Protein AF-0000000071179054 (afdb_homodimer)

Organism: Bemisia tabaci (NCBI:txid7038)

Radius of gyration: 30.36 Å; Cα contacts (8 Å, |Δi|>4): 1899; chains: 2; bounding box: 62×121×75 Å

Nearest PDB structures (foldseek):
  3dyd-assembly1_B  TM=9.876E-01  e=2.588E-53  Homo sapiens
  3dyd-assembly1_A  TM=9.850E-01  e=3.304E-52  Homo sapiens
  3pdx-assembly1_A-2  TM=9.878E-01  e=5.963E-48  Mus musculus
  1bw0-assembly1_A  TM=9.588E-01  e=4.540E-43  Trypanosoma cruzi
  9k71-assembly1_A  TM=8.942E-01  e=1.903E-23  Bacillus cereus ATCC 14579

Foldseek 3Di:
DDPDDDDDDDLLVVQLDQLLCVLVVPFLQDFDPVADFFEQADQALPPAPPDAFDPLLVVLLVCLVVVVPQPDFDQLQAHQLLLCLVQVLPADPQGGFDSLQKGKAQFLLRLLLLVLVLQDAQPAEEEEEVLAARSNSSSAVSRNYHYHYFYFDLVVLRQTPLVSVLVVLVVHVHSEYEAEAVGVPRLAHDDPVSLLSNLVSVVVSQHAYEYEDQFAPQFAPVDHHDDSLSNHDAHKYWYKYFCCFLRSPVVLRIIMTGTRGPPCPCPPVSSVSSSVVSPPVSHHRRSSSSSNSSSSPPDDPVSSVVVSVQQLVLLVLLQVLQCPAPQKHWRRHRGDFKIKIFGNCLQQVVDPWQSRVQSVLRHYQSYHWRASVSSPGTRITMGTSSDDNVSSNSNSVSVRVSRVVRGHPCRVVVVVVVVVVVVVVVVVVD/DDPDDDDDDDLLVVQLDQLLCVLVVPFLQDFAPVADFFEQADQALPPAPPDAFDPLLVVLLVCLVVVVPQPDFDQLQADQLLLCLVQVLPDDPQGGFDSLQKGKAQFLLRLLLLVLVLQDAQPAEEEEEVLAARSNSSSAVSRNYHYDYFYFDLVVLRQTPLVSVLVVLVVHVHSEYEAEAVGVPRLAHDDPVSLLSNQVSVVVSQHAYEYEDQFAPQFAPVDHHDDSLSNHDAHKYWYKYFCCFLRSPVVLRIIMTGTRGPPCPCPPVSSVSSSVVSPPVSHHRRSSSSSNSSSSPPRDPVSNVVVSVQQLVLLCLLQVLQCPAPQKHWRRHRGDFKIKIFGNCLQQVVDPWQSRVQSVLRHYQSYHWRASVSSVGTRITMGTSSDDSVSSNSNSVSVRVSRVVRGHPCRVVVVVVVVVVVVVVVVVVD

Solvent-accessible surface area (backbone atoms only — not comparable to full-atom values): 42348 Å² total; per-residue (Å²): 120,58,89,59,78,76,62,60,45,11,62,39,12,66,41,20,44,55,51,50,58,55,51,56,71,68,43,70,75,50,56,21,85,91,39,75,74,46,76,29,54,58,91,48,54,36,77,78,63,83,35,59,51,54,67,57,38,48,49,25,34,40,50,24,51,73,62,68,78,32,35,35,73,57,52,28,45,38,46,67,66,33,24,41,37,49,16,60,69,70,32,52,98,87,40,83,50,52,40,90,34,34,34,38,19,35,11,37,48,29,21,49,44,49,52,52,45,20,42,38,40,64,74,32,29,36,37,32,50,27,57,21,57,41,63,62,52,25,55,30,40,24,59,45,26,41,77,45,68,30,42,43,32,72,95,60,59,47,39,72,36,62,67,53,39,50,51,46,58,71,72,41,80,50,46,29,34,47,46,58,48,26,18,57,52,49,0,24,59,64,51,70,68,56,49,37,51,51,46,56,59,41,45,65,49,49,38,39,34,38,32,41,27,44,30,49,75,38,40,26,92,93,52,69,76,66,67,70,68,79,61,42,82,69,54,35,29,41,37,22,22,44,41,35,56,68,49,33,26,45,9,55,26,42,14,22,33,40,60,44,48,87,72,54,59,49,44,70,61,31,53,48,11,47,53,30,51,31,51,55,42,52,35,39,39,23,33,56,41,60,12,38,43,50,35,78,67,59,51,52,68,66,59,55,51,51,53,36,50,48,35,43,50,38,46,52,52,50,39,59,55,37,57,72,23,68,57,38,45,54,44,80,46,42,20,43,53,27,29,32,30,34,42,46,52,78,33,26,78,91,34,94,41,38,58,53,45,42,32,50,37,13,35,70,48,8,36,37,54,34,41,16,59,45,26,70,33,72,42,22,30,32,35,41,35,59,55,55,63,71,58,46,53,51,44,44,51,43,50,38,52,52,31,64,69,53,49,44,86,60,54,67,54,50,52,50,47,46,50,50,46,53,54,48,58,54,54,69,74,100,117,58,90,60,79,74,62,59,47,12,63,39,12,67,42,20,43,55,50,50,57,56,51,57,69,67,44,69,76,49,55,22,85,91,38,74,75,45,76,28,52,60,91,49,52,35,78,79,64,83,36,58,51,53,68,58,39,47,50,26,34,39,49,24,50,72,63,67,77,31,33,35,72,58,52,26,46,39,45,66,64,33,24,41,36,48,17,59,69,71,32,52,97,87,43,82,50,53,40,90,36,34,34,38,19,35,12,38,48,29,22,48,42,50,53,52,45,20,43,39,38,66,72,29,27,36,38,32,50,27,58,21,58,43,62,62,52,24,55,30,40,24,58,45,25,40,76,45,67,30,44,43,32,71,94,61,60,47,39,73,35,63,68,52,37,50,50,47,57,72,72,40,78,50,46,30,32,47,47,59,48,27,17,58,52,50,0,24,60,63,50,71,67,56,50,37,53,51,46,56,60,41,47,66,48,50,40,39,34,38,33,41,27,44,29,50,78,36,39,24,93,94,53,68,74,66,66,69,68,78,61,43,81,69,55,35,29,42,36,21,21,44,42,36,57,67,48,34,27,46,10,56,25,42,13,23,32,41,60,45,47,88,72,54,59,49,43,69,60,31,52,48,11,48,52,31,50,30,50,54,43,52,34,37,40,24,34,56,41,59,12,38,42,51,34,78,68,58,51,54,68,66,59,54,50,51,53,36,50,50,36,44,50,35,45,50,52,49,38,59,54,36,57,70,23,67,55,37,46,54,44,80,46,42,20,43,54,28,30,32,29,34,41,46,50,78,32,26,77,91,34,94,42,37,60,52,44,42,31,52,38,12,36,69,51,9,35,38,52,34,40,16,61,45,25,69,32,70,41,21,30,32,37,42,35,59,55,56,63,70,58,45,53,50,46,43,50,41,49,38,52,52,31,64,70,52,50,44,86,59,54,66,54,49,53,49,48,46,50,49,44,51,55,49,57,56,52,69,74,101

Secondary structure (DSSP, 8-state):
--SS------HHHHH---HHHHHHHHS-----TTS--EE-----TTTTSSS---HHHHHHHHHHHHTT-SSS---TT--HHHHHHHHHHH--SS----GGGEEEESHHHHHHHHHHHHH--TT-EEEEEES--THHHHHHHTTTPEEEEEEEEGGGTTEE-HHHHHHHHHHS-EEEEEEESS-TTT-----HHHHHHHHHHHHTTT--EEEE-TTTT-B-TT-----GGGG-SS--EEEEEESTTTTS-GGG--EEEEEE-TTSSSHHHHHHHHHHHHTTTT-S-HHHHHHHHHHHHHS-HHHHHHHHHHHHHHHHHHHHHHHTSTTEEE---SBTTEEEEEE-GGG-TT-SSHHHHHHHHHHHH-EEPEEGGGGT--SEEEEES-S-HHHHHHHHHHHHHHHHHH--STHHHHHHHHHHHHHHHHHS--/--SS------HHHHH---HHHHHHHHS-----TTS--EE-----TTTTSSS---HHHHHHHHHHHHTT-SSS---TT--HHHHHHHHHHH--SS----GGGEEEESHHHHHHHHHHHHH--TT-EEEEEES--THHHHHHHTTTPEEEEEEEEGGGTTEE-HHHHHHHHHHS-EEEEEEESS-TTT-----HHHHHHHHHHHHTTT--EEEE-TTTT-B-TT-----GGGG-SS--EEEEEESTTTTS-GGG--EEEEEE-TTSSSHHHHHHHHHHHHTTTT-S-HHHHHHHHHHHHHS-HHHHHHHHHHHHHHHHHHHHHHHTSTTEEE---SBTTEEEEEE-GGG-TT-SSHHHHHHHHHHHH-EEPEEGGGGT--SEEEEES-S-HHHHHHHHHHHHHHHHHH--STHHHHHHHHHHHHHHHHHS--

Structure (mmCIF, N/CA/C/O backbone):
data_AF-0000000071179054-model_v1
#
loop_
_entity.id
_entity.type
_entity.pdbx_description
1 polymer 'Tyrosine aminotransferase'
#
loop_
_atom_site.group_PDB
_atom_site.id
_atom_site.type_symbol
_atom_site.label_atom_id
_atom_site.label_alt_id
_atom_site.label_comp_id
_atom_site.label_asym_id
_atom_site.label_entity_id
_atom_site.label_seq_id
_atom_site.pdbx_PDB_ins_code
_atom_site.Cartn_x
_atom_site.Cartn_y
_atom_site.Cartn_z
_atom_site.occupancy
_atom_site.B_iso_or_equiv
_atom_site.auth_seq_id
_atom_site.auth_comp_id
_atom_site.auth_asym_id
_atom_site.auth_atom_id
_atom_site.pdbx_PDB_model_num
ATOM 1 N N . MET A 1 1 ? -32.938 16.859 0.735 1 68.56 1 MET A N 1
ATOM 2 C CA . MET A 1 1 ? -32.25 15.961 1.671 1 68.56 1 MET A CA 1
ATOM 3 C C . MET A 1 1 ? -32.656 14.516 1.438 1 68.56 1 MET A C 1
ATOM 5 O O . MET A 1 1 ? -33.812 14.227 1.16 1 68.56 1 MET A O 1
ATOM 9 N N . PRO A 1 2 ? -31.609 13.633 1.371 1 70.06 2 PRO A N 1
ATOM 10 C CA . PRO A 1 2 ? -32.062 12.242 1.233 1 70.06 2 PRO A CA 1
ATOM 11 C C . PRO A 1 2 ? -32.906 11.781 2.402 1 70.06 2 PRO A C 1
ATOM 13 O O . PRO A 1 2 ? -32.688 12.18 3.545 1 70.06 2 PRO A O 1
ATOM 16 N N . ASP A 1 3 ? -33.906 11.078 2.236 1 77.62 3 ASP A N 1
ATOM 17 C CA . ASP A 1 3 ? -34.906 10.688 3.232 1 77.62 3 ASP A CA 1
ATOM 18 C C . ASP A 1 3 ? -34.438 9.484 4.039 1 77.62 3 ASP A C 1
ATOM 20 O O . ASP A 1 3 ? -34.938 9.219 5.129 1 77.62 3 ASP A O 1
ATOM 24 N N . LYS A 1 4 ? -33.438 8.766 3.412 1 87.38 4 LYS A N 1
ATOM 25 C CA . LYS A 1 4 ? -32.969 7.59 4.148 1 87.38 4 LYS A CA 1
ATOM 26 C C . LYS A 1 4 ? -31.516 7.293 3.84 1 87.38 4 LYS A C 1
ATOM 28 O O . LYS A 1 4 ? -30.953 7.816 2.871 1 87.38 4 LYS A O 1
ATOM 33 N N . TRP A 1 5 ? -30.938 6.543 4.684 1 90.88 5 TRP A N 1
ATOM 34 C CA . TRP A 1 5 ? -29.547 6.109 4.488 1 90.88 5 TRP A CA 1
ATOM 35 C C . TRP A 1 5 ? -29.438 5.203 3.268 1 90.88 5 TRP A C 1
ATOM 37 O O . TRP A 1 5 ? -30.281 4.34 3.045 1 90.88 5 TRP A O 1
ATOM 47 N N . SER A 1 6 ? -28.547 5.52 2.416 1 87.88 6 SER A N 1
ATOM 48 C CA . SER A 1 6 ? -28.203 4.664 1.285 1 87.88 6 SER A CA 1
ATOM 49 C C . SER A 1 6 ? -26.719 4.734 0.978 1 87.88 6 SER A C 1
ATOM 51 O O . SER A 1 6 ? -26.297 5.48 0.093 1 87.88 6 SER A O 1
ATOM 53 N N . VAL A 1 7 ? -25.969 3.979 1.741 1 93.06 7 VAL A N 1
ATOM 54 C CA . VAL A 1 7 ? -24.531 3.957 1.551 1 93.06 7 VAL A CA 1
ATOM 55 C C . VAL A 1 7 ? -24.109 2.639 0.906 1 93.06 7 VAL A C 1
ATOM 57 O O . VAL A 1 7 ? -24.281 1.569 1.494 1 93.06 7 VAL A O 1
ATOM 60 N N . LYS A 1 8 ? -23.703 2.672 -0.321 1 93.38 8 LYS A N 1
ATOM 61 C CA . LYS A 1 8 ? -23.266 1.5 -1.068 1 93.38 8 LYS A CA 1
ATOM 62 C C . LYS A 1 8 ? -21.781 1.605 -1.427 1 93.38 8 LYS A C 1
ATOM 64 O O . LYS A 1 8 ? -21.266 2.705 -1.631 1 93.38 8 LYS A O 1
ATOM 69 N N . PRO A 1 9 ? -21.094 0.466 -1.447 1 96.31 9 PRO A N 1
ATOM 70 C CA . PRO A 1 9 ? -19.703 0.525 -1.885 1 96.31 9 PRO A CA 1
ATOM 71 C C . PRO A 1 9 ? -19.547 1.003 -3.328 1 96.31 9 PRO A C 1
ATOM 73 O O . PRO A 1 9 ? -20.469 0.821 -4.137 1 96.31 9 PRO A O 1
ATOM 76 N N . SER A 1 10 ? -18.469 1.582 -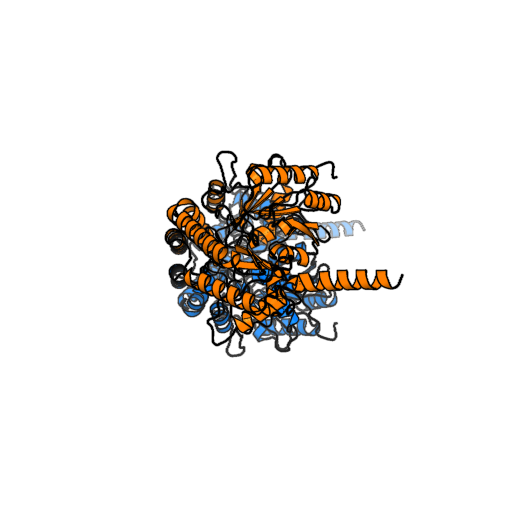3.605 1 96.69 10 SER A N 1
ATOM 77 C CA . SER A 1 10 ? -18.156 2.064 -4.949 1 96.69 10 SER A CA 1
ATOM 78 C C . SER A 1 10 ? -18.047 0.911 -5.941 1 96.69 10 SER A C 1
ATOM 80 O O . SER A 1 10 ? -17.984 -0.253 -5.539 1 96.69 10 SER A O 1
ATOM 82 N N . LEU A 1 11 ? -18.016 1.296 -7.207 1 94.38 11 LEU A N 1
ATOM 83 C CA . LEU A 1 11 ? -17.859 0.312 -8.273 1 94.38 11 LEU A CA 1
ATOM 84 C C . LEU A 1 11 ? -16.5 -0.374 -8.18 1 94.38 11 LEU A C 1
ATOM 86 O O . LEU A 1 11 ? -16.391 -1.586 -8.375 1 94.38 11 LEU A O 1
ATOM 90 N N . ILE A 1 12 ? -15.461 0.37 -7.902 1 94.06 12 ILE A N 1
ATOM 91 C CA . ILE A 1 12 ? -14.125 -0.201 -7.781 1 94.06 12 ILE A CA 1
ATOM 92 C C . ILE A 1 12 ? -14.102 -1.215 -6.641 1 94.06 12 ILE A C 1
ATOM 94 O O . ILE A 1 12 ? -13.531 -2.301 -6.777 1 94.06 12 ILE A O 1
ATOM 98 N N . ALA A 1 13 ? -14.719 -0.886 -5.52 1 94.44 13 ALA A N 1
ATOM 99 C CA . ALA A 1 13 ? -14.758 -1.781 -4.367 1 94.44 13 ALA A CA 1
ATOM 100 C C . ALA A 1 13 ? -15.516 -3.066 -4.695 1 94.44 13 ALA A C 1
ATOM 102 O O . ALA A 1 13 ? -15.094 -4.156 -4.305 1 94.44 13 ALA A O 1
ATOM 103 N N . ARG A 1 14 ? -16.547 -2.941 -5.457 1 92.5 14 ARG A N 1
ATOM 104 C CA . ARG A 1 14 ? -17.375 -4.09 -5.805 1 92.5 14 ARG A CA 1
ATOM 105 C C . ARG A 1 14 ? -16.719 -4.941 -6.883 1 92.5 14 ARG A C 1
ATOM 107 O O . ARG A 1 14 ? -16.875 -6.164 -6.898 1 92.5 14 ARG A O 1
ATOM 114 N N . SER A 1 15 ? -15.938 -4.246 -7.68 1 90.19 15 SER A N 1
ATOM 115 C CA . SER A 1 15 ? -15.398 -4.934 -8.844 1 90.19 15 SER A CA 1
ATOM 116 C C . SER A 1 15 ? -13.992 -5.473 -8.57 1 90.19 15 SER A C 1
ATOM 118 O O . SER A 1 15 ? -13.43 -6.191 -9.391 1 90.19 15 SER A O 1
ATOM 120 N N . THR A 1 16 ? -13.508 -5.012 -7.48 1 87.44 16 THR A N 1
ATOM 121 C CA . THR A 1 16 ? -12.258 -5.641 -7.062 1 87.44 16 THR A CA 1
ATOM 122 C C . THR A 1 16 ? -12.516 -7.043 -6.516 1 87.44 16 THR A C 1
ATOM 124 O O . THR A 1 16 ? -13.125 -7.199 -5.457 1 87.44 16 THR A O 1
ATOM 127 N N . PHE A 1 17 ? -12.125 -7.965 -7.391 1 84.44 17 PHE A N 1
ATOM 128 C CA . PHE A 1 17 ? -12.492 -9.352 -7.117 1 84.44 17 PHE A CA 1
ATOM 129 C C . PHE A 1 17 ? -11.266 -10.258 -7.207 1 84.44 17 PHE A C 1
ATOM 131 O O . PHE A 1 17 ? -10.406 -10.062 -8.062 1 84.44 17 PHE A O 1
ATOM 138 N N . ASN A 1 18 ? -11.141 -11.117 -6.23 1 82.25 18 ASN A N 1
ATOM 139 C CA . ASN A 1 18 ? -10.117 -12.164 -6.285 1 82.25 18 ASN A CA 1
ATOM 140 C C . ASN A 1 18 ? -10.695 -13.492 -6.754 1 82.25 18 ASN A C 1
ATOM 142 O O . ASN A 1 18 ? -11.336 -14.203 -5.977 1 82.25 18 ASN A O 1
ATOM 146 N N . PRO A 1 19 ? -10.383 -13.852 -7.887 1 79.69 19 PRO A N 1
ATOM 147 C CA . PRO A 1 19 ? -10.961 -15.078 -8.438 1 79.69 19 PRO A CA 1
ATOM 148 C C . PRO A 1 19 ? -10.648 -16.312 -7.586 1 79.69 19 PRO A C 1
ATOM 150 O O . PRO A 1 19 ? -11.5 -17.188 -7.441 1 79.69 19 PRO A O 1
ATOM 153 N N . ILE A 1 20 ? -9.43 -16.391 -7.078 1 79 20 ILE A N 1
ATOM 154 C CA . ILE A 1 20 ? -9.047 -17.547 -6.277 1 79 20 ILE A CA 1
ATOM 155 C C . ILE A 1 20 ? -9.922 -17.625 -5.027 1 79 20 ILE A C 1
ATOM 157 O O . ILE A 1 20 ? -10.531 -18.656 -4.75 1 79 20 ILE A O 1
ATOM 161 N N . ARG A 1 21 ? -10.062 -16.484 -4.371 1 76.5 21 ARG A N 1
ATOM 162 C CA . ARG A 1 21 ? -10.875 -16.469 -3.158 1 76.5 21 ARG A CA 1
ATOM 163 C C . ARG A 1 21 ? -12.328 -16.781 -3.469 1 76.5 21 ARG A C 1
ATOM 165 O O . ARG A 1 21 ? -12.992 -17.5 -2.713 1 76.5 21 ARG A O 1
ATOM 172 N N . ASP A 1 22 ? -12.781 -16.219 -4.523 1 78.81 22 ASP A N 1
ATOM 173 C CA . ASP A 1 22 ? -14.164 -16.453 -4.93 1 78.81 22 ASP A CA 1
ATOM 174 C C . ASP A 1 22 ? -14.414 -17.922 -5.199 1 78.81 22 ASP A C 1
ATOM 176 O O . ASP A 1 22 ? -15.422 -18.484 -4.758 1 78.81 22 ASP A O 1
ATOM 180 N N . ILE A 1 23 ? -13.5 -18.547 -5.828 1 78.06 23 ILE A N 1
ATOM 181 C CA . ILE A 1 23 ? -13.641 -19.953 -6.184 1 78.06 23 ILE A CA 1
ATOM 182 C C . ILE A 1 23 ? -13.469 -20.812 -4.941 1 78.06 23 ILE A C 1
ATOM 184 O O . ILE A 1 23 ? -14.312 -21.672 -4.656 1 78.06 23 ILE A O 1
ATOM 188 N N . VAL A 1 24 ? -12.516 -20.484 -4.156 1 76.19 24 VAL A N 1
ATOM 189 C CA . VAL A 1 24 ? -12.195 -21.297 -2.984 1 76.19 24 VAL A CA 1
ATOM 190 C C . VAL A 1 24 ? -13.312 -21.172 -1.951 1 76.19 24 VAL A C 1
ATOM 192 O O . VAL A 1 24 ? -13.68 -22.156 -1.312 1 76.19 24 VAL A O 1
ATOM 195 N N . ASP A 1 25 ? -13.844 -19.969 -1.86 1 73.56 25 ASP A N 1
ATOM 196 C CA . ASP A 1 25 ? -14.906 -19.734 -0.887 1 73.56 25 ASP A CA 1
ATOM 197 C C . ASP A 1 25 ? -16.188 -20.484 -1.288 1 73.56 25 ASP A C 1
ATOM 199 O O . ASP A 1 25 ? -17.031 -20.766 -0.442 1 73.56 25 ASP A O 1
ATOM 203 N N . ASN A 1 26 ? -16.297 -20.703 -2.502 1 75.06 26 ASN A N 1
ATOM 204 C CA . ASN A 1 26 ? -17.5 -21.359 -2.984 1 75.06 26 ASN A CA 1
ATOM 205 C C . ASN A 1 26 ? -17.312 -22.859 -3.131 1 75.06 26 ASN A C 1
ATOM 207 O O . ASN A 1 26 ? -18.266 -23.578 -3.477 1 75.06 26 ASN A O 1
ATOM 211 N N . LEU A 1 27 ? -16.141 -23.234 -2.904 1 75.69 27 LEU A N 1
ATOM 212 C CA . LEU A 1 27 ? -15.867 -24.672 -2.893 1 75.69 27 LEU A CA 1
ATOM 213 C C . LEU A 1 27 ? -16.344 -25.312 -1.59 1 75.69 27 LEU A C 1
ATOM 215 O O . LEU A 1 27 ? -16.25 -24.688 -0.524 1 75.69 27 LEU A O 1
ATOM 219 N N . LYS A 1 28 ? -17.109 -26.422 -1.661 1 74.94 28 LYS A N 1
ATOM 220 C CA . LYS A 1 28 ? -17.422 -27.203 -0.472 1 74.94 28 LYS A CA 1
ATOM 221 C C . LYS A 1 28 ? -16.188 -27.953 0.031 1 74.94 28 LYS A C 1
ATOM 223 O O . LYS A 1 28 ? -15.953 -29.094 -0.356 1 74.94 28 LYS A O 1
ATOM 228 N N . ILE A 1 29 ? -15.375 -27.25 0.755 1 82.38 29 ILE A N 1
ATOM 229 C CA . ILE A 1 29 ? -14.109 -27.797 1.226 1 82.38 29 ILE A CA 1
ATOM 230 C C . ILE A 1 29 ? -14.297 -28.406 2.619 1 82.38 29 ILE A C 1
ATOM 232 O O . ILE A 1 29 ? -14.219 -27.688 3.623 1 82.38 29 ILE A O 1
ATOM 236 N N . GLU A 1 30 ? -14.859 -29.5 2.721 1 89.81 30 GLU A N 1
ATOM 237 C CA . GLU A 1 30 ? -14.938 -30.266 3.961 1 89.81 30 GLU A CA 1
ATOM 238 C C . GLU A 1 30 ? -13.992 -31.469 3.941 1 89.81 30 GLU A C 1
ATOM 240 O O . GLU A 1 30 ? -14.328 -32.531 3.406 1 89.81 30 GLU A O 1
ATOM 245 N N . PRO A 1 31 ? -12.891 -31.188 4.535 1 94.25 31 PRO A N 1
ATOM 246 C CA . PRO A 1 31 ? -11.891 -32.281 4.496 1 94.25 31 PRO A CA 1
ATOM 247 C C . PRO A 1 31 ? -12.352 -33.531 5.238 1 94.25 31 PRO A C 1
ATOM 249 O O . PRO A 1 31 ? -13.211 -33.438 6.117 1 94.25 31 PRO A O 1
ATOM 252 N N . ASN A 1 32 ? -11.844 -34.594 4.812 1 96.06 32 ASN A N 1
ATOM 253 C CA . ASN A 1 32 ? -12.031 -35.844 5.547 1 96.06 32 ASN A CA 1
ATOM 254 C C . ASN A 1 32 ? -11.391 -35.781 6.934 1 96.06 32 ASN A C 1
ATOM 256 O O . ASN A 1 32 ? -10.172 -35.688 7.055 1 96.06 32 ASN A O 1
ATOM 260 N N . PRO A 1 33 ? -12.195 -35.844 7.938 1 95 33 PRO A N 1
ATOM 261 C CA . PRO A 1 33 ? -11.664 -35.656 9.289 1 95 33 PRO A CA 1
ATOM 262 C C . PRO A 1 33 ? -10.734 -36.812 9.711 1 95 33 PRO A C 1
ATOM 264 O O . PRO A 1 33 ? -9.969 -36.656 10.672 1 95 33 PRO A O 1
ATOM 267 N N . SER A 1 34 ? -10.781 -37.875 9.055 1 96.81 34 SER A N 1
ATOM 268 C CA . SER A 1 34 ? -9.961 -39.031 9.406 1 96.81 34 SER A CA 1
ATOM 269 C C . SER A 1 34 ? -8.562 -38.906 8.805 1 96.81 34 SER A C 1
ATOM 271 O O . SER A 1 34 ? -7.68 -39.719 9.102 1 96.81 34 SER A O 1
ATOM 273 N N . LYS A 1 35 ? -8.367 -37.938 7.977 1 97.25 35 LYS A N 1
ATOM 274 C CA . LYS A 1 35 ? -7.074 -37.688 7.336 1 97.25 35 LYS A CA 1
ATOM 275 C C . LYS A 1 35 ? -6.57 -36.281 7.617 1 97.25 35 LYS A C 1
ATOM 277 O O . LYS A 1 35 ? -7.352 -35.344 7.648 1 97.25 35 LYS A O 1
ATOM 282 N N . GLU A 1 36 ? -5.328 -36.188 7.84 1 96.44 36 GLU A N 1
ATOM 283 C CA . GLU A 1 36 ? -4.727 -34.875 8.016 1 96.44 36 GLU A CA 1
ATOM 284 C C . GLU A 1 36 ? -4.891 -34.031 6.758 1 96.44 36 GLU A C 1
ATOM 286 O O . GLU A 1 36 ? -4.676 -34.5 5.645 1 96.44 36 GLU A O 1
ATOM 291 N N . PHE A 1 37 ? -5.363 -32.812 6.98 1 96.06 37 PHE A N 1
ATOM 292 C CA . PHE A 1 37 ? -5.562 -31.891 5.863 1 96.06 37 PHE A CA 1
ATOM 293 C C . PHE A 1 37 ? -4.223 -31.422 5.301 1 96.06 37 PHE A C 1
ATOM 295 O O . PHE A 1 37 ? -3.367 -30.938 6.043 1 96.06 37 PHE A O 1
ATOM 302 N N . ILE A 1 38 ? -3.953 -31.594 4.02 1 96.62 38 ILE A N 1
ATOM 303 C CA . ILE A 1 38 ? -2.744 -31.156 3.34 1 96.62 38 ILE A CA 1
ATOM 304 C C . ILE A 1 38 ? -3.096 -30.094 2.307 1 96.62 38 ILE A C 1
ATOM 306 O O . ILE A 1 38 ? -3.551 -30.406 1.205 1 96.62 38 ILE A O 1
ATOM 310 N N . PRO A 1 39 ? -2.852 -28.797 2.604 1 94.56 39 PRO A N 1
ATOM 311 C CA . PRO A 1 39 ? -3.139 -27.719 1.654 1 94.56 39 PRO A CA 1
ATOM 312 C C . PRO A 1 39 ? -2.031 -27.531 0.619 1 94.56 39 PRO A C 1
ATOM 314 O O . PRO A 1 39 ? -0.999 -26.938 0.916 1 94.56 39 PRO A O 1
ATOM 317 N N . LEU A 1 40 ? -2.258 -27.969 -0.566 1 95.75 40 LEU A N 1
ATOM 318 C CA . LEU A 1 40 ? -1.328 -27.75 -1.671 1 95.75 40 LEU A CA 1
ATOM 319 C C . LEU A 1 40 ? -1.701 -26.5 -2.465 1 95.75 40 LEU A C 1
ATOM 321 O O . LEU A 1 40 ? -1.127 -26.234 -3.523 1 95.75 40 LEU A O 1
ATOM 325 N N . SER A 1 41 ? -2.643 -25.688 -1.944 1 89.5 41 SER A N 1
ATOM 326 C CA . SER A 1 41 ? -3.201 -24.547 -2.676 1 89.5 41 SER A CA 1
ATOM 327 C C . SER A 1 41 ? -2.488 -23.25 -2.316 1 89.5 41 SER A C 1
ATOM 329 O O . SER A 1 41 ? -2.598 -22.25 -3.035 1 89.5 41 SER A O 1
ATOM 331 N N . LEU A 1 42 ? -1.753 -23.156 -1.324 1 77.38 42 LEU A N 1
ATOM 332 C CA . LEU A 1 42 ? -1.277 -21.906 -0.754 1 77.38 42 LEU A CA 1
ATOM 333 C C . LEU A 1 42 ? 0.057 -21.5 -1.37 1 77.38 42 LEU A C 1
ATOM 335 O O . LEU A 1 42 ? 1.048 -22.219 -1.247 1 77.38 42 LEU A O 1
ATOM 339 N N . GLY A 1 43 ? 0.095 -20.344 -1.9 1 82.62 43 GLY A N 1
ATOM 340 C CA . GLY A 1 43 ? 1.302 -19.844 -2.535 1 82.62 43 GLY A CA 1
ATOM 341 C C . GLY A 1 43 ? 2.242 -19.141 -1.567 1 82.62 43 GLY A C 1
ATOM 342 O O . GLY A 1 43 ? 3.115 -18.375 -1.981 1 82.62 43 GLY A O 1
ATOM 343 N N . ASP A 1 44 ? 2.08 -19.344 -0.31 1 90.06 44 ASP A N 1
ATOM 344 C CA . ASP A 1 44 ? 2.969 -18.828 0.726 1 90.06 44 ASP A CA 1
ATOM 345 C C . ASP A 1 44 ? 4.012 -19.859 1.127 1 90.06 44 ASP A C 1
ATOM 347 O O . ASP A 1 44 ? 3.686 -20.859 1.791 1 90.06 44 ASP A O 1
ATOM 351 N N . PRO A 1 45 ? 5.289 -19.625 0.831 1 91 45 PRO A N 1
ATOM 352 C CA . PRO A 1 45 ? 6.324 -20.641 1.073 1 91 45 PRO A CA 1
ATOM 353 C C . PRO A 1 45 ? 6.613 -20.844 2.559 1 91 45 PRO A C 1
ATOM 355 O O . PRO A 1 45 ? 7.273 -21.812 2.936 1 91 45 PRO A O 1
ATOM 358 N N . THR A 1 46 ? 6.141 -19.969 3.389 1 91.25 46 THR A N 1
ATOM 359 C CA . THR A 1 46 ? 6.523 -20.016 4.797 1 91.25 46 THR A CA 1
ATOM 360 C C . THR A 1 46 ? 5.465 -20.75 5.617 1 91.25 46 THR A C 1
ATOM 362 O O . THR A 1 46 ? 5.633 -20.938 6.824 1 91.25 46 THR A O 1
ATOM 365 N N . VAL A 1 47 ? 4.477 -21.203 5.016 1 87.31 47 VAL A N 1
ATOM 366 C CA . VAL A 1 47 ? 3.287 -21.688 5.703 1 87.31 47 VAL A CA 1
ATOM 367 C C . VAL A 1 47 ? 3.66 -22.875 6.598 1 87.31 47 VAL A C 1
ATOM 369 O O . VAL A 1 47 ? 3.195 -22.969 7.734 1 87.31 47 VAL A O 1
ATOM 372 N N . PHE A 1 48 ? 4.566 -23.734 6.137 1 89.88 48 PHE A N 1
ATOM 373 C CA . PHE A 1 48 ? 4.836 -24.984 6.84 1 89.88 48 PHE A CA 1
ATOM 374 C C . PHE A 1 48 ? 6.086 -24.859 7.703 1 89.88 48 PHE A C 1
ATOM 376 O O . PHE A 1 48 ? 6.402 -25.766 8.484 1 89.88 48 PHE A O 1
ATOM 383 N N . GLY A 1 49 ? 6.781 -23.797 7.547 1 89.81 49 GLY A N 1
ATOM 384 C CA . GLY A 1 49 ? 7.918 -23.547 8.414 1 89.81 49 GLY A CA 1
ATOM 385 C C . GLY A 1 49 ? 9.211 -24.141 7.895 1 89.81 49 GLY A C 1
ATOM 386 O O . GLY A 1 49 ? 10.297 -23.812 8.375 1 89.81 49 GLY A O 1
ATOM 387 N N . ASN A 1 50 ? 9.102 -25.031 6.855 1 93 50 ASN A N 1
ATOM 388 C CA . ASN A 1 50 ? 10.297 -25.688 6.32 1 93 50 ASN A CA 1
ATOM 389 C C . ASN A 1 50 ? 11.086 -24.734 5.426 1 93 50 ASN A C 1
ATOM 391 O O . ASN A 1 50 ? 12.266 -24.984 5.145 1 93 50 ASN A O 1
ATOM 395 N N . LEU A 1 51 ? 10.461 -23.75 4.922 1 94.94 51 LEU A N 1
ATOM 396 C CA . LEU A 1 51 ? 11.109 -22.703 4.145 1 94.94 51 LEU A CA 1
ATOM 397 C C . LEU A 1 51 ? 10.867 -21.328 4.773 1 94.94 51 LEU A C 1
ATOM 399 O O . LEU A 1 51 ? 9.758 -21.031 5.219 1 94.94 51 LEU A O 1
ATOM 403 N N . GLY A 1 52 ? 11.898 -20.578 4.895 1 95.94 52 GLY A N 1
ATOM 404 C CA . GLY A 1 52 ? 11.867 -19.234 5.457 1 95.94 52 GLY A CA 1
ATOM 405 C C . GLY A 1 52 ? 13.086 -18.406 5.098 1 95.94 52 GLY A C 1
ATOM 406 O O . GLY A 1 52 ? 14.023 -18.906 4.477 1 95.94 52 GLY A O 1
ATOM 407 N N . PRO A 1 53 ? 13.023 -17.172 5.449 1 97.94 53 PRO A N 1
ATOM 408 C CA . PRO A 1 53 ? 14.141 -16.297 5.082 1 97.94 53 PRO A CA 1
ATOM 409 C C . PRO A 1 53 ? 15.461 -16.719 5.719 1 97.94 53 PRO A C 1
ATOM 411 O O . PRO A 1 53 ? 15.461 -17.344 6.785 1 97.94 53 PRO A O 1
ATOM 414 N N . ALA A 1 54 ? 16.531 -16.359 5.055 1 98.25 54 ALA A N 1
ATOM 415 C CA . ALA A 1 54 ? 17.875 -16.578 5.598 1 98.25 54 ALA A CA 1
ATOM 416 C C . ALA A 1 54 ? 18.078 -15.773 6.879 1 98.25 54 ALA A C 1
ATOM 418 O O . ALA A 1 54 ? 17.531 -14.68 7.027 1 98.25 54 ALA A O 1
ATOM 419 N N . GLN A 1 55 ? 18.906 -16.328 7.73 1 97.88 55 GLN A N 1
ATOM 420 C CA . GLN A 1 55 ? 19.25 -15.625 8.961 1 97.88 55 GLN A CA 1
ATOM 421 C C . GLN A 1 55 ? 19.844 -14.25 8.664 1 97.88 55 GLN A C 1
ATOM 423 O O . GLN A 1 55 ? 19.562 -13.281 9.375 1 97.88 55 GLN A O 1
ATOM 428 N N . GLU A 1 56 ? 20.672 -14.172 7.621 1 98.56 56 GLU A N 1
ATOM 429 C CA . GLU A 1 56 ? 21.297 -12.914 7.242 1 98.56 56 GLU A CA 1
ATOM 430 C C . GLU A 1 56 ? 20.266 -11.852 6.902 1 98.56 56 GLU A C 1
ATOM 432 O O . GLU A 1 56 ? 20.469 -10.664 7.18 1 98.56 56 GLU A O 1
ATOM 437 N N . ALA A 1 57 ? 19.188 -12.25 6.258 1 98.69 57 ALA A N 1
ATOM 438 C CA . ALA A 1 57 ? 18.109 -11.312 5.938 1 98.69 57 ALA A CA 1
ATOM 439 C C . ALA A 1 57 ? 17.406 -10.82 7.207 1 98.69 57 ALA A C 1
ATOM 441 O O . ALA A 1 57 ? 17.156 -9.625 7.355 1 98.69 57 ALA A O 1
ATOM 442 N N . VAL A 1 58 ? 17.094 -11.734 8.125 1 98.62 58 VAL A N 1
ATOM 443 C CA . VAL A 1 58 ? 16.438 -11.391 9.383 1 98.62 58 VAL A CA 1
ATOM 444 C C . VAL A 1 58 ? 17.344 -10.469 10.203 1 98.62 58 VAL A C 1
ATOM 446 O O . VAL A 1 58 ? 16.875 -9.469 10.758 1 98.62 58 VAL A O 1
ATOM 449 N N . ASP A 1 59 ? 18.641 -10.766 10.234 1 98.69 59 ASP A N 1
ATOM 450 C CA . ASP A 1 59 ? 19.594 -9.93 10.938 1 98.69 59 ASP A CA 1
ATOM 451 C C . ASP A 1 59 ? 19.625 -8.516 10.352 1 98.69 59 ASP A C 1
ATOM 453 O O . ASP A 1 59 ? 19.766 -7.539 11.094 1 98.69 59 ASP A O 1
ATOM 457 N N . ALA A 1 60 ? 19.531 -8.43 9.055 1 98.81 60 ALA A N 1
ATOM 458 C CA . ALA A 1 60 ? 19.516 -7.125 8.398 1 98.81 60 ALA A CA 1
ATOM 459 C C . ALA A 1 60 ? 18.312 -6.305 8.836 1 98.81 60 ALA A C 1
ATOM 461 O O . ALA A 1 60 ? 18.422 -5.094 9.055 1 98.81 60 ALA A O 1
ATOM 462 N N . VAL A 1 61 ? 17.156 -6.914 8.977 1 98.75 61 VAL A N 1
ATOM 463 C CA . VAL A 1 61 ? 15.938 -6.234 9.406 1 98.75 61 VAL A CA 1
ATOM 464 C C . VAL A 1 61 ? 16.078 -5.785 10.859 1 98.75 61 VAL A C 1
ATOM 466 O O . VAL A 1 61 ? 15.727 -4.656 11.203 1 98.75 61 VAL A O 1
ATOM 469 N N . ILE A 1 62 ? 16.609 -6.703 11.695 1 98.81 62 ILE A N 1
ATOM 470 C CA . ILE A 1 62 ? 16.828 -6.391 13.109 1 98.81 62 ILE A CA 1
ATOM 471 C C . ILE A 1 62 ? 17.781 -5.207 13.234 1 98.81 62 ILE A C 1
ATOM 473 O O . ILE A 1 62 ? 17.531 -4.27 13.992 1 98.81 62 ILE A O 1
ATOM 477 N N . LYS A 1 63 ? 18.859 -5.227 12.453 1 98.69 63 LYS A N 1
ATOM 478 C CA . LYS A 1 63 ? 19.828 -4.137 12.453 1 98.69 63 LYS A CA 1
ATOM 479 C C . LYS A 1 63 ? 19.188 -2.826 12.008 1 98.69 63 LYS A C 1
ATOM 481 O O . LYS A 1 63 ? 19.438 -1.771 12.594 1 98.69 63 LYS A O 1
ATOM 486 N N . SER A 1 64 ? 18.406 -2.895 11 1 98.5 64 SER A N 1
ATOM 487 C CA . SER A 1 64 ? 17.703 -1.719 10.5 1 98.5 64 SER A CA 1
ATOM 488 C C . SER A 1 64 ? 16.812 -1.104 11.57 1 98.5 64 SER A C 1
ATOM 490 O O . SER A 1 64 ? 16.859 0.105 11.805 1 98.5 64 SER A O 1
ATOM 492 N N . ALA A 1 65 ? 15.992 -1.919 12.25 1 98.19 65 ALA A N 1
ATOM 493 C CA . ALA A 1 65 ? 15.094 -1.447 13.297 1 98.19 65 ALA A CA 1
ATOM 494 C C . ALA A 1 65 ? 15.883 -0.853 14.469 1 98.19 65 ALA A C 1
ATOM 496 O O . ALA A 1 65 ? 15.523 0.206 14.984 1 98.19 65 ALA A O 1
ATOM 497 N N . ALA A 1 66 ? 16.953 -1.482 14.812 1 97.88 66 ALA A N 1
ATOM 498 C CA . ALA A 1 66 ? 17.734 -1.107 15.984 1 97.88 66 ALA A CA 1
ATOM 499 C C . ALA A 1 66 ? 18.531 0.171 15.734 1 97.88 66 ALA A C 1
ATOM 501 O O . ALA A 1 66 ? 18.922 0.86 16.672 1 97.88 66 ALA A O 1
ATOM 502 N N . SER A 1 67 ? 18.734 0.529 14.492 1 96.5 67 SER A N 1
ATOM 503 C CA . SER A 1 67 ? 19.562 1.673 14.148 1 96.5 67 SER A CA 1
ATOM 504 C C . SER A 1 67 ? 18.859 2.988 14.438 1 96.5 67 SER A C 1
ATOM 506 O O . SER A 1 67 ? 19.484 4.043 14.516 1 96.5 67 SER A O 1
ATOM 508 N N . TYR A 1 68 ? 17.516 3.01 14.445 1 94.38 68 TYR A N 1
ATOM 509 C CA . TYR A 1 68 ? 16.641 4.18 14.578 1 94.38 68 TYR A CA 1
ATOM 510 C C . TYR A 1 68 ? 16.781 5.098 13.367 1 94.38 68 TYR A C 1
ATOM 512 O O . TYR A 1 68 ? 16.344 6.25 13.406 1 94.38 68 TYR A O 1
ATOM 520 N N . GLY A 1 69 ? 17.375 4.586 12.328 1 94 69 GLY A N 1
ATOM 521 C CA . GLY A 1 69 ? 17.625 5.398 11.148 1 94 69 GLY A CA 1
ATOM 522 C C . GLY A 1 69 ? 16.531 5.277 10.102 1 94 69 GLY A C 1
ATOM 523 O O . GLY A 1 69 ? 16.562 5.961 9.078 1 94 69 GLY A O 1
ATOM 524 N N . HIS A 1 70 ? 15.539 4.465 10.32 1 96.25 70 HIS A N 1
ATOM 525 C CA . HIS A 1 70 ? 14.531 4.168 9.305 1 96.25 70 HIS A CA 1
ATOM 526 C C . HIS A 1 70 ? 13.125 4.262 9.891 1 96.25 70 HIS A C 1
ATOM 528 O O . HIS A 1 70 ? 12.266 3.438 9.57 1 96.25 70 HIS A O 1
ATOM 534 N N . ASN A 1 71 ? 12.922 5.246 10.75 1 96.25 71 ASN A N 1
ATOM 535 C CA . ASN A 1 71 ? 11.625 5.406 11.406 1 96.25 71 ASN A CA 1
ATOM 536 C C . ASN A 1 71 ? 10.742 6.402 10.672 1 96.25 71 ASN A C 1
ATOM 538 O O . ASN A 1 71 ? 9.516 6.383 10.82 1 96.25 71 ASN A O 1
ATOM 542 N N . GLY A 1 72 ? 11.359 7.297 9.93 1 94.88 72 GLY A N 1
ATOM 543 C CA . GLY A 1 72 ? 10.633 8.383 9.289 1 94.88 72 GLY A CA 1
ATOM 544 C C . GLY A 1 72 ? 10.242 8.086 7.855 1 94.88 72 GLY A C 1
ATOM 545 O O . GLY A 1 72 ? 10.484 6.98 7.363 1 94.88 72 GLY A O 1
ATOM 546 N N . TYR A 1 73 ? 9.539 9.07 7.242 1 91.44 73 TYR A N 1
ATOM 547 C CA . TYR A 1 73 ? 9.203 8.977 5.824 1 91.44 73 TYR A CA 1
ATOM 548 C C . TYR A 1 73 ? 10.469 8.977 4.965 1 91.44 73 TYR A C 1
ATOM 550 O O . TYR A 1 73 ? 11.531 9.414 5.406 1 91.44 73 TYR A O 1
ATOM 558 N N . THR A 1 74 ? 10.383 8.406 3.867 1 92.06 74 THR A N 1
ATOM 559 C CA . THR A 1 74 ? 11.32 8.539 2.764 1 92.06 74 THR A CA 1
ATOM 560 C C . THR A 1 74 ? 10.594 8.859 1.463 1 92.06 74 THR A C 1
ATOM 562 O O . THR A 1 74 ? 9.375 9.07 1.463 1 92.06 74 THR A O 1
ATOM 565 N N . ALA A 1 75 ? 11.375 9.086 0.428 1 91.31 75 ALA A N 1
ATOM 566 C CA . ALA A 1 75 ? 10.711 9.297 -0.857 1 91.31 75 ALA A CA 1
ATOM 567 C C . ALA A 1 75 ? 9.68 8.211 -1.127 1 91.31 75 ALA A C 1
ATOM 569 O O . ALA A 1 75 ? 9.906 7.039 -0.827 1 91.31 75 ALA A O 1
ATOM 570 N N . SER A 1 76 ? 8.531 8.609 -1.643 1 92.62 76 SER A N 1
ATOM 571 C CA . SER A 1 76 ? 7.469 7.648 -1.907 1 92.62 76 SER A CA 1
ATOM 572 C C . SER A 1 76 ? 7.945 6.543 -2.846 1 92.62 76 SER A C 1
ATOM 574 O O . SER A 1 76 ? 7.383 5.445 -2.855 1 92.62 76 SER A O 1
ATOM 576 N N . THR A 1 77 ? 9 6.809 -3.631 1 95.75 77 THR A N 1
ATOM 577 C CA . THR A 1 77 ? 9.555 5.82 -4.555 1 95.75 77 THR A CA 1
ATOM 578 C C . THR A 1 77 ? 10.648 5 -3.877 1 95.75 77 THR A C 1
ATOM 580 O O . THR A 1 77 ? 11.219 4.098 -4.488 1 95.75 77 THR A O 1
ATOM 583 N N . GLY A 1 78 ? 10.969 5.293 -2.662 1 96.69 78 GLY A N 1
ATOM 584 C CA . GLY A 1 78 ? 11.938 4.52 -1.899 1 96.69 78 GLY A CA 1
ATOM 585 C C . GLY A 1 78 ? 13.18 5.312 -1.544 1 96.69 78 GLY A C 1
ATOM 586 O O . GLY A 1 78 ? 13.5 6.309 -2.197 1 96.69 78 GLY A O 1
ATOM 587 N N . ASN A 1 79 ? 13.82 4.863 -0.45 1 96 79 ASN A N 1
ATOM 588 C CA . ASN A 1 79 ? 15.078 5.508 -0.07 1 96 79 ASN A CA 1
ATOM 589 C C . ASN A 1 79 ? 16.172 5.246 -1.1 1 96 79 ASN A C 1
ATOM 591 O O . ASN A 1 79 ? 16.172 4.211 -1.769 1 96 79 ASN A O 1
ATOM 595 N N . MET A 1 80 ? 17.062 6.156 -1.188 1 97.12 80 MET A N 1
ATOM 596 C CA . MET A 1 80 ? 18.078 6.133 -2.236 1 97.12 80 MET A CA 1
ATOM 597 C C . MET A 1 80 ? 18.953 4.891 -2.115 1 97.12 80 MET A C 1
ATOM 599 O O . MET A 1 80 ? 19.266 4.238 -3.117 1 97.12 80 MET A O 1
ATOM 603 N N . LYS A 1 81 ? 19.344 4.535 -0.928 1 98.19 81 LYS A N 1
ATOM 604 C CA . LYS A 1 81 ? 20.203 3.371 -0.723 1 98.19 81 LYS A CA 1
ATOM 605 C C . LYS A 1 81 ? 19.5 2.086 -1.154 1 98.19 81 LYS A C 1
ATOM 607 O O . LYS A 1 81 ? 20.141 1.176 -1.69 1 98.19 81 LYS A O 1
ATOM 612 N N . ALA A 1 82 ? 18.219 2.012 -0.873 1 98.56 82 ALA A N 1
ATOM 613 C CA . ALA A 1 82 ? 17.438 0.857 -1.312 1 98.56 82 ALA A CA 1
ATOM 614 C C . ALA A 1 82 ? 17.375 0.789 -2.836 1 98.56 82 ALA A C 1
ATOM 616 O O . ALA A 1 82 ? 17.547 -0.282 -3.424 1 98.56 82 ALA A O 1
ATOM 617 N N . ARG A 1 83 ? 17.094 1.903 -3.506 1 98.69 83 ARG A N 1
ATOM 618 C CA . ARG A 1 83 ? 17.016 1.956 -4.961 1 98.69 83 ARG A CA 1
ATOM 619 C C . ARG A 1 83 ? 18.344 1.598 -5.602 1 98.69 83 ARG A C 1
ATOM 621 O O . ARG A 1 83 ? 18.391 0.892 -6.609 1 98.69 83 ARG A O 1
ATOM 628 N N . GLU A 1 84 ? 19.438 2.09 -4.965 1 98.75 84 GLU A N 1
ATOM 629 C CA . GLU A 1 84 ? 20.781 1.749 -5.438 1 98.75 84 GLU A CA 1
ATOM 630 C C . GLU A 1 84 ? 21.031 0.25 -5.328 1 98.75 84 GLU A C 1
ATOM 632 O O . GLU A 1 84 ? 21.609 -0.353 -6.234 1 98.75 84 GLU A O 1
ATOM 637 N N . ALA A 1 85 ? 20.625 -0.316 -4.242 1 98.81 85 ALA A N 1
ATOM 638 C CA . ALA A 1 85 ? 20.812 -1.749 -4.027 1 98.81 85 ALA A CA 1
ATOM 639 C C . ALA A 1 85 ? 20.062 -2.562 -5.078 1 98.81 85 ALA A C 1
ATOM 641 O O . ALA A 1 85 ? 20.609 -3.531 -5.625 1 98.81 85 ALA A O 1
ATOM 642 N N . VAL A 1 86 ? 18.859 -2.156 -5.406 1 98.81 86 VAL A N 1
ATOM 643 C CA . VAL A 1 86 ? 18.062 -2.859 -6.406 1 98.81 86 VAL A CA 1
ATOM 644 C C . VAL A 1 86 ? 18.688 -2.678 -7.789 1 98.81 86 VAL A C 1
ATOM 646 O O . VAL A 1 86 ? 18.734 -3.615 -8.586 1 98.81 86 VAL A O 1
ATOM 649 N N . ALA A 1 87 ? 19.078 -1.456 -8.047 1 98.62 87 ALA A N 1
ATOM 650 C CA . ALA A 1 87 ? 19.719 -1.19 -9.336 1 98.62 87 ALA A CA 1
ATOM 651 C C . ALA A 1 87 ? 20.922 -2.107 -9.539 1 98.62 87 ALA A C 1
ATOM 653 O O . ALA A 1 87 ? 21.078 -2.709 -10.609 1 98.62 87 ALA A O 1
ATOM 654 N N . GLN A 1 88 ? 21.75 -2.211 -8.531 1 97.94 88 GLN A N 1
ATOM 655 C CA . GLN A 1 88 ? 22.922 -3.088 -8.602 1 97.94 88 GLN A CA 1
ATOM 656 C C . GLN A 1 88 ? 22.5 -4.547 -8.766 1 97.94 88 GLN A C 1
ATOM 658 O O . GLN A 1 88 ? 23.047 -5.27 -9.602 1 97.94 88 GLN A O 1
ATOM 663 N N . TYR A 1 89 ? 21.578 -4.918 -8.008 1 97.62 89 TYR A N 1
ATOM 664 C CA . TYR A 1 89 ? 21.078 -6.285 -8.008 1 97.62 89 TYR A CA 1
ATOM 665 C C . TYR A 1 89 ? 20.5 -6.66 -9.375 1 97.62 89 TYR A C 1
ATOM 667 O O . TYR A 1 89 ? 20.656 -7.797 -9.82 1 97.62 89 TYR A O 1
ATOM 675 N N . SER A 1 90 ? 19.828 -5.723 -10.039 1 97.06 90 SER A N 1
ATOM 676 C CA . SER A 1 90 ? 19.094 -5.984 -11.273 1 97.06 90 SER A CA 1
ATOM 677 C C . SER A 1 90 ? 19.969 -5.777 -12.5 1 97.06 90 SER A C 1
ATOM 679 O O . SER A 1 90 ? 19.562 -6.062 -13.625 1 97.06 90 SER A O 1
ATOM 681 N N . SER A 1 91 ? 21.172 -5.258 -12.273 1 95.94 91 SER A N 1
ATOM 682 C CA . SER A 1 91 ? 22.078 -5.039 -13.391 1 95.94 91 SER A CA 1
ATOM 683 C C . SER A 1 91 ? 22.812 -6.324 -13.773 1 95.94 91 SER A C 1
ATOM 685 O O . SER A 1 91 ? 22.984 -7.211 -12.93 1 95.94 91 SER A O 1
ATOM 687 N N . THR A 1 92 ? 23.062 -6.465 -15.008 1 88.12 92 THR A N 1
ATOM 688 C CA . THR A 1 92 ? 23.906 -7.527 -15.539 1 88.12 92 THR A CA 1
ATOM 689 C C . THR A 1 92 ? 25.094 -6.945 -16.312 1 88.12 92 THR A C 1
ATOM 691 O O . THR A 1 92 ? 25.25 -5.727 -16.375 1 88.12 92 THR A O 1
ATOM 694 N N . ASP A 1 93 ? 25.875 -7.871 -16.812 1 85.12 93 ASP A N 1
ATOM 695 C CA . ASP A 1 93 ? 27 -7.414 -17.625 1 85.12 93 ASP A CA 1
ATOM 696 C C . ASP A 1 93 ? 26.5 -6.738 -18.906 1 85.12 93 ASP A C 1
ATOM 698 O O . ASP A 1 93 ? 27.156 -5.848 -19.438 1 85.12 93 ASP A O 1
ATOM 702 N N . GLU A 1 94 ? 25.375 -7.031 -19.328 1 79.38 94 GLU A N 1
ATOM 703 C CA . GLU A 1 94 ? 24.844 -6.562 -20.594 1 79.38 94 GLU A CA 1
ATOM 704 C C . GLU A 1 94 ? 23.938 -5.352 -20.406 1 79.38 94 GLU A C 1
ATOM 706 O O . GLU A 1 94 ? 23.719 -4.574 -21.344 1 79.38 94 GLU A O 1
ATOM 711 N N . TYR A 1 95 ? 23.484 -5.281 -19.281 1 83.25 95 TYR A N 1
ATOM 712 C CA . TYR A 1 95 ? 22.484 -4.238 -19.094 1 83.25 95 TYR A CA 1
ATOM 713 C C . TYR A 1 95 ? 22.609 -3.605 -17.719 1 83.25 95 TYR A C 1
ATOM 715 O O . TYR A 1 95 ? 22.656 -4.309 -16.703 1 83.25 95 TYR A O 1
ATOM 723 N N . THR A 1 96 ? 22.703 -2.229 -17.672 1 91.5 96 THR A N 1
ATOM 724 C CA . THR A 1 96 ? 22.875 -1.475 -16.438 1 91.5 96 THR A CA 1
ATOM 725 C C . THR A 1 96 ? 21.578 -0.767 -16.047 1 91.5 96 THR A C 1
ATOM 727 O O . THR A 1 96 ? 20.953 -0.111 -16.875 1 91.5 96 THR A O 1
ATOM 730 N N . VAL A 1 97 ? 21.141 -0.96 -14.836 1 96.44 97 VAL A N 1
ATOM 731 C CA . VAL A 1 97 ? 19.984 -0.282 -14.266 1 96.44 97 VAL A CA 1
ATOM 732 C C . VAL A 1 97 ? 20.438 0.876 -13.383 1 96.44 97 VAL A C 1
ATOM 734 O O . VAL A 1 97 ? 21.344 0.716 -12.562 1 96.44 97 VAL A O 1
ATOM 737 N N . LYS A 1 98 ? 19.906 2.109 -13.57 1 97 98 LYS A N 1
ATOM 738 C CA . LYS A 1 98 ? 20.188 3.266 -12.727 1 97 98 LYS A CA 1
ATOM 739 C C . LYS A 1 98 ? 19.203 3.363 -11.57 1 97 98 LYS A C 1
ATOM 741 O O . LYS A 1 98 ? 18.047 2.982 -11.703 1 97 98 LYS A O 1
ATOM 746 N N . PRO A 1 99 ? 19.672 3.855 -10.414 1 98.12 99 PRO A N 1
ATOM 747 C CA . PRO A 1 99 ? 18.781 3.996 -9.258 1 98.12 99 PRO A CA 1
ATOM 748 C C . PRO A 1 99 ? 17.531 4.816 -9.578 1 98.12 99 PRO A C 1
ATOM 750 O O . PRO A 1 99 ? 16.453 4.562 -9.016 1 98.12 99 PRO A O 1
ATOM 753 N N . GLU A 1 100 ? 17.594 5.809 -10.469 1 96.19 100 GLU A N 1
ATOM 754 C CA . GLU A 1 100 ? 16.469 6.664 -10.836 1 96.19 100 GLU A CA 1
ATOM 755 C C . GLU A 1 100 ? 15.391 5.875 -11.578 1 96.19 100 GLU A C 1
ATOM 757 O O . GLU A 1 100 ? 14.25 6.328 -11.688 1 96.19 100 GLU A O 1
ATOM 762 N N . ASP A 1 101 ? 15.797 4.68 -12.07 1 97.62 101 ASP A N 1
ATOM 763 C CA . ASP A 1 101 ? 14.867 3.832 -12.812 1 97.62 101 ASP A CA 1
ATOM 764 C C . ASP A 1 101 ? 14.25 2.766 -11.906 1 97.62 101 ASP A C 1
ATOM 766 O O . ASP A 1 101 ? 13.68 1.789 -12.398 1 97.62 101 ASP A O 1
ATOM 770 N N . VAL A 1 102 ? 14.469 2.939 -10.609 1 98.69 102 VAL A N 1
ATOM 771 C CA . VAL A 1 102 ? 13.945 1.97 -9.656 1 98.69 102 VAL A CA 1
ATOM 772 C C . VAL A 1 102 ? 12.883 2.631 -8.781 1 98.69 102 VAL A C 1
ATOM 774 O O . VAL A 1 102 ? 13.07 3.752 -8.305 1 98.69 102 VAL A O 1
ATOM 777 N N . ILE A 1 103 ? 11.75 2.014 -8.609 1 98.62 103 ILE A N 1
ATOM 778 C CA . ILE A 1 103 ? 10.703 2.432 -7.68 1 98.62 103 ILE A CA 1
ATOM 779 C C . ILE A 1 103 ? 10.445 1.321 -6.664 1 98.62 103 ILE A C 1
ATOM 781 O O . ILE A 1 103 ? 10.109 0.195 -7.035 1 98.62 103 ILE A O 1
ATOM 785 N N . ILE A 1 104 ? 10.656 1.604 -5.355 1 98.69 104 ILE A N 1
ATOM 786 C CA . ILE A 1 104 ? 10.367 0.645 -4.297 1 98.69 104 ILE A CA 1
ATOM 787 C C . ILE A 1 104 ? 8.867 0.615 -4.023 1 98.69 104 ILE A C 1
ATOM 789 O O . ILE A 1 104 ? 8.219 1.663 -3.977 1 98.69 104 ILE A O 1
ATOM 793 N N . CYS A 1 105 ? 8.312 -0.578 -3.889 1 98.25 105 CYS A N 1
ATOM 794 C CA . CYS A 1 105 ? 6.875 -0.761 -3.754 1 98.25 105 CYS A CA 1
ATOM 795 C C . CYS A 1 105 ? 6.547 -1.69 -2.592 1 98.25 105 CYS A C 1
ATOM 797 O O . CYS A 1 105 ? 7.445 -2.311 -2.016 1 98.25 105 CYS A O 1
ATOM 799 N N . SER A 1 106 ? 5.293 -1.709 -2.221 1 97.19 106 SER A N 1
ATOM 800 C CA . SER A 1 106 ? 4.801 -2.617 -1.191 1 97.19 106 SER A CA 1
ATOM 801 C C . SER A 1 106 ? 4.598 -4.023 -1.746 1 97.19 106 SER A C 1
ATOM 803 O O . SER A 1 106 ? 3.463 -4.465 -1.941 1 97.19 106 SER A O 1
ATOM 805 N N . GLY A 1 107 ? 5.664 -4.719 -1.911 1 97.06 107 GLY A N 1
ATOM 806 C CA . GLY A 1 107 ? 5.633 -6.027 -2.547 1 97.06 107 GLY A CA 1
ATOM 807 C C . GLY A 1 107 ? 5.488 -5.953 -4.055 1 97.06 107 GLY A C 1
ATOM 808 O O . GLY A 1 107 ? 5.32 -4.867 -4.617 1 97.06 107 GLY A O 1
ATOM 809 N N . CYS A 1 108 ? 5.594 -7.125 -4.668 1 97.81 108 CYS A N 1
ATOM 810 C CA . CYS A 1 108 ? 5.426 -7.18 -6.117 1 97.81 108 CYS A CA 1
ATOM 811 C C . CYS A 1 108 ? 3.992 -6.855 -6.516 1 97.81 108 CYS A C 1
ATOM 813 O O . CYS A 1 108 ? 3.754 -6.266 -7.57 1 97.81 108 CYS A O 1
ATOM 815 N N . SER A 1 109 ? 3.033 -7.227 -5.684 1 96.5 109 SER A N 1
ATOM 816 C CA . SER A 1 109 ? 1.648 -6.852 -5.953 1 96.5 109 SER A CA 1
ATOM 817 C C . SER A 1 109 ? 1.497 -5.336 -6.051 1 96.5 109 SER A C 1
ATOM 819 O O . SER A 1 109 ? 0.756 -4.836 -6.898 1 96.5 109 SER A O 1
ATOM 821 N N . GLY A 1 110 ? 2.191 -4.633 -5.133 1 97.38 110 GLY A N 1
ATOM 822 C CA . GLY A 1 110 ? 2.207 -3.184 -5.234 1 97.38 110 GLY A CA 1
ATOM 823 C C . GLY A 1 110 ? 2.842 -2.682 -6.516 1 97.38 110 GLY A C 1
ATOM 824 O O . GLY A 1 110 ? 2.381 -1.696 -7.098 1 97.38 110 GLY A O 1
ATOM 825 N N . ALA A 1 111 ? 3.9 -3.299 -6.93 1 98.69 111 ALA A N 1
ATOM 826 C CA . ALA A 1 111 ? 4.57 -2.941 -8.18 1 98.69 111 ALA A CA 1
ATOM 827 C C . ALA A 1 111 ? 3.637 -3.121 -9.375 1 98.69 111 ALA A C 1
ATOM 829 O O . ALA A 1 111 ? 3.51 -2.223 -10.203 1 98.69 111 ALA A O 1
ATOM 830 N N . LEU A 1 112 ? 2.967 -4.266 -9.414 1 98.62 112 LEU A N 1
ATOM 831 C CA . LEU A 1 112 ? 2.037 -4.562 -10.5 1 98.62 112 LEU A CA 1
ATOM 832 C C . LEU A 1 112 ? 0.865 -3.59 -10.5 1 98.62 112 LEU A C 1
ATOM 834 O O . LEU A 1 112 ? 0.431 -3.129 -11.555 1 98.62 112 LEU A O 1
ATOM 838 N N . ASP A 1 113 ? 0.374 -3.285 -9.359 1 97.56 113 ASP A N 1
ATOM 839 C CA . ASP A 1 113 ? -0.722 -2.332 -9.227 1 97.56 113 ASP A CA 1
ATOM 840 C C . ASP A 1 113 ? -0.347 -0.976 -9.82 1 97.56 113 ASP A C 1
ATOM 842 O O . ASP A 1 113 ? -1.132 -0.378 -10.555 1 97.56 113 ASP A O 1
ATOM 846 N N . LEU A 1 114 ? 0.821 -0.497 -9.453 1 98.31 114 LEU A N 1
ATOM 847 C CA . LEU A 1 114 ? 1.294 0.779 -9.977 1 98.31 114 LEU A CA 1
ATOM 848 C C . LEU A 1 114 ? 1.425 0.726 -11.5 1 98.31 114 LEU A C 1
ATOM 850 O O . LEU A 1 114 ? 1.014 1.656 -12.195 1 98.31 114 LEU A O 1
ATOM 854 N N . CYS A 1 115 ? 2.014 -0.333 -12.016 1 98.75 115 CYS A N 1
ATOM 855 C CA . CYS A 1 115 ? 2.244 -0.464 -13.445 1 98.75 115 CYS A CA 1
ATOM 856 C C . CYS A 1 115 ? 0.926 -0.48 -14.211 1 98.75 115 CYS A C 1
ATOM 858 O O . CYS A 1 115 ? 0.763 0.25 -15.195 1 98.75 115 CYS A O 1
ATOM 860 N N . ILE A 1 116 ? -0.029 -1.292 -13.766 1 98.56 116 ILE A N 1
ATOM 861 C CA . ILE A 1 116 ? -1.321 -1.429 -14.422 1 98.56 116 ILE A CA 1
ATOM 862 C C . ILE A 1 116 ? -2.072 -0.1 -14.367 1 98.56 116 ILE A C 1
ATOM 864 O O . ILE A 1 116 ? -2.604 0.362 -15.383 1 98.56 116 ILE A O 1
ATOM 868 N N . THR A 1 117 ? -2.066 0.519 -13.195 1 97.75 117 THR A N 1
ATOM 869 C CA . THR A 1 117 ? -2.764 1.785 -13.008 1 97.75 117 THR A CA 1
ATOM 870 C C . THR A 1 117 ? -2.123 2.887 -13.852 1 97.75 117 THR A C 1
ATOM 872 O O . THR A 1 117 ? -2.818 3.77 -14.352 1 97.75 117 THR A O 1
ATOM 875 N N . ALA A 1 118 ? -0.843 2.869 -14.016 1 98.31 118 ALA A N 1
ATOM 876 C CA . ALA A 1 118 ? -0.111 3.906 -14.734 1 98.31 118 ALA A CA 1
ATOM 877 C C . ALA A 1 118 ? -0.325 3.783 -16.25 1 98.31 118 ALA A C 1
ATOM 879 O O . ALA A 1 118 ? -0.374 4.789 -16.953 1 98.31 118 ALA A O 1
ATOM 880 N N . LEU A 1 119 ? -0.511 2.57 -16.734 1 98.5 119 LEU A N 1
ATOM 881 C CA . LEU A 1 119 ? -0.413 2.34 -18.172 1 98.5 119 LEU A CA 1
ATOM 882 C C . LEU A 1 119 ? -1.796 2.301 -18.812 1 98.5 119 LEU A C 1
ATOM 884 O O . LEU A 1 119 ? -1.922 2.408 -20.031 1 98.5 119 LEU A O 1
ATOM 888 N N . ALA A 1 120 ? -2.867 2.115 -18.016 1 97.94 120 ALA A N 1
ATOM 889 C CA . ALA A 1 120 ? -4.145 1.831 -18.656 1 97.94 120 ALA A CA 1
ATOM 890 C C . ALA A 1 120 ? -5.266 2.676 -18.062 1 97.94 120 ALA A C 1
ATOM 892 O O . ALA A 1 120 ? -5.293 2.908 -16.844 1 97.94 120 ALA A O 1
ATOM 893 N N . ASN A 1 121 ? -6.18 3.107 -18.891 1 96.56 121 ASN A N 1
ATOM 894 C CA . ASN A 1 121 ? -7.406 3.809 -18.516 1 96.56 121 ASN A CA 1
ATOM 895 C C . ASN A 1 121 ? -8.625 2.889 -18.594 1 96.56 121 ASN A C 1
ATOM 897 O O . ASN A 1 121 ? -8.555 1.81 -19.188 1 96.56 121 ASN A O 1
ATOM 901 N N . PRO A 1 122 ? -9.734 3.311 -17.891 1 94.75 122 PRO A N 1
ATOM 902 C CA . PRO A 1 122 ? -10.969 2.557 -18.109 1 94.75 122 PRO A CA 1
ATOM 903 C C . PRO A 1 122 ? -11.297 2.381 -19.578 1 94.75 122 PRO A C 1
ATOM 905 O O . PRO A 1 122 ? -11.211 3.338 -20.359 1 94.75 122 PRO A O 1
ATOM 908 N N . GLY A 1 123 ? -11.602 1.155 -19.938 1 96.38 123 GLY A N 1
ATOM 909 C CA . GLY A 1 123 ? -11.906 0.868 -21.328 1 96.38 123 GLY A CA 1
ATOM 910 C C . GLY A 1 123 ? -10.734 0.271 -22.094 1 96.38 123 GLY A C 1
ATOM 911 O O . GLY A 1 123 ? -10.922 -0.415 -23.094 1 96.38 123 GLY A O 1
ATOM 912 N N . ASP A 1 124 ? -9.469 0.517 -21.641 1 97.31 124 ASP A N 1
ATOM 913 C CA . ASP A 1 124 ? -8.289 -0.062 -22.266 1 97.31 124 ASP A CA 1
ATOM 914 C C . ASP A 1 124 ? -8.195 -1.56 -22 1 97.31 124 ASP A C 1
ATOM 916 O O . ASP A 1 124 ? -8.867 -2.074 -21.094 1 97.31 124 ASP A O 1
ATOM 920 N N . THR A 1 125 ? -7.371 -2.25 -22.781 1 98.06 125 THR A N 1
ATOM 921 C CA . THR A 1 125 ? -7.184 -3.691 -22.641 1 98.06 125 THR A CA 1
ATOM 922 C C . THR A 1 125 ? -5.754 -4.012 -22.219 1 98.06 125 THR A C 1
ATOM 924 O O . THR A 1 125 ? -4.801 -3.416 -22.719 1 98.06 125 THR A O 1
ATOM 927 N N . ILE A 1 126 ? -5.621 -4.859 -21.266 1 98.56 126 ILE A N 1
ATOM 928 C CA . ILE A 1 126 ? -4.34 -5.469 -20.938 1 98.56 126 ILE A CA 1
ATOM 929 C C . ILE A 1 126 ? -4.387 -6.965 -21.219 1 98.56 126 ILE A C 1
ATOM 931 O O . ILE A 1 126 ? -5.352 -7.645 -20.859 1 98.56 126 ILE A O 1
ATOM 935 N N . LEU A 1 127 ? -3.363 -7.43 -21.953 1 98.69 127 LEU A N 1
ATOM 936 C CA . LEU A 1 127 ? -3.246 -8.859 -22.234 1 98.69 127 LEU A CA 1
ATOM 937 C C . LEU A 1 127 ? -2.496 -9.578 -21.125 1 98.69 127 LEU A C 1
ATOM 939 O O . LEU A 1 127 ? -1.472 -9.086 -20.641 1 98.69 127 LEU A O 1
ATOM 943 N N . VAL A 1 128 ? -3.037 -10.703 -20.672 1 98.69 128 VAL A N 1
ATOM 944 C CA . VAL A 1 128 ? -2.402 -11.484 -19.625 1 98.69 128 VAL A CA 1
ATOM 945 C C . VAL A 1 128 ? -2.305 -12.945 -20.047 1 98.69 128 VAL A C 1
ATOM 947 O O . VAL A 1 128 ? -3.025 -13.383 -20.953 1 98.69 128 VAL A O 1
ATOM 950 N N . PRO A 1 129 ? -1.395 -13.695 -19.469 1 98.75 129 PRO A N 1
ATOM 951 C CA . PRO A 1 129 ? -1.267 -15.109 -19.859 1 98.75 129 PRO A CA 1
ATOM 952 C C . PRO A 1 129 ? -2.453 -15.953 -19.391 1 98.75 129 PRO A C 1
ATOM 954 O O . PRO A 1 129 ? -3.111 -15.609 -18.406 1 98.75 129 PRO A O 1
ATOM 957 N N . ARG A 1 130 ? -2.688 -17 -20.109 1 98.5 130 ARG A N 1
ATOM 958 C CA . ARG A 1 130 ? -3.654 -18.031 -19.75 1 98.5 130 ARG A CA 1
ATOM 959 C C . ARG A 1 130 ? -3.053 -19.422 -19.922 1 98.5 130 ARG A C 1
ATOM 961 O O . ARG A 1 130 ? -2.756 -19.844 -21.031 1 98.5 130 ARG A O 1
ATOM 968 N N . PRO A 1 131 ? -2.883 -20.266 -18.812 1 97.75 131 PRO A N 1
ATOM 969 C CA . PRO A 1 131 ? -3.25 -19.859 -17.453 1 97.75 131 PRO A CA 1
ATOM 970 C C . PRO A 1 131 ? -2.398 -18.703 -16.922 1 97.75 131 PRO A C 1
ATOM 972 O O . PRO A 1 131 ? -1.283 -18.484 -17.406 1 97.75 131 PRO A O 1
ATOM 975 N N . GLY A 1 132 ? -2.938 -17.938 -16.078 1 96.5 132 GLY A N 1
ATOM 976 C CA . GLY A 1 132 ? -2.234 -16.812 -15.484 1 96.5 132 GLY A CA 1
ATOM 977 C C . GLY A 1 132 ? -2.68 -16.516 -14.062 1 96.5 132 GLY A C 1
ATOM 978 O O . GLY A 1 132 ? -3.789 -16.875 -13.664 1 96.5 132 GLY A O 1
ATOM 979 N N . PHE A 1 133 ? -1.857 -15.883 -13.336 1 94.94 133 PHE A N 1
ATOM 980 C CA . PHE A 1 133 ? -2.152 -15.5 -11.961 1 94.94 133 PHE A CA 1
ATOM 981 C C . PHE A 1 133 ? -3.303 -14.5 -11.914 1 94.94 133 PHE A C 1
ATOM 983 O O . PHE A 1 133 ? -3.4 -13.609 -12.766 1 94.94 133 PHE A O 1
ATOM 990 N N . SER A 1 134 ? -4.129 -14.57 -10.914 1 93.19 134 SER A N 1
ATOM 991 C CA . SER A 1 134 ? -5.41 -13.883 -10.867 1 93.19 134 SER A CA 1
ATOM 992 C C . SER A 1 134 ? -5.238 -12.422 -10.469 1 93.19 134 SER A C 1
ATOM 994 O O . SER A 1 134 ? -6.148 -11.609 -10.648 1 93.19 134 SER A O 1
ATOM 996 N N . ILE A 1 135 ? -4.113 -12.016 -9.953 1 94.19 135 ILE A N 1
ATOM 997 C CA . ILE A 1 135 ? -3.922 -10.688 -9.391 1 94.19 135 ILE A CA 1
ATOM 998 C C . ILE A 1 135 ? -4.051 -9.633 -10.492 1 94.19 135 ILE A C 1
ATOM 1000 O O . ILE A 1 135 ? -4.473 -8.508 -10.234 1 94.19 135 ILE A O 1
ATOM 1004 N N . TYR A 1 136 ? -3.711 -9.977 -11.727 1 96.94 136 TYR A N 1
ATOM 1005 C CA . TYR A 1 136 ? -3.814 -9.031 -12.836 1 96.94 136 TYR A CA 1
ATOM 1006 C C . TYR A 1 136 ? -5.258 -8.586 -13.039 1 96.94 136 TYR A C 1
ATOM 1008 O O . TYR A 1 136 ? -5.527 -7.395 -13.203 1 96.94 136 TYR A O 1
ATOM 1016 N N . ARG A 1 137 ? -6.117 -9.57 -12.961 1 94.44 137 ARG A N 1
ATOM 1017 C CA . ARG A 1 137 ? -7.543 -9.281 -13.094 1 94.44 137 ARG A CA 1
ATOM 1018 C C . ARG A 1 137 ? -8.055 -8.492 -11.891 1 94.44 137 ARG A C 1
ATOM 1020 O O . ARG A 1 137 ? -8.82 -7.539 -12.047 1 94.44 137 ARG A O 1
ATOM 1027 N N . THR A 1 138 ? -7.629 -8.922 -10.742 1 93.5 138 THR A N 1
ATOM 1028 C CA . THR A 1 138 ? -8.039 -8.266 -9.5 1 93.5 138 THR A CA 1
ATOM 1029 C C . THR A 1 138 ? -7.676 -6.785 -9.523 1 93.5 138 THR A C 1
ATOM 1031 O O . THR A 1 138 ? -8.461 -5.941 -9.094 1 93.5 138 THR A O 1
ATOM 1034 N N . GLN A 1 139 ? -6.539 -6.43 -10.055 1 95.94 139 GLN A N 1
ATOM 1035 C CA . GLN A 1 139 ? -6.027 -5.066 -10.023 1 95.94 139 GLN A CA 1
ATOM 1036 C C . GLN A 1 139 ? -6.57 -4.25 -11.195 1 95.94 139 GLN A C 1
ATOM 1038 O O . GLN A 1 139 ? -6.707 -3.031 -11.102 1 95.94 139 GLN A O 1
ATOM 1043 N N . ALA A 1 140 ? -6.965 -4.891 -12.281 1 96.5 140 ALA A N 1
ATOM 1044 C CA . ALA A 1 140 ? -7.336 -4.191 -13.508 1 96.5 140 ALA A CA 1
ATOM 1045 C C . ALA A 1 140 ? -8.844 -3.959 -13.578 1 96.5 140 ALA A C 1
ATOM 1047 O O . ALA A 1 140 ? -9.297 -2.842 -13.836 1 96.5 140 ALA A O 1
ATOM 1048 N N . GLU A 1 141 ? -9.57 -4.945 -13.266 1 93.81 141 GLU A N 1
ATOM 1049 C CA . GLU A 1 141 ? -10.992 -4.914 -13.586 1 93.81 141 GLU A CA 1
ATOM 1050 C C . GLU A 1 141 ? -11.734 -3.908 -12.711 1 93.81 141 GLU A C 1
ATOM 1052 O O . GLU A 1 141 ? -12.68 -3.258 -13.172 1 93.81 141 GLU A O 1
ATOM 1057 N N . GLY A 1 142 ? -11.305 -3.744 -11.516 1 91.06 142 GLY A N 1
ATOM 1058 C CA . GLY A 1 142 ? -11.914 -2.732 -10.664 1 91.06 142 GLY A CA 1
ATOM 1059 C C . GLY A 1 142 ? -11.758 -1.325 -11.211 1 91.06 142 GLY A C 1
ATOM 1060 O O . GLY A 1 142 ? -12.578 -0.451 -10.93 1 91.06 142 GLY A O 1
ATOM 1061 N N . LEU A 1 143 ? -10.773 -1.101 -11.977 1 94.19 143 LEU A N 1
ATOM 1062 C CA . LEU A 1 143 ? -10.477 0.207 -12.547 1 94.19 143 LEU A CA 1
ATOM 1063 C C . LEU A 1 143 ? -11.156 0.375 -13.906 1 94.19 143 LEU A C 1
ATOM 1065 O O . LEU A 1 143 ? -10.93 1.373 -14.594 1 94.19 143 LEU A O 1
ATOM 1069 N N . GLY A 1 144 ? -11.945 -0.639 -14.305 1 94.5 144 GLY A N 1
ATOM 1070 C CA . GLY A 1 144 ? -12.625 -0.59 -15.594 1 94.5 144 GLY A CA 1
ATOM 1071 C C . GLY A 1 144 ? -11.734 -1.009 -16.75 1 94.5 144 GLY A C 1
ATOM 1072 O O . GLY A 1 144 ? -12.094 -0.81 -17.906 1 94.5 144 GLY A O 1
ATOM 1073 N N . ILE A 1 145 ? -10.578 -1.535 -16.438 1 97.12 145 ILE A N 1
ATOM 1074 C CA . ILE A 1 145 ? -9.656 -2.025 -17.453 1 97.12 145 ILE A CA 1
ATOM 1075 C C . ILE A 1 145 ? -10.055 -3.436 -17.875 1 97.12 145 ILE A C 1
ATOM 1077 O O . ILE A 1 145 ? -10.391 -4.273 -17.047 1 97.12 145 ILE A O 1
ATOM 1081 N N . LYS A 1 146 ? -10.055 -3.678 -19.156 1 97.56 146 LYS A N 1
ATOM 1082 C CA . LYS A 1 146 ? -10.438 -4.98 -19.688 1 97.56 146 LYS A CA 1
ATOM 1083 C C . LYS A 1 146 ? -9.25 -5.938 -19.734 1 97.56 146 LYS A C 1
ATOM 1085 O O . LYS A 1 146 ? -8.156 -5.562 -20.172 1 97.56 146 LYS A O 1
ATOM 1090 N N . ILE A 1 147 ? -9.453 -7.125 -19.266 1 97.06 147 ILE A N 1
ATOM 1091 C CA . ILE A 1 147 ? -8.43 -8.164 -19.312 1 97.06 147 ILE A CA 1
ATOM 1092 C C . ILE A 1 147 ? -8.766 -9.156 -20.422 1 97.06 147 ILE A C 1
ATOM 1094 O O . ILE A 1 147 ? -9.891 -9.656 -20.5 1 97.06 147 ILE A O 1
ATOM 1098 N N . ARG A 1 148 ? -7.84 -9.336 -21.312 1 98.12 148 ARG A N 1
ATOM 1099 C CA . ARG A 1 148 ? -7.855 -10.398 -22.312 1 98.12 148 ARG A CA 1
ATOM 1100 C C . ARG A 1 148 ? -6.637 -11.305 -22.156 1 98.12 148 ARG A C 1
ATOM 1102 O O . ARG A 1 148 ? -5.641 -10.922 -21.547 1 98.12 148 ARG A O 1
ATOM 1109 N N . SER A 1 149 ? -6.777 -12.547 -22.688 1 98.38 149 SER A N 1
ATOM 1110 C CA . SER A 1 149 ? -5.699 -13.492 -22.422 1 98.38 149 SER A CA 1
ATOM 1111 C C . SER A 1 149 ? -5.055 -13.969 -23.719 1 98.38 149 SER A C 1
ATOM 1113 O O . SER A 1 149 ? -5.684 -13.938 -24.781 1 98.38 149 SER A O 1
ATOM 1115 N N . TYR A 1 150 ? -3.836 -14.273 -23.656 1 98.69 150 TYR A N 1
ATOM 1116 C CA . TYR A 1 150 ? -3.156 -15.086 -24.672 1 98.69 150 TYR A CA 1
ATOM 1117 C C . TYR A 1 150 ? -2.809 -16.469 -24.125 1 98.69 150 TYR A C 1
ATOM 1119 O O . TYR A 1 150 ? -2.672 -16.641 -22.906 1 98.69 150 TYR A O 1
ATOM 1127 N N . ASN A 1 151 ? -2.561 -17.391 -24.953 1 98.69 151 ASN A N 1
ATOM 1128 C CA . ASN A 1 151 ? -2.514 -18.781 -24.531 1 98.69 151 ASN A CA 1
ATOM 1129 C C . ASN A 1 151 ? -1.08 -19.25 -24.312 1 98.69 151 ASN A C 1
ATOM 1131 O O . ASN A 1 151 ? -0.178 -18.875 -25.062 1 98.69 151 ASN A O 1
ATOM 1135 N N . LEU A 1 152 ? -0.939 -20.031 -23.297 1 98.75 152 LEU A N 1
ATOM 1136 C CA . LEU A 1 152 ? 0.26 -20.844 -23.094 1 98.75 152 LEU A CA 1
ATOM 1137 C C . LEU A 1 152 ? 0.022 -22.297 -23.516 1 98.75 152 LEU A C 1
ATOM 1139 O O . LEU A 1 152 ? -1.107 -22.781 -23.453 1 98.75 152 LEU A O 1
ATOM 1143 N N . LEU A 1 153 ? 1.104 -22.938 -23.922 1 98.12 153 LEU A N 1
ATOM 1144 C CA . LEU A 1 153 ? 0.98 -24.281 -24.484 1 98.12 153 LEU A CA 1
ATOM 1145 C C . LEU A 1 153 ? 1.531 -25.328 -23.516 1 98.12 153 LEU A C 1
ATOM 1147 O O . LEU A 1 153 ? 2.746 -25.516 -23.422 1 98.12 153 LEU A O 1
ATOM 1151 N N . PRO A 1 154 ? 0.66 -26.125 -22.891 1 96.56 154 PRO A N 1
ATOM 1152 C CA . PRO A 1 154 ? 1.159 -27.156 -21.969 1 96.56 154 PRO A CA 1
ATOM 1153 C C . PRO A 1 154 ? 2.061 -28.172 -22.656 1 96.56 154 PRO A C 1
ATOM 1155 O O . PRO A 1 154 ? 3.035 -28.641 -22.062 1 96.56 154 PRO A O 1
ATOM 1158 N N . SER A 1 155 ? 1.805 -28.531 -23.906 1 95.62 155 SER A N 1
ATOM 1159 C CA . SER A 1 155 ? 2.561 -29.531 -24.641 1 95.62 155 SER A CA 1
ATOM 1160 C C . SER A 1 155 ? 3.971 -29.047 -24.953 1 95.62 155 SER A C 1
ATOM 1162 O O . SER A 1 155 ? 4.844 -29.844 -25.312 1 95.62 155 SER A O 1
ATOM 1164 N N . LYS A 1 156 ? 4.203 -27.797 -24.75 1 97.19 156 LYS A N 1
ATOM 1165 C CA . LYS A 1 156 ? 5.52 -27.219 -25 1 97.19 156 LYS A CA 1
ATOM 1166 C C . LYS A 1 156 ? 6.078 -26.562 -23.75 1 97.19 156 LYS A C 1
ATOM 1168 O O . LYS A 1 156 ? 6.691 -25.5 -23.812 1 97.19 156 LYS A O 1
ATOM 1173 N N . GLY A 1 157 ? 5.73 -27.094 -22.594 1 96.31 157 GLY A N 1
ATOM 1174 C CA . GLY A 1 157 ? 6.234 -26.578 -21.328 1 96.31 157 GLY A CA 1
ATOM 1175 C C . GLY A 1 157 ? 5.684 -25.203 -21 1 96.31 157 GLY A C 1
ATOM 1176 O O . GLY A 1 157 ? 6.395 -24.359 -20.438 1 96.31 157 GLY A O 1
ATOM 1177 N N . TRP A 1 158 ? 4.512 -24.938 -21.516 1 98.5 158 TRP A N 1
ATOM 1178 C CA . TRP A 1 158 ? 3.771 -23.703 -21.25 1 98.5 158 TRP A CA 1
ATOM 1179 C C . TRP A 1 158 ? 4.414 -22.516 -21.938 1 98.5 158 TRP A C 1
ATOM 1181 O O . TRP A 1 158 ? 4.301 -21.375 -21.484 1 98.5 158 TRP A O 1
ATOM 1191 N N . GLU A 1 159 ? 5.129 -22.719 -23.031 1 98.5 159 GLU A N 1
ATOM 1192 C CA . GLU A 1 159 ? 5.559 -21.594 -23.859 1 98.5 159 GLU A CA 1
ATOM 1193 C C . GLU A 1 159 ? 4.363 -20.766 -24.312 1 98.5 159 GLU A C 1
ATOM 1195 O O . GLU A 1 159 ? 3.24 -21.266 -24.391 1 98.5 159 GLU A O 1
ATOM 1200 N N . ILE A 1 160 ? 4.633 -19.547 -24.625 1 98.81 160 ILE A N 1
ATOM 1201 C CA . ILE A 1 160 ? 3.592 -18.688 -25.172 1 98.81 160 ILE A CA 1
ATOM 1202 C C . ILE A 1 160 ? 3.24 -19.125 -26.578 1 98.81 160 ILE A C 1
ATOM 1204 O O . ILE A 1 160 ? 4.129 -19.422 -27.391 1 98.81 160 ILE A O 1
ATOM 1208 N N . ASP A 1 161 ? 1.944 -19.297 -26.844 1 98.81 161 ASP A N 1
ATOM 1209 C CA . ASP A 1 161 ? 1.476 -19.469 -28.219 1 98.81 161 ASP A CA 1
ATOM 1210 C C . ASP A 1 161 ? 1.61 -18.156 -29.016 1 98.81 161 ASP A C 1
ATOM 1212 O O . ASP A 1 161 ? 0.684 -17.344 -29.047 1 98.81 161 ASP A O 1
ATOM 1216 N N . LEU A 1 162 ? 2.707 -18.031 -29.75 1 98.56 162 LEU A N 1
ATOM 1217 C CA . LEU A 1 162 ? 3.041 -16.781 -30.422 1 98.56 162 LEU A CA 1
ATOM 1218 C C . LEU A 1 162 ? 1.997 -16.422 -31.469 1 98.56 162 LEU A C 1
ATOM 1220 O O . LEU A 1 162 ? 1.714 -15.242 -31.688 1 98.56 162 LEU A O 1
ATOM 1224 N N . ILE A 1 163 ? 1.439 -17.438 -32.062 1 98.38 163 ILE A N 1
ATOM 1225 C CA . ILE A 1 163 ? 0.403 -17.188 -33.062 1 98.38 163 ILE A CA 1
ATOM 1226 C C . ILE A 1 163 ? -0.842 -16.625 -32.375 1 98.38 163 ILE A C 1
ATOM 1228 O O . ILE A 1 163 ? -1.417 -15.633 -32.844 1 98.38 163 ILE A O 1
ATOM 1232 N N . ASN A 1 164 ? -1.26 -17.234 -31.344 1 98.56 164 ASN A N 1
ATOM 1233 C CA . ASN A 1 164 ? -2.408 -16.719 -30.594 1 98.56 164 ASN A CA 1
ATOM 1234 C C . ASN A 1 164 ? -2.146 -15.32 -30.047 1 98.56 164 ASN A C 1
ATOM 1236 O O . ASN A 1 164 ? -3.035 -14.469 -30.078 1 98.56 164 ASN A O 1
ATOM 1240 N N . LEU A 1 165 ? -0.953 -15.125 -29.562 1 98.5 165 LEU A N 1
ATOM 1241 C CA . LEU A 1 165 ? -0.568 -13.812 -29.047 1 98.5 165 LEU A CA 1
ATOM 1242 C C . LEU A 1 165 ? -0.722 -12.75 -30.125 1 98.5 165 LEU A C 1
ATOM 1244 O O . LEU A 1 165 ? -1.305 -11.688 -29.875 1 98.5 165 LEU A O 1
ATOM 1248 N N . GLU A 1 166 ? -0.204 -13.047 -31.234 1 97.56 166 GLU A N 1
ATOM 1249 C CA . GLU A 1 166 ? -0.295 -12.102 -32.344 1 97.56 166 GLU A CA 1
ATOM 1250 C C . GLU A 1 166 ? -1.749 -11.836 -32.719 1 97.56 166 GLU A C 1
ATOM 1252 O O . GLU A 1 166 ? -2.117 -10.695 -33.031 1 97.56 166 GLU A O 1
ATOM 1257 N N . ASN A 1 167 ? -2.531 -12.875 -32.75 1 98.06 167 ASN A N 1
ATOM 1258 C CA . ASN A 1 167 ? -3.953 -12.727 -33.031 1 98.06 167 ASN A CA 1
ATOM 1259 C C . ASN A 1 167 ? -4.637 -11.789 -32.062 1 98.06 167 ASN A C 1
ATOM 1261 O O . ASN A 1 167 ? -5.473 -10.977 -32.438 1 98.06 167 ASN A O 1
ATOM 1265 N N . GLN A 1 168 ? -4.328 -11.906 -30.797 1 97.94 168 GLN A N 1
ATOM 1266 C CA . GLN A 1 168 ? -4.914 -11.039 -29.781 1 97.94 168 GLN A CA 1
ATOM 1267 C C . GLN A 1 168 ? -4.473 -9.594 -29.969 1 97.94 168 GLN A C 1
ATOM 1269 O O . GLN A 1 168 ? -5.266 -8.664 -29.797 1 97.94 168 GLN A O 1
ATOM 1274 N N . LEU A 1 169 ? -3.201 -9.406 -30.328 1 96.69 169 LEU A N 1
ATOM 1275 C CA . LEU A 1 169 ? -2.658 -8.062 -30.531 1 96.69 169 LEU A CA 1
ATOM 1276 C C . LEU A 1 169 ? -3.285 -7.406 -31.75 1 96.69 169 LEU A C 1
ATOM 1278 O O . LEU A 1 169 ? -3.408 -6.18 -31.812 1 96.69 169 LEU A O 1
ATOM 1282 N N . GLU A 1 170 ? -3.666 -8.227 -32.719 1 96.19 170 GLU A N 1
ATOM 1283 C CA . GLU A 1 170 ? -4.359 -7.719 -33.906 1 96.19 170 GLU A CA 1
ATOM 1284 C C . GLU A 1 170 ? -5.805 -7.344 -33.562 1 96.19 170 GLU A C 1
ATOM 1286 O O . GLU A 1 170 ? -6.34 -6.375 -34.094 1 96.19 170 GLU A O 1
ATOM 1291 N N . LYS A 1 171 ? -6.316 -8.109 -32.719 1 96.31 171 LYS A N 1
ATOM 1292 C CA . LYS A 1 171 ? -7.738 -7.988 -32.406 1 96.31 171 LYS A CA 1
ATOM 1293 C C . LYS A 1 171 ? -8 -6.828 -31.469 1 96.31 171 LYS A C 1
ATOM 1295 O O . LYS A 1 171 ? -9.023 -6.148 -31.562 1 96.31 171 LYS A O 1
ATOM 1300 N N . TYR A 1 172 ? -7.098 -6.625 -30.531 1 95.31 172 TYR A N 1
ATOM 1301 C CA . TYR A 1 172 ? -7.34 -5.641 -29.484 1 95.31 172 TYR A CA 1
ATOM 1302 C C . TYR A 1 172 ? -6.25 -4.574 -29.469 1 95.31 172 TYR A C 1
ATOM 1304 O O . TYR A 1 172 ? -5.07 -4.887 -29.641 1 95.31 172 TYR A O 1
ATOM 1312 N N . LYS A 1 173 ? -6.672 -3.348 -29.344 1 91.69 173 LYS A N 1
ATOM 1313 C CA . LYS A 1 173 ? -5.711 -2.301 -29.016 1 91.69 173 LYS A CA 1
ATOM 1314 C C . LYS A 1 173 ? -5.332 -2.354 -27.547 1 91.69 173 LYS A C 1
ATOM 1316 O O . LYS A 1 173 ? -6.086 -1.896 -26.688 1 91.69 173 LYS A O 1
ATOM 1321 N N . CYS A 1 174 ? -4.121 -2.83 -27.25 1 96.31 174 CYS A N 1
ATOM 1322 C CA . CYS A 1 174 ? -3.717 -3.109 -25.875 1 96.31 174 CYS A CA 1
ATOM 1323 C C . CYS A 1 174 ? -2.881 -1.969 -25.312 1 96.31 174 CYS A C 1
ATOM 1325 O O . CYS A 1 174 ? -2.012 -1.43 -26 1 96.31 174 CYS A O 1
ATOM 1327 N N . ALA A 1 175 ? -3.195 -1.618 -24.062 1 97.5 175 ALA A N 1
ATOM 1328 C CA . ALA A 1 175 ? -2.398 -0.629 -23.344 1 97.5 175 ALA A CA 1
ATOM 1329 C C . ALA A 1 175 ? -1.089 -1.234 -22.844 1 97.5 175 ALA A C 1
ATOM 1331 O O . ALA A 1 175 ? -0.088 -0.529 -22.703 1 97.5 175 ALA A O 1
ATOM 1332 N N . ALA A 1 176 ? -1.099 -2.494 -22.578 1 98.56 176 ALA A N 1
ATOM 1333 C CA . ALA A 1 176 ? 0.075 -3.221 -22.094 1 98.56 176 ALA A CA 1
ATOM 1334 C C . ALA A 1 176 ? -0.134 -4.73 -22.203 1 98.56 176 ALA A C 1
ATOM 1336 O O . ALA A 1 176 ? -1.255 -5.191 -22.422 1 98.56 176 ALA A O 1
ATOM 1337 N N . ILE A 1 177 ? 0.953 -5.434 -22.078 1 98.69 177 ILE A N 1
ATOM 1338 C CA . ILE A 1 177 ? 0.939 -6.891 -22 1 98.69 177 ILE A CA 1
ATOM 1339 C C . ILE A 1 177 ? 1.745 -7.355 -20.797 1 98.69 177 ILE A C 1
ATOM 1341 O O . ILE A 1 177 ? 2.828 -6.828 -20.516 1 98.69 177 ILE A O 1
ATOM 1345 N N . VAL A 1 178 ? 1.165 -8.32 -20.047 1 98.88 178 VAL A N 1
ATOM 1346 C CA . VAL A 1 178 ? 1.866 -8.891 -18.891 1 98.88 178 VAL A CA 1
ATOM 1347 C C . VAL A 1 178 ? 2.557 -10.188 -19.297 1 98.88 178 VAL A C 1
ATOM 1349 O O . VAL A 1 178 ? 1.934 -11.07 -19.906 1 98.88 178 VAL A O 1
ATOM 1352 N N . ILE A 1 179 ? 3.816 -10.266 -19.047 1 98.88 179 ILE A N 1
ATOM 1353 C CA . ILE A 1 179 ? 4.578 -11.508 -19.188 1 98.88 179 ILE A CA 1
ATOM 1354 C C . ILE A 1 179 ? 5.062 -11.969 -17.828 1 98.88 179 ILE A C 1
ATOM 1356 O O . ILE A 1 179 ? 5.727 -11.219 -17.109 1 98.88 179 ILE A O 1
ATOM 1360 N N . ASN A 1 180 ? 4.652 -13.102 -17.438 1 98.81 180 ASN A N 1
ATOM 1361 C CA . ASN A 1 180 ? 5.047 -13.68 -16.156 1 98.81 180 ASN A CA 1
ATOM 1362 C C . ASN A 1 180 ? 6.012 -14.844 -16.344 1 98.81 180 ASN A C 1
ATOM 1364 O O . ASN A 1 180 ? 5.625 -15.906 -16.828 1 98.81 180 ASN A O 1
ATOM 1368 N N . ASN A 1 181 ? 7.277 -14.633 -15.992 1 98.75 181 ASN A N 1
ATOM 1369 C CA . ASN A 1 181 ? 8.344 -15.609 -16.172 1 98.75 181 ASN A CA 1
ATOM 1370 C C . ASN A 1 181 ? 9.43 -15.461 -15.109 1 98.75 181 ASN A C 1
ATOM 1372 O O . ASN A 1 181 ? 10.047 -14.406 -14.992 1 98.75 181 ASN A O 1
ATOM 1376 N N . PRO A 1 182 ? 9.766 -16.516 -14.32 1 98.5 182 PRO A N 1
ATOM 1377 C CA . PRO A 1 182 ? 9.094 -17.812 -14.281 1 98.5 182 PRO A CA 1
ATOM 1378 C C . PRO A 1 182 ? 7.621 -17.703 -13.898 1 98.5 182 PRO A C 1
ATOM 1380 O O . PRO A 1 182 ? 7.203 -16.703 -13.312 1 98.5 182 PRO A O 1
ATOM 1383 N N . SER A 1 183 ? 6.906 -18.734 -14.211 1 98.38 183 SER A N 1
ATOM 1384 C CA . SER A 1 183 ? 5.457 -18.578 -14.305 1 98.38 183 SER A CA 1
ATOM 1385 C C . SER A 1 183 ? 4.754 -19.094 -13.062 1 98.38 183 SER A C 1
ATOM 1387 O O . SER A 1 183 ? 5.113 -20.156 -12.539 1 98.38 183 SER A O 1
ATOM 1389 N N . ASN A 1 184 ? 3.885 -18.391 -12.492 1 97.38 184 ASN A N 1
ATOM 1390 C CA . ASN A 1 184 ? 2.738 -18.844 -11.711 1 97.38 184 ASN A CA 1
ATOM 1391 C C . ASN A 1 184 ? 1.446 -18.781 -12.523 1 97.38 184 ASN A C 1
ATOM 1393 O O . ASN A 1 184 ? 1.041 -17.703 -12.953 1 97.38 184 ASN A O 1
ATOM 1397 N N . PRO A 1 185 ? 0.904 -19.859 -12.875 1 97.56 185 PRO A N 1
ATOM 1398 C CA . PRO A 1 185 ? 0.904 -21.094 -12.102 1 97.56 185 PRO A CA 1
ATOM 1399 C C . PRO A 1 185 ? 1.718 -22.203 -12.766 1 97.56 185 PRO A C 1
ATOM 1401 O O . PRO A 1 185 ? 1.753 -23.328 -12.273 1 97.56 185 PRO A O 1
ATOM 1404 N N . CYS A 1 186 ? 2.439 -21.953 -13.82 1 98.44 186 CYS A N 1
ATOM 1405 C CA . CYS A 1 186 ? 2.865 -23.031 -14.711 1 98.44 186 CYS A CA 1
ATOM 1406 C C . CYS A 1 186 ? 4.223 -23.578 -14.297 1 98.44 186 CYS A C 1
ATOM 1408 O O . CYS A 1 186 ? 4.57 -24.719 -14.641 1 98.44 186 CYS A O 1
ATOM 1410 N N . GLY A 1 187 ? 4.988 -22.766 -13.641 1 98.25 187 GLY A N 1
ATOM 1411 C CA . GLY A 1 187 ? 6.332 -23.188 -13.281 1 98.25 187 GLY A CA 1
ATOM 1412 C C . GLY A 1 187 ? 7.297 -23.188 -14.445 1 98.25 187 GLY A C 1
ATOM 1413 O O . GLY A 1 187 ? 8.414 -23.688 -14.344 1 98.25 187 GLY A O 1
ATOM 1414 N N . SER A 1 188 ? 6.93 -22.625 -15.547 1 98.5 188 SER A N 1
ATOM 1415 C CA . SER A 1 188 ? 7.777 -22.578 -16.734 1 98.5 188 SER A CA 1
ATOM 1416 C C . SER A 1 188 ? 8.852 -21.5 -16.594 1 98.5 188 SER A C 1
ATOM 1418 O O . SER A 1 188 ? 8.68 -20.531 -15.852 1 98.5 188 SER A O 1
ATOM 1420 N N . ASN A 1 189 ? 9.906 -21.625 -17.25 1 98.69 189 ASN A N 1
ATOM 1421 C CA . ASN A 1 189 ? 10.992 -20.672 -17.484 1 98.69 189 ASN A CA 1
ATOM 1422 C C . ASN A 1 189 ? 11.383 -20.625 -18.953 1 98.69 189 ASN A C 1
ATOM 1424 O O . ASN A 1 189 ? 11.852 -21.625 -19.516 1 98.69 189 ASN A O 1
ATOM 1428 N N . TYR A 1 190 ? 11.188 -19.531 -19.578 1 98.62 190 TYR A N 1
ATOM 1429 C CA . TYR A 1 190 ? 11.359 -19.453 -21.031 1 98.62 190 TYR A CA 1
ATOM 1430 C C . TYR A 1 190 ? 12.836 -19.391 -21.391 1 98.62 190 TYR A C 1
ATOM 1432 O O . TYR A 1 190 ? 13.633 -18.75 -20.703 1 98.62 190 TYR A O 1
ATOM 1440 N N . SER A 1 191 ? 13.172 -20.016 -22.516 1 97.88 191 SER A N 1
ATOM 1441 C CA . SER A 1 191 ? 14.516 -19.906 -23.078 1 97.88 191 SER A CA 1
ATOM 1442 C C . SER A 1 191 ? 14.773 -18.484 -23.594 1 97.88 191 SER A C 1
ATOM 1444 O O . SER A 1 191 ? 13.828 -17.734 -23.859 1 97.88 191 SER A O 1
ATOM 1446 N N . ILE A 1 192 ? 16.016 -18.141 -23.75 1 97.44 192 ILE A N 1
ATOM 1447 C CA . ILE A 1 192 ? 16.375 -16.828 -24.25 1 97.44 192 ILE A CA 1
ATOM 1448 C C . ILE A 1 192 ? 15.82 -16.641 -25.656 1 97.44 192 ILE A C 1
ATOM 1450 O O . ILE A 1 192 ? 15.414 -15.547 -26.031 1 97.44 192 ILE A O 1
ATOM 1454 N N . LEU A 1 19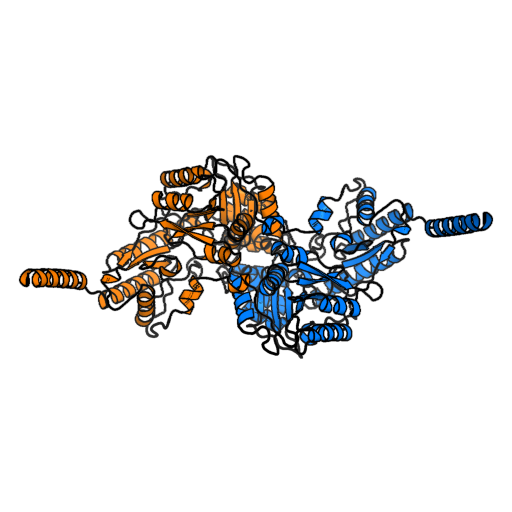3 ? 15.812 -17.734 -26.438 1 98.06 193 LEU A N 1
ATOM 1455 C CA . LEU A 1 193 ? 15.281 -17.672 -27.797 1 98.06 193 LEU A CA 1
ATOM 1456 C C . LEU A 1 193 ? 13.789 -17.375 -27.781 1 98.06 193 LEU A C 1
ATOM 1458 O O . LEU A 1 193 ? 13.305 -16.562 -28.578 1 98.06 193 LEU A O 1
ATOM 1462 N N . HIS A 1 194 ? 13.062 -18.047 -26.938 1 98.5 194 HIS A N 1
ATOM 1463 C CA . HIS A 1 194 ? 11.625 -17.812 -26.844 1 98.5 194 HIS A CA 1
ATOM 1464 C C . HIS A 1 194 ? 11.328 -16.391 -26.359 1 98.5 194 HIS A C 1
ATOM 1466 O O . HIS A 1 194 ? 10.398 -15.75 -26.859 1 98.5 194 HIS A O 1
ATOM 1472 N N . LEU A 1 195 ? 12.094 -15.883 -25.422 1 98.5 195 LEU A N 1
ATOM 1473 C CA . LEU A 1 195 ? 11.938 -14.516 -24.938 1 98.5 195 LEU A CA 1
ATOM 1474 C C . LEU A 1 195 ? 12.141 -13.516 -26.078 1 98.5 195 LEU A C 1
ATOM 1476 O O . LEU A 1 195 ? 11.406 -12.531 -26.188 1 98.5 195 LEU A O 1
ATOM 1480 N N . ARG A 1 196 ? 13.141 -13.75 -26.875 1 98.12 196 ARG A N 1
ATOM 1481 C CA . ARG A 1 196 ? 13.391 -12.883 -28.031 1 98.12 196 ARG A CA 1
ATOM 1482 C C . ARG A 1 196 ? 12.211 -12.906 -29 1 98.12 196 ARG A C 1
ATOM 1484 O O . ARG A 1 196 ? 11.789 -11.859 -29.5 1 98.12 196 ARG A O 1
ATOM 1491 N N . ASP A 1 197 ? 11.719 -14.117 -29.234 1 98.38 197 ASP A N 1
ATOM 1492 C CA . ASP A 1 197 ? 10.562 -14.242 -30.125 1 98.38 197 ASP A CA 1
ATOM 1493 C C . ASP A 1 197 ? 9.367 -13.461 -29.594 1 98.38 197 ASP A C 1
ATOM 1495 O O . ASP A 1 197 ? 8.641 -12.828 -30.359 1 98.38 197 ASP A O 1
ATOM 1499 N N . ILE A 1 198 ? 9.164 -13.523 -28.297 1 98.56 198 ILE A N 1
ATOM 1500 C CA . ILE A 1 198 ? 8.062 -12.82 -27.641 1 98.56 198 ILE A CA 1
ATOM 1501 C C . ILE A 1 198 ? 8.219 -11.312 -27.844 1 98.56 198 ILE A C 1
ATOM 1503 O O . ILE A 1 198 ? 7.297 -10.641 -28.312 1 98.56 198 ILE A O 1
ATOM 1507 N N . VAL A 1 199 ? 9.391 -10.781 -27.516 1 98.12 199 VAL A N 1
ATOM 1508 C CA . VAL A 1 199 ? 9.641 -9.344 -27.578 1 98.12 199 VAL A CA 1
ATOM 1509 C C . VAL A 1 199 ? 9.539 -8.859 -29.031 1 98.12 199 VAL A C 1
ATOM 1511 O O . VAL A 1 199 ? 8.977 -7.801 -29.297 1 98.12 199 VAL A O 1
ATOM 1514 N N . ASN A 1 200 ? 10.07 -9.641 -29.938 1 97.12 200 ASN A N 1
ATOM 1515 C CA . ASN A 1 200 ? 9.992 -9.289 -31.344 1 97.12 200 ASN A CA 1
ATOM 1516 C C . ASN A 1 200 ? 8.547 -9.219 -31.844 1 97.12 200 ASN A C 1
ATOM 1518 O O . ASN A 1 200 ? 8.195 -8.336 -32.625 1 97.12 200 ASN A O 1
ATOM 1522 N N . THR A 1 201 ? 7.793 -10.18 -31.422 1 96.81 201 THR A N 1
ATOM 1523 C CA . THR A 1 201 ? 6.379 -10.195 -31.781 1 96.81 201 THR A CA 1
ATOM 1524 C C . THR A 1 201 ? 5.676 -8.945 -31.25 1 96.81 201 THR A C 1
ATOM 1526 O O . THR A 1 201 ? 4.953 -8.273 -31.984 1 96.81 201 THR A O 1
ATOM 1529 N N . ILE A 1 202 ? 5.922 -8.602 -30 1 97.19 202 ILE A N 1
ATOM 1530 C CA . ILE A 1 202 ? 5.23 -7.504 -29.344 1 97.19 202 ILE A CA 1
ATOM 1531 C C . ILE A 1 202 ? 5.719 -6.172 -29.906 1 97.19 202 ILE A C 1
ATOM 1533 O O . ILE A 1 202 ? 4.938 -5.227 -30.047 1 97.19 202 ILE A O 1
ATOM 1537 N N . SER A 1 203 ? 6.977 -6.113 -30.266 1 96.25 203 SER A N 1
ATOM 1538 C CA . SER A 1 203 ? 7.586 -4.895 -30.781 1 96.25 203 SER A CA 1
ATOM 1539 C C . SER A 1 203 ? 6.844 -4.387 -32 1 96.25 203 SER A C 1
ATOM 1541 O O . SER A 1 203 ? 6.691 -3.176 -32.188 1 96.25 203 SER A O 1
ATOM 1543 N N . ARG A 1 204 ? 6.328 -5.273 -32.812 1 94.88 204 ARG A N 1
ATOM 1544 C CA . ARG A 1 204 ? 5.656 -4.922 -34.062 1 94.88 204 ARG A CA 1
ATOM 1545 C C . ARG A 1 204 ? 4.352 -4.184 -33.781 1 94.88 204 ARG A C 1
ATOM 1547 O O . ARG A 1 204 ? 3.836 -3.479 -34.656 1 94.88 204 ARG A O 1
ATOM 1554 N N . TYR A 1 205 ? 3.879 -4.246 -32.625 1 95.75 205 TYR A N 1
ATOM 1555 C CA . TYR A 1 205 ? 2.568 -3.682 -32.312 1 95.75 205 TYR A CA 1
ATOM 1556 C C . TYR A 1 205 ? 2.689 -2.479 -31.391 1 95.75 205 TYR A C 1
ATOM 1558 O O . TYR A 1 205 ? 1.686 -1.863 -31.031 1 95.75 205 TYR A O 1
ATOM 1566 N N . HIS A 1 206 ? 3.891 -2.143 -31 1 96.25 206 HIS A N 1
ATOM 1567 C CA . HIS A 1 206 ? 4.195 -0.962 -30.188 1 96.25 206 HIS A CA 1
ATOM 1568 C C . HIS A 1 206 ? 3.395 -0.958 -28.891 1 96.25 206 HIS A C 1
ATOM 1570 O O . HIS A 1 206 ? 2.752 0.04 -28.562 1 96.25 206 HIS A O 1
ATOM 1576 N N . VAL A 1 207 ? 3.436 -2.049 -28.125 1 97.31 207 VAL A N 1
ATOM 1577 C CA . VAL A 1 207 ? 2.783 -2.209 -26.828 1 97.31 207 VAL A CA 1
ATOM 1578 C C . VAL A 1 207 ? 3.836 -2.424 -25.75 1 97.31 207 VAL A C 1
ATOM 1580 O O . VAL A 1 207 ? 4.734 -3.256 -25.906 1 97.31 207 VAL A O 1
ATOM 1583 N N . PRO A 1 208 ? 3.805 -1.598 -24.672 1 98.44 208 PRO A N 1
ATOM 1584 C CA . PRO A 1 208 ? 4.754 -1.833 -23.578 1 98.44 208 PRO A CA 1
ATOM 1585 C C . PRO A 1 208 ? 4.473 -3.129 -22.812 1 98.44 208 PRO A C 1
ATOM 1587 O O . PRO A 1 208 ? 3.375 -3.68 -22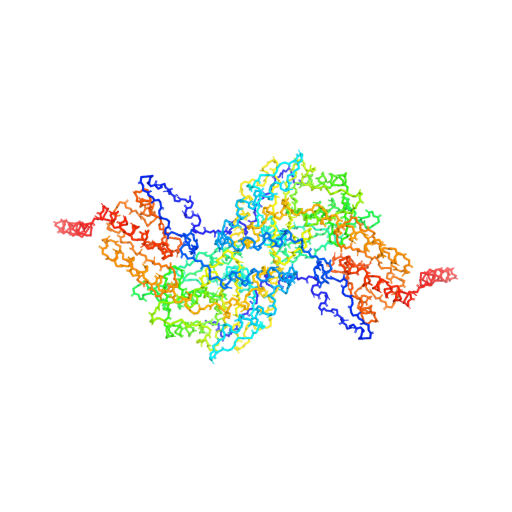.922 1 98.44 208 PRO A O 1
ATOM 1590 N N . ILE A 1 209 ? 5.52 -3.625 -22.109 1 98.81 209 ILE A N 1
ATOM 1591 C CA . ILE A 1 209 ? 5.398 -4.891 -21.406 1 98.81 209 ILE A CA 1
ATOM 1592 C C . ILE A 1 209 ? 5.523 -4.648 -19.906 1 98.81 209 ILE A C 1
ATOM 1594 O O . ILE A 1 209 ? 6.375 -3.873 -19.453 1 98.81 209 ILE A O 1
ATOM 1598 N N . ILE A 1 210 ? 4.629 -5.164 -19.141 1 98.94 210 ILE A N 1
ATOM 1599 C CA . ILE A 1 210 ? 4.82 -5.387 -17.719 1 98.94 210 ILE A CA 1
ATOM 1600 C C . ILE A 1 210 ? 5.391 -6.781 -17.484 1 98.94 210 ILE A C 1
ATOM 1602 O O . ILE A 1 210 ? 4.715 -7.785 -17.719 1 98.94 210 ILE A O 1
ATOM 1606 N N . ALA A 1 211 ? 6.598 -6.855 -17.062 1 98.88 211 ALA A N 1
ATOM 1607 C CA . ALA A 1 211 ? 7.242 -8.141 -16.812 1 98.88 211 ALA A CA 1
ATOM 1608 C C . ALA A 1 211 ? 7.133 -8.531 -15.344 1 98.88 211 ALA A C 1
ATOM 1610 O O . ALA A 1 211 ? 7.812 -7.953 -14.492 1 98.88 211 ALA A O 1
ATOM 1611 N N . ASP A 1 212 ? 6.258 -9.453 -15.039 1 98.88 212 ASP A N 1
ATOM 1612 C CA . ASP A 1 212 ? 6.184 -10.023 -13.695 1 98.88 212 ASP A CA 1
ATOM 1613 C C . ASP A 1 212 ? 7.27 -11.078 -13.492 1 98.88 212 ASP A C 1
ATOM 1615 O O . ASP A 1 212 ? 7.102 -12.234 -13.891 1 98.88 212 ASP A O 1
ATOM 1619 N N . GLU A 1 213 ? 8.312 -10.656 -12.797 1 98.75 213 GLU A N 1
ATOM 1620 C CA . GLU A 1 213 ? 9.484 -11.516 -12.617 1 98.75 213 GLU A CA 1
ATOM 1621 C C . GLU A 1 213 ? 9.734 -11.805 -11.141 1 98.75 213 GLU A C 1
ATOM 1623 O O . GLU A 1 213 ? 10.891 -11.867 -10.703 1 98.75 213 GLU A O 1
ATOM 1628 N N . ILE A 1 214 ? 8.633 -11.953 -10.383 1 98.5 214 ILE A N 1
ATOM 1629 C CA . ILE A 1 214 ? 8.711 -12.133 -8.938 1 98.5 214 ILE A CA 1
ATOM 1630 C C . ILE A 1 214 ? 9.469 -13.422 -8.617 1 98.5 214 ILE A C 1
ATOM 1632 O O . ILE A 1 214 ? 10.086 -13.539 -7.559 1 98.5 214 ILE A O 1
ATOM 1636 N N . TYR A 1 215 ? 9.539 -14.391 -9.555 1 98.5 215 TYR A N 1
ATOM 1637 C CA . TYR A 1 215 ? 10.234 -15.648 -9.344 1 98.5 215 TYR A CA 1
ATOM 1638 C C . TYR A 1 215 ? 11.602 -15.641 -10.031 1 98.5 215 TYR A C 1
ATOM 1640 O O . TYR A 1 215 ? 12.164 -16.688 -10.312 1 98.5 215 TYR A O 1
ATOM 1648 N N . GLU A 1 216 ? 12.109 -14.469 -10.305 1 97.81 216 GLU A N 1
ATOM 1649 C CA . GLU A 1 216 ? 13.43 -14.336 -10.914 1 97.81 216 GLU A CA 1
ATOM 1650 C C . GLU A 1 216 ? 14.469 -15.156 -10.156 1 97.81 216 GLU A C 1
ATOM 1652 O O . GLU A 1 216 ? 14.453 -15.211 -8.93 1 97.81 216 GLU A O 1
ATOM 1657 N N . HIS A 1 217 ? 15.273 -15.93 -10.859 1 96.69 217 HIS A N 1
ATOM 1658 C CA . HIS A 1 217 ? 16.406 -16.719 -10.398 1 96.69 217 HIS A CA 1
ATOM 1659 C C . HIS A 1 217 ? 15.945 -17.969 -9.664 1 96.69 217 HIS A C 1
ATOM 1661 O O . HIS A 1 217 ? 16.766 -18.781 -9.25 1 96.69 217 HIS A O 1
ATOM 1667 N N . LEU A 1 218 ? 14.656 -18.188 -9.461 1 97.88 218 LEU A N 1
ATOM 1668 C CA . LEU A 1 218 ? 14.133 -19.438 -8.914 1 97.88 218 LEU A CA 1
ATOM 1669 C C . LEU A 1 218 ? 13.891 -20.453 -10.023 1 97.88 218 LEU A C 1
ATOM 1671 O O . LEU A 1 218 ? 12.75 -20.859 -10.266 1 97.88 218 LEU A O 1
ATOM 1675 N N . VAL A 1 219 ? 14.977 -20.844 -10.648 1 98.56 219 VAL A N 1
ATOM 1676 C CA . VAL A 1 219 ? 14.938 -21.812 -11.734 1 98.56 219 VAL A CA 1
ATOM 1677 C C . VAL A 1 219 ? 15.781 -23.031 -11.367 1 98.56 219 VAL A C 1
ATOM 1679 O O . VAL A 1 219 ? 16.781 -22.906 -10.664 1 98.56 219 VAL A O 1
ATOM 1682 N N . PHE A 1 220 ? 15.391 -24.188 -11.805 1 98.19 220 PHE A N 1
ATOM 1683 C CA . PHE A 1 220 ? 16.031 -25.438 -11.43 1 98.19 220 PHE A CA 1
ATOM 1684 C C . PHE A 1 220 ? 17.422 -25.547 -12.062 1 98.19 220 PHE A C 1
ATOM 1686 O O . PHE A 1 220 ? 17.703 -24.891 -13.07 1 98.19 220 PHE A O 1
ATOM 1693 N N . PRO A 1 221 ? 18.312 -26.344 -11.391 1 95.94 221 PRO A N 1
ATOM 1694 C CA . PRO A 1 221 ? 19.625 -26.562 -11.992 1 95.94 221 PRO A CA 1
ATOM 1695 C C . PRO A 1 221 ? 19.547 -26.984 -13.453 1 95.94 221 PRO A C 1
ATOM 1697 O O . PRO A 1 221 ? 18.688 -27.812 -13.812 1 95.94 221 PRO A O 1
ATOM 1700 N N . GLY A 1 222 ? 20.312 -26.391 -14.289 1 95.12 222 GLY A N 1
ATOM 1701 C CA . GLY A 1 222 ? 20.25 -26.641 -15.719 1 95.12 222 GLY A CA 1
ATOM 1702 C C . GLY A 1 222 ? 19.484 -25.578 -16.484 1 95.12 222 GLY A C 1
ATOM 1703 O O . GLY A 1 222 ? 19.656 -25.422 -17.688 1 95.12 222 GLY A O 1
ATOM 1704 N N . GLU A 1 223 ? 18.562 -24.891 -15.812 1 96.56 223 GLU A N 1
ATOM 1705 C CA . GLU A 1 223 ? 17.828 -23.766 -16.375 1 96.56 223 GLU A CA 1
ATOM 1706 C C . GLU A 1 223 ? 18.516 -22.438 -16.062 1 96.56 223 GLU A C 1
ATOM 1708 O O . GLU A 1 223 ? 19.297 -22.344 -15.109 1 96.56 223 GLU A O 1
ATOM 1713 N N . LYS A 1 224 ? 18.297 -21.469 -16.938 1 96.62 224 LYS A N 1
ATOM 1714 C CA . LYS A 1 224 ? 18.812 -20.125 -16.703 1 96.62 224 LYS A CA 1
ATOM 1715 C C . LYS A 1 224 ? 17.719 -19.078 -16.828 1 96.62 224 LYS A C 1
ATOM 1717 O O . LYS A 1 224 ? 16.922 -19.109 -17.781 1 96.62 224 LYS A O 1
ATOM 1722 N N . PHE A 1 225 ? 17.672 -18.25 -15.875 1 97.31 225 PHE A N 1
ATOM 1723 C CA . PHE A 1 225 ? 16.734 -17.141 -15.945 1 97.31 225 PHE A CA 1
ATOM 1724 C C . PHE A 1 225 ? 17.344 -15.984 -16.734 1 97.31 225 PHE A C 1
ATOM 1726 O O . PHE A 1 225 ? 18.5 -15.602 -16.5 1 97.31 225 PHE A O 1
ATOM 1733 N N . HIS A 1 226 ? 16.609 -15.461 -17.703 1 96.19 226 HIS A N 1
ATOM 1734 C CA . HIS A 1 226 ? 16.969 -14.25 -18.438 1 96.19 226 HIS A CA 1
ATOM 1735 C C . HIS A 1 226 ? 15.914 -13.164 -18.234 1 96.19 226 HIS A C 1
ATOM 1737 O O . HIS A 1 226 ? 14.75 -13.352 -18.578 1 96.19 226 HIS A O 1
ATOM 1743 N N . PRO A 1 227 ? 16.359 -12.016 -17.609 1 96.75 227 PRO A N 1
ATOM 1744 C CA . PRO A 1 227 ? 15.391 -10.922 -17.562 1 96.75 227 PRO A CA 1
ATOM 1745 C C . PRO A 1 227 ? 14.859 -10.539 -18.938 1 96.75 227 PRO A C 1
ATOM 1747 O O . PRO A 1 227 ? 15.625 -10.461 -19.906 1 96.75 227 PRO A O 1
ATOM 1750 N N . LEU A 1 228 ? 13.586 -10.344 -19.016 1 97.38 228 LEU A N 1
ATOM 1751 C CA . LEU A 1 228 ? 12.969 -10.023 -20.312 1 97.38 228 LEU A CA 1
ATOM 1752 C C . LEU A 1 228 ? 13.602 -8.773 -20.906 1 97.38 228 LEU A C 1
ATOM 1754 O O . LEU A 1 228 ? 13.805 -8.703 -22.125 1 97.38 228 LEU A O 1
ATOM 1758 N N . ALA A 1 229 ? 13.914 -7.812 -20.062 1 96 229 ALA A N 1
ATOM 1759 C CA . ALA A 1 229 ? 14.453 -6.535 -20.531 1 96 229 ALA A CA 1
ATOM 1760 C C . ALA A 1 229 ? 15.797 -6.73 -21.219 1 96 229 ALA A C 1
ATOM 1762 O O . ALA A 1 229 ? 16.172 -5.938 -22.094 1 96 229 ALA A O 1
ATOM 1763 N N . SER A 1 230 ? 16.516 -7.754 -20.922 1 94.19 230 SER A N 1
ATOM 1764 C CA . SER A 1 230 ? 17.844 -7.984 -21.469 1 94.19 230 SER A CA 1
ATOM 1765 C C . SER A 1 230 ? 17.781 -8.32 -22.953 1 94.19 230 SER A C 1
ATOM 1767 O O . SER A 1 230 ? 18.781 -8.156 -23.672 1 94.19 230 SER A O 1
ATOM 1769 N N . VAL A 1 231 ? 16.594 -8.75 -23.422 1 94.75 231 VAL A N 1
ATOM 1770 C CA . VAL A 1 231 ? 16.516 -9.164 -24.828 1 94.75 231 VAL A CA 1
ATOM 1771 C C . VAL A 1 231 ? 15.703 -8.141 -25.625 1 94.75 231 VAL A C 1
ATOM 1773 O O . VAL A 1 231 ? 15.469 -8.32 -26.812 1 94.75 231 VAL A O 1
ATOM 1776 N N . SER A 1 232 ? 15.258 -7.141 -24.953 1 94.81 232 SER A N 1
ATOM 1777 C CA . SER A 1 232 ? 14.492 -6.113 -25.641 1 94.81 232 SER A CA 1
ATOM 1778 C C . SER A 1 232 ? 15.406 -5.062 -26.266 1 94.81 232 SER A C 1
ATOM 1780 O O . SER A 1 232 ? 16.266 -4.504 -25.578 1 94.81 232 SER A O 1
ATOM 1782 N N . ALA A 1 233 ? 15.156 -4.746 -27.516 1 92.19 233 ALA A N 1
ATOM 1783 C CA . ALA A 1 233 ? 15.914 -3.691 -28.172 1 92.19 233 ALA A CA 1
ATOM 1784 C C . ALA A 1 233 ? 15.164 -2.361 -28.125 1 92.19 233 ALA A C 1
ATOM 1786 O O . ALA A 1 233 ? 15.781 -1.298 -28.031 1 92.19 233 ALA A O 1
ATOM 1787 N N . ASP A 1 234 ? 13.883 -2.439 -28.172 1 93.69 234 ASP A N 1
ATOM 1788 C CA . ASP A 1 234 ? 13.156 -1.18 -28.312 1 93.69 234 ASP A CA 1
ATOM 1789 C C . ASP A 1 234 ? 11.875 -1.185 -27.484 1 93.69 234 ASP A C 1
ATOM 1791 O O . ASP A 1 234 ? 11.289 -0.129 -27.219 1 93.69 234 ASP A O 1
ATOM 1795 N N . VAL A 1 235 ? 11.367 -2.363 -27.062 1 97.12 235 VAL A N 1
ATOM 1796 C CA . VAL A 1 235 ? 10.125 -2.424 -26.312 1 97.12 235 VAL A CA 1
ATOM 1797 C C . VAL A 1 235 ? 10.352 -1.904 -24.891 1 97.12 235 VAL A C 1
ATOM 1799 O O . VAL A 1 235 ? 11.219 -2.41 -24.172 1 97.12 235 VAL A O 1
ATOM 1802 N N . PRO A 1 236 ? 9.68 -0.806 -24.469 1 97.94 236 PRO A N 1
ATOM 1803 C CA . PRO A 1 236 ? 9.789 -0.411 -23.062 1 97.94 236 PRO A CA 1
ATOM 1804 C C . PRO A 1 236 ? 9.156 -1.427 -22.125 1 97.94 236 PRO A C 1
ATOM 1806 O O . PRO A 1 236 ? 8.086 -1.969 -22.406 1 97.94 236 PRO A O 1
ATOM 1809 N N . ILE A 1 237 ? 9.852 -1.711 -21.016 1 98.44 237 ILE A N 1
ATOM 1810 C CA . ILE A 1 237 ? 9.445 -2.771 -20.109 1 98.44 237 ILE A CA 1
ATOM 1811 C C . ILE A 1 237 ? 9.469 -2.256 -18.672 1 98.44 237 ILE A C 1
ATOM 1813 O O . ILE A 1 237 ? 10.438 -1.607 -18.25 1 98.44 237 ILE A O 1
ATOM 1817 N N . LEU A 1 238 ? 8.391 -2.424 -17.938 1 98.88 238 LEU A N 1
ATOM 1818 C CA . LEU A 1 238 ? 8.367 -2.311 -16.484 1 98.88 238 LEU A CA 1
ATOM 1819 C C . LEU A 1 238 ? 8.508 -3.682 -15.828 1 98.88 238 LEU A C 1
ATOM 1821 O O . LEU A 1 238 ? 7.555 -4.461 -15.805 1 98.88 238 LEU A O 1
ATOM 1825 N N . SER A 1 239 ? 9.711 -3.949 -15.297 1 98.75 239 SER A N 1
ATOM 1826 C CA . SER A 1 239 ? 9.945 -5.219 -14.617 1 98.75 239 SER A CA 1
ATOM 1827 C C . SER A 1 239 ? 9.578 -5.137 -13.141 1 98.75 239 SER A C 1
ATOM 1829 O O . SER A 1 239 ? 10 -4.215 -12.438 1 98.75 239 SER A O 1
ATOM 1831 N N . CYS A 1 240 ? 8.766 -6.082 -12.734 1 98.81 240 CYS A N 1
ATOM 1832 C CA . CYS A 1 240 ? 8.328 -6.133 -11.344 1 98.81 240 CYS A CA 1
ATOM 1833 C C . CYS A 1 240 ? 8.922 -7.34 -10.625 1 98.81 240 CYS A C 1
ATOM 1835 O O . CYS A 1 240 ? 8.93 -8.445 -11.172 1 98.81 240 CYS A O 1
ATOM 1837 N N . SER A 1 241 ? 9.461 -7.141 -9.461 1 98.69 241 SER A N 1
ATOM 1838 C CA . SER A 1 241 ? 10.016 -8.195 -8.609 1 98.69 241 SER A CA 1
ATOM 1839 C C . SER A 1 241 ? 9.977 -7.793 -7.137 1 98.69 241 SER A C 1
ATOM 1841 O O . SER A 1 241 ? 9.234 -6.891 -6.754 1 98.69 241 SER A O 1
ATOM 1843 N N . GLY A 1 242 ? 10.656 -8.594 -6.285 1 98.38 242 GLY A N 1
ATOM 1844 C CA . GLY A 1 242 ? 10.633 -8.289 -4.859 1 98.38 242 GLY A CA 1
ATOM 1845 C C . GLY A 1 242 ? 11.281 -9.375 -4.016 1 98.38 242 GLY A C 1
ATOM 1846 O O . GLY A 1 242 ? 11.922 -10.281 -4.543 1 98.38 242 GLY A O 1
ATOM 1847 N N . LEU A 1 243 ? 11.125 -9.234 -2.701 1 98.25 243 LEU A N 1
ATOM 1848 C CA . LEU A 1 243 ? 11.75 -10.133 -1.74 1 98.25 243 LEU A CA 1
ATOM 1849 C C . LEU A 1 243 ? 10.867 -11.344 -1.467 1 98.25 243 LEU A C 1
ATOM 1851 O O . LEU A 1 243 ? 11.32 -12.336 -0.901 1 98.25 243 LEU A O 1
ATOM 1855 N N . THR A 1 244 ? 9.703 -11.359 -1.898 1 95.56 244 THR A N 1
ATOM 1856 C CA . THR A 1 244 ? 8.617 -12.203 -1.428 1 95.56 244 THR A CA 1
ATOM 1857 C C . THR A 1 244 ? 8.914 -13.68 -1.706 1 95.56 244 THR A C 1
ATOM 1859 O O . THR A 1 244 ? 8.57 -14.547 -0.902 1 95.56 244 THR A O 1
ATOM 1862 N N . LYS A 1 245 ? 9.516 -13.953 -2.85 1 97.19 245 LYS A N 1
ATOM 1863 C CA . LYS A 1 245 ? 9.586 -15.352 -3.248 1 97.19 245 LYS A CA 1
ATOM 1864 C C . LYS A 1 245 ? 11.023 -15.867 -3.205 1 97.19 245 LYS A C 1
ATOM 1866 O O . LYS A 1 245 ? 11.336 -16.797 -2.469 1 97.19 245 LYS A O 1
ATOM 1871 N N . ARG A 1 246 ? 11.914 -15.133 -3.844 1 97.5 246 ARG A N 1
ATOM 1872 C CA . ARG A 1 246 ? 13.312 -15.555 -3.857 1 97.5 246 ARG A CA 1
ATOM 1873 C C . ARG A 1 246 ? 13.898 -15.547 -2.451 1 97.5 246 ARG A C 1
ATOM 1875 O O . ARG A 1 246 ? 14.711 -16.406 -2.104 1 97.5 246 ARG A O 1
ATOM 1882 N N . PHE A 1 247 ? 13.492 -14.617 -1.604 1 98.44 247 PHE A N 1
ATOM 1883 C CA . PHE A 1 247 ? 14.062 -14.453 -0.274 1 98.44 247 PHE A CA 1
ATOM 1884 C C . PHE A 1 247 ? 13.109 -14.961 0.795 1 98.44 247 PHE A C 1
ATOM 1886 O O . PHE A 1 247 ? 13.359 -14.797 1.991 1 98.44 247 PHE A O 1
ATOM 1893 N N . LEU A 1 248 ? 12 -15.508 0.412 1 97.94 248 LEU A N 1
ATOM 1894 C CA . LEU A 1 248 ? 11.055 -16.266 1.23 1 97.94 248 LEU A CA 1
ATOM 1895 C C . LEU A 1 248 ? 10.523 -15.406 2.377 1 97.94 248 LEU A C 1
ATOM 1897 O O . LEU A 1 248 ? 10.531 -15.836 3.533 1 97.94 248 LEU A O 1
ATOM 1901 N N . CYS A 1 249 ? 10.078 -14.219 2.08 1 97.75 249 CYS A N 1
ATOM 1902 C CA . CYS A 1 249 ? 9.523 -13.328 3.092 1 97.75 249 CYS A CA 1
ATOM 1903 C C . CYS A 1 249 ? 8.367 -12.516 2.527 1 97.75 249 CYS A C 1
ATOM 1905 O O . CYS A 1 249 ? 8.375 -11.281 2.598 1 97.75 249 CYS A O 1
ATOM 1907 N N . PRO A 1 250 ? 7.301 -13.203 2.055 1 96.69 250 PRO A N 1
ATOM 1908 C CA . PRO A 1 250 ? 6.215 -12.484 1.383 1 96.69 250 PRO A CA 1
ATOM 1909 C C . PRO A 1 250 ? 5.504 -11.492 2.303 1 96.69 250 PRO A C 1
ATOM 1911 O O . PRO A 1 250 ? 5.027 -10.453 1.845 1 96.69 250 PRO A O 1
ATOM 1914 N N . GLY A 1 251 ? 5.5 -11.727 3.584 1 97.19 251 GLY A N 1
ATOM 1915 C CA . GLY A 1 251 ? 4.809 -10.852 4.516 1 97.19 251 GLY A CA 1
ATOM 1916 C C . GLY A 1 251 ? 5.516 -9.531 4.723 1 97.19 251 GLY A C 1
ATOM 1917 O O . GLY A 1 251 ? 4.922 -8.57 5.23 1 97.19 251 GLY A O 1
ATOM 1918 N N . TRP A 1 252 ? 6.824 -9.438 4.375 1 98.31 252 TRP A N 1
ATOM 1919 C CA . TRP A 1 252 ? 7.598 -8.227 4.625 1 98.31 252 TRP A CA 1
ATOM 1920 C C . TRP A 1 252 ? 7.152 -7.094 3.705 1 98.31 252 TRP A C 1
ATOM 1922 O O . TRP A 1 252 ? 7.406 -5.918 3.984 1 98.31 252 TRP A O 1
ATOM 1932 N N . ARG A 1 253 ? 6.5 -7.453 2.564 1 97.62 253 ARG A N 1
ATOM 1933 C CA . ARG A 1 253 ? 5.844 -6.539 1.633 1 97.62 253 ARG A CA 1
ATOM 1934 C C . ARG A 1 253 ? 6.84 -5.543 1.05 1 97.62 253 ARG A C 1
ATOM 1936 O O . ARG A 1 253 ? 6.617 -4.332 1.104 1 97.62 253 ARG A O 1
ATOM 1943 N N . LEU A 1 254 ? 7.859 -6.027 0.429 1 98.62 254 LEU A N 1
ATOM 1944 C CA . LEU A 1 254 ? 8.789 -5.156 -0.283 1 98.62 254 LEU A CA 1
ATOM 1945 C C . LEU A 1 254 ? 9.047 -5.676 -1.692 1 98.62 254 LEU A C 1
ATOM 1947 O O . LEU A 1 254 ? 9.453 -6.828 -1.869 1 98.62 254 LEU A O 1
ATOM 1951 N N . GLY A 1 255 ? 8.758 -4.918 -2.662 1 98.56 255 GLY A N 1
ATOM 1952 C CA . GLY A 1 255 ? 9.023 -5.164 -4.07 1 98.56 255 GLY A CA 1
ATOM 1953 C C . GLY A 1 255 ? 9.484 -3.924 -4.816 1 98.56 255 GLY A C 1
ATOM 1954 O O . GLY A 1 255 ? 9.758 -2.891 -4.203 1 98.56 255 GLY A O 1
ATOM 1955 N N . TRP A 1 256 ? 9.641 -4.051 -6.113 1 98.88 256 TRP A N 1
ATOM 1956 C CA . TRP A 1 256 ? 10.133 -2.889 -6.848 1 98.88 256 TRP A CA 1
ATOM 1957 C C . TRP A 1 256 ? 9.75 -2.98 -8.32 1 98.88 256 TRP A C 1
ATOM 1959 O O . TRP A 1 256 ? 9.391 -4.055 -8.812 1 98.88 256 TRP A O 1
ATOM 1969 N N . ILE A 1 257 ? 9.75 -1.863 -8.977 1 98.88 257 ILE A N 1
ATOM 1970 C CA . ILE A 1 257 ? 9.688 -1.709 -10.422 1 98.88 257 ILE A CA 1
ATOM 1971 C C . ILE A 1 257 ? 11.047 -1.267 -10.961 1 98.88 257 ILE A C 1
ATOM 1973 O O . ILE A 1 257 ? 11.68 -0.369 -10.398 1 98.88 257 ILE A O 1
ATOM 1977 N N . VAL A 1 258 ? 11.555 -1.881 -11.93 1 98.75 258 VAL A N 1
ATOM 1978 C CA . VAL A 1 258 ? 12.664 -1.372 -12.719 1 98.75 258 VAL A CA 1
ATOM 1979 C C . VAL A 1 258 ? 12.164 -0.911 -14.086 1 98.75 258 VAL A C 1
ATOM 1981 O O . VAL A 1 258 ? 11.555 -1.688 -14.828 1 98.75 258 VAL A O 1
ATOM 1984 N N . ILE A 1 259 ? 12.383 0.305 -14.445 1 98.31 259 ILE A N 1
ATOM 1985 C CA . ILE A 1 259 ? 11.945 0.911 -15.695 1 98.31 259 ILE A CA 1
ATOM 1986 C C . ILE A 1 259 ? 13.023 0.724 -16.766 1 98.31 259 ILE A C 1
ATOM 1988 O O . ILE A 1 259 ? 14.133 1.239 -16.625 1 98.31 259 ILE A O 1
ATOM 1992 N N . HIS A 1 260 ? 12.742 -0.051 -17.75 1 97.19 260 HIS A N 1
ATOM 1993 C CA . HIS A 1 260 ? 13.594 -0.218 -18.922 1 97.19 260 HIS A CA 1
ATOM 1994 C C . HIS A 1 260 ? 13.047 0.549 -20.125 1 97.19 260 HIS A C 1
ATOM 1996 O O . HIS A 1 260 ? 12.023 0.162 -20.688 1 97.19 260 HIS A O 1
ATOM 2002 N N . ASP A 1 261 ? 13.688 1.57 -20.5 1 96.06 261 ASP A N 1
ATOM 2003 C CA . ASP A 1 261 ? 13.203 2.488 -21.531 1 96.06 261 ASP A CA 1
ATOM 2004 C C . ASP A 1 261 ? 14.359 3.023 -22.375 1 96.06 261 ASP A C 1
ATOM 2006 O O . ASP A 1 261 ? 14.633 4.227 -22.375 1 96.06 261 ASP A O 1
ATOM 2010 N N . ARG A 1 262 ? 14.883 2.193 -23.281 1 93 262 ARG A N 1
ATOM 2011 C CA . ARG A 1 262 ? 16.109 2.469 -24.016 1 93 262 ARG A CA 1
ATOM 2012 C C . ARG A 1 262 ? 15.922 3.604 -25 1 93 262 ARG A C 1
ATOM 2014 O O . ARG A 1 262 ? 16.875 4.312 -25.344 1 93 262 ARG A O 1
ATOM 2021 N N . HIS A 1 263 ? 14.695 3.84 -25.438 1 95.12 263 HIS A N 1
ATOM 2022 C CA . HIS A 1 263 ? 14.461 4.828 -26.484 1 95.12 263 HIS A CA 1
ATOM 2023 C C . HIS A 1 263 ? 13.578 5.965 -25.984 1 95.12 263 HIS A C 1
ATOM 2025 O O . HIS A 1 263 ? 12.93 6.652 -26.766 1 95.12 263 HIS A O 1
ATOM 2031 N N . ASP A 1 264 ? 13.445 6.098 -24.641 1 95.5 264 ASP A N 1
ATOM 2032 C CA . ASP A 1 264 ? 12.711 7.176 -23.984 1 95.5 264 ASP A CA 1
ATOM 2033 C C . ASP A 1 264 ? 11.258 7.203 -24.438 1 95.5 264 ASP A C 1
ATOM 2035 O O . ASP A 1 264 ? 10.695 8.273 -24.688 1 95.5 264 ASP A O 1
ATOM 2039 N N . ILE A 1 265 ? 10.781 6 -24.656 1 96.5 265 ILE A N 1
ATOM 2040 C CA . ILE A 1 265 ? 9.383 5.875 -25.062 1 96.5 265 ILE A CA 1
ATOM 2041 C C . ILE A 1 265 ? 8.477 6.211 -23.875 1 96.5 265 ILE A C 1
ATOM 2043 O O . ILE A 1 265 ? 7.496 6.949 -24.031 1 96.5 265 ILE A O 1
ATOM 2047 N N . PHE A 1 266 ? 8.703 5.641 -22.672 1 96.69 266 PHE A N 1
ATOM 2048 C CA . PHE A 1 266 ? 7.984 6.027 -21.469 1 96.69 266 PHE A CA 1
ATOM 2049 C C . PHE A 1 266 ? 8.164 7.512 -21.172 1 96.69 266 PHE A C 1
ATOM 2051 O O . PHE A 1 266 ? 7.195 8.219 -20.922 1 96.69 266 PHE A O 1
ATOM 2058 N N . GLY A 1 267 ? 9.438 7.961 -21.297 1 95.31 267 GLY A N 1
ATOM 2059 C CA . GLY A 1 267 ? 9.766 9.367 -21.125 1 95.31 267 GLY A CA 1
ATOM 2060 C C . GLY A 1 267 ? 9.477 9.875 -19.719 1 95.31 267 GLY A C 1
ATOM 2061 O O . GLY A 1 267 ? 9.32 9.078 -18.781 1 95.31 267 GLY A O 1
ATOM 2062 N N . LYS A 1 268 ? 9.547 11.18 -19.641 1 94.62 268 LYS A N 1
ATOM 2063 C CA . LYS A 1 268 ? 9.383 11.836 -18.344 1 94.62 268 LYS A CA 1
ATOM 2064 C C . LYS A 1 268 ? 7.945 11.727 -17.844 1 94.62 268 LYS A C 1
ATOM 2066 O O . LYS A 1 268 ? 7.711 11.609 -16.641 1 94.62 268 LYS A O 1
ATOM 2071 N N . GLU A 1 269 ? 7.059 11.688 -18.719 1 94.88 269 GLU A N 1
ATOM 2072 C CA . GLU A 1 269 ? 5.645 11.695 -18.359 1 94.88 269 GLU A CA 1
ATOM 2073 C C . GLU A 1 269 ? 5.262 10.422 -17.609 1 94.88 269 GLU A C 1
ATOM 2075 O O . GLU A 1 269 ? 4.613 10.484 -16.562 1 94.88 269 GLU A O 1
ATOM 2080 N N . MET A 1 270 ? 5.664 9.266 -18.156 1 96.69 270 MET A N 1
ATOM 2081 C CA . MET A 1 270 ? 5.355 8 -17.5 1 96.69 270 MET A CA 1
ATOM 2082 C C . MET A 1 270 ? 6.062 7.902 -16.156 1 96.69 270 MET A C 1
ATOM 2084 O O . MET A 1 270 ? 5.48 7.43 -15.18 1 96.69 270 MET A O 1
ATOM 2088 N N . ARG A 1 271 ? 7.273 8.359 -16.109 1 95.81 271 ARG A N 1
ATOM 2089 C CA . ARG A 1 271 ? 8.031 8.352 -14.859 1 95.81 271 ARG A CA 1
ATOM 2090 C C . ARG A 1 271 ? 7.359 9.211 -13.797 1 95.81 271 ARG A C 1
ATOM 2092 O O . ARG A 1 271 ? 7.25 8.805 -12.641 1 95.81 271 ARG A O 1
ATOM 2099 N N . THR A 1 272 ? 6.875 10.344 -14.18 1 94.12 272 THR A N 1
ATOM 2100 C CA . THR A 1 272 ? 6.145 11.227 -13.281 1 94.12 272 THR A CA 1
ATOM 2101 C C . THR A 1 272 ? 4.836 10.586 -12.836 1 94.12 272 THR A C 1
ATOM 2103 O O . THR A 1 272 ? 4.445 10.703 -11.672 1 94.12 272 THR A O 1
ATOM 2106 N N . GLY A 1 273 ? 4.168 9.953 -13.797 1 95.81 273 GLY A N 1
ATOM 2107 C CA . GLY A 1 273 ? 2.941 9.25 -13.453 1 95.81 273 GLY A CA 1
ATOM 2108 C C . GLY A 1 273 ? 3.139 8.188 -12.383 1 95.81 273 GLY A C 1
ATOM 2109 O O . GLY A 1 273 ? 2.354 8.102 -11.438 1 95.81 273 GLY A O 1
ATOM 2110 N N . LEU A 1 274 ? 4.211 7.41 -12.562 1 97.25 274 LEU A N 1
ATOM 2111 C CA . LEU A 1 274 ? 4.531 6.379 -11.586 1 97.25 274 LEU A CA 1
ATOM 2112 C C . LEU A 1 274 ? 4.875 6.996 -10.234 1 97.25 274 LEU A C 1
ATOM 2114 O O . LEU A 1 274 ? 4.457 6.488 -9.188 1 97.25 274 LEU A O 1
ATOM 2118 N N . GLN A 1 275 ? 5.582 8.047 -10.258 1 93.88 275 GLN A N 1
ATOM 2119 C CA . GLN A 1 275 ? 5.906 8.781 -9.039 1 93.88 275 GLN A CA 1
ATOM 2120 C C . GLN A 1 275 ? 4.645 9.289 -8.352 1 93.88 275 GLN A C 1
ATOM 2122 O O . GLN A 1 275 ? 4.496 9.156 -7.133 1 93.88 275 GLN A O 1
ATOM 2127 N N . ASN A 1 276 ? 3.758 9.898 -9.117 1 94 276 ASN A N 1
ATOM 2128 C CA . ASN A 1 276 ? 2.492 10.391 -8.586 1 94 276 ASN A CA 1
ATOM 2129 C C . ASN A 1 276 ? 1.701 9.289 -7.895 1 94 276 ASN A C 1
ATOM 2131 O O . ASN A 1 276 ? 1.226 9.461 -6.77 1 94 276 ASN A O 1
ATOM 2135 N N . LEU A 1 277 ? 1.643 8.188 -8.508 1 95.44 277 LEU A N 1
ATOM 2136 C CA . LEU A 1 277 ? 0.865 7.07 -7.98 1 95.44 277 LEU A CA 1
ATOM 2137 C C . LEU A 1 277 ? 1.479 6.547 -6.688 1 95.44 277 LEU A C 1
ATOM 2139 O O . LEU A 1 277 ? 0.759 6.109 -5.789 1 95.44 277 LEU A O 1
ATOM 2143 N N . SER A 1 278 ? 2.805 6.582 -6.574 1 93.88 278 SER A N 1
ATOM 2144 C CA . SER A 1 278 ? 3.494 6.074 -5.391 1 93.88 278 SER A CA 1
ATOM 2145 C C . SER A 1 278 ? 3.184 6.926 -4.164 1 93.88 278 SER A C 1
ATOM 2147 O O . SER A 1 278 ? 3.379 6.48 -3.031 1 93.88 278 SER A O 1
ATOM 2149 N N . THR A 1 279 ? 2.697 8.148 -4.352 1 91.62 279 THR A N 1
ATOM 2150 C CA . THR A 1 279 ? 2.445 9.055 -3.234 1 91.62 279 THR A CA 1
ATOM 2151 C C . THR A 1 279 ? 1.112 8.727 -2.564 1 91.62 279 THR A C 1
ATOM 2153 O O . THR A 1 279 ? 0.831 9.211 -1.465 1 91.62 279 THR A O 1
ATOM 2156 N N . ARG A 1 280 ? 0.277 7.938 -3.193 1 91 280 ARG A N 1
ATOM 2157 C CA . ARG A 1 280 ? -1.062 7.676 -2.674 1 91 280 ARG A CA 1
ATOM 2158 C C . ARG A 1 280 ? -0.996 7.02 -1.298 1 91 280 ARG A C 1
ATOM 2160 O O . ARG A 1 280 ? -1.726 7.41 -0.384 1 91 280 ARG A O 1
ATOM 2167 N N . ILE A 1 281 ? -0.026 6.043 -1.121 1 88.62 281 ILE A N 1
ATOM 2168 C CA . ILE A 1 281 ? 0.077 5.406 0.188 1 88.62 281 ILE A CA 1
ATOM 2169 C C . ILE A 1 281 ? 1.42 5.754 0.826 1 88.62 281 ILE A C 1
ATOM 2171 O O . ILE A 1 281 ? 1.811 5.156 1.831 1 88.62 281 ILE A O 1
ATOM 2175 N N . ILE A 1 282 ? 2.178 6.594 0.213 1 90.12 282 ILE A N 1
ATOM 2176 C CA . ILE A 1 282 ? 3.391 7.223 0.73 1 90.12 282 ILE A CA 1
ATOM 2177 C C . ILE A 1 282 ? 4.512 6.191 0.806 1 90.12 282 ILE A C 1
ATOM 2179 O O . ILE A 1 282 ? 5.32 6.207 1.739 1 90.12 282 ILE A O 1
ATOM 2183 N N . GLY A 1 283 ? 4.469 5.164 -0.03 1 91.38 283 GLY A N 1
ATOM 2184 C CA . GLY A 1 283 ? 5.598 4.27 -0.226 1 91.38 283 GLY A CA 1
ATOM 2185 C C . GLY A 1 283 ? 5.551 3.041 0.661 1 91.38 283 GLY A C 1
ATOM 2186 O O . GLY A 1 283 ? 4.621 2.879 1.454 1 91.38 283 GLY A O 1
ATOM 2187 N N . ALA A 1 284 ? 6.598 2.15 0.512 1 96.38 284 ALA A N 1
ATOM 2188 C CA . ALA A 1 284 ? 6.738 0.905 1.263 1 96.38 284 ALA A CA 1
ATOM 2189 C C . ALA A 1 284 ? 7.355 1.158 2.635 1 96.38 284 ALA A C 1
ATOM 2191 O O . ALA A 1 284 ? 7.887 2.24 2.893 1 96.38 284 ALA A O 1
ATOM 2192 N N . ASN A 1 285 ? 7.258 0.175 3.533 1 97.69 285 ASN A N 1
ATOM 2193 C CA . ASN A 1 285 ? 7.777 0.338 4.887 1 97.69 285 ASN A CA 1
ATOM 2194 C C . ASN A 1 285 ? 9.289 0.562 4.883 1 97.69 285 ASN A C 1
ATOM 2196 O O . ASN A 1 285 ? 10.008 -0.064 4.105 1 97.69 285 ASN A O 1
ATOM 2200 N N . THR A 1 286 ? 9.758 1.378 5.738 1 98 286 THR A N 1
ATOM 2201 C CA . THR A 1 286 ? 11.141 1.849 5.691 1 98 286 THR A CA 1
ATOM 2202 C C . THR A 1 286 ? 12.062 0.889 6.438 1 98 286 THR A C 1
ATOM 2204 O O . THR A 1 286 ? 13.273 0.889 6.215 1 98 286 THR A O 1
ATOM 2207 N N . ILE A 1 287 ? 11.531 0.028 7.344 1 98.44 287 ILE A N 1
ATOM 2208 C CA . ILE A 1 287 ? 12.367 -0.916 8.078 1 98.44 287 ILE A CA 1
ATOM 2209 C C . ILE A 1 287 ? 13 -1.91 7.113 1 98.44 287 ILE A C 1
ATOM 2211 O O . ILE A 1 287 ? 14.219 -2.113 7.129 1 98.44 287 ILE A O 1
ATOM 2215 N N . VAL A 1 288 ? 12.172 -2.461 6.25 1 98.75 288 VAL A N 1
ATOM 2216 C CA . VAL A 1 288 ? 12.68 -3.451 5.309 1 98.75 288 VAL A CA 1
ATOM 2217 C C . VAL A 1 288 ? 13.492 -2.756 4.215 1 98.75 288 VAL A C 1
ATOM 2219 O O . VAL A 1 288 ? 14.484 -3.307 3.723 1 98.75 288 VAL A O 1
ATOM 2222 N N . GLN A 1 289 ? 13.117 -1.521 3.822 1 98.69 289 GLN A N 1
ATOM 2223 C CA . GLN A 1 289 ? 13.945 -0.766 2.883 1 98.69 289 GLN A CA 1
ATOM 2224 C C . GLN A 1 289 ? 15.359 -0.584 3.42 1 98.69 289 GLN A C 1
ATOM 2226 O O . GLN A 1 289 ? 16.328 -0.732 2.678 1 98.69 289 GLN A O 1
ATOM 2231 N N . GLY A 1 290 ? 15.438 -0.227 4.727 1 98.69 290 GLY A N 1
ATOM 2232 C CA . GLY A 1 290 ? 16.734 -0.049 5.348 1 98.69 290 GLY A CA 1
ATOM 2233 C C . GLY A 1 290 ? 17.578 -1.313 5.344 1 98.69 290 GLY A C 1
ATOM 2234 O O . GLY A 1 290 ? 18.812 -1.247 5.305 1 98.69 290 GLY A O 1
ATOM 2235 N N . ALA A 1 291 ? 16.953 -2.455 5.34 1 98.81 291 ALA A N 1
ATOM 2236 C CA . ALA A 1 291 ? 17.609 -3.754 5.387 1 98.81 291 ALA A CA 1
ATOM 2237 C C . ALA A 1 291 ? 17.984 -4.227 3.986 1 98.81 291 ALA A C 1
ATOM 2239 O O . ALA A 1 291 ? 18.797 -5.141 3.83 1 98.81 291 ALA A O 1
ATOM 2240 N N . LEU A 1 292 ? 17.438 -3.633 2.949 1 98.81 292 LEU A N 1
ATOM 2241 C CA . LEU A 1 292 ? 17.422 -4.164 1.59 1 98.81 292 LEU A CA 1
ATOM 2242 C C . LEU A 1 292 ? 18.844 -4.273 1.045 1 98.81 292 LEU A C 1
ATOM 2244 O O . LEU A 1 292 ? 19.203 -5.285 0.441 1 98.81 292 LEU A O 1
ATOM 2248 N N . PRO A 1 293 ? 19.75 -3.23 1.254 1 98.75 293 PRO A N 1
ATOM 2249 C CA . PRO A 1 293 ? 21.125 -3.354 0.739 1 98.75 293 PRO A CA 1
ATOM 2250 C C . PRO A 1 293 ? 21.844 -4.586 1.276 1 98.75 293 PRO A C 1
ATOM 2252 O O . PRO A 1 293 ? 22.469 -5.324 0.509 1 98.75 293 PRO A O 1
ATOM 2255 N N . ASP A 1 294 ? 21.688 -4.844 2.559 1 98.69 294 ASP A N 1
ATOM 2256 C CA . ASP A 1 294 ? 22.328 -6.004 3.17 1 98.69 294 ASP A CA 1
ATOM 2257 C C . ASP A 1 294 ? 21.703 -7.305 2.682 1 98.69 294 ASP A C 1
ATOM 2259 O O . ASP A 1 294 ? 22.406 -8.289 2.428 1 98.69 294 ASP A O 1
ATOM 2263 N N . ILE A 1 295 ? 20.391 -7.336 2.551 1 98.81 295 ILE A N 1
ATOM 2264 C CA . ILE A 1 295 ? 19.688 -8.539 2.119 1 98.81 295 ILE A CA 1
ATOM 2265 C C . ILE A 1 295 ? 20.172 -8.945 0.727 1 98.81 295 ILE A C 1
ATOM 2267 O O . ILE A 1 295 ? 20.531 -10.102 0.497 1 98.81 295 ILE A O 1
ATOM 2271 N N . LEU A 1 296 ? 20.203 -7.98 -0.198 1 98.62 296 LEU A N 1
ATOM 2272 C CA . LEU A 1 296 ? 20.531 -8.266 -1.592 1 98.62 296 LEU A CA 1
ATOM 2273 C C . LEU A 1 296 ? 22.016 -8.602 -1.752 1 98.62 296 LEU A C 1
ATOM 2275 O O . LEU A 1 296 ? 22.391 -9.367 -2.641 1 98.62 296 LEU A O 1
ATOM 2279 N N . ALA A 1 297 ? 22.844 -8.141 -0.834 1 97.75 297 ALA A N 1
ATOM 2280 C CA . ALA A 1 297 ? 24.281 -8.289 -0.998 1 97.75 297 ALA A CA 1
ATOM 2281 C C . ALA A 1 297 ? 24.812 -9.477 -0.196 1 97.75 297 ALA A C 1
ATOM 2283 O O . ALA A 1 297 ? 25.797 -10.102 -0.583 1 97.75 297 ALA A O 1
ATOM 2284 N N . LYS A 1 298 ? 24.172 -9.797 0.946 1 97.94 298 LYS A N 1
ATOM 2285 C CA . LYS A 1 298 ? 24.891 -10.609 1.925 1 97.94 298 LYS A CA 1
ATOM 2286 C C . LYS A 1 298 ? 24.234 -11.977 2.082 1 97.94 298 LYS A C 1
ATOM 2288 O O . LYS A 1 298 ? 24.844 -12.898 2.639 1 97.94 298 LYS A O 1
ATOM 2293 N N . VAL A 1 299 ? 23.031 -12.188 1.711 1 98.44 299 VAL A N 1
ATOM 2294 C CA . VAL A 1 299 ? 22.469 -13.531 1.768 1 98.44 299 VAL A CA 1
ATOM 2295 C C . VAL A 1 299 ? 23.328 -14.484 0.939 1 98.44 299 VAL A C 1
ATOM 2297 O O . VAL A 1 299 ? 23.594 -14.227 -0.239 1 98.44 299 VAL A O 1
ATOM 2300 N N . PRO A 1 300 ? 23.766 -15.547 1.47 1 98.19 300 PRO A N 1
ATOM 2301 C CA . PRO A 1 300 ? 24.734 -16.406 0.787 1 98.19 300 PRO A CA 1
ATOM 2302 C C . PRO A 1 300 ? 24.109 -17.203 -0.358 1 98.19 300 PRO A C 1
ATOM 2304 O O . PRO A 1 300 ? 22.953 -17.609 -0.27 1 98.19 300 PRO A O 1
ATOM 2307 N N . GLU A 1 301 ? 24.906 -17.469 -1.333 1 97.62 301 GLU A N 1
ATOM 2308 C CA . GLU A 1 301 ? 24.469 -18.25 -2.494 1 97.62 301 GLU A CA 1
ATOM 2309 C C . GLU A 1 301 ? 23.953 -19.625 -2.078 1 97.62 301 GLU A C 1
ATOM 2311 O O . GLU A 1 301 ? 23.047 -20.156 -2.701 1 97.62 301 GLU A O 1
ATOM 2316 N N . GLU A 1 302 ? 24.562 -20.156 -0.978 1 98.12 302 GLU A N 1
ATOM 2317 C CA . GLU A 1 302 ? 24.156 -21.469 -0.479 1 98.12 302 GLU A CA 1
ATOM 2318 C C . GLU A 1 302 ? 22.688 -21.484 -0.092 1 98.12 302 GLU A C 1
ATOM 2320 O O . GLU A 1 302 ? 22 -22.5 -0.257 1 98.12 302 GLU A O 1
ATOM 2325 N N . PHE A 1 303 ? 22.234 -20.438 0.481 1 98.19 303 PHE A N 1
ATOM 2326 C CA . PHE A 1 303 ? 20.828 -20.312 0.828 1 98.19 303 PHE A CA 1
ATOM 2327 C C . PHE A 1 303 ? 19.953 -20.516 -0.401 1 98.19 303 PHE A C 1
ATOM 2329 O O . PHE A 1 303 ? 19.016 -21.328 -0.372 1 98.19 303 PHE A O 1
ATOM 2336 N N . PHE A 1 304 ? 20.25 -19.812 -1.507 1 98.31 304 PHE A N 1
ATOM 2337 C CA . PHE A 1 304 ? 19.453 -19.891 -2.732 1 98.31 304 PHE A CA 1
ATOM 2338 C C . PHE A 1 304 ? 19.562 -21.266 -3.359 1 98.31 304 PHE A C 1
ATOM 2340 O O . PHE A 1 304 ? 18.562 -21.828 -3.824 1 98.31 304 PHE A O 1
ATOM 2347 N N . ASP A 1 305 ? 20.75 -21.828 -3.355 1 97.81 305 ASP A N 1
ATOM 2348 C CA . ASP A 1 305 ? 20.953 -23.172 -3.887 1 97.81 305 ASP A CA 1
ATOM 2349 C C . ASP A 1 305 ? 20.094 -24.203 -3.143 1 97.81 305 ASP A C 1
ATOM 2351 O O . ASP A 1 305 ? 19.5 -25.078 -3.758 1 97.81 305 ASP A O 1
ATOM 2355 N N . ASN A 1 306 ? 20.062 -24.047 -1.835 1 97.81 306 ASN A N 1
ATOM 2356 C CA . ASN A 1 306 ? 19.297 -24.984 -1.016 1 97.81 306 ASN A CA 1
ATOM 2357 C C . ASN A 1 306 ? 17.797 -24.875 -1.321 1 97.81 306 ASN A C 1
ATOM 2359 O O . ASN A 1 306 ? 17.109 -25.891 -1.369 1 97.81 306 ASN A O 1
ATOM 2363 N N . VAL A 1 307 ? 17.312 -23.672 -1.483 1 97.94 307 VAL A N 1
ATOM 2364 C CA . VAL A 1 307 ? 15.906 -23.469 -1.811 1 97.94 307 VAL A CA 1
ATOM 2365 C C . VAL A 1 307 ? 15.586 -24.109 -3.162 1 97.94 307 VAL A C 1
ATOM 2367 O O . VAL A 1 307 ? 14.617 -24.859 -3.291 1 97.94 307 VAL A O 1
ATOM 2370 N N . ILE A 1 308 ? 16.438 -23.859 -4.156 1 98.25 308 ILE A N 1
ATOM 2371 C CA . ILE A 1 308 ? 16.234 -24.359 -5.516 1 98.25 308 ILE A CA 1
ATOM 2372 C C . ILE A 1 308 ? 16.297 -25.891 -5.516 1 98.25 308 ILE A C 1
ATOM 2374 O O . ILE A 1 308 ? 15.469 -26.547 -6.145 1 98.25 308 ILE A O 1
ATOM 2378 N N . ASP A 1 309 ? 17.234 -26.422 -4.773 1 97.94 309 ASP A N 1
ATOM 2379 C CA . ASP A 1 309 ? 17.375 -27.859 -4.688 1 97.94 309 ASP A CA 1
ATOM 2380 C C . ASP A 1 309 ? 16.141 -28.5 -4.059 1 97.94 309 ASP A C 1
ATOM 2382 O O . ASP A 1 309 ? 15.688 -29.562 -4.508 1 97.94 309 ASP A O 1
ATOM 2386 N N . THR A 1 310 ? 15.672 -27.891 -3.047 1 97.94 310 THR A N 1
ATOM 2387 C CA . THR A 1 310 ? 14.469 -28.375 -2.381 1 97.94 310 THR A CA 1
ATOM 2388 C C . THR A 1 310 ? 13.281 -28.359 -3.332 1 97.94 310 THR A C 1
ATOM 2390 O O . THR A 1 310 ? 12.555 -29.344 -3.445 1 97.94 310 THR A O 1
ATOM 2393 N N . LEU A 1 311 ? 13.094 -27.281 -4.047 1 98.12 311 LEU A N 1
ATOM 2394 C CA . LEU A 1 311 ? 11.961 -27.141 -4.957 1 98.12 311 LEU A CA 1
ATOM 2395 C C . LEU A 1 311 ? 12.062 -28.141 -6.109 1 98.12 311 LEU A C 1
ATOM 2397 O O . LEU A 1 311 ? 11.062 -28.734 -6.512 1 98.12 311 LEU A O 1
ATOM 2401 N N . GLN A 1 312 ? 13.258 -28.281 -6.613 1 98.44 312 GLN A N 1
ATOM 2402 C CA . GLN A 1 312 ? 13.445 -29.234 -7.691 1 98.44 312 GLN A CA 1
ATOM 2403 C C . GLN A 1 312 ? 13.172 -30.656 -7.211 1 98.44 312 GLN A C 1
ATOM 2405 O O . GLN A 1 312 ? 12.539 -31.453 -7.914 1 98.44 312 GLN A O 1
ATOM 2410 N N . LYS A 1 313 ? 13.727 -30.984 -6.086 1 98.5 313 LYS A N 1
ATOM 2411 C CA . LYS A 1 313 ? 13.484 -32.312 -5.52 1 98.5 313 LYS A CA 1
ATOM 2412 C C . LYS A 1 313 ? 11.992 -32.562 -5.355 1 98.5 313 LYS A C 1
ATOM 2414 O O . LYS A 1 313 ? 11.492 -33.625 -5.73 1 98.5 313 LYS A O 1
ATOM 2419 N N . HIS A 1 314 ? 11.305 -31.641 -4.758 1 98.5 314 HIS A N 1
ATOM 2420 C CA . HIS A 1 314 ? 9.867 -31.766 -4.57 1 98.5 314 HIS A CA 1
ATOM 2421 C C . HIS A 1 314 ? 9.148 -31.906 -5.906 1 98.5 314 HIS A C 1
ATOM 2423 O O . HIS A 1 314 ? 8.219 -32.719 -6.035 1 98.5 314 HIS A O 1
ATOM 2429 N N . ALA A 1 315 ? 9.57 -31.125 -6.891 1 98.62 315 ALA A N 1
ATOM 2430 C CA . ALA A 1 315 ? 8.977 -31.203 -8.227 1 98.62 315 ALA A CA 1
ATOM 2431 C C . ALA A 1 315 ? 9.148 -32.594 -8.82 1 98.62 315 ALA A C 1
ATOM 2433 O O . ALA A 1 315 ? 8.211 -33.156 -9.391 1 98.62 315 ALA A O 1
ATOM 2434 N N . LYS A 1 316 ? 10.312 -33.094 -8.703 1 98.56 316 LYS A N 1
ATOM 2435 C CA . LYS A 1 316 ? 10.602 -34.438 -9.242 1 98.56 316 LYS A CA 1
ATOM 2436 C C . LYS A 1 316 ? 9.766 -35.5 -8.547 1 98.56 316 LYS A C 1
ATOM 2438 O O . LYS A 1 316 ? 9.234 -36.406 -9.203 1 98.56 316 LYS A O 1
ATOM 2443 N N . VAL A 1 317 ? 9.68 -35.406 -7.25 1 98.44 317 VAL A N 1
ATOM 2444 C CA . VAL A 1 317 ? 8.898 -36.344 -6.465 1 98.44 317 VAL A CA 1
ATOM 2445 C C . VAL A 1 317 ? 7.438 -36.312 -6.906 1 98.44 317 VAL A C 1
ATOM 2447 O O . VAL A 1 317 ? 6.84 -37.344 -7.195 1 98.44 317 VAL A O 1
ATOM 2450 N N . ALA A 1 318 ? 6.879 -35.156 -6.969 1 98.75 318 ALA A N 1
ATOM 2451 C CA . ALA A 1 318 ? 5.484 -35 -7.367 1 98.75 318 ALA A CA 1
ATOM 2452 C C . ALA A 1 318 ? 5.266 -35.469 -8.797 1 98.75 318 ALA A C 1
ATOM 2454 O O . ALA A 1 318 ? 4.301 -36.188 -9.078 1 98.75 318 ALA A O 1
ATOM 2455 N N . TYR A 1 319 ? 6.172 -35.031 -9.664 1 98.69 319 TYR A N 1
ATOM 2456 C CA . TYR A 1 319 ? 6.059 -35.438 -11.07 1 98.69 319 TYR A CA 1
ATOM 2457 C C . TYR A 1 319 ? 6.094 -36.938 -11.234 1 98.69 319 TYR A C 1
ATOM 2459 O O . TYR A 1 319 ? 5.266 -37.531 -11.938 1 98.69 319 TYR A O 1
ATOM 2467 N N . ASP A 1 320 ? 7.051 -37.562 -10.602 1 98.44 320 ASP A N 1
ATOM 2468 C CA . ASP A 1 320 ? 7.223 -39 -10.719 1 98.44 320 ASP A CA 1
ATOM 2469 C C . ASP A 1 320 ? 5.996 -39.75 -10.195 1 98.44 320 ASP A C 1
ATOM 2471 O O . ASP A 1 320 ? 5.512 -40.688 -10.836 1 98.44 320 ASP A O 1
ATOM 2475 N N . LEU A 1 321 ? 5.484 -39.344 -9.109 1 98.25 321 LEU A N 1
ATOM 2476 C CA . LEU A 1 321 ? 4.34 -40 -8.492 1 98.25 321 LEU A CA 1
ATOM 2477 C C . LEU A 1 321 ? 3.068 -39.75 -9.289 1 98.25 321 LEU A C 1
ATOM 2479 O O . LEU A 1 321 ? 2.303 -40.688 -9.57 1 98.25 321 LEU A O 1
ATOM 2483 N N . LEU A 1 322 ? 2.852 -38.562 -9.742 1 98.5 322 LEU A N 1
ATOM 2484 C CA . LEU A 1 322 ? 1.606 -38.188 -10.406 1 98.5 322 LEU A CA 1
ATOM 2485 C C . LEU A 1 322 ? 1.602 -38.688 -11.852 1 98.5 322 LEU A C 1
ATOM 2487 O O . LEU A 1 322 ? 0.541 -38.969 -12.414 1 98.5 322 LEU A O 1
ATOM 2491 N N . SER A 1 323 ? 2.803 -38.75 -12.469 1 98.06 323 SER A N 1
ATOM 2492 C CA . SER A 1 323 ? 2.889 -39.219 -13.844 1 98.06 323 SER A CA 1
ATOM 2493 C C . SER A 1 323 ? 2.449 -40.656 -13.961 1 98.06 323 SER A C 1
ATOM 2495 O O . SER A 1 323 ? 2.064 -41.125 -15.039 1 98.06 323 SER A O 1
ATOM 2497 N N . GLN A 1 324 ? 2.49 -41.344 -12.852 1 97 324 GLN A N 1
ATOM 2498 C CA . GLN A 1 324 ? 2.107 -42.75 -12.836 1 97 324 GLN A CA 1
ATOM 2499 C C . GLN A 1 324 ? 0.634 -42.938 -12.477 1 97 324 GLN A C 1
ATOM 2501 O O . GLN A 1 324 ? 0.129 -44.062 -12.398 1 97 324 GLN A O 1
ATOM 2506 N N . THR A 1 325 ? 0.012 -41.906 -12.328 1 97.44 325 THR A N 1
ATOM 2507 C CA . THR A 1 325 ? -1.389 -41.938 -11.922 1 97.44 325 THR A CA 1
ATOM 2508 C C . THR A 1 325 ? -2.305 -41.812 -13.133 1 97.44 325 THR A C 1
ATOM 2510 O O . THR A 1 325 ? -2.137 -40.906 -13.961 1 97.44 325 THR A O 1
ATOM 2513 N N . LYS A 1 326 ? -3.27 -42.625 -13.188 1 95.94 326 LYS A N 1
ATOM 2514 C CA . LYS A 1 326 ? -4.188 -42.656 -14.32 1 95.94 326 LYS A CA 1
ATOM 2515 C C . LYS A 1 326 ? -5.047 -41.406 -14.344 1 95.94 326 LYS A C 1
ATOM 2517 O O . LYS A 1 326 ? -5.484 -40.906 -13.297 1 95.94 326 LYS A O 1
ATOM 2522 N N . GLY A 1 327 ? -5.184 -40.875 -15.547 1 96.69 327 GLY A N 1
ATOM 2523 C CA . GLY A 1 327 ? -6.18 -39.844 -15.758 1 96.69 327 GLY A CA 1
ATOM 2524 C C . GLY A 1 327 ? -5.652 -38.469 -15.484 1 96.69 327 GLY A C 1
ATOM 2525 O O . GLY A 1 327 ? -6.371 -37.469 -15.664 1 96.69 327 GLY A O 1
ATOM 2526 N N . ILE A 1 328 ? -4.457 -38.375 -14.969 1 97.31 328 ILE A N 1
ATOM 2527 C CA . ILE A 1 328 ? -3.887 -37.062 -14.742 1 97.31 328 ILE A CA 1
ATOM 2528 C C . ILE A 1 328 ? -2.496 -36.969 -15.375 1 97.31 328 ILE A C 1
ATOM 2530 O O . ILE A 1 328 ? -1.864 -38 -15.625 1 97.31 328 ILE A O 1
ATOM 2534 N N . LYS A 1 329 ? -2.092 -35.812 -15.719 1 97.56 329 LYS A N 1
ATOM 2535 C CA . LYS A 1 329 ? -0.822 -35.594 -16.406 1 97.56 329 LYS A CA 1
ATOM 2536 C C . LYS A 1 329 ? -0.133 -34.344 -15.867 1 97.56 329 LYS A C 1
ATOM 2538 O O . LYS A 1 329 ? -0.461 -33.219 -16.281 1 97.56 329 LYS A O 1
ATOM 2543 N N . PRO A 1 330 ? 0.852 -34.5 -15.031 1 98.38 330 PRO A N 1
ATOM 2544 C CA . PRO A 1 330 ? 1.608 -33.344 -14.562 1 98.38 330 PRO A CA 1
ATOM 2545 C C . PRO A 1 330 ? 2.539 -32.75 -15.633 1 98.38 330 PRO A C 1
ATOM 2547 O O . PRO A 1 330 ? 3.01 -33.5 -16.5 1 98.38 330 PRO A O 1
ATOM 2550 N N . VAL A 1 331 ? 2.752 -31.484 -15.656 1 98.31 331 VAL A N 1
ATOM 2551 C CA . VAL A 1 331 ? 3.764 -30.828 -16.484 1 98.31 331 VAL A CA 1
ATOM 2552 C C . VAL A 1 331 ? 4.957 -30.438 -15.625 1 98.31 331 VAL A C 1
ATOM 2554 O O . VAL A 1 331 ? 4.816 -29.641 -14.688 1 98.31 331 VAL A O 1
ATOM 2557 N N . MET A 1 332 ? 6.082 -31.047 -15.891 1 98.25 332 MET A N 1
ATOM 2558 C CA . MET A 1 332 ? 7.273 -30.797 -15.078 1 98.25 332 MET A CA 1
ATOM 2559 C C . MET A 1 332 ? 7.656 -29.328 -15.125 1 98.25 332 MET A C 1
ATOM 2561 O O . MET A 1 332 ? 7.855 -28.766 -16.203 1 98.25 332 MET A O 1
ATOM 2565 N N . PRO A 1 333 ? 7.688 -28.641 -14.008 1 98.38 333 PRO A N 1
ATOM 2566 C CA . PRO A 1 333 ? 8.125 -27.25 -14 1 98.38 333 PRO A CA 1
ATOM 2567 C C . PRO A 1 333 ? 9.633 -27.094 -14.211 1 98.38 333 PRO A C 1
ATOM 2569 O O . PRO A 1 333 ? 10.375 -28.078 -14.086 1 98.38 333 PRO A O 1
ATOM 2572 N N . GLN A 1 334 ? 10.031 -25.922 -14.578 1 98.5 334 GLN A N 1
ATOM 2573 C CA . GLN A 1 334 ? 11.438 -25.578 -14.766 1 98.5 334 GLN A CA 1
ATOM 2574 C C . GLN A 1 334 ? 11.922 -24.609 -13.688 1 98.5 334 GLN A C 1
ATOM 2576 O O . GLN A 1 334 ? 13.117 -24.312 -13.609 1 98.5 334 GLN A O 1
ATOM 2581 N N . GLY A 1 335 ? 11.008 -24.141 -12.859 1 98 335 GLY A N 1
ATOM 2582 C CA . GLY A 1 335 ? 11.281 -23.172 -11.812 1 98 335 GLY A CA 1
ATOM 2583 C C . GLY A 1 335 ? 10.039 -22.781 -11.023 1 98 335 GLY A C 1
ATOM 2584 O O . GLY A 1 335 ? 9.062 -23.516 -10.992 1 98 335 GLY A O 1
ATOM 2585 N N . ALA A 1 336 ? 10.109 -21.672 -10.32 1 97.75 336 ALA A N 1
ATOM 2586 C CA . ALA A 1 336 ? 9.039 -21.156 -9.461 1 97.75 336 ALA A CA 1
ATOM 2587 C C . ALA A 1 336 ? 8.695 -22.156 -8.367 1 97.75 336 ALA A C 1
ATOM 2589 O O . ALA A 1 336 ? 9.594 -22.766 -7.758 1 97.75 336 ALA A O 1
ATOM 2590 N N . MET A 1 337 ? 7.422 -22.25 -8.008 1 97.94 337 MET A N 1
ATOM 2591 C CA . MET A 1 337 ? 7.078 -23.031 -6.824 1 97.94 337 MET A CA 1
ATOM 2592 C C . MET A 1 337 ? 5.848 -23.891 -7.082 1 97.94 337 MET A C 1
ATOM 2594 O O . MET A 1 337 ? 5.168 -24.312 -6.145 1 97.94 337 MET A O 1
ATOM 2598 N N . TYR A 1 338 ? 5.547 -24.156 -8.414 1 97.94 338 TYR A N 1
ATOM 2599 C CA . TYR A 1 338 ? 4.238 -24.719 -8.734 1 97.94 338 TYR A CA 1
ATOM 2600 C C . TYR A 1 338 ? 4.352 -25.812 -9.789 1 97.94 338 TYR A C 1
ATOM 2602 O O . TYR A 1 338 ? 5.352 -25.891 -10.508 1 97.94 338 TYR A O 1
ATOM 2610 N N . MET A 1 339 ? 3.357 -26.625 -9.797 1 98.5 339 MET A N 1
ATOM 2611 C CA . MET A 1 339 ? 3.18 -27.625 -10.852 1 98.5 339 MET A CA 1
ATOM 2612 C C . MET A 1 339 ? 1.716 -27.719 -11.266 1 98.5 339 MET A C 1
ATOM 2614 O O . MET A 1 339 ? 0.83 -27.828 -10.414 1 98.5 339 MET A O 1
ATOM 2618 N N . MET A 1 340 ? 1.507 -27.531 -12.547 1 98.62 340 MET A N 1
ATOM 2619 C CA . MET A 1 340 ? 0.178 -27.75 -13.109 1 98.62 340 MET A CA 1
ATOM 2620 C C . MET A 1 340 ? -0.021 -29.219 -13.492 1 98.62 340 MET A C 1
ATOM 2622 O O . MET A 1 340 ? 0.865 -29.828 -14.086 1 98.62 340 MET A O 1
ATOM 2626 N N . VAL A 1 341 ? -1.16 -29.734 -13.109 1 98.56 341 VAL A N 1
ATOM 2627 C CA . VAL A 1 341 ? -1.491 -31.125 -13.383 1 98.56 341 VAL A CA 1
ATOM 2628 C C . VAL A 1 341 ? -2.795 -31.203 -14.172 1 98.56 341 VAL A C 1
ATOM 2630 O O . VAL A 1 341 ? -3.848 -30.781 -13.688 1 98.56 341 VAL A O 1
ATOM 2633 N N . GLY A 1 342 ? -2.697 -31.719 -15.344 1 97.94 342 GLY A N 1
ATOM 2634 C CA . GLY A 1 342 ? -3.883 -31.906 -16.156 1 97.94 342 GLY A CA 1
ATOM 2635 C C . GLY A 1 342 ? -4.77 -33.031 -15.688 1 97.94 342 GLY A C 1
ATOM 2636 O O . GLY A 1 342 ? -4.273 -34.062 -15.203 1 97.94 342 GLY A O 1
ATOM 2637 N N . VAL A 1 343 ? -6.027 -32.875 -15.859 1 97.12 343 VAL A N 1
ATOM 2638 C CA . VAL A 1 343 ? -7.023 -33.906 -15.539 1 97.12 343 VAL A CA 1
ATOM 2639 C C . VAL A 1 343 ? -7.793 -34.281 -16.797 1 97.12 343 VAL A C 1
ATOM 2641 O O . VAL A 1 343 ? -8.422 -33.438 -17.438 1 97.12 343 VAL A O 1
ATOM 2644 N N . ASP A 1 344 ? -7.684 -35.469 -17.156 1 94.56 344 ASP A N 1
ATOM 2645 C CA . ASP A 1 344 ? -8.516 -35.969 -18.25 1 94.56 344 ASP A CA 1
ATOM 2646 C C . ASP A 1 344 ? -9.938 -36.25 -17.781 1 94.56 344 ASP A C 1
ATOM 2648 O O . ASP A 1 344 ? -10.328 -37.406 -17.578 1 94.56 344 ASP A O 1
ATOM 2652 N N . ILE A 1 345 ? -10.688 -35.25 -17.797 1 92.12 345 ILE A N 1
ATOM 2653 C CA . ILE A 1 345 ? -11.992 -35.25 -17.141 1 92.12 345 ILE A CA 1
ATOM 2654 C C . ILE A 1 345 ? -12.891 -36.281 -17.812 1 92.12 345 ILE A C 1
ATOM 2656 O O . ILE A 1 345 ? -13.789 -36.844 -17.172 1 92.12 345 ILE A O 1
ATOM 2660 N N . ASP A 1 346 ? -12.633 -36.562 -19.062 1 90.5 346 ASP A N 1
ATOM 2661 C CA . ASP A 1 346 ? -13.438 -37.531 -19.812 1 90.5 346 ASP A CA 1
ATOM 2662 C C . ASP A 1 346 ? -13.32 -38.938 -19.203 1 90.5 346 ASP A C 1
ATOM 2664 O O . ASP A 1 346 ? -14.227 -39.75 -19.359 1 90.5 346 ASP A O 1
ATOM 2668 N N . HIS A 1 347 ? -12.305 -39.156 -18.531 1 94.31 347 HIS A N 1
ATOM 2669 C CA . HIS A 1 347 ? -12.086 -40.469 -17.922 1 94.31 347 HIS A CA 1
ATOM 2670 C C . HIS A 1 347 ? -12.5 -40.469 -16.469 1 94.31 347 HIS A C 1
ATOM 2672 O O . HIS A 1 347 ? -12.25 -41.438 -15.742 1 94.31 347 HIS A O 1
ATOM 2678 N N . PHE A 1 348 ? -13.062 -39.406 -16.062 1 95.31 348 PHE A N 1
ATOM 2679 C CA . PHE A 1 348 ? -13.656 -39.281 -14.734 1 95.31 348 PHE A CA 1
ATOM 2680 C C . PHE A 1 348 ? -15.125 -38.906 -14.828 1 95.31 348 PHE A C 1
ATOM 2682 O O . PHE A 1 348 ? -15.508 -37.781 -14.461 1 95.31 348 PHE A O 1
ATOM 2689 N N . PRO A 1 349 ? -15.953 -39.781 -15.203 1 92.69 349 PRO A N 1
ATOM 2690 C CA . PRO A 1 349 ? -17.344 -39.469 -15.539 1 92.69 349 PRO A CA 1
ATOM 2691 C C . PRO A 1 349 ? -18.156 -38.969 -14.336 1 92.69 349 PRO A C 1
ATOM 2693 O O . PRO A 1 349 ? -19.203 -38.344 -14.508 1 92.69 349 PRO A O 1
ATOM 2696 N N . ASP A 1 350 ? -17.641 -39.188 -13.188 1 93.31 350 ASP A N 1
ATOM 2697 C CA . ASP A 1 350 ? -18.359 -38.781 -11.984 1 93.31 350 ASP A CA 1
ATOM 2698 C C . ASP A 1 350 ? -18.25 -37.25 -11.781 1 93.31 350 ASP A C 1
ATOM 2700 O O . ASP A 1 350 ? -18.984 -36.688 -10.977 1 93.31 350 ASP A O 1
ATOM 2704 N N . PHE A 1 351 ? -17.344 -36.688 -12.492 1 93.75 351 PHE A N 1
ATOM 2705 C CA . PHE A 1 351 ? -17.109 -35.281 -12.289 1 93.75 351 PHE A CA 1
ATOM 2706 C C . PHE A 1 351 ? -17.328 -34.5 -13.578 1 93.75 351 PHE A C 1
ATOM 2708 O O . PHE A 1 351 ? -16.891 -34.938 -14.648 1 93.75 351 PHE A O 1
ATOM 2715 N N . SER A 1 352 ? -17.984 -33.312 -13.469 1 90.69 352 SER A N 1
ATOM 2716 C CA . SER A 1 352 ? -18.297 -32.5 -14.641 1 90.69 352 SER A CA 1
ATOM 2717 C C . SER A 1 352 ? -17.25 -31.406 -14.859 1 90.69 352 SER A C 1
ATOM 2719 O O . SER A 1 352 ? -17.219 -30.766 -15.906 1 90.69 352 SER A O 1
ATOM 2721 N N . SER A 1 353 ? -16.422 -31.25 -13.805 1 90 353 SER A N 1
ATOM 2722 C CA . SER A 1 353 ? -15.422 -30.188 -13.891 1 90 353 SER A CA 1
ATOM 2723 C C . SER A 1 353 ? -14.242 -30.453 -12.961 1 90 353 SER A C 1
ATOM 2725 O O . SER A 1 353 ? -14.328 -31.312 -12.07 1 90 353 SER A O 1
ATOM 2727 N N . ASP A 1 354 ? -13.172 -29.672 -13.242 1 89.5 354 ASP A N 1
ATOM 2728 C CA . ASP A 1 354 ? -12.023 -29.734 -12.344 1 89.5 354 ASP A CA 1
ATOM 2729 C C . ASP A 1 354 ? -12.391 -29.25 -10.945 1 89.5 354 ASP A C 1
ATOM 2731 O O . ASP A 1 354 ? -11.82 -29.703 -9.953 1 89.5 354 ASP A O 1
ATOM 2735 N N . LEU A 1 355 ? -13.359 -28.391 -10.852 1 91.75 355 LEU A N 1
ATOM 2736 C CA . LEU A 1 355 ? -13.82 -27.891 -9.562 1 91.75 355 LEU A CA 1
ATOM 2737 C C . LEU A 1 355 ? -14.438 -29.031 -8.734 1 91.75 355 LEU A C 1
ATOM 2739 O O . LEU A 1 355 ? -14.102 -29.203 -7.562 1 91.75 355 LEU A O 1
ATOM 2743 N N . GLU A 1 356 ? -15.305 -29.719 -9.375 1 92.81 356 GLU A N 1
ATOM 2744 C CA . GLU A 1 356 ? -15.945 -30.828 -8.688 1 92.81 356 GLU A CA 1
ATOM 2745 C C . GLU A 1 356 ? -14.922 -31.906 -8.32 1 92.81 356 GLU A C 1
ATOM 2747 O O . GLU A 1 356 ? -15.008 -32.531 -7.258 1 92.81 356 GLU A O 1
ATOM 2752 N N . PHE A 1 357 ? -14.055 -32.156 -9.266 1 95.19 357 PHE A N 1
ATOM 2753 C CA . PHE A 1 357 ? -12.977 -33.125 -9.039 1 95.19 357 PHE A CA 1
ATOM 2754 C C . PHE A 1 357 ? -12.188 -32.781 -7.785 1 95.19 357 PHE A C 1
ATOM 2756 O O . PHE A 1 357 ? -11.984 -33.625 -6.914 1 95.19 357 PHE A O 1
ATOM 2763 N N . VAL A 1 358 ? -11.758 -31.531 -7.613 1 95.06 358 VAL A N 1
ATOM 2764 C CA . VAL A 1 358 ? -10.953 -31.047 -6.492 1 95.06 358 VAL A CA 1
ATOM 2765 C C . VAL A 1 358 ? -11.781 -31.078 -5.211 1 95.06 358 VAL A C 1
ATOM 2767 O O . VAL A 1 358 ? -11.281 -31.469 -4.148 1 95.06 358 VAL A O 1
ATOM 2770 N N . GLU A 1 359 ? -13.039 -30.672 -5.332 1 94.56 359 GLU A N 1
ATOM 2771 C CA . GLU A 1 359 ? -13.93 -30.688 -4.172 1 94.56 359 GLU A CA 1
ATOM 2772 C C . GLU A 1 359 ? -14.047 -32.094 -3.588 1 94.56 359 GLU A C 1
ATOM 2774 O O . GLU A 1 359 ? -13.93 -32.281 -2.373 1 94.56 359 GLU A O 1
ATOM 2779 N N . LYS A 1 360 ? -14.32 -33 -4.465 1 95.75 360 LYS A N 1
ATOM 2780 C CA . LYS A 1 360 ? -14.461 -34.375 -4.035 1 95.75 360 LYS A CA 1
ATOM 2781 C C . LYS A 1 360 ? -13.156 -34.938 -3.461 1 95.75 360 LYS A C 1
ATOM 2783 O O . LYS A 1 360 ? -13.156 -35.688 -2.486 1 95.75 360 LYS A O 1
ATOM 2788 N N . MET A 1 361 ? -12.086 -34.562 -4.059 1 96.94 361 MET A N 1
ATOM 2789 C CA . MET A 1 361 ? -10.773 -35 -3.584 1 96.94 361 MET A CA 1
ATOM 2790 C C . MET A 1 361 ? -10.508 -34.469 -2.174 1 96.94 361 MET A C 1
ATOM 2792 O O . MET A 1 361 ? -10 -35.219 -1.323 1 96.94 361 MET A O 1
ATOM 2796 N N . VAL A 1 362 ? -10.867 -33.219 -1.872 1 96.19 362 VAL A N 1
ATOM 2797 C CA . VAL A 1 362 ? -10.719 -32.656 -0.532 1 96.19 362 VAL A CA 1
ATOM 2798 C C . VAL A 1 362 ? -11.594 -33.438 0.451 1 96.19 362 VAL A C 1
ATOM 2800 O O . VAL A 1 362 ? -11.148 -33.781 1.547 1 96.19 362 VAL A O 1
ATOM 2803 N N . GLY A 1 363 ? -12.773 -33.656 0.081 1 96.06 363 GLY A N 1
ATOM 2804 C CA . GLY A 1 363 ? -13.727 -34.344 0.948 1 96.06 363 GLY A CA 1
ATOM 2805 C C . GLY A 1 363 ? -13.312 -35.75 1.304 1 96.06 363 GLY A C 1
ATOM 2806 O O . GLY A 1 363 ? -13.57 -36.219 2.414 1 96.06 363 GLY A O 1
ATOM 2807 N N . GLU A 1 364 ? -12.633 -36.438 0.364 1 97.19 364 GLU A N 1
ATOM 2808 C CA . GLU A 1 364 ? -12.32 -37.844 0.579 1 97.19 364 GLU A CA 1
ATOM 2809 C C . GLU A 1 364 ? -10.891 -38 1.069 1 97.19 364 GLU A C 1
ATOM 2811 O O . GLU A 1 364 ? -10.609 -38.906 1.872 1 97.19 364 GLU A O 1
ATOM 2816 N N . GLU A 1 365 ? -10.031 -37.156 0.523 1 98 365 GLU A N 1
ATOM 2817 C CA . GLU A 1 365 ? -8.609 -37.438 0.74 1 98 365 GLU A CA 1
ATOM 2818 C C . GLU A 1 365 ? -7.953 -36.312 1.552 1 98 365 GLU A C 1
ATOM 2820 O O . GLU A 1 365 ? -6.793 -36.438 1.943 1 98 365 GLU A O 1
ATOM 2825 N N . SER A 1 366 ? -8.641 -35.219 1.828 1 97.75 366 SER A N 1
ATOM 2826 C CA . SER A 1 366 ? -8.133 -34.094 2.574 1 97.75 366 SER A CA 1
ATOM 2827 C C . SER A 1 366 ? -6.875 -33.531 1.926 1 97.75 366 SER A C 1
ATOM 2829 O O . SER A 1 366 ? -5.902 -33.219 2.613 1 97.75 366 SER A O 1
ATOM 2831 N N . VAL A 1 367 ? -6.871 -33.5 0.628 1 97.81 367 VAL A N 1
ATOM 2832 C CA . VAL A 1 367 ? -5.844 -32.844 -0.177 1 97.81 367 VAL A CA 1
ATOM 2833 C C . VAL A 1 367 ? -6.465 -31.719 -0.988 1 97.81 367 VAL A C 1
ATOM 2835 O O . VAL A 1 367 ? -7.402 -31.938 -1.759 1 97.81 367 VAL A O 1
ATOM 2838 N N . PHE A 1 368 ? -5.961 -30.531 -0.764 1 96 368 PHE A N 1
ATOM 2839 C CA . PHE A 1 368 ? -6.559 -29.375 -1.429 1 96 368 PHE A CA 1
ATOM 2840 C C . PHE A 1 368 ? -5.582 -28.766 -2.424 1 96 368 PHE A C 1
ATOM 2842 O O . PHE A 1 368 ? -4.578 -28.156 -2.027 1 96 368 PHE A O 1
ATOM 2849 N N . CYS A 1 369 ? -5.848 -28.922 -3.682 1 96 369 CYS A N 1
ATOM 2850 C CA . CYS A 1 369 ? -5.152 -28.281 -4.789 1 96 369 CYS A CA 1
ATOM 2851 C C . CYS A 1 369 ? -5.977 -27.125 -5.348 1 96 369 CYS A C 1
ATOM 2853 O O . CYS A 1 369 ? -7.195 -27.078 -5.152 1 96 369 CYS A O 1
ATOM 2855 N N . LEU A 1 370 ? -5.371 -26.234 -6.023 1 95.38 370 LEU A N 1
ATOM 2856 C CA . LEU A 1 370 ? -6.121 -25.141 -6.617 1 95.38 370 LEU A CA 1
ATOM 2857 C C . LEU A 1 370 ? -6.637 -25.516 -8 1 95.38 370 LEU A C 1
ATOM 2859 O O . LEU A 1 370 ? -5.852 -25.859 -8.891 1 95.38 370 LEU A O 1
ATOM 2863 N N . PRO A 1 371 ? -7.934 -25.438 -8.172 1 94.44 371 PRO A N 1
ATOM 2864 C CA . PRO A 1 371 ? -8.477 -25.766 -9.492 1 94.44 371 PRO A CA 1
ATOM 2865 C C . PRO A 1 371 ? -7.992 -24.828 -10.586 1 94.44 371 PRO A C 1
ATOM 2867 O O . PRO A 1 371 ? -7.801 -23.625 -10.344 1 94.44 371 PRO A O 1
ATOM 2870 N N . GLY A 1 372 ? -7.836 -25.375 -11.773 1 94.81 372 GLY A N 1
ATOM 2871 C CA . GLY A 1 372 ? -7.359 -24.609 -12.914 1 94.81 372 GLY A CA 1
ATOM 2872 C C . GLY A 1 372 ? -8.258 -23.438 -13.25 1 94.81 372 GLY A C 1
ATOM 2873 O O . GLY A 1 372 ? -7.793 -22.422 -13.781 1 94.81 372 GLY A O 1
ATOM 2874 N N . LYS A 1 373 ? -9.523 -23.5 -12.914 1 92.81 373 LYS A N 1
ATOM 2875 C CA . LYS A 1 373 ? -10.469 -22.406 -13.133 1 92.81 373 LYS A CA 1
ATOM 2876 C C . LYS A 1 373 ? -9.984 -21.109 -12.484 1 92.81 373 LYS A C 1
ATOM 2878 O O . LYS A 1 373 ? -10.258 -20.016 -12.992 1 92.81 373 LYS A O 1
ATOM 2883 N N . CYS A 1 374 ? -9.211 -21.234 -11.406 1 92.56 374 CYS A N 1
ATOM 2884 C CA . CYS A 1 374 ? -8.656 -20.078 -10.719 1 92.56 374 CYS A CA 1
ATOM 2885 C C . CYS A 1 374 ? -7.707 -19.297 -11.625 1 92.56 374 CYS A C 1
ATOM 2887 O O . CYS A 1 374 ? -7.457 -18.109 -11.406 1 92.56 374 CYS A O 1
ATOM 2889 N N . PHE A 1 375 ? -7.199 -19.922 -12.641 1 95.69 375 PHE A N 1
ATOM 2890 C CA . PHE A 1 375 ? -6.207 -19.344 -13.539 1 95.69 375 PHE A CA 1
ATOM 2891 C C . PHE A 1 375 ? -6.758 -19.234 -14.953 1 95.69 375 PHE A C 1
ATOM 2893 O O . PHE A 1 375 ? -5.996 -19.125 -15.914 1 95.69 375 PHE A O 1
ATOM 2900 N N . ASP A 1 376 ? -8.094 -19.438 -15.078 1 94.31 376 ASP A N 1
ATOM 2901 C CA . ASP A 1 376 ? -8.805 -19.391 -16.344 1 94.31 376 ASP A CA 1
ATOM 2902 C C . ASP A 1 376 ? -8.344 -20.516 -17.281 1 94.31 376 ASP A C 1
ATOM 2904 O O . ASP A 1 376 ? -8.141 -20.281 -18.469 1 94.31 376 ASP A O 1
ATOM 2908 N N . TYR A 1 377 ? -8.07 -21.641 -16.672 1 96.06 377 TYR A N 1
ATOM 2909 C CA . TYR A 1 377 ? -7.613 -22.797 -17.438 1 96.06 377 TYR A CA 1
ATOM 2910 C C . TYR A 1 377 ? -8.195 -24.094 -16.875 1 96.06 377 TYR A C 1
ATOM 2912 O O . TYR A 1 377 ? -7.543 -24.781 -16.109 1 96.06 377 TYR A O 1
ATOM 2920 N N . PRO A 1 378 ? -9.328 -24.469 -17.344 1 93.31 378 PRO A N 1
ATOM 2921 C CA . PRO A 1 378 ? -10.023 -25.641 -16.797 1 93.31 378 PRO A CA 1
ATOM 2922 C C . PRO A 1 378 ? -9.297 -26.953 -17.078 1 93.31 378 PRO A C 1
ATOM 2924 O O . PRO A 1 378 ? -8.375 -26.984 -17.891 1 93.31 378 PRO A O 1
ATOM 2927 N N . SER A 1 379 ? -9.656 -27.938 -16.406 1 95.25 379 SER A N 1
ATOM 2928 C CA . SER A 1 379 ? -9.195 -29.312 -16.547 1 95.25 379 SER A CA 1
ATOM 2929 C C . SER A 1 379 ? -7.746 -29.453 -16.094 1 95.25 379 SER A C 1
ATOM 2931 O O . SER A 1 379 ? -6.992 -30.25 -16.656 1 95.25 379 SER A O 1
ATOM 2933 N N . TYR A 1 380 ? -7.367 -28.594 -15.266 1 97.25 380 TYR A N 1
ATOM 2934 C CA . TYR A 1 380 ? -6.098 -28.672 -14.547 1 97.25 380 TYR A CA 1
ATOM 2935 C C . TYR A 1 380 ? -6.281 -28.359 -13.07 1 97.25 380 TYR A C 1
ATOM 2937 O O . TYR A 1 380 ? -7.324 -27.828 -12.664 1 97.25 380 TYR A O 1
ATOM 2945 N N . PHE A 1 381 ? -5.375 -28.703 -12.273 1 97.19 381 PHE A N 1
ATOM 2946 C CA . PHE A 1 381 ? -5.184 -28.125 -10.953 1 97.19 381 PHE A CA 1
ATOM 2947 C C . PHE A 1 381 ? -3.715 -27.812 -10.703 1 97.19 381 PHE A C 1
ATOM 2949 O O . PHE A 1 381 ? -2.836 -28.375 -11.367 1 97.19 381 PHE A O 1
ATOM 2956 N N . ARG A 1 382 ? -3.439 -26.859 -9.836 1 97.81 382 ARG A N 1
ATOM 2957 C CA . ARG A 1 382 ? -2.08 -26.484 -9.469 1 97.81 382 ARG A CA 1
ATOM 2958 C C . ARG A 1 382 ? -1.732 -26.984 -8.07 1 97.81 382 ARG A C 1
ATOM 2960 O O . ARG A 1 382 ? -2.549 -26.891 -7.152 1 97.81 382 ARG A O 1
ATOM 2967 N N . ILE A 1 383 ? -0.577 -27.469 -7.906 1 98.06 383 ILE A N 1
ATOM 2968 C CA . ILE A 1 383 ? -0.076 -27.812 -6.578 1 98.06 383 ILE A CA 1
ATOM 2969 C C . ILE A 1 383 ? 1.156 -26.953 -6.266 1 98.06 383 ILE A C 1
ATOM 2971 O O . ILE A 1 383 ? 1.873 -26.531 -7.176 1 98.06 383 ILE A O 1
ATOM 2975 N N . VAL A 1 384 ? 1.36 -26.719 -5.031 1 97.38 384 VAL A N 1
ATOM 2976 C CA . VAL A 1 384 ? 2.549 -26 -4.578 1 97.38 384 VAL A CA 1
ATOM 2977 C C . VAL A 1 384 ? 3.646 -27 -4.215 1 97.38 384 VAL A C 1
ATOM 2979 O O . VAL A 1 384 ? 3.359 -28.109 -3.771 1 97.38 384 VAL A O 1
ATOM 2982 N N . LEU A 1 385 ? 4.867 -26.578 -4.355 1 97.81 385 LEU A N 1
ATOM 2983 C CA . LEU A 1 385 ? 6.012 -27.453 -4.156 1 97.81 385 LEU A CA 1
ATOM 2984 C C . LEU A 1 385 ? 6.77 -27.078 -2.885 1 97.81 385 LEU A C 1
ATOM 2986 O O . LEU A 1 385 ? 7.844 -27.625 -2.615 1 97.81 385 LEU A O 1
ATOM 2990 N N . THR A 1 386 ? 6.207 -26.156 -2.113 1 96.62 386 THR A N 1
ATOM 2991 C CA . THR A 1 386 ? 6.902 -25.625 -0.949 1 96.62 386 THR A CA 1
ATOM 2992 C C . THR A 1 386 ? 6.547 -26.422 0.304 1 96.62 386 THR A C 1
ATOM 2994 O O . THR A 1 386 ? 7.098 -26.172 1.38 1 96.62 386 THR A O 1
ATOM 2997 N N . VAL A 1 387 ? 5.664 -27.422 0.207 1 95.94 387 VAL A N 1
ATOM 2998 C CA . VAL A 1 387 ? 5.266 -28.25 1.342 1 95.94 387 VAL A CA 1
ATOM 2999 C C . VAL A 1 387 ? 6.379 -29.234 1.681 1 95.94 387 VAL A C 1
ATOM 3001 O O . VAL A 1 387 ? 7.148 -29.641 0.806 1 95.94 387 VAL A O 1
ATOM 3004 N N . PRO A 1 388 ? 6.465 -29.609 2.955 1 96.69 388 PRO A N 1
ATOM 3005 C CA . PRO A 1 388 ? 7.477 -30.609 3.297 1 96.69 388 PRO A CA 1
ATOM 3006 C C . PRO A 1 388 ? 7.363 -31.875 2.451 1 96.69 388 PRO A C 1
ATOM 3008 O O . PRO A 1 388 ? 6.254 -32.312 2.115 1 96.69 388 PRO A O 1
ATOM 3011 N N . GLU A 1 389 ? 8.484 -32.438 2.225 1 97.44 389 GLU A N 1
ATOM 3012 C CA . GLU A 1 389 ? 8.57 -33.562 1.285 1 97.44 389 GLU A CA 1
ATOM 3013 C C . GLU A 1 389 ? 7.641 -34.688 1.689 1 97.44 389 GLU A C 1
ATOM 3015 O O . GLU A 1 389 ? 6.965 -35.281 0.841 1 97.44 389 GLU A O 1
ATOM 3020 N N . HIS A 1 390 ? 7.598 -35.031 2.988 1 97.81 390 HIS A N 1
ATOM 3021 C CA . HIS A 1 390 ? 6.785 -36.156 3.441 1 97.81 390 HIS A CA 1
ATOM 3022 C C . HIS A 1 390 ? 5.301 -35.875 3.23 1 97.81 390 HIS A C 1
ATOM 3024 O O . HIS A 1 390 ? 4.539 -36.781 2.895 1 97.81 390 HIS A O 1
ATOM 3030 N N . LEU A 1 391 ? 4.895 -34.625 3.381 1 97.56 391 LEU A N 1
ATOM 3031 C CA . LEU A 1 391 ? 3.508 -34.25 3.143 1 97.56 391 LEU A CA 1
ATOM 3032 C C . LEU A 1 391 ? 3.189 -34.25 1.65 1 97.56 391 LEU A C 1
ATOM 3034 O O . LEU A 1 391 ? 2.09 -34.656 1.247 1 97.56 391 LEU A O 1
ATOM 3038 N N . LEU A 1 392 ? 4.168 -33.844 0.861 1 98.06 392 LEU A N 1
ATOM 3039 C CA . LEU A 1 392 ? 3.998 -33.875 -0.587 1 98.06 392 LEU A CA 1
ATOM 3040 C C . LEU A 1 392 ? 3.807 -35.312 -1.087 1 98.06 392 LEU A C 1
ATOM 3042 O O . LEU A 1 392 ? 2.922 -35.562 -1.906 1 98.06 392 LEU A O 1
ATOM 3046 N N . LYS A 1 393 ? 4.625 -36.188 -0.625 1 98.5 393 LYS A N 1
ATOM 3047 C CA . LYS A 1 393 ? 4.523 -37.594 -0.998 1 98.5 393 LYS A CA 1
ATOM 3048 C C . LYS A 1 393 ? 3.17 -38.188 -0.591 1 98.5 393 LYS A C 1
ATOM 3050 O O . LYS A 1 393 ? 2.525 -38.875 -1.379 1 98.5 393 LYS A O 1
ATOM 3055 N N . GLU A 1 394 ? 2.82 -37.844 0.632 1 98.56 394 GLU A N 1
ATOM 3056 C CA . GLU A 1 394 ? 1.527 -38.312 1.125 1 98.56 394 GLU A CA 1
ATOM 3057 C C . GLU A 1 394 ? 0.385 -37.781 0.267 1 98.56 394 GLU A C 1
ATOM 3059 O O . GLU A 1 394 ? -0.53 -38.531 -0.093 1 98.56 394 GLU A O 1
ATOM 3064 N N . ALA A 1 395 ? 0.434 -36.531 -0.058 1 98.5 395 ALA A N 1
ATOM 3065 C CA . ALA A 1 395 ? -0.601 -35.938 -0.888 1 98.5 395 ALA A CA 1
ATOM 3066 C C . ALA A 1 395 ? -0.673 -36.594 -2.258 1 98.5 395 ALA A C 1
ATOM 3068 O O . ALA A 1 395 ? -1.764 -36.875 -2.764 1 98.5 395 ALA A O 1
ATOM 3069 N N . CYS A 1 396 ? 0.461 -36.844 -2.863 1 98.62 396 CYS A N 1
ATOM 3070 C CA . CYS A 1 396 ? 0.499 -37.469 -4.176 1 98.62 396 CYS A CA 1
ATOM 3071 C C . CYS A 1 396 ? -0.088 -38.875 -4.117 1 98.62 396 CYS A C 1
ATOM 3073 O O . CYS A 1 396 ? -0.789 -39.312 -5.039 1 98.62 396 CYS A O 1
ATOM 3075 N N . GLN A 1 397 ? 0.191 -39.594 -3.062 1 98.38 397 GLN A N 1
ATOM 3076 C CA . GLN A 1 397 ? -0.364 -40.938 -2.895 1 98.38 397 GLN A CA 1
ATOM 3077 C C . GLN A 1 397 ? -1.883 -40.875 -2.758 1 98.38 397 GLN A C 1
ATOM 3079 O O . GLN A 1 397 ? -2.59 -41.719 -3.328 1 98.38 397 GLN A O 1
ATOM 3084 N N . ARG A 1 398 ? -2.326 -39.938 -2.047 1 98.56 398 ARG A N 1
ATOM 3085 C CA . ARG A 1 398 ? -3.766 -39.781 -1.866 1 98.56 398 ARG A CA 1
ATOM 3086 C C . ARG A 1 398 ? -4.441 -39.406 -3.178 1 98.56 398 ARG A C 1
ATOM 3088 O O . ARG A 1 398 ? -5.539 -39.875 -3.479 1 98.56 398 ARG A O 1
ATOM 3095 N N . ILE A 1 399 ? -3.809 -38.562 -3.941 1 98.5 399 ILE A N 1
ATOM 3096 C CA . ILE A 1 399 ? -4.316 -38.188 -5.258 1 98.5 399 ILE A CA 1
ATOM 3097 C C . ILE A 1 399 ? -4.387 -39.438 -6.152 1 98.5 399 ILE A C 1
ATOM 3099 O O . ILE A 1 399 ? -5.375 -39.625 -6.852 1 98.5 399 ILE A O 1
ATOM 3103 N N . ARG A 1 400 ? -3.354 -40.219 -6.098 1 98.06 400 ARG A N 1
ATOM 3104 C CA . ARG A 1 400 ? -3.316 -41.438 -6.875 1 98.06 400 ARG A CA 1
ATOM 3105 C C . ARG A 1 400 ? -4.461 -42.375 -6.484 1 98.06 400 ARG A C 1
ATOM 3107 O O . ARG A 1 400 ? -5.156 -42.906 -7.352 1 98.06 400 ARG A O 1
ATOM 3114 N N . SER A 1 401 ? -4.652 -42.531 -5.195 1 97.81 401 SER A N 1
ATOM 3115 C CA . SER A 1 401 ? -5.734 -43.375 -4.703 1 97.81 401 SER A CA 1
ATOM 3116 C C . SER A 1 401 ? -7.09 -42.875 -5.176 1 97.81 401 SER A C 1
ATOM 3118 O O . SER A 1 401 ? -7.953 -43.656 -5.578 1 97.81 401 SER A O 1
ATOM 3120 N N . PHE A 1 402 ? -7.293 -41.656 -5.102 1 98.12 402 PHE A N 1
ATOM 3121 C CA . PHE A 1 402 ? -8.531 -41 -5.531 1 98.12 402 PHE A CA 1
ATOM 3122 C C . PHE A 1 402 ? -8.773 -41.25 -7.016 1 98.12 402 PHE A C 1
ATOM 3124 O O . PHE A 1 402 ? -9.875 -41.625 -7.418 1 98.12 402 PHE A O 1
ATOM 3131 N N . CYS A 1 403 ? -7.707 -41 -7.805 1 97.75 403 CYS A N 1
ATOM 3132 C CA . CYS A 1 403 ? -7.816 -41.188 -9.25 1 97.75 403 CYS A CA 1
ATOM 3133 C C . CYS A 1 403 ? -8.102 -42.625 -9.594 1 97.75 403 CYS A C 1
ATOM 3135 O O . CYS A 1 403 ? -8.922 -42.906 -10.469 1 97.75 403 CYS A O 1
ATOM 3137 N N . ASN A 1 404 ? -7.445 -43.5 -8.906 1 96.56 404 ASN A N 1
ATOM 3138 C CA . ASN A 1 404 ? -7.676 -44.938 -9.156 1 96.56 404 ASN A CA 1
ATOM 3139 C C . ASN A 1 404 ? -9.117 -45.344 -8.859 1 96.56 404 ASN A C 1
ATOM 3141 O O . ASN A 1 404 ? -9.68 -46.188 -9.523 1 96.56 404 ASN A O 1
ATOM 3145 N N . LYS A 1 405 ? -9.602 -44.719 -7.895 1 96.75 405 LYS A N 1
ATOM 3146 C CA . LYS A 1 405 ? -10.969 -45 -7.469 1 96.75 405 LYS A CA 1
ATOM 3147 C C . LYS A 1 405 ? -11.984 -44.562 -8.516 1 96.75 405 LYS A C 1
ATOM 3149 O O . LYS A 1 405 ? -12.992 -45.219 -8.742 1 96.75 405 LYS A O 1
ATOM 3154 N N . TYR A 1 406 ? -11.742 -43.469 -9.117 1 96.62 406 TYR A N 1
ATOM 3155 C CA . TYR A 1 406 ? -12.789 -42.844 -9.922 1 96.62 406 TYR A CA 1
ATOM 3156 C C . TYR A 1 406 ? -12.469 -42.969 -11.406 1 96.62 406 TYR A C 1
ATOM 3158 O O . TYR A 1 406 ? -13.328 -42.688 -12.25 1 96.62 406 TYR A O 1
ATOM 3166 N N . TYR A 1 407 ? -11.234 -43.406 -11.688 1 95.62 407 TYR A N 1
ATOM 3167 C CA . TYR A 1 407 ? -10.836 -43.5 -13.086 1 95.62 407 TYR A CA 1
ATOM 3168 C C . TYR A 1 407 ? -11.625 -44.594 -13.805 1 95.62 407 TYR A C 1
ATOM 3170 O O . TYR A 1 407 ? -11.781 -45.688 -13.289 1 95.62 407 TYR A O 1
ATOM 3178 N N . ASP A 1 408 ? -12.219 -44.281 -14.875 1 91.44 408 ASP A N 1
ATOM 3179 C CA . ASP A 1 408 ? -12.922 -45.219 -15.727 1 91.44 408 ASP A CA 1
ATOM 3180 C C . ASP A 1 408 ? -12.203 -45.438 -17.047 1 91.44 408 ASP A C 1
ATOM 3182 O O . ASP A 1 408 ? -12.125 -44.5 -17.875 1 91.44 408 ASP A O 1
ATOM 3186 N N . GLU A 1 409 ? -11.586 -46.688 -17.328 1 80.44 409 GLU A N 1
ATOM 3187 C CA . GLU A 1 409 ? -10.828 -47 -18.531 1 80.44 409 GLU A CA 1
ATOM 3188 C C . GLU A 1 409 ? -11.719 -46.969 -19.781 1 80.44 409 GLU A C 1
ATOM 3190 O O . GLU A 1 409 ? -11.289 -46.531 -20.844 1 80.44 409 GLU A O 1
ATOM 3195 N N . ASP A 1 410 ? -13.008 -47.688 -19.797 1 65.94 410 ASP A N 1
ATOM 3196 C CA . ASP A 1 410 ? -13.867 -48.031 -20.922 1 65.94 410 ASP A CA 1
ATOM 3197 C C . ASP A 1 410 ? -14.617 -46.781 -21.422 1 65.94 410 ASP A C 1
ATOM 3199 O O . ASP A 1 410 ? -15.281 -46.844 -22.469 1 65.94 410 ASP A O 1
ATOM 3203 N N . LYS A 1 411 ? -14.758 -45.781 -20.859 1 58.47 411 LYS A N 1
ATOM 3204 C CA . LYS A 1 411 ? -15.648 -44.75 -21.391 1 58.47 411 LYS A CA 1
ATOM 3205 C C . LYS A 1 411 ? -15.102 -44.156 -22.688 1 58.47 411 LYS A C 1
ATOM 3207 O O . LYS A 1 411 ? -15.859 -43.625 -23.5 1 58.47 411 LYS A O 1
ATOM 3212 N N . LYS A 1 412 ? -13.914 -44.094 -23.109 1 53.59 412 LYS A N 1
ATOM 3213 C CA . LYS A 1 412 ? -13.727 -43.719 -24.516 1 53.59 412 LYS A CA 1
ATOM 3214 C C . LYS A 1 412 ? -14.258 -44.812 -25.453 1 53.59 412 LYS A C 1
ATOM 3216 O O . LYS A 1 412 ? -14.797 -44.5 -26.516 1 53.59 412 LYS A O 1
ATOM 3221 N N . MET A 1 413 ? -14.141 -46 -25.031 1 47.81 413 MET A N 1
ATOM 3222 C CA . MET A 1 413 ? -14.523 -47.094 -25.922 1 47.81 413 MET A CA 1
ATOM 3223 C C . MET A 1 413 ? -16.047 -47.219 -26.016 1 47.81 413 MET A C 1
ATOM 3225 O O . MET A 1 413 ? -16.562 -47.656 -27.047 1 47.81 413 MET A O 1
ATOM 3229 N N . ASN A 1 414 ? -16.734 -46.969 -25 1 46.97 414 ASN A N 1
ATOM 3230 C CA . ASN A 1 414 ? -18.172 -47.125 -25.062 1 46.97 414 ASN A CA 1
ATOM 3231 C C . ASN A 1 414 ? -18.828 -46 -25.844 1 46.97 414 ASN A C 1
ATOM 3233 O O . ASN A 1 414 ? -19.922 -46.156 -26.406 1 46.97 414 ASN A O 1
ATOM 3237 N N . GLU A 1 415 ? -18.234 -44.844 -25.797 1 46.84 415 GLU A N 1
ATOM 3238 C CA . GLU A 1 415 ? -18.812 -43.812 -26.641 1 46.84 415 GLU A CA 1
ATOM 3239 C C . GLU A 1 415 ? -18.469 -44.031 -28.109 1 46.84 415 GLU A C 1
ATOM 3241 O O . GLU A 1 415 ? -19.281 -43.75 -29 1 46.84 415 GLU A O 1
ATOM 3246 N N . ILE A 1 416 ? -17.312 -44.594 -28.469 1 48.69 416 ILE A N 1
ATOM 3247 C CA . ILE A 1 416 ? -16.984 -45.031 -29.828 1 48.69 416 ILE A CA 1
ATOM 3248 C C . ILE A 1 416 ? -17.859 -46.219 -30.203 1 48.69 416 ILE A C 1
ATOM 3250 O O . ILE A 1 416 ? -18.406 -46.281 -31.312 1 48.69 416 ILE A O 1
ATOM 3254 N N . ASN A 1 417 ? -18.047 -47.062 -29.266 1 47.81 417 ASN A N 1
ATOM 3255 C CA . ASN A 1 417 ? -18.906 -48.219 -29.547 1 47.81 417 ASN A CA 1
ATOM 3256 C C . ASN A 1 417 ? -20.375 -47.812 -29.641 1 47.81 417 ASN A C 1
ATOM 3258 O O . ASN A 1 417 ? -21.125 -48.406 -30.406 1 47.81 417 ASN A O 1
ATOM 3262 N N . MET A 1 418 ? -20.766 -46.875 -28.844 1 50.16 418 MET A N 1
ATOM 3263 C CA . MET A 1 418 ? -22.141 -46.375 -28.984 1 50.16 418 MET A CA 1
ATOM 3264 C C . MET A 1 418 ? -22.297 -45.562 -30.266 1 50.16 418 MET A C 1
ATOM 3266 O O . MET A 1 418 ? -23.312 -45.688 -30.953 1 50.16 418 MET A O 1
ATOM 3270 N N . ASN A 1 419 ? -21.266 -44.781 -30.531 1 50 419 ASN A N 1
ATOM 3271 C CA . ASN A 1 419 ? -21.328 -44.031 -31.781 1 50 419 ASN A CA 1
ATOM 3272 C C . ASN A 1 419 ? -21.125 -44.938 -33 1 50 419 ASN A C 1
ATOM 3274 O O . ASN A 1 419 ? -21.734 -44.75 -34.031 1 50 419 ASN A O 1
ATOM 3278 N N . THR A 1 420 ? -20.281 -45.938 -32.844 1 50.75 420 THR A N 1
ATOM 3279 C CA . THR A 1 420 ? -20.125 -46.938 -33.906 1 50.75 420 THR A CA 1
ATOM 3280 C C . THR A 1 420 ? -21.375 -47.812 -33.969 1 50.75 420 THR A C 1
ATOM 3282 O O . THR A 1 420 ? -21.812 -48.188 -35.062 1 50.75 420 THR A O 1
ATOM 3285 N N . TYR A 1 421 ? -22.016 -48.062 -32.844 1 50.66 421 TYR A N 1
ATOM 3286 C CA . TYR A 1 421 ? -23.25 -48.812 -32.812 1 50.66 421 TYR A CA 1
ATOM 3287 C C . TYR A 1 421 ? -24.422 -48 -33.344 1 50.66 421 TYR A C 1
ATOM 3289 O O . TYR A 1 421 ? -25.25 -48.5 -34.094 1 50.66 421 TYR A O 1
ATOM 3297 N N . ASN A 1 422 ? -24.422 -46.781 -33 1 52.47 422 ASN A N 1
ATOM 3298 C CA . ASN A 1 422 ? -25.469 -45.906 -33.531 1 52.47 422 ASN A CA 1
ATOM 3299 C C . ASN A 1 422 ? -25.266 -45.656 -35.031 1 52.47 422 ASN A C 1
ATOM 3301 O O . ASN A 1 422 ? -26.25 -45.469 -35.75 1 52.47 422 ASN A O 1
ATOM 3305 N N . ASN A 1 423 ? -24.062 -45.625 -35.469 1 53.38 423 ASN A N 1
ATOM 3306 C CA . ASN A 1 423 ? -23.781 -45.469 -36.906 1 53.38 423 ASN A CA 1
ATOM 3307 C C . ASN A 1 423 ? -24 -46.781 -37.656 1 53.38 423 ASN A C 1
ATOM 3309 O O . ASN A 1 423 ? -24.266 -46.75 -38.844 1 53.38 423 ASN A O 1
ATOM 3313 N N . ILE A 1 424 ? -23.812 -47.938 -37.062 1 52.91 424 ILE A N 1
ATOM 3314 C CA . ILE A 1 424 ? -24.109 -49.219 -37.688 1 52.91 424 ILE A CA 1
ATOM 3315 C C . ILE A 1 424 ? -25.609 -49.469 -37.719 1 52.91 424 ILE A C 1
ATOM 3317 O O . ILE A 1 424 ? -26.156 -49.906 -38.75 1 52.91 424 ILE A O 1
ATOM 3321 N N . ASN A 1 425 ? -26.219 -49.094 -36.625 1 49.97 425 ASN A N 1
ATOM 3322 C CA . ASN A 1 425 ? -27.672 -49.312 -36.594 1 49.97 425 ASN A CA 1
ATOM 3323 C C . ASN A 1 425 ? -28.406 -48.344 -37.531 1 49.97 425 ASN A C 1
ATOM 3325 O O . ASN A 1 425 ? -29.578 -48.531 -37.844 1 49.97 425 ASN A O 1
ATOM 3329 N N . THR A 1 426 ? -27.828 -47.156 -37.781 1 51.34 426 THR A N 1
ATOM 3330 C CA . THR A 1 426 ? -28.438 -46.281 -38.75 1 51.34 426 THR A CA 1
ATOM 3331 C C . THR A 1 426 ? -28.203 -46.75 -40.188 1 51.34 426 THR A C 1
ATOM 3333 O O . THR A 1 426 ? -28.938 -46.375 -41.094 1 51.34 426 THR A O 1
ATOM 3336 N N . GLN A 1 427 ? -27.125 -47.562 -40.406 1 47.12 427 GLN A N 1
ATOM 3337 C CA . GLN A 1 427 ? -26.906 -48.031 -41.75 1 47.12 427 GLN A CA 1
ATOM 3338 C C . GLN A 1 427 ? -27.828 -49.188 -42.094 1 47.12 427 GLN A C 1
ATOM 3340 O O . GLN A 1 427 ? -28 -49.562 -43.25 1 47.12 427 GLN A O 1
ATOM 3345 N N . THR A 1 428 ? -28.188 -49.938 -40.969 1 44.22 428 THR A N 1
ATOM 3346 C CA . THR A 1 428 ? -29 -51.094 -41.344 1 44.22 428 THR A CA 1
ATOM 3347 C C . THR A 1 428 ? -30.406 -50.656 -41.75 1 44.22 428 THR A C 1
ATOM 3349 O O . THR A 1 428 ? -31.188 -51.469 -42.25 1 44.22 428 THR A O 1
ATOM 3352 N N . TYR A 1 429 ? -30.875 -49.531 -41.188 1 42.97 429 TYR A N 1
ATOM 3353 C CA . TYR A 1 429 ? -32.25 -49.219 -41.531 1 42.97 429 TYR A CA 1
ATOM 3354 C C . TYR A 1 429 ? -32.344 -48.375 -42.781 1 42.97 429 TYR A C 1
ATOM 3356 O O . TYR A 1 429 ? -33.438 -48.062 -43.25 1 42.97 429 TYR A O 1
ATOM 3364 N N . THR A 1 430 ? -31.125 -47.938 -43.406 1 33.44 430 THR A N 1
ATOM 3365 C CA . THR A 1 430 ? -31.422 -47.375 -44.719 1 33.44 430 THR A CA 1
ATOM 3366 C C . THR A 1 430 ? -31.312 -48.438 -45.812 1 33.44 430 THR A C 1
ATOM 3368 O O . THR A 1 430 ? -30.391 -49.25 -45.812 1 33.44 430 THR A O 1
ATOM 3371 N N . MET B 1 1 ? -2.031 -1.902 -37.281 1 68.38 1 MET B N 1
ATOM 3372 C CA . MET B 1 1 ? -0.914 -1.799 -36.344 1 68.38 1 MET B CA 1
ATOM 3373 C C . MET B 1 1 ? -0.52 -0.342 -36.125 1 68.38 1 MET B C 1
ATOM 3375 O O . MET B 1 1 ? -0.539 0.457 -37.062 1 68.38 1 MET B O 1
ATOM 3379 N N . PRO B 1 2 ? -0.383 0.022 -34.812 1 69.75 2 PRO B N 1
ATOM 3380 C CA . PRO B 1 2 ? 0.077 1.403 -34.656 1 69.75 2 PRO B CA 1
ATOM 3381 C C . PRO B 1 2 ? 1.421 1.658 -35.344 1 69.75 2 PRO B C 1
ATOM 3383 O O . PRO B 1 2 ? 2.287 0.779 -35.344 1 69.75 2 PRO B O 1
ATOM 3386 N N . ASP B 1 3 ? 1.634 2.686 -35.969 1 77.25 3 ASP B N 1
ATOM 3387 C CA . ASP B 1 3 ? 2.803 3 -36.781 1 77.25 3 ASP B CA 1
ATOM 3388 C C . ASP B 1 3 ? 3.961 3.488 -35.906 1 77.25 3 ASP B C 1
ATOM 3390 O O . ASP B 1 3 ? 5.117 3.457 -36.344 1 77.25 3 ASP B O 1
ATOM 3394 N N . LYS B 1 4 ? 3.553 3.963 -34.688 1 87.06 4 LYS B N 1
ATOM 3395 C CA . LYS B 1 4 ? 4.629 4.465 -33.844 1 87.06 4 LYS B CA 1
ATOM 3396 C C . LYS B 1 4 ? 4.305 4.27 -32.375 1 87.06 4 LYS B C 1
ATOM 3398 O O . LYS B 1 4 ? 3.158 4.004 -32 1 87.06 4 LYS B O 1
ATOM 3403 N N . TRP B 1 5 ? 5.32 4.309 -31.594 1 90.62 5 TRP B N 1
ATOM 3404 C CA . TRP B 1 5 ? 5.152 4.211 -30.141 1 90.62 5 TRP B CA 1
ATOM 3405 C C . TRP B 1 5 ? 4.379 5.41 -29.594 1 90.62 5 TRP B C 1
ATOM 3407 O O . TRP B 1 5 ? 4.605 6.547 -30.016 1 90.62 5 TRP B O 1
ATOM 3417 N N . SER B 1 6 ? 3.387 5.141 -28.875 1 87.81 6 SER B N 1
ATOM 3418 C CA . SER B 1 6 ? 2.646 6.172 -28.156 1 87.81 6 SER B CA 1
ATOM 3419 C C . SER B 1 6 ? 2.172 5.656 -26.797 1 87.81 6 SER B C 1
ATOM 3421 O O . SER B 1 6 ? 1.031 5.211 -26.656 1 87.81 6 SER B O 1
ATOM 3423 N N . VAL B 1 7 ? 3.072 5.715 -25.859 1 93 7 VAL B N 1
ATOM 3424 C CA . VAL B 1 7 ? 2.744 5.254 -24.516 1 93 7 VAL B CA 1
ATOM 3425 C C . VAL B 1 7 ? 2.613 6.445 -23.578 1 93 7 VAL B C 1
ATOM 3427 O O . VAL B 1 7 ? 3.582 7.172 -23.344 1 93 7 VAL B O 1
ATOM 3430 N N . LYS B 1 8 ? 1.436 6.742 -23.141 1 93.31 8 LYS B N 1
ATOM 3431 C CA . LYS B 1 8 ? 1.152 7.844 -22.234 1 93.31 8 LYS B CA 1
ATOM 3432 C C . LYS B 1 8 ? 0.627 7.324 -20.891 1 93.31 8 LYS B C 1
ATOM 3434 O O . LYS B 1 8 ? -0.044 6.289 -20.844 1 93.31 8 LYS B O 1
ATOM 3439 N N . PRO B 1 9 ? 0.978 8.008 -19.812 1 96.31 9 PRO B N 1
ATOM 3440 C CA . PRO B 1 9 ? 0.405 7.594 -18.531 1 96.31 9 PRO B CA 1
ATOM 3441 C C . PRO B 1 9 ? -1.118 7.711 -18.5 1 96.31 9 PRO B C 1
ATOM 3443 O O . PRO B 1 9 ? -1.691 8.539 -19.219 1 96.31 9 PRO B O 1
ATOM 3446 N N . SER B 1 10 ? -1.712 6.922 -17.719 1 96.69 10 SER B N 1
ATOM 3447 C CA . SER B 1 10 ? -3.162 6.934 -17.562 1 96.69 10 SER B CA 1
ATOM 3448 C C . SER B 1 10 ? -3.635 8.242 -16.938 1 96.69 10 SER B C 1
ATOM 3450 O O . SER B 1 10 ? -2.828 9.031 -16.438 1 96.69 10 SER B O 1
ATOM 3452 N N . LEU B 1 11 ? -4.949 8.414 -16.984 1 94.31 11 LEU B N 1
ATOM 3453 C CA . LEU B 1 11 ? -5.562 9.594 -16.375 1 94.31 11 LEU B CA 1
ATOM 3454 C C . LEU B 1 11 ? -5.355 9.609 -14.867 1 94.31 11 LEU B C 1
ATOM 3456 O O . LEU B 1 11 ? -5.082 10.656 -14.281 1 94.31 11 LEU B O 1
ATOM 3460 N N . ILE B 1 12 ? -5.504 8.484 -14.242 1 94 12 ILE B N 1
ATOM 3461 C CA . ILE B 1 12 ? -5.316 8.398 -12.797 1 94 12 ILE B CA 1
ATOM 3462 C C . ILE B 1 12 ? -3.881 8.773 -12.438 1 94 12 ILE B C 1
ATOM 3464 O O . ILE B 1 12 ? -3.646 9.508 -11.477 1 94 12 ILE B O 1
ATOM 3468 N N . ALA B 1 13 ? -2.92 8.289 -13.195 1 94.31 13 ALA B N 1
ATOM 3469 C CA . ALA B 1 13 ? -1.513 8.594 -12.945 1 94.31 13 ALA B CA 1
ATOM 3470 C C . ALA B 1 13 ? -1.234 10.086 -13.109 1 94.31 13 ALA B C 1
ATOM 3472 O O . ALA B 1 13 ? -0.493 10.68 -12.32 1 94.31 13 ALA B O 1
ATOM 3473 N N . ARG B 1 14 ? -1.864 10.688 -14.07 1 92.5 14 ARG B N 1
ATOM 3474 C CA . ARG B 1 14 ? -1.647 12.102 -14.352 1 92.5 14 ARG B CA 1
ATOM 3475 C C . ARG B 1 14 ? -2.379 12.984 -13.344 1 92.5 14 ARG B C 1
ATOM 3477 O O . ARG B 1 14 ? -1.907 14.07 -13 1 92.5 14 ARG B O 1
ATOM 3484 N N . SER B 1 15 ? -3.465 12.414 -12.852 1 90.19 15 SER B N 1
ATOM 3485 C CA . SER B 1 15 ? -4.328 13.242 -12.016 1 90.19 15 SER B CA 1
ATOM 3486 C C . SER B 1 15 ? -4.016 13.047 -10.531 1 90.19 15 SER B C 1
ATOM 3488 O O . SER B 1 15 ? -4.551 13.758 -9.68 1 90.19 15 SER B O 1
ATOM 3490 N N . THR B 1 16 ? -3.242 12.039 -10.344 1 87.44 16 THR B N 1
ATOM 3491 C CA . THR B 1 16 ? -2.752 11.914 -8.977 1 87.44 16 THR B CA 1
ATOM 3492 C C . THR B 1 16 ? -1.684 12.969 -8.688 1 87.44 16 THR B C 1
ATOM 3494 O O . THR B 1 16 ? -0.602 12.938 -9.273 1 87.44 16 THR B O 1
ATOM 3497 N N . PHE B 1 17 ? -2.168 13.93 -7.883 1 84.25 17 PHE B N 1
ATOM 3498 C CA . PHE B 1 17 ? -1.343 15.117 -7.688 1 84.25 17 PHE B CA 1
ATOM 3499 C C . PHE B 1 17 ? -1.198 15.438 -6.203 1 84.25 17 PHE B C 1
ATOM 3501 O O . PHE B 1 17 ? -2.15 15.281 -5.438 1 84.25 17 PHE B O 1
ATOM 3508 N N . ASN B 1 18 ? 0.012 15.711 -5.812 1 82.25 18 ASN B N 1
ATOM 3509 C CA . ASN B 1 18 ? 0.258 16.219 -4.461 1 82.25 18 ASN B CA 1
ATOM 3510 C C . ASN B 1 18 ? 0.39 17.734 -4.441 1 82.25 18 ASN B C 1
ATOM 3512 O O . ASN B 1 18 ? 1.439 18.266 -4.793 1 82.25 18 ASN B O 1
ATOM 3516 N N . PRO B 1 19 ? -0.541 18.359 -3.939 1 79.62 19 PRO B N 1
ATOM 3517 C CA . PRO B 1 19 ? -0.52 19.812 -3.947 1 79.62 19 PRO B CA 1
ATOM 3518 C C . PRO B 1 19 ? 0.697 20.391 -3.227 1 79.6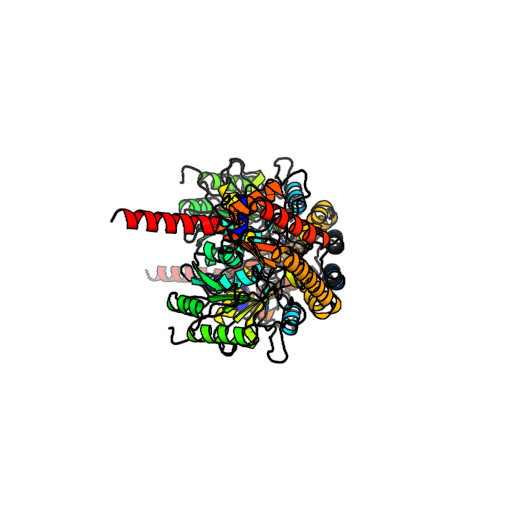2 19 PRO B C 1
ATOM 3520 O O . PRO B 1 19 ? 1.252 21.406 -3.656 1 79.62 19 PRO B O 1
ATOM 3523 N N . ILE B 1 20 ? 1.069 19.781 -2.107 1 79.12 20 ILE B N 1
ATOM 3524 C CA . ILE B 1 20 ? 2.209 20.281 -1.35 1 79.12 20 ILE B CA 1
ATOM 3525 C C . ILE B 1 20 ? 3.473 20.203 -2.203 1 79.12 20 ILE B C 1
ATOM 3527 O O . ILE B 1 20 ? 4.188 21.203 -2.361 1 79.12 20 ILE B O 1
ATOM 3531 N N . ARG B 1 21 ? 3.658 19.078 -2.822 1 76.56 21 ARG B N 1
ATOM 3532 C CA . ARG B 1 21 ? 4.848 18.891 -3.65 1 76.56 21 ARG B CA 1
ATOM 3533 C C . ARG B 1 21 ? 4.828 19.844 -4.84 1 76.56 21 ARG B C 1
ATOM 3535 O O . ARG B 1 21 ? 5.863 20.406 -5.207 1 76.56 21 ARG B O 1
ATOM 3542 N N . ASP B 1 22 ? 3.686 19.953 -5.41 1 78.94 22 ASP B N 1
ATOM 3543 C CA . ASP B 1 22 ? 3.541 20.844 -6.559 1 78.94 22 ASP B CA 1
ATOM 3544 C C . ASP B 1 22 ? 3.887 22.281 -6.184 1 78.94 22 ASP B C 1
ATOM 3546 O O . ASP B 1 22 ? 4.602 22.969 -6.922 1 78.94 22 ASP B O 1
ATOM 3550 N N . ILE B 1 23 ? 3.461 22.688 -5.059 1 78.25 23 ILE B N 1
ATOM 3551 C CA . ILE B 1 23 ? 3.688 24.047 -4.605 1 78.25 23 ILE B CA 1
ATOM 3552 C C . ILE B 1 23 ? 5.145 24.219 -4.188 1 78.25 23 ILE B C 1
ATOM 3554 O O . ILE B 1 23 ? 5.824 25.156 -4.633 1 78.25 23 ILE B O 1
ATOM 3558 N N . VAL B 1 24 ? 5.645 23.266 -3.496 1 76.31 24 VAL B N 1
ATOM 3559 C CA . VAL B 1 24 ? 6.996 23.344 -2.951 1 76.31 24 VAL B CA 1
ATOM 3560 C C . VAL B 1 24 ? 8.016 23.281 -4.086 1 76.31 24 VAL B C 1
ATOM 3562 O O . VAL B 1 24 ? 9.016 24 -4.074 1 76.31 24 VAL B O 1
ATOM 3565 N N . ASP B 1 25 ? 7.688 22.438 -5.059 1 73.5 25 ASP B N 1
ATOM 3566 C CA . ASP B 1 25 ? 8.609 22.281 -6.18 1 73.5 25 ASP B CA 1
ATOM 3567 C C . ASP B 1 25 ? 8.656 23.547 -7.035 1 73.5 25 ASP B C 1
ATOM 3569 O O . ASP B 1 25 ? 9.633 23.781 -7.742 1 73.5 25 ASP B O 1
ATOM 3573 N N . ASN B 1 26 ? 7.641 24.25 -6.977 1 74.75 26 ASN B N 1
ATOM 3574 C CA . ASN B 1 26 ? 7.574 25.438 -7.809 1 74.75 26 ASN B CA 1
ATOM 3575 C C . ASN B 1 26 ? 7.996 26.688 -7.035 1 74.75 26 ASN B C 1
ATOM 3577 O O . ASN B 1 26 ? 8.062 27.781 -7.594 1 74.75 26 ASN B O 1
ATOM 3581 N N . LEU B 1 27 ? 8.227 26.453 -5.805 1 75.38 27 LEU B N 1
ATOM 3582 C CA . LEU B 1 27 ? 8.766 27.547 -5 1 75.38 27 LEU B CA 1
ATOM 3583 C C . LEU B 1 27 ? 10.25 27.75 -5.273 1 75.38 27 LEU B C 1
ATOM 3585 O O . LEU B 1 27 ? 10.984 26.766 -5.48 1 75.38 27 LEU B O 1
ATOM 3589 N N . LYS B 1 28 ? 10.695 28.984 -5.555 1 74.31 28 LYS B N 1
ATOM 3590 C CA . LYS B 1 28 ? 12.117 29.297 -5.609 1 74.31 28 LYS B CA 1
ATOM 3591 C C . LYS B 1 28 ? 12.742 29.25 -4.219 1 74.31 28 LYS B C 1
ATOM 3593 O O . LYS B 1 28 ? 12.797 30.281 -3.529 1 74.31 28 LYS B O 1
ATOM 3598 N N . ILE B 1 29 ? 13.047 28.062 -3.789 1 82.25 29 ILE B N 1
ATOM 3599 C CA . ILE B 1 29 ? 13.562 27.875 -2.439 1 82.25 29 ILE B CA 1
ATOM 3600 C C . ILE B 1 29 ? 15.094 27.891 -2.469 1 82.25 29 ILE B C 1
ATOM 3602 O O . ILE B 1 29 ? 15.719 26.875 -2.781 1 82.25 29 ILE B O 1
ATOM 3606 N N . GLU B 1 30 ? 15.672 28.984 -2.51 1 89.81 30 GLU B N 1
ATOM 3607 C CA . GLU B 1 30 ? 17.109 29.156 -2.354 1 89.81 30 GLU B CA 1
ATOM 3608 C C . GLU B 1 30 ? 17.453 29.781 -1.006 1 89.81 30 GLU B C 1
ATOM 3610 O O . GLU B 1 30 ? 17.406 31 -0.855 1 89.81 30 GLU B O 1
ATOM 3615 N N . PRO B 1 31 ? 17.781 28.891 -0.139 1 94.25 31 PRO B N 1
ATOM 3616 C CA . PRO B 1 31 ? 18.047 29.422 1.201 1 94.25 31 PRO B CA 1
ATOM 3617 C C . PRO B 1 31 ? 19.266 30.344 1.236 1 94.25 31 PRO B C 1
ATOM 3619 O O . PRO B 1 31 ? 20.125 30.266 0.361 1 94.25 31 PRO B O 1
ATOM 3622 N N . ASN B 1 32 ? 19.234 31.203 2.145 1 96.06 32 ASN B N 1
ATOM 3623 C CA . ASN B 1 32 ? 20.406 32.031 2.424 1 96.06 32 ASN B CA 1
ATOM 3624 C C . ASN B 1 32 ? 21.594 31.172 2.898 1 96.06 32 ASN B C 1
ATOM 3626 O O . ASN B 1 32 ? 21.531 30.578 3.977 1 96.06 32 ASN B O 1
ATOM 3630 N N . PRO B 1 33 ? 22.609 31.141 2.125 1 95 33 PRO B N 1
ATOM 3631 C CA . PRO B 1 33 ? 23.719 30.25 2.459 1 95 33 PRO B CA 1
ATOM 3632 C C . PRO B 1 33 ? 24.453 30.672 3.732 1 95 33 PRO B C 1
ATOM 3634 O O . PRO B 1 33 ? 25.203 29.875 4.316 1 95 33 PRO B O 1
ATOM 3637 N N . SER B 1 34 ? 24.281 31.859 4.152 1 96.81 34 SER B N 1
ATOM 3638 C CA . SER B 1 34 ? 24.953 32.375 5.34 1 96.81 34 SER B CA 1
ATOM 3639 C C . SER B 1 34 ? 24.219 31.953 6.613 1 96.81 34 SER B C 1
ATOM 3641 O O . SER B 1 34 ? 24.719 32.188 7.719 1 96.81 34 SER B O 1
ATOM 3643 N N . LYS B 1 35 ? 23.062 31.406 6.457 1 97.19 35 LYS B N 1
ATOM 3644 C CA . LYS B 1 35 ? 22.25 30.969 7.586 1 97.19 35 LYS B CA 1
ATOM 3645 C C . LYS B 1 35 ? 21.906 29.484 7.477 1 97.19 35 LYS B C 1
ATOM 3647 O O . LYS B 1 35 ? 21.656 28.969 6.383 1 97.19 35 LYS B O 1
ATOM 3652 N N . GLU B 1 36 ? 21.953 28.828 8.562 1 96.44 36 GLU B N 1
ATOM 3653 C CA . GLU B 1 36 ? 21.531 27.438 8.586 1 96.44 36 GLU B CA 1
ATOM 3654 C C . GLU B 1 36 ? 20.078 27.281 8.172 1 96.44 36 GLU B C 1
ATOM 3656 O O . GLU B 1 36 ? 19.219 28.031 8.625 1 96.44 36 GLU B O 1
ATOM 3661 N N . PHE B 1 37 ? 19.859 26.359 7.242 1 96 37 PHE B N 1
ATOM 3662 C CA . PHE B 1 37 ? 18.5 26.125 6.762 1 96 37 PHE B CA 1
ATOM 3663 C C . PHE B 1 37 ? 17.672 25.438 7.836 1 96 37 PHE B C 1
ATOM 3665 O O . PHE B 1 37 ? 18.062 24.406 8.383 1 96 37 PHE B O 1
ATOM 3672 N N . ILE B 1 38 ? 16.531 25.984 8.234 1 96.69 38 ILE B N 1
ATOM 3673 C CA . ILE B 1 38 ? 15.609 25.422 9.203 1 96.69 38 ILE B CA 1
ATOM 3674 C C . ILE B 1 38 ? 14.289 25.078 8.523 1 96.69 38 ILE B C 1
ATOM 3676 O O . ILE B 1 38 ? 13.445 25.953 8.312 1 96.69 38 ILE B O 1
ATOM 3680 N N . PRO B 1 39 ? 14.039 23.781 8.219 1 94.56 39 PRO B N 1
ATOM 3681 C CA . PRO B 1 39 ? 12.781 23.375 7.594 1 94.56 39 PRO B CA 1
ATOM 3682 C C . PRO B 1 39 ? 11.648 23.203 8.602 1 94.56 39 PRO B C 1
ATOM 3684 O O . PRO B 1 39 ? 11.586 22.188 9.297 1 94.56 39 PRO B O 1
ATOM 3687 N N . LEU B 1 40 ? 10.75 24.109 8.625 1 95.81 40 LEU B N 1
ATOM 3688 C CA . LEU B 1 40 ? 9.562 24.016 9.461 1 95.81 40 LEU B CA 1
ATOM 3689 C C . LEU B 1 40 ? 8.391 23.438 8.68 1 95.81 40 LEU B C 1
ATOM 3691 O O . LEU B 1 40 ? 7.258 23.422 9.164 1 95.81 40 LEU B O 1
ATOM 3695 N N . SER B 1 41 ? 8.648 22.906 7.469 1 89.5 41 SER B N 1
ATOM 3696 C CA . SER B 1 41 ? 7.598 22.453 6.555 1 89.5 41 SER B CA 1
ATOM 3697 C C . SER B 1 41 ? 7.355 20.953 6.672 1 89.5 41 SER B C 1
ATOM 3699 O O . SER B 1 41 ? 6.328 20.453 6.219 1 89.5 41 SER B O 1
ATOM 3701 N N . LEU B 1 42 ? 8.156 20.203 7.25 1 77.94 42 LEU B N 1
ATOM 3702 C CA . LEU B 1 42 ? 8.148 18.75 7.156 1 77.94 42 LEU B CA 1
ATOM 3703 C C . LEU B 1 42 ? 7.293 18.141 8.258 1 77.94 42 LEU B C 1
ATOM 3705 O O . LEU B 1 42 ? 7.586 18.312 9.445 1 77.94 42 LEU B O 1
ATOM 3709 N N . GLY B 1 43 ? 6.352 17.391 7.875 1 82.69 43 GLY B N 1
ATOM 3710 C CA . GLY B 1 43 ? 5.445 16.75 8.82 1 82.69 43 GLY B CA 1
ATOM 3711 C C . GLY B 1 43 ? 5.965 15.422 9.336 1 82.69 43 GLY B C 1
ATOM 3712 O O . GLY B 1 43 ? 5.191 14.594 9.828 1 82.69 43 GLY B O 1
ATOM 3713 N N . ASP B 1 44 ? 7.215 15.148 9.203 1 90.12 44 ASP B N 1
ATOM 3714 C CA . ASP B 1 44 ? 7.867 13.961 9.742 1 90.12 44 ASP B CA 1
ATOM 3715 C C . ASP B 1 44 ? 8.531 14.266 11.086 1 90.12 44 ASP B C 1
ATOM 3717 O O . ASP B 1 44 ? 9.547 14.953 11.141 1 90.12 44 ASP B O 1
ATOM 3721 N N . PRO B 1 45 ? 8.039 13.703 12.18 1 90.88 45 PRO B N 1
ATOM 3722 C CA . PRO B 1 45 ? 8.539 14.039 13.516 1 90.88 45 PRO B CA 1
ATOM 3723 C C . PRO B 1 45 ? 9.945 13.508 13.766 1 90.88 45 PRO B C 1
ATOM 3725 O O . PRO B 1 45 ? 10.594 13.914 14.734 1 90.88 45 PRO B O 1
ATOM 3728 N N . THR B 1 46 ? 10.414 12.633 12.93 1 91.06 46 THR B N 1
ATOM 3729 C CA . THR B 1 46 ? 11.688 11.969 13.211 1 91.06 46 THR B CA 1
ATOM 3730 C C . THR B 1 46 ? 12.828 12.664 12.477 1 91.06 46 THR B C 1
ATOM 3732 O O . THR B 1 46 ? 13.992 12.289 12.633 1 91.06 46 THR B O 1
ATOM 3735 N N . VAL B 1 47 ? 12.555 13.672 11.797 1 87.31 47 VAL B N 1
ATOM 3736 C CA . VAL B 1 47 ? 13.5 14.273 10.867 1 87.31 47 VAL B CA 1
ATOM 3737 C C . VAL B 1 47 ? 14.734 14.758 11.617 1 87.31 47 VAL B C 1
ATOM 3739 O O . VAL B 1 47 ? 15.867 14.562 11.164 1 87.31 47 VAL B O 1
ATOM 3742 N N . PHE B 1 48 ? 14.547 15.297 12.82 1 89.88 48 PHE B N 1
ATOM 3743 C CA . PHE B 1 48 ? 15.648 15.961 13.516 1 89.88 48 PHE B CA 1
ATOM 3744 C C . PHE B 1 48 ? 16.25 15.031 14.562 1 89.88 48 PHE B C 1
ATOM 3746 O O . PHE B 1 48 ? 17.281 15.359 15.164 1 89.88 48 PHE B O 1
ATOM 3753 N N . GLY B 1 49 ? 15.641 13.945 14.789 1 89.88 49 GLY B N 1
ATOM 3754 C CA . GLY B 1 49 ? 16.219 12.953 15.688 1 89.88 49 GLY B CA 1
ATOM 3755 C C . GLY B 1 49 ? 15.828 13.164 17.141 1 89.88 49 GLY B C 1
ATOM 3756 O O . GLY B 1 49 ? 16.031 12.273 17.969 1 89.88 49 GLY B O 1
ATOM 3757 N N . ASN B 1 50 ? 15.227 14.352 17.438 1 93.06 50 ASN B N 1
ATOM 3758 C CA . ASN B 1 50 ? 14.852 14.648 18.828 1 93.06 50 ASN B CA 1
ATOM 3759 C C . ASN B 1 50 ? 13.578 13.906 19.219 1 93.06 50 ASN B C 1
ATOM 3761 O O . ASN B 1 50 ? 13.289 13.773 20.422 1 93.06 50 ASN B O 1
ATOM 3765 N N . LEU B 1 51 ? 12.812 13.516 18.297 1 95 51 LEU B N 1
ATOM 3766 C CA . LEU B 1 51 ? 11.625 12.695 18.516 1 95 51 LEU B CA 1
ATOM 3767 C C . LEU B 1 51 ? 11.695 11.398 17.719 1 95 51 LEU B C 1
ATOM 3769 O O . LEU B 1 51 ? 12.109 11.406 16.547 1 95 51 LEU B O 1
ATOM 3773 N N . GLY B 1 52 ? 11.406 10.328 18.359 1 95.94 52 GLY B N 1
ATOM 3774 C CA . GLY B 1 52 ? 11.406 9.008 17.766 1 95.94 52 GLY B CA 1
ATOM 3775 C C . GLY B 1 52 ? 10.633 7.984 18.578 1 95.94 52 GLY B C 1
ATOM 3776 O O . GLY B 1 52 ? 10.172 8.281 19.672 1 95.94 52 GLY B O 1
ATOM 3777 N N . PRO B 1 53 ? 10.484 6.836 18.016 1 97.94 53 PRO B N 1
ATOM 3778 C CA . PRO B 1 53 ? 9.688 5.824 18.703 1 97.94 53 PRO B CA 1
ATOM 3779 C C . PRO B 1 53 ? 10.297 5.414 20.047 1 97.94 53 PRO B C 1
ATOM 3781 O O . PRO B 1 53 ? 11.516 5.516 20.234 1 97.94 53 PRO B O 1
ATOM 3784 N N . ALA B 1 54 ? 9.445 4.965 20.938 1 98.25 54 ALA B N 1
ATOM 3785 C CA . ALA B 1 54 ? 9.883 4.422 22.219 1 98.25 54 ALA B CA 1
ATOM 3786 C C . ALA B 1 54 ? 10.727 3.164 22.016 1 98.25 54 ALA B C 1
ATOM 3788 O O . ALA B 1 54 ? 10.508 2.402 21.078 1 98.25 54 ALA B O 1
ATOM 3789 N N . GLN B 1 55 ? 11.633 2.971 22.938 1 97.94 55 GLN B N 1
ATOM 3790 C CA . GLN B 1 55 ? 12.453 1.765 22.906 1 97.94 55 GLN B CA 1
ATOM 3791 C C . GLN B 1 55 ? 11.594 0.508 22.922 1 97.94 55 GLN B C 1
ATOM 3793 O O . GLN B 1 55 ? 11.898 -0.473 22.25 1 97.94 55 GLN B O 1
ATOM 3798 N N . GLU B 1 56 ? 10.516 0.533 23.719 1 98.56 56 GLU B N 1
ATOM 3799 C CA . GLU B 1 56 ? 9.617 -0.61 23.828 1 98.56 56 GLU B CA 1
ATOM 3800 C C . GLU B 1 56 ? 9 -0.962 22.469 1 98.56 56 GLU B C 1
ATOM 3802 O O . GLU B 1 56 ? 8.781 -2.137 22.172 1 98.56 56 GLU B O 1
ATOM 3807 N N . ALA B 1 57 ? 8.68 0.043 21.688 1 98.69 57 ALA B N 1
ATOM 3808 C CA . ALA B 1 57 ? 8.141 -0.197 20.344 1 98.69 57 ALA B CA 1
ATOM 3809 C C . ALA B 1 57 ? 9.18 -0.836 19.438 1 98.69 57 ALA B C 1
ATOM 3811 O O . ALA B 1 57 ? 8.891 -1.791 18.719 1 98.69 57 ALA B O 1
ATOM 3812 N N . VAL B 1 58 ? 10.414 -0.317 19.453 1 98.62 58 VAL B N 1
ATOM 3813 C CA . VAL B 1 58 ? 11.5 -0.847 18.641 1 98.62 58 VAL B CA 1
ATOM 3814 C C . VAL B 1 58 ? 11.797 -2.289 19.047 1 98.62 58 VAL B C 1
ATOM 3816 O O . VAL B 1 58 ? 11.969 -3.16 18.188 1 98.62 58 VAL B O 1
ATOM 3819 N N . ASP B 1 59 ? 11.805 -2.547 20.359 1 98.69 59 ASP B N 1
ATOM 3820 C CA . ASP B 1 59 ? 12.023 -3.896 20.859 1 98.69 59 ASP B CA 1
ATOM 3821 C C . ASP B 1 59 ? 10.945 -4.855 20.359 1 98.69 59 ASP B C 1
ATOM 3823 O O . ASP B 1 59 ? 11.234 -6.016 20.062 1 98.69 59 ASP B O 1
ATOM 3827 N N . ALA B 1 60 ? 9.734 -4.383 20.328 1 98.81 60 ALA B N 1
ATOM 3828 C CA . ALA B 1 60 ? 8.633 -5.207 19.828 1 98.81 60 ALA B CA 1
ATOM 3829 C C . ALA B 1 60 ? 8.844 -5.598 18.375 1 98.81 60 ALA B C 1
ATOM 3831 O O . ALA B 1 60 ? 8.57 -6.734 17.984 1 98.81 60 ALA B O 1
ATOM 3832 N N . VAL B 1 61 ? 9.328 -4.699 17.547 1 98.81 61 VAL B N 1
ATOM 3833 C CA . VAL B 1 61 ? 9.594 -4.969 16.141 1 98.81 61 VAL B CA 1
ATOM 3834 C C . VAL B 1 61 ? 10.734 -5.973 16.016 1 98.81 61 VAL B C 1
ATOM 3836 O O . VAL B 1 61 ? 10.656 -6.91 15.211 1 98.81 61 VAL B O 1
ATOM 3839 N N . ILE B 1 62 ? 11.805 -5.738 16.797 1 98.81 62 ILE B N 1
ATOM 3840 C CA . ILE B 1 62 ? 12.953 -6.637 16.797 1 98.81 62 ILE B CA 1
ATOM 3841 C C . ILE B 1 62 ? 12.508 -8.047 17.188 1 98.81 62 ILE B C 1
ATOM 3843 O O . ILE B 1 62 ? 12.875 -9.023 16.531 1 98.81 62 ILE B O 1
ATOM 3847 N N . LYS B 1 63 ? 11.695 -8.133 18.234 1 98.69 63 LYS B N 1
ATOM 3848 C CA . LYS B 1 63 ? 11.172 -9.422 18.688 1 98.69 63 LYS B CA 1
ATOM 3849 C C . LYS B 1 63 ? 10.328 -10.086 17.609 1 98.69 63 LYS B C 1
ATOM 3851 O O . LYS B 1 63 ? 10.43 -11.297 17.391 1 98.69 63 LYS B O 1
ATOM 3856 N N . SER B 1 64 ? 9.508 -9.336 16.984 1 98.5 64 SER B N 1
ATOM 3857 C CA . SER B 1 64 ? 8.664 -9.844 15.906 1 98.5 64 SER B CA 1
ATOM 3858 C C . SER B 1 64 ? 9.5 -10.438 14.781 1 98.5 64 SER B C 1
ATOM 3860 O O . SER B 1 64 ? 9.234 -11.555 14.328 1 98.5 64 SER B O 1
ATOM 3862 N N . ALA B 1 65 ? 10.531 -9.711 14.312 1 98.19 65 ALA B N 1
ATOM 3863 C CA . ALA B 1 65 ? 11.406 -10.18 13.242 1 98.19 65 ALA B CA 1
ATOM 3864 C C . ALA B 1 65 ? 12.164 -11.438 13.664 1 98.19 65 ALA B C 1
ATOM 3866 O O . ALA B 1 65 ? 12.258 -12.398 12.891 1 98.19 65 ALA B O 1
ATOM 3867 N N . ALA B 1 66 ? 12.617 -11.461 14.867 1 97.88 66 ALA B N 1
ATOM 3868 C CA . ALA B 1 66 ? 13.461 -12.539 15.367 1 97.88 66 ALA B CA 1
ATOM 3869 C C . ALA B 1 66 ? 12.648 -13.812 15.602 1 97.88 66 ALA B C 1
ATOM 3871 O O . ALA B 1 66 ? 13.211 -14.906 15.641 1 97.88 66 ALA B O 1
ATOM 3872 N N . SER B 1 67 ? 11.367 -13.695 15.727 1 96.5 67 SER B N 1
ATOM 3873 C CA . SER B 1 67 ? 10.523 -14.836 16.062 1 96.5 67 SER B CA 1
ATOM 3874 C C . SER B 1 67 ? 10.344 -15.766 14.859 1 96.5 67 SER B C 1
ATOM 3876 O O . SER B 1 67 ? 9.945 -16.922 15.016 1 96.5 67 SER B O 1
ATOM 3878 N N . TYR B 1 68 ? 10.484 -15.258 13.617 1 94.5 68 TYR B N 1
ATOM 3879 C CA . TYR B 1 68 ? 10.242 -15.945 12.352 1 94.5 68 TYR B CA 1
ATOM 3880 C C . TYR B 1 68 ? 8.766 -16.297 12.195 1 94.5 68 TYR B C 1
ATOM 3882 O O . TYR B 1 68 ? 8.398 -17.094 11.328 1 94.5 68 TYR B O 1
ATOM 3890 N N . GLY B 1 69 ? 7.949 -15.695 13.008 1 94.06 69 GLY B N 1
ATOM 3891 C CA . GLY B 1 69 ? 6.527 -16 12.992 1 94.06 69 GLY B CA 1
ATOM 3892 C C . GLY B 1 69 ? 5.73 -15.07 12.102 1 94.06 69 GLY B C 1
ATOM 3893 O O . GLY B 1 69 ? 4.523 -15.258 11.922 1 94.06 69 GLY B O 1
ATOM 3894 N N . HIS B 1 70 ? 6.344 -14.094 11.5 1 96.25 70 HIS B N 1
ATOM 3895 C CA . HIS B 1 70 ? 5.633 -13.062 10.75 1 96.25 70 HIS B CA 1
ATOM 3896 C C . HIS B 1 70 ? 6.273 -12.828 9.391 1 96.25 70 HIS B C 1
ATOM 3898 O O . HIS B 1 70 ? 6.387 -11.688 8.938 1 96.25 70 HIS B O 1
ATOM 3904 N N . ASN B 1 71 ? 6.711 -13.914 8.758 1 96.31 71 ASN B N 1
ATOM 3905 C CA . ASN B 1 71 ? 7.395 -13.805 7.477 1 96.31 71 ASN B CA 1
ATOM 3906 C C . ASN B 1 71 ? 6.43 -13.992 6.309 1 96.31 71 ASN B C 1
ATOM 3908 O O . ASN B 1 71 ? 6.703 -13.562 5.191 1 96.31 71 ASN B O 1
ATOM 3912 N N . GLY B 1 72 ? 5.344 -14.688 6.562 1 94.81 72 GLY B N 1
ATOM 3913 C CA . GLY B 1 72 ? 4.426 -15.07 5.504 1 94.81 72 GLY B CA 1
ATOM 3914 C C . GLY B 1 72 ? 3.264 -14.102 5.348 1 94.81 72 GLY B C 1
ATOM 3915 O O . GLY B 1 72 ? 3.205 -13.078 6.027 1 94.81 72 GLY B O 1
ATOM 3916 N N . TYR B 1 73 ? 2.389 -14.422 4.348 1 91.5 73 TYR B N 1
ATOM 3917 C CA . TYR B 1 73 ? 1.16 -13.656 4.16 1 91.5 73 TYR B CA 1
ATOM 3918 C C . TYR B 1 73 ? 0.244 -13.789 5.371 1 91.5 73 TYR B C 1
ATOM 3920 O O . TYR B 1 73 ? 0.371 -14.742 6.148 1 91.5 73 TYR B O 1
ATOM 3928 N N . THR B 1 74 ? -0.538 -12.852 5.582 1 92.06 74 THR B N 1
ATOM 3929 C CA . THR B 1 74 ? -1.699 -12.898 6.461 1 92.06 74 THR B CA 1
ATOM 3930 C C . THR B 1 74 ? -2.938 -12.359 5.75 1 92.06 74 THR B C 1
ATOM 3932 O O . THR B 1 74 ? -2.896 -12.07 4.551 1 92.06 74 THR B O 1
ATOM 3935 N N . ALA B 1 75 ? -4.062 -12.445 6.445 1 91.44 75 ALA B N 1
ATOM 3936 C CA . ALA B 1 75 ? -5.254 -11.859 5.836 1 91.44 75 ALA B CA 1
ATOM 3937 C C . ALA B 1 75 ? -4.973 -10.445 5.332 1 91.44 75 ALA B C 1
ATOM 3939 O O . ALA B 1 75 ? -4.27 -9.672 5.988 1 91.44 75 ALA B O 1
ATOM 3940 N N . SER B 1 76 ? -5.477 -10.133 4.164 1 92.69 76 SER B N 1
ATOM 3941 C CA . SER B 1 76 ? -5.238 -8.82 3.582 1 92.69 76 SER B CA 1
ATOM 3942 C C . SER B 1 76 ? -5.73 -7.707 4.508 1 92.69 76 SER B C 1
ATOM 3944 O O . SER B 1 76 ? -5.266 -6.57 4.418 1 92.69 76 SER B O 1
ATOM 3946 N N . THR B 1 77 ? -6.664 -8.023 5.422 1 95.75 77 THR B N 1
ATOM 3947 C CA . THR B 1 77 ? -7.184 -7.051 6.371 1 95.75 77 THR B CA 1
ATOM 3948 C C . THR B 1 77 ? -6.359 -7.051 7.656 1 95.75 77 THR B C 1
ATOM 3950 O O . THR B 1 77 ? -6.629 -6.27 8.57 1 95.75 77 THR B O 1
ATOM 3953 N N . GLY B 1 78 ? -5.395 -7.898 7.758 1 96.69 78 GLY B N 1
ATOM 3954 C CA . GLY B 1 78 ? -4.5 -7.93 8.898 1 96.69 78 GLY B CA 1
ATOM 3955 C C . GLY B 1 78 ? -4.609 -9.203 9.711 1 96.69 78 GLY B C 1
ATOM 3956 O O . GLY B 1 78 ? -5.629 -9.898 9.656 1 96.69 78 GLY B O 1
ATOM 3957 N N . ASN B 1 79 ? -3.498 -9.5 10.414 1 96.06 79 ASN B N 1
ATOM 3958 C CA . ASN B 1 79 ? -3.52 -10.664 11.289 1 96.06 79 ASN B CA 1
ATOM 3959 C C . ASN B 1 79 ? -4.484 -10.469 12.461 1 96.06 79 ASN B C 1
ATOM 3961 O O . ASN B 1 79 ? -4.699 -9.344 12.906 1 96.06 79 ASN B O 1
ATOM 3965 N N . MET B 1 80 ? -5.02 -11.539 12.922 1 97.12 80 MET B N 1
ATOM 3966 C CA . MET B 1 80 ? -6.074 -11.5 13.922 1 97.12 80 MET B CA 1
ATOM 3967 C C . MET B 1 80 ? -5.578 -10.852 15.211 1 97.12 80 MET B C 1
ATOM 3969 O O . MET B 1 80 ? -6.277 -10.031 15.812 1 97.12 80 MET B O 1
ATOM 3973 N N . LYS B 1 81 ? -4.398 -11.18 15.633 1 98.19 81 LYS B N 1
ATOM 3974 C CA . LYS B 1 81 ? -3.852 -10.625 16.875 1 98.19 81 LYS B CA 1
ATOM 3975 C C . LYS B 1 81 ? -3.676 -9.117 16.766 1 98.19 81 LYS B C 1
ATOM 3977 O O . LYS B 1 81 ? -3.883 -8.391 17.734 1 98.19 81 LYS B O 1
ATOM 3982 N N . ALA B 1 82 ? -3.254 -8.672 15.602 1 98.56 82 ALA B N 1
ATO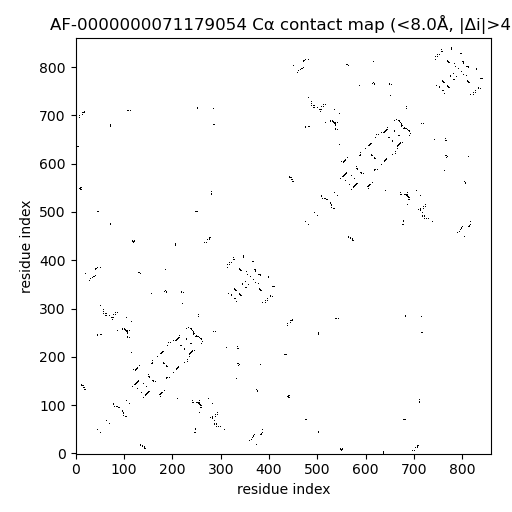M 3983 C CA . ALA B 1 82 ? -3.129 -7.234 15.367 1 98.56 82 ALA B CA 1
ATOM 3984 C C . ALA B 1 82 ? -4.492 -6.547 15.422 1 98.56 82 ALA B C 1
ATOM 3986 O O . ALA B 1 82 ? -4.637 -5.488 16.031 1 98.56 82 ALA B O 1
ATOM 3987 N N . ARG B 1 83 ? -5.504 -7.105 14.766 1 98.69 83 ARG B N 1
ATOM 3988 C CA . ARG B 1 83 ? -6.848 -6.539 14.75 1 98.69 83 ARG B CA 1
ATOM 3989 C C . ARG B 1 83 ? -7.441 -6.504 16.156 1 98.69 83 ARG B C 1
ATOM 3991 O O . ARG B 1 83 ? -8.102 -5.535 16.531 1 98.69 83 ARG B O 1
ATOM 3998 N N . GLU B 1 84 ? -7.156 -7.582 16.922 1 98.75 84 GLU B N 1
ATOM 3999 C CA . GLU B 1 84 ? -7.605 -7.629 18.312 1 98.75 84 GLU B CA 1
ATOM 4000 C C . GLU B 1 84 ? -6.957 -6.523 19.141 1 98.75 84 GLU B C 1
ATOM 4002 O O . GLU B 1 84 ? -7.617 -5.887 19.969 1 98.75 84 GLU B O 1
ATOM 4007 N N . ALA B 1 85 ? -5.699 -6.32 18.922 1 98.81 85 ALA B N 1
ATOM 4008 C CA . ALA B 1 85 ? -4.977 -5.281 19.656 1 98.81 85 ALA B CA 1
ATOM 4009 C C . ALA B 1 85 ? -5.547 -3.9 19.344 1 98.81 85 ALA B C 1
ATOM 4011 O O . ALA B 1 85 ? -5.73 -3.084 20.25 1 98.81 85 ALA B O 1
ATOM 4012 N N . VAL B 1 86 ? -5.867 -3.645 18.094 1 98.81 86 VAL B N 1
ATOM 4013 C CA . VAL B 1 86 ? -6.43 -2.355 17.703 1 98.81 86 VAL B CA 1
ATOM 4014 C C . VAL B 1 86 ? -7.832 -2.205 18.281 1 98.81 86 VAL B C 1
ATOM 4016 O O . VAL B 1 86 ? -8.211 -1.123 18.75 1 98.81 86 VAL B O 1
ATOM 4019 N N . ALA B 1 87 ? -8.586 -3.271 18.172 1 98.62 87 ALA B N 1
ATOM 4020 C CA . ALA B 1 87 ? -9.938 -3.236 18.75 1 98.62 87 ALA B CA 1
ATOM 4021 C C . ALA B 1 87 ? -9.898 -2.852 20.219 1 98.62 87 ALA B C 1
ATOM 4023 O O . ALA B 1 87 ? -10.664 -1.988 20.656 1 98.62 87 ALA B O 1
ATOM 4024 N N . GLN B 1 88 ? -9.023 -3.477 20.969 1 97.94 88 GLN B N 1
ATOM 4025 C CA . GLN B 1 88 ? -8.875 -3.166 22.375 1 97.94 88 GLN B CA 1
ATOM 4026 C C . GLN B 1 88 ? -8.422 -1.725 22.578 1 97.94 88 GLN B C 1
ATOM 4028 O O . GLN B 1 88 ? -8.969 -1.004 23.422 1 97.94 88 GLN B O 1
ATOM 4033 N N . TYR B 1 89 ? -7.492 -1.362 21.844 1 97.62 89 TYR B N 1
ATOM 4034 C CA . TYR B 1 89 ? -6.91 -0.028 21.922 1 97.62 89 TYR B CA 1
ATOM 4035 C C . TYR B 1 89 ? -7.953 1.042 21.625 1 97.62 89 TYR B C 1
ATOM 4037 O O . TYR B 1 89 ? -7.945 2.111 22.25 1 97.62 89 TYR B O 1
ATOM 4045 N N . SER B 1 90 ? -8.852 0.787 20.688 1 97.06 90 SER B N 1
ATOM 4046 C CA . SER B 1 90 ? -9.797 1.779 20.188 1 97.06 90 SER B CA 1
ATOM 4047 C C . SER B 1 90 ? -11.102 1.749 20.969 1 97.06 90 SER B C 1
ATOM 4049 O O . SER B 1 90 ? -11.969 2.598 20.781 1 97.06 90 SER B O 1
ATOM 4051 N N . SER B 1 91 ? -11.227 0.763 21.844 1 95.94 91 SER B N 1
ATOM 4052 C CA . SER B 1 91 ? -12.43 0.672 22.656 1 95.94 91 SER B CA 1
ATOM 4053 C C . SER B 1 91 ? -12.367 1.624 23.844 1 95.94 91 SER B C 1
ATOM 4055 O O . SER B 1 91 ? -11.281 1.97 24.312 1 95.94 91 SER B O 1
ATOM 4057 N N . THR B 1 92 ? -13.477 2.133 24.188 1 88 92 THR B N 1
ATOM 4058 C CA . THR B 1 92 ? -13.648 2.914 25.406 1 88 92 THR B CA 1
ATOM 4059 C C . THR B 1 92 ? -14.703 2.285 26.312 1 88 92 THR B C 1
ATOM 4061 O O . THR B 1 92 ? -15.242 1.224 26 1 88 92 THR B O 1
ATOM 4064 N N . ASP B 1 93 ? -14.883 2.945 27.438 1 85.25 93 ASP B N 1
ATOM 4065 C CA . ASP B 1 93 ? -15.93 2.469 28.344 1 85.25 93 ASP B CA 1
ATOM 4066 C C . ASP B 1 93 ? -17.312 2.592 27.703 1 85.25 93 ASP B C 1
ATOM 4068 O O . ASP B 1 93 ? -18.203 1.808 28 1 85.25 93 ASP B O 1
ATOM 4072 N N . GLU B 1 94 ? -17.453 3.439 26.781 1 79.44 94 GLU B N 1
ATOM 4073 C CA . GLU B 1 94 ? -18.766 3.748 26.203 1 79.44 94 GLU B CA 1
ATOM 4074 C C . GLU B 1 94 ? -18.969 2.99 24.891 1 79.44 94 GLU B C 1
ATOM 4076 O O . GLU B 1 94 ? -20.109 2.783 24.469 1 79.44 94 GLU B O 1
ATOM 4081 N N . TYR B 1 95 ? -17.922 2.658 24.359 1 83 95 TYR B N 1
ATOM 4082 C CA . TYR B 1 95 ? -18.062 2.059 23.047 1 83 95 TYR B CA 1
ATOM 4083 C C . TYR B 1 95 ? -17.031 0.956 22.828 1 83 95 TYR B C 1
ATOM 4085 O O . TYR B 1 95 ? -15.844 1.159 23.062 1 83 95 TYR B O 1
ATOM 4093 N N . THR B 1 96 ? -17.516 -0.251 22.391 1 91.25 96 THR B N 1
ATOM 4094 C CA . THR B 1 96 ? -16.672 -1.424 22.172 1 91.25 96 THR B CA 1
ATOM 4095 C C . THR B 1 96 ? -16.453 -1.67 20.688 1 91.25 96 THR B C 1
ATOM 4097 O O . THR B 1 96 ? -17.406 -1.662 19.906 1 91.25 96 THR B O 1
ATOM 4100 N N . VAL B 1 97 ? -15.219 -1.801 20.281 1 96.31 97 VAL B N 1
ATOM 4101 C CA . VAL B 1 97 ? -14.828 -2.145 18.922 1 96.31 97 VAL B CA 1
ATOM 4102 C C . VAL B 1 97 ? -14.516 -3.637 18.828 1 96.31 97 VAL B C 1
ATOM 4104 O O . VAL B 1 97 ? -13.789 -4.176 19.672 1 96.31 97 VAL B O 1
ATOM 4107 N N . LYS B 1 98 ? -15.102 -4.379 17.859 1 97 98 LYS B N 1
ATOM 4108 C CA . LYS B 1 98 ? -14.812 -5.785 17.625 1 97 98 LYS B CA 1
ATOM 4109 C C . LYS B 1 98 ? -13.68 -5.945 16.609 1 97 98 LYS B C 1
ATOM 4111 O O . LYS B 1 98 ? -13.531 -5.125 15.703 1 97 98 LYS B O 1
ATOM 4116 N N . PRO B 1 99 ? -12.852 -7 16.766 1 98.12 99 PRO B N 1
ATOM 4117 C CA . PRO B 1 99 ? -11.758 -7.23 15.82 1 98.12 99 PRO B CA 1
ATOM 4118 C C . PRO B 1 99 ? -12.234 -7.301 14.375 1 98.12 99 PRO B C 1
ATOM 4120 O O . PRO B 1 99 ? -11.508 -6.902 13.461 1 98.12 99 PRO B O 1
ATOM 4123 N N . GLU B 1 100 ? -13.438 -7.805 14.094 1 96.25 100 GLU B N 1
ATOM 4124 C CA . GLU B 1 100 ? -13.984 -7.941 12.742 1 96.25 100 GLU B CA 1
ATOM 4125 C C . GLU B 1 100 ? -14.25 -6.574 12.117 1 96.25 100 GLU B C 1
ATOM 4127 O O . GLU B 1 100 ? -14.406 -6.465 10.898 1 96.25 100 GLU B O 1
ATOM 4132 N N . ASP B 1 101 ? -14.289 -5.539 12.992 1 97.62 101 ASP B N 1
ATOM 4133 C CA . ASP B 1 101 ? -14.547 -4.184 12.523 1 97.62 101 ASP B CA 1
ATOM 4134 C C . ASP B 1 101 ? -13.242 -3.414 12.32 1 97.62 101 ASP B C 1
ATOM 4136 O O . ASP B 1 101 ? -13.25 -2.188 12.195 1 97.62 101 ASP B O 1
ATOM 4140 N N . VAL B 1 102 ? -12.141 -4.148 12.375 1 98.69 102 VAL B N 1
ATOM 4141 C CA . VAL B 1 102 ? -10.836 -3.514 12.219 1 98.69 102 VAL B CA 1
ATOM 4142 C C . VAL B 1 102 ? -10.172 -4 10.93 1 98.69 102 VAL B C 1
ATOM 4144 O O . VAL B 1 102 ? -10.188 -5.195 10.633 1 98.69 102 VAL B O 1
ATOM 4147 N N . ILE B 1 103 ? -9.664 -3.119 10.125 1 98.62 103 ILE B N 1
ATOM 4148 C CA . ILE B 1 103 ? -8.859 -3.43 8.945 1 98.62 103 ILE B CA 1
ATOM 4149 C C . ILE B 1 103 ? -7.469 -2.805 9.086 1 98.62 103 ILE B C 1
ATOM 4151 O O . ILE B 1 103 ? -7.344 -1.589 9.25 1 98.62 103 ILE B O 1
ATOM 4155 N N . ILE B 1 104 ? -6.41 -3.633 9.094 1 98.69 104 ILE B N 1
ATOM 4156 C CA . ILE B 1 104 ? -5.035 -3.139 9.141 1 98.69 104 ILE B CA 1
ATOM 4157 C C . ILE B 1 104 ? -4.613 -2.645 7.762 1 98.69 104 ILE B C 1
ATOM 4159 O O . ILE B 1 104 ? -4.91 -3.285 6.75 1 98.69 104 ILE B O 1
ATOM 4163 N N . CYS B 1 105 ? -3.975 -1.488 7.715 1 98.25 105 CYS B N 1
ATOM 4164 C CA . CYS B 1 105 ? -3.629 -0.833 6.457 1 98.25 105 CYS B CA 1
ATOM 4165 C C . CYS B 1 105 ? -2.17 -0.392 6.457 1 98.25 105 CYS B C 1
ATOM 4167 O O . CYS B 1 105 ? -1.5 -0.444 7.488 1 98.25 105 CYS B O 1
ATOM 4169 N N . SER B 1 106 ? -1.682 -0.041 5.293 1 97.19 106 SER B N 1
ATOM 4170 C CA . SER B 1 106 ? -0.336 0.502 5.137 1 97.19 106 SER B CA 1
ATOM 4171 C C . SER B 1 106 ? -0.282 1.971 5.543 1 97.19 106 SER B C 1
ATOM 4173 O O . SER B 1 106 ? -0.173 2.854 4.691 1 97.19 106 SER B O 1
ATOM 4175 N N . GLY B 1 107 ? -0.278 2.211 6.805 1 97.06 107 GLY B N 1
ATOM 4176 C CA . GLY B 1 107 ? -0.355 3.562 7.332 1 97.06 107 GLY B CA 1
ATOM 4177 C C . GLY B 1 107 ? -1.751 4.152 7.266 1 97.06 107 GLY B C 1
ATOM 4178 O O . GLY B 1 107 ? -2.664 3.533 6.715 1 97.06 107 GLY B O 1
ATOM 4179 N N . CYS B 1 108 ? -1.873 5.324 7.867 1 97.81 108 CYS B N 1
ATOM 4180 C CA . CYS B 1 108 ? -3.162 6.008 7.824 1 97.81 108 CYS B CA 1
ATOM 4181 C C . CYS B 1 108 ? -3.498 6.449 6.406 1 97.81 108 CYS B C 1
ATOM 4183 O O . CYS B 1 108 ? -4.668 6.469 6.02 1 97.81 108 CYS B O 1
ATOM 4185 N N . SER B 1 109 ? -2.486 6.801 5.629 1 96.5 109 SER B N 1
ATOM 4186 C CA . SER B 1 109 ? -2.732 7.129 4.227 1 96.5 109 SER B CA 1
ATOM 4187 C C . SER B 1 109 ? -3.389 5.965 3.492 1 96.5 109 SER B C 1
ATOM 4189 O O . SER B 1 109 ? -4.281 6.168 2.668 1 96.5 109 SER B O 1
ATOM 4191 N N . GLY B 1 110 ? -2.893 4.746 3.793 1 97.38 110 GLY B N 1
ATOM 4192 C CA . GLY B 1 110 ? -3.545 3.572 3.236 1 97.38 110 GLY B CA 1
ATOM 4193 C C . GLY B 1 110 ? -4.984 3.414 3.695 1 97.38 110 GLY B C 1
ATOM 4194 O O . GLY B 1 110 ? -5.848 3.004 2.918 1 97.38 110 GLY B O 1
ATOM 4195 N N . ALA B 1 111 ? -5.234 3.68 4.93 1 98.69 111 ALA B N 1
ATOM 4196 C CA . ALA B 1 111 ? -6.59 3.615 5.477 1 98.69 111 ALA B CA 1
ATOM 4197 C C . ALA B 1 111 ? -7.516 4.598 4.766 1 98.69 111 ALA B C 1
ATOM 4199 O O . ALA B 1 111 ? -8.617 4.227 4.34 1 98.69 111 ALA B O 1
ATOM 4200 N N . LEU B 1 112 ? -7.047 5.832 4.613 1 98.62 112 LEU B N 1
ATOM 4201 C CA . LEU B 1 112 ? -7.828 6.867 3.945 1 98.62 112 LEU B CA 1
ATOM 4202 C C . LEU B 1 112 ? -8.078 6.508 2.484 1 98.62 112 LEU B C 1
ATOM 4204 O O . LEU B 1 112 ? -9.18 6.707 1.97 1 98.62 112 LEU B O 1
ATOM 4208 N N . ASP B 1 113 ? -7.098 5.988 1.845 1 97.56 113 ASP B N 1
ATOM 4209 C CA . ASP B 1 113 ? -7.223 5.562 0.454 1 97.56 113 ASP B CA 1
ATOM 4210 C C . ASP B 1 113 ? -8.328 4.52 0.296 1 97.56 113 ASP B C 1
ATOM 4212 O O . ASP B 1 113 ? -9.156 4.617 -0.614 1 97.56 113 ASP B O 1
ATOM 4216 N N . LEU B 1 114 ? -8.305 3.525 1.155 1 98.31 114 LEU B N 1
ATOM 4217 C CA . LEU B 1 114 ? -9.328 2.486 1.115 1 98.31 114 LEU B CA 1
ATOM 4218 C C . LEU B 1 114 ? -10.711 3.08 1.347 1 98.31 114 LEU B C 1
ATOM 4220 O O . LEU B 1 114 ? -11.664 2.738 0.641 1 98.31 114 LEU B O 1
ATOM 4224 N N . CYS B 1 115 ? -10.844 3.943 2.342 1 98.75 115 CYS B N 1
ATOM 4225 C CA . CYS B 1 115 ? -12.133 4.527 2.689 1 98.75 115 CYS B CA 1
ATOM 4226 C C . CYS B 1 115 ? -12.688 5.352 1.534 1 98.75 115 CYS B C 1
ATOM 4228 O O . CYS B 1 115 ? -13.844 5.191 1.153 1 98.75 115 CYS B O 1
ATOM 4230 N N . ILE B 1 116 ? -11.859 6.223 0.957 1 98.56 116 ILE B N 1
ATOM 4231 C CA . ILE B 1 116 ? -12.273 7.098 -0.132 1 98.56 116 ILE B CA 1
ATOM 4232 C C . ILE B 1 116 ? -12.656 6.258 -1.351 1 98.56 116 ILE B C 1
ATOM 4234 O O . ILE B 1 116 ? -13.703 6.477 -1.959 1 98.56 116 ILE B O 1
ATOM 4238 N N . THR B 1 117 ? -11.812 5.277 -1.666 1 97.75 117 THR B N 1
ATOM 4239 C CA . THR B 1 117 ? -12.055 4.418 -2.818 1 97.75 117 THR B CA 1
ATOM 4240 C C . THR B 1 117 ? -13.32 3.586 -2.617 1 97.75 117 THR B C 1
ATOM 4242 O O . THR B 1 117 ? -14.055 3.318 -3.572 1 97.75 117 THR B O 1
ATOM 4245 N N . ALA B 1 118 ? -13.602 3.174 -1.429 1 98.38 118 ALA B N 1
ATOM 4246 C CA . ALA B 1 118 ? -14.734 2.311 -1.124 1 98.38 118 ALA B CA 1
ATOM 4247 C C . ALA B 1 118 ? -16.047 3.088 -1.185 1 98.38 118 ALA B C 1
ATOM 4249 O O . ALA B 1 118 ? -17.078 2.547 -1.588 1 98.38 118 ALA B O 1
ATOM 4250 N N . LEU B 1 119 ? -16.031 4.367 -0.846 1 98.5 119 LEU B N 1
ATOM 4251 C CA . LEU B 1 119 ? -17.266 5.086 -0.579 1 98.5 119 LEU B CA 1
ATOM 4252 C C . LEU B 1 119 ? -17.688 5.906 -1.792 1 98.5 119 LEU B C 1
ATOM 4254 O O . LEU B 1 119 ? -18.844 6.352 -1.875 1 98.5 119 LEU B O 1
ATOM 4258 N N . ALA B 1 120 ? -16.781 6.148 -2.74 1 97.94 120 ALA B N 1
ATOM 4259 C CA . ALA B 1 120 ? -17.125 7.137 -3.76 1 97.94 120 ALA B CA 1
ATOM 4260 C C . ALA B 1 120 ? -16.781 6.629 -5.156 1 97.94 120 ALA B C 1
ATOM 4262 O O . ALA B 1 120 ? -15.75 5.969 -5.348 1 97.94 120 ALA B O 1
ATOM 4263 N N . ASN B 1 121 ? -17.594 6.949 -6.121 1 96.56 121 ASN B N 1
ATOM 4264 C CA . ASN B 1 121 ? -17.406 6.695 -7.547 1 96.56 121 ASN B CA 1
ATOM 4265 C C . ASN B 1 121 ? -17 7.961 -8.289 1 96.56 121 ASN B C 1
ATOM 4267 O O . ASN B 1 121 ? -17.125 9.07 -7.766 1 96.56 121 ASN B O 1
ATOM 4271 N N . PRO B 1 122 ? -16.391 7.754 -9.516 1 94.75 122 PRO B N 1
ATOM 4272 C CA . PRO B 1 122 ? -16.172 8.945 -10.344 1 94.75 122 PRO B CA 1
ATOM 4273 C C . PRO B 1 122 ? -17.422 9.805 -10.484 1 94.75 122 PRO B C 1
ATOM 4275 O O . PRO B 1 122 ? -18.516 9.273 -10.734 1 94.75 122 PRO B O 1
ATOM 4278 N N . GLY B 1 123 ? -17.234 11.086 -10.258 1 96.31 123 GLY B N 1
ATOM 4279 C CA . GLY B 1 123 ? -18.375 11.992 -10.344 1 96.31 123 GLY B CA 1
ATOM 4280 C C . GLY B 1 123 ? -18.969 12.336 -8.984 1 96.31 123 GLY B C 1
ATOM 4281 O O . GLY B 1 123 ? -19.609 13.383 -8.828 1 96.31 123 GLY B O 1
ATOM 4282 N N . ASP B 1 124 ? -18.781 11.469 -7.949 1 97.31 124 ASP B N 1
ATOM 4283 C CA . ASP B 1 124 ? -19.266 11.75 -6.602 1 97.31 124 ASP B CA 1
ATOM 4284 C C . ASP B 1 124 ? -18.438 12.852 -5.938 1 97.31 124 ASP B C 1
ATOM 4286 O O . ASP B 1 124 ? -17.359 13.188 -6.41 1 97.31 124 ASP B O 1
ATOM 4290 N N . THR B 1 125 ? -18.984 13.414 -4.855 1 98.06 125 THR B N 1
ATOM 4291 C CA . THR B 1 125 ? -18.328 14.492 -4.117 1 98.06 125 THR B CA 1
ATOM 4292 C C . THR B 1 125 ? -17.953 14.031 -2.709 1 98.06 125 THR B C 1
ATOM 4294 O O . THR B 1 125 ? -18.75 13.367 -2.043 1 98.06 125 THR B O 1
ATOM 4297 N N . ILE B 1 126 ? -16.781 14.312 -2.309 1 98.56 126 ILE B N 1
ATOM 4298 C CA . ILE B 1 126 ? -16.375 14.188 -0.913 1 98.56 126 ILE B CA 1
ATOM 4299 C C . ILE B 1 126 ? -16.062 15.57 -0.344 1 98.56 126 ILE B C 1
ATOM 4301 O O . ILE B 1 126 ? -15.367 16.375 -0.979 1 98.56 126 ILE B O 1
ATOM 4305 N N . LEU B 1 127 ? -16.656 15.867 0.818 1 98.62 127 LEU B N 1
ATOM 4306 C CA . LEU B 1 127 ? -16.375 17.125 1.507 1 98.62 127 LEU B CA 1
ATOM 4307 C C . LEU B 1 127 ? -15.156 17 2.412 1 98.62 127 LEU B C 1
ATOM 4309 O O . LEU B 1 127 ? -15.016 16 3.131 1 98.62 127 LEU B O 1
ATOM 4313 N N . VAL B 1 128 ? -14.258 17.953 2.34 1 98.69 128 VAL B N 1
ATOM 4314 C CA . VAL B 1 128 ? -13.062 17.938 3.166 1 98.69 128 VAL B CA 1
ATOM 4315 C C . VAL B 1 128 ? -12.898 19.297 3.859 1 98.69 128 VAL B C 1
ATOM 4317 O O . VAL B 1 128 ? -13.477 20.297 3.428 1 98.69 128 VAL B O 1
ATOM 4320 N N . PRO B 1 129 ? -12.172 19.359 4.945 1 98.75 129 PRO B N 1
ATOM 4321 C CA . PRO B 1 129 ? -11.984 20.625 5.641 1 98.75 129 PRO B CA 1
ATOM 4322 C C . PRO B 1 129 ? -11.117 21.609 4.859 1 98.75 129 PRO B C 1
ATOM 4324 O O . PRO B 1 129 ? -10.266 21.188 4.066 1 98.75 129 PRO B O 1
ATOM 4327 N N . ARG B 1 130 ? -11.336 22.844 5.105 1 98.5 130 ARG B N 1
ATOM 4328 C CA . ARG B 1 130 ? -10.516 23.938 4.609 1 98.5 130 ARG B CA 1
ATOM 4329 C C . ARG B 1 130 ? -10.195 24.938 5.719 1 98.5 130 ARG B C 1
ATOM 4331 O O . ARG B 1 130 ? -11.086 25.609 6.227 1 98.5 130 ARG B O 1
ATOM 4338 N N . PRO B 1 131 ? -8.875 25.125 6.148 1 97.75 131 PRO B N 1
ATOM 4339 C CA . PRO B 1 131 ? -7.742 24.406 5.566 1 97.75 131 PRO B CA 1
ATOM 4340 C C . PRO B 1 131 ? -7.797 22.906 5.855 1 97.75 131 PRO B C 1
ATOM 4342 O O . PRO B 1 131 ? -8.438 22.484 6.82 1 97.75 131 PRO B O 1
ATOM 4345 N N . GLY B 1 132 ? -7.262 22.141 5.004 1 96.44 132 GLY B N 1
ATOM 4346 C CA . GLY B 1 132 ? -7.227 20.688 5.164 1 96.44 132 GLY B CA 1
ATOM 4347 C C . GLY B 1 132 ? -5.992 20.047 4.555 1 96.44 132 GLY B C 1
ATOM 4348 O O . GLY B 1 132 ? -5.363 20.625 3.666 1 96.44 132 GLY B O 1
ATOM 4349 N N . PHE B 1 133 ? -5.668 18.906 5.016 1 94.88 133 PHE B N 1
ATOM 4350 C CA . PHE B 1 133 ? -4.527 18.156 4.516 1 94.88 133 PHE B CA 1
ATOM 4351 C C . PHE B 1 133 ? -4.742 17.75 3.061 1 94.88 133 PHE B C 1
ATOM 4353 O O . PHE B 1 133 ? -5.852 17.391 2.67 1 94.88 133 PHE B O 1
ATOM 4360 N N . SER B 1 134 ? -3.703 17.75 2.275 1 93.25 134 SER B N 1
ATOM 4361 C CA . SER B 1 134 ? -3.789 17.656 0.822 1 93.25 134 SER B CA 1
ATOM 4362 C C . SER B 1 134 ? -4 16.219 0.378 1 93.25 134 SER B C 1
ATOM 4364 O O . SER B 1 134 ? -4.379 15.961 -0.768 1 93.25 134 SER B O 1
ATOM 4366 N N . ILE B 1 135 ? -3.803 15.234 1.212 1 94.19 135 ILE B N 1
ATOM 4367 C CA . ILE B 1 135 ? -3.82 13.82 0.825 1 94.19 135 ILE B CA 1
ATOM 4368 C C . ILE B 1 135 ? -5.223 13.43 0.362 1 94.19 135 ILE B C 1
ATOM 4370 O O . ILE B 1 135 ? -5.379 12.555 -0.489 1 94.19 135 ILE B O 1
ATOM 4374 N N . TYR B 1 136 ? -6.262 14.07 0.893 1 97 136 TYR B N 1
ATOM 4375 C CA . TYR B 1 136 ? -7.629 13.766 0.492 1 97 136 TYR B CA 1
ATOM 4376 C C . TYR B 1 136 ? -7.836 14.031 -0.994 1 97 136 TYR B C 1
ATOM 4378 O O . TYR B 1 136 ? -8.414 13.203 -1.703 1 97 136 TYR B O 1
ATOM 4386 N N . ARG B 1 137 ? -7.293 15.156 -1.402 1 94.44 137 ARG B N 1
ATOM 4387 C CA . ARG B 1 137 ? -7.379 15.516 -2.814 1 94.44 137 ARG B CA 1
ATOM 4388 C C . ARG B 1 137 ? -6.523 14.586 -3.668 1 94.44 137 ARG B C 1
ATOM 4390 O O . ARG B 1 137 ? -6.957 14.141 -4.734 1 94.44 137 ARG B O 1
ATOM 4397 N N . THR B 1 138 ? -5.348 14.312 -3.184 1 93.5 138 THR B N 1
ATOM 4398 C CA . THR B 1 138 ? -4.422 13.438 -3.895 1 93.5 138 THR B CA 1
ATOM 4399 C C . THR B 1 138 ? -5.055 12.078 -4.148 1 93.5 138 THR B C 1
ATOM 4401 O O . THR B 1 138 ? -4.895 11.5 -5.227 1 93.5 138 THR B O 1
ATOM 4404 N N . GLN B 1 139 ? -5.797 11.547 -3.213 1 96 139 GLN B N 1
ATOM 4405 C CA . GLN B 1 139 ? -6.352 10.203 -3.285 1 96 139 GLN B CA 1
ATOM 4406 C C . GLN B 1 139 ? -7.684 10.195 -4.031 1 96 139 GLN B C 1
ATOM 4408 O O . GLN B 1 139 ? -8.055 9.195 -4.645 1 96 139 GLN B O 1
ATOM 4413 N N . ALA B 1 140 ? -8.391 11.312 -4.074 1 96.5 140 ALA B N 1
ATOM 4414 C CA . ALA B 1 140 ? -9.742 11.352 -4.617 1 96.5 140 ALA B CA 1
ATOM 4415 C C . ALA B 1 140 ? -9.734 11.766 -6.086 1 96.5 140 ALA B C 1
ATOM 4417 O O . ALA B 1 140 ? -10.359 11.117 -6.926 1 96.5 140 ALA B O 1
ATOM 4418 N N . GLU B 1 141 ? -8.992 12.75 -6.379 1 93.81 141 GLU B N 1
ATOM 4419 C CA . GLU B 1 141 ? -9.156 13.406 -7.676 1 93.81 141 GLU B CA 1
ATOM 4420 C C . GLU B 1 141 ? -8.664 12.508 -8.812 1 93.81 141 GLU B C 1
ATOM 4422 O O . GLU B 1 141 ? -9.234 12.516 -9.906 1 93.81 141 GLU B O 1
ATOM 4427 N N . GLY B 1 142 ? -7.668 11.727 -8.547 1 91.12 142 GLY B N 1
ATOM 4428 C CA . GLY B 1 142 ? -7.215 10.781 -9.562 1 91.12 142 GLY B CA 1
ATOM 4429 C C . GLY B 1 142 ? -8.273 9.766 -9.945 1 91.12 142 GLY B C 1
ATOM 4430 O O . GLY B 1 142 ? -8.266 9.25 -11.062 1 91.12 142 GLY B O 1
ATOM 4431 N N . LEU B 1 143 ? -9.164 9.5 -9.094 1 94.25 143 LEU B N 1
ATOM 4432 C CA . LEU B 1 143 ? -10.227 8.516 -9.305 1 94.25 143 LEU B CA 1
ATOM 4433 C C . LEU B 1 143 ? -11.461 9.18 -9.906 1 94.25 143 LEU B C 1
ATOM 4435 O O . LEU B 1 143 ? -12.508 8.539 -10.055 1 94.25 143 LEU B O 1
ATOM 4439 N N . GLY B 1 144 ? -11.359 10.492 -10.195 1 94.44 144 GLY B N 1
ATOM 4440 C CA . GLY B 1 144 ? -12.484 11.219 -10.758 1 94.44 144 GLY B CA 1
ATOM 4441 C C . GLY B 1 144 ? -13.477 11.688 -9.711 1 94.44 144 GLY B C 1
ATOM 4442 O O . GLY B 1 144 ? -14.586 12.109 -10.047 1 94.44 144 GLY B O 1
ATOM 4443 N N . ILE B 1 145 ? -13.117 11.555 -8.453 1 97.06 145 ILE B N 1
ATOM 4444 C CA . ILE B 1 145 ? -13.953 12 -7.348 1 97.06 145 ILE B CA 1
ATOM 4445 C C . ILE B 1 145 ? -13.758 13.5 -7.129 1 97.06 145 ILE B C 1
ATOM 4447 O O . ILE B 1 145 ? -12.625 14 -7.148 1 97.06 145 ILE B O 1
ATOM 4451 N N . LYS B 1 146 ? -14.828 14.219 -6.965 1 97.56 146 LYS B N 1
ATOM 4452 C CA . LYS B 1 146 ? -14.766 15.664 -6.77 1 97.56 146 LYS B CA 1
ATOM 4453 C C . LYS B 1 146 ? -14.555 16.016 -5.301 1 97.56 146 LYS B C 1
ATOM 4455 O O . LYS B 1 146 ? -15.211 15.445 -4.422 1 97.56 146 LYS B O 1
ATOM 4460 N N . ILE B 1 147 ? -13.656 16.891 -5.051 1 97 147 ILE B N 1
ATOM 4461 C CA . ILE B 1 147 ? -13.414 17.391 -3.697 1 97 147 ILE B CA 1
ATOM 4462 C C . ILE B 1 147 ? -14.016 18.781 -3.537 1 97 147 ILE B C 1
ATOM 4464 O O . ILE B 1 147 ? -13.773 19.656 -4.367 1 97 147 ILE B O 1
ATOM 4468 N N . ARG B 1 148 ? -14.852 18.922 -2.572 1 98.12 148 ARG B N 1
ATOM 4469 C CA . ARG B 1 148 ? -15.352 20.219 -2.107 1 98.12 148 ARG B CA 1
ATOM 4470 C C . ARG B 1 148 ? -15 20.438 -0.641 1 98.12 148 ARG B C 1
ATOM 4472 O O . ARG B 1 148 ? -14.703 19.5 0.085 1 98.12 148 ARG B O 1
ATOM 4479 N N . SER B 1 149 ? -14.992 21.734 -0.243 1 98.38 149 SER B N 1
ATOM 4480 C CA . SER B 1 149 ? -14.5 22 1.104 1 98.38 149 SER B CA 1
ATOM 4481 C C . SER B 1 149 ? -15.57 22.672 1.962 1 98.38 149 SER B C 1
ATOM 4483 O O . SER B 1 149 ? -16.484 23.312 1.438 1 98.38 149 SER B O 1
ATOM 4485 N N . TYR B 1 150 ? -15.523 22.438 3.195 1 98.69 150 TYR B N 1
ATOM 4486 C CA . TYR B 1 150 ? -16.203 23.25 4.199 1 98.69 150 TYR B CA 1
ATOM 4487 C C . TYR B 1 150 ? -15.211 24.047 5.027 1 98.69 150 TYR B C 1
ATOM 4489 O O . TYR B 1 150 ? -14.039 23.656 5.145 1 98.69 150 TYR B O 1
ATOM 4497 N N . ASN B 1 151 ? -15.656 25.047 5.672 1 98.69 151 ASN B N 1
ATOM 4498 C CA . ASN B 1 151 ? -14.727 26.016 6.238 1 98.69 151 ASN B CA 1
ATOM 4499 C C . ASN B 1 151 ? -14.5 25.781 7.727 1 98.69 151 ASN B C 1
ATOM 4501 O O . ASN B 1 151 ? -15.43 25.422 8.453 1 98.69 151 ASN B O 1
ATOM 4505 N N . LEU B 1 152 ? -13.281 25.969 8.109 1 98.69 152 LEU B N 1
ATOM 4506 C CA . LEU B 1 152 ? -12.914 26.094 9.516 1 98.69 152 LEU B CA 1
ATOM 4507 C C . LEU B 1 152 ? -12.711 27.562 9.891 1 98.69 152 LEU B C 1
ATOM 4509 O O . LEU B 1 152 ? -12.359 28.391 9.039 1 98.69 152 LEU B O 1
ATOM 4513 N N . LEU B 1 153 ? -12.945 27.859 11.172 1 98.12 153 LEU B N 1
ATOM 4514 C CA . LEU B 1 153 ? -12.93 29.234 11.617 1 98.12 153 LEU B CA 1
ATOM 4515 C C . LEU B 1 153 ? -11.703 29.531 12.477 1 98.12 153 LEU B C 1
ATOM 4517 O O . LEU B 1 153 ? -11.664 29.156 13.656 1 98.12 153 LEU B O 1
ATOM 4521 N N . PRO B 1 154 ? -10.734 30.281 11.953 1 96.44 154 PRO B N 1
ATOM 4522 C CA . PRO B 1 154 ? -9.547 30.578 12.758 1 96.44 154 PRO B CA 1
ATOM 4523 C C . PRO B 1 154 ? -9.875 31.344 14.031 1 96.44 154 PRO B C 1
ATOM 4525 O O . PRO B 1 154 ? -9.25 31.125 15.07 1 96.44 154 PRO B O 1
ATOM 4528 N N . SER B 1 155 ? -10.844 32.25 14.016 1 95.56 155 SER B N 1
ATOM 4529 C CA . SER B 1 155 ? -11.203 33.094 15.156 1 95.56 155 SER B CA 1
ATOM 4530 C C . SER B 1 155 ? -11.828 32.25 16.281 1 95.56 155 SER B C 1
ATOM 4532 O O . SER B 1 155 ? -11.938 32.719 17.406 1 95.56 155 SER B O 1
ATOM 4534 N N . LYS B 1 156 ? -12.156 31.031 15.977 1 97.19 156 LYS B N 1
ATOM 4535 C CA . LYS B 1 156 ? -12.75 30.141 16.969 1 97.19 156 LYS B CA 1
ATOM 4536 C C . LYS B 1 156 ? -11.906 28.891 17.141 1 97.19 156 LYS B C 1
ATOM 4538 O O . LYS B 1 156 ? -12.438 27.781 17.297 1 97.19 156 LYS B O 1
ATOM 4543 N N . GLY B 1 157 ? -10.609 29.016 16.969 1 96.31 157 GLY B N 1
ATOM 4544 C CA . GLY B 1 157 ? -9.703 27.875 17.141 1 96.31 157 GLY B CA 1
ATOM 4545 C C . GLY B 1 157 ? -9.867 26.812 16.078 1 96.31 157 GLY B C 1
ATOM 4546 O O . GLY B 1 157 ? -9.75 25.625 16.359 1 96.31 157 GLY B O 1
ATOM 4547 N N . TRP B 1 158 ? -10.328 27.25 14.93 1 98.5 158 TRP B N 1
ATOM 4548 C CA . TRP B 1 158 ? -10.469 26.391 13.75 1 98.5 158 TRP B CA 1
ATOM 4549 C C . TRP B 1 158 ? -11.641 25.438 13.914 1 98.5 158 TRP B C 1
ATOM 4551 O O . TRP B 1 158 ? -11.633 24.344 13.336 1 98.5 158 TRP B O 1
ATOM 4561 N N . GLU B 1 159 ? -12.633 25.766 14.719 1 98.5 159 GLU B N 1
ATOM 4562 C CA . GLU B 1 159 ? -13.867 25 14.719 1 98.5 159 GLU B CA 1
ATOM 4563 C C . GLU B 1 159 ? -14.484 24.938 13.32 1 98.5 159 GLU B C 1
ATOM 4565 O O . GLU B 1 159 ? -14.234 25.812 12.492 1 98.5 159 GLU B O 1
ATOM 4570 N N . ILE B 1 160 ? -15.25 23.938 13.109 1 98.81 160 ILE B N 1
ATOM 4571 C CA . ILE B 1 160 ? -15.969 23.828 11.844 1 98.81 160 ILE B CA 1
ATOM 4572 C C . ILE B 1 160 ? -17.062 24.891 11.781 1 98.81 160 ILE B C 1
ATOM 4574 O O . ILE B 1 160 ? -17.781 25.109 12.758 1 98.81 160 ILE B O 1
ATOM 4578 N N . ASP B 1 161 ? -17.109 25.641 10.672 1 98.81 161 ASP B N 1
ATOM 4579 C CA . ASP B 1 161 ? -18.25 26.516 10.391 1 98.81 161 ASP B CA 1
ATOM 4580 C C . ASP B 1 161 ? -19.5 25.688 10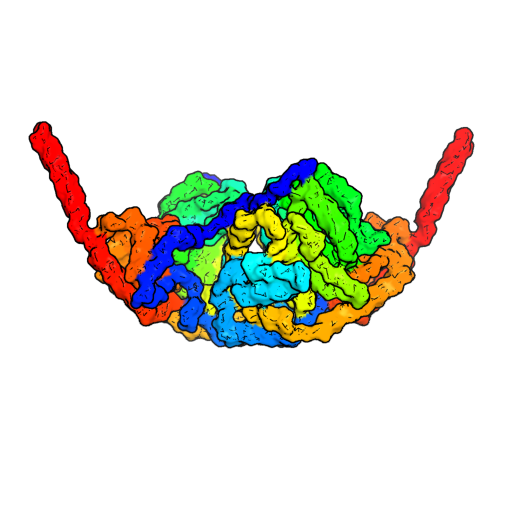.055 1 98.81 161 ASP B C 1
ATOM 4582 O O . ASP B 1 161 ? -19.75 25.375 8.891 1 98.81 161 ASP B O 1
ATOM 4586 N N . LEU B 1 162 ? -20.344 25.438 11.055 1 98.56 162 LEU B N 1
ATOM 4587 C CA . LEU B 1 162 ? -21.484 24.531 10.914 1 98.56 162 LEU B CA 1
ATOM 4588 C C . LEU B 1 162 ? -22.469 25.047 9.875 1 98.56 162 LEU B C 1
ATOM 4590 O O . LEU B 1 162 ? -23.094 24.266 9.164 1 98.56 162 LEU B O 1
ATOM 4594 N N . ILE B 1 163 ? -22.562 26.344 9.797 1 98.38 163 ILE B N 1
ATOM 4595 C CA . ILE B 1 163 ? -23.469 26.938 8.812 1 98.38 163 ILE B CA 1
ATOM 4596 C C . ILE B 1 163 ? -22.938 26.672 7.402 1 98.38 163 ILE B C 1
ATOM 4598 O O . ILE B 1 163 ? -23.688 26.25 6.516 1 98.38 163 ILE B O 1
ATOM 4602 N N . ASN B 1 164 ? -21.688 26.938 7.195 1 98.56 164 ASN B N 1
ATOM 4603 C CA . ASN B 1 164 ? -21.078 26.656 5.898 1 98.56 164 ASN B CA 1
ATOM 4604 C C . ASN B 1 164 ? -21.156 25.172 5.555 1 98.56 164 ASN B C 1
ATOM 4606 O O . ASN B 1 164 ? -21.406 24.797 4.406 1 98.56 164 ASN B O 1
ATOM 4610 N N . LEU B 1 165 ? -20.891 24.359 6.539 1 98.56 165 LEU B N 1
ATOM 4611 C CA . LEU B 1 165 ? -20.984 22.906 6.344 1 98.56 165 LEU B CA 1
ATOM 4612 C C . LEU B 1 165 ? -22.359 22.5 5.848 1 98.56 165 LEU B C 1
ATOM 4614 O O . LEU B 1 165 ? -22.484 21.75 4.883 1 98.56 165 LEU B O 1
ATOM 4618 N N . GLU B 1 166 ? -23.328 22.984 6.512 1 97.56 166 GLU B N 1
ATOM 4619 C CA . GLU B 1 166 ? -24.688 22.672 6.125 1 97.56 166 GLU B CA 1
ATOM 4620 C C . GLU B 1 166 ? -25 23.156 4.711 1 97.56 166 GLU B C 1
ATOM 4622 O O . GLU B 1 166 ? -25.672 22.469 3.943 1 97.56 166 GLU B O 1
ATOM 4627 N N . ASN B 1 167 ? -24.516 24.344 4.406 1 98.06 167 ASN B N 1
ATOM 4628 C CA . ASN B 1 167 ? -24.703 24.875 3.062 1 98.06 167 ASN B CA 1
ATOM 4629 C C . ASN B 1 167 ? -24.094 23.969 2.004 1 98.06 167 ASN B C 1
ATOM 4631 O O . ASN B 1 167 ? -24.688 23.766 0.939 1 98.06 167 ASN B O 1
ATOM 4635 N N . GLN B 1 168 ? -22.922 23.453 2.252 1 97.94 168 GLN B N 1
ATOM 4636 C CA . GLN B 1 168 ? -22.266 22.547 1.309 1 97.94 168 GLN B CA 1
ATOM 4637 C C . GLN B 1 168 ? -23.047 21.25 1.155 1 97.94 168 GLN B C 1
ATOM 4639 O O . GLN B 1 168 ? -23.172 20.719 0.051 1 97.94 168 GLN B O 1
ATOM 4644 N N . LEU B 1 169 ? -23.578 20.75 2.262 1 96.69 169 LEU B N 1
ATOM 4645 C CA . LEU B 1 169 ? -24.344 19.5 2.242 1 96.69 169 LEU B CA 1
ATOM 4646 C C . LEU B 1 169 ? -25.656 19.672 1.481 1 96.69 169 LEU B C 1
ATOM 4648 O O . LEU B 1 169 ? -26.156 18.719 0.885 1 96.69 169 LEU B O 1
ATOM 4652 N N . GLU B 1 170 ? -26.188 20.875 1.518 1 96.19 170 GLU B N 1
ATOM 4653 C CA . GLU B 1 170 ? -27.391 21.188 0.753 1 96.19 170 GLU B CA 1
ATOM 4654 C C . GLU B 1 170 ? -27.078 21.312 -0.737 1 96.19 170 GLU B C 1
ATOM 4656 O O . GLU B 1 170 ? -27.891 20.906 -1.575 1 96.19 170 GLU B O 1
ATOM 4661 N N . LYS B 1 171 ? -25.953 21.812 -0.956 1 96.31 171 LYS B N 1
ATOM 4662 C CA . LYS B 1 171 ? -25.578 22.141 -2.326 1 96.31 171 LYS B CA 1
ATOM 4663 C C . LYS B 1 171 ? -25.125 20.891 -3.084 1 96.31 171 LYS B C 1
ATOM 4665 O O . LYS B 1 171 ? -25.375 20.766 -4.285 1 96.31 171 LYS B O 1
ATOM 4670 N N . TYR B 1 172 ? -24.438 20 -2.395 1 95.31 172 TYR B N 1
ATOM 4671 C CA . TYR B 1 172 ? -23.828 18.875 -3.072 1 95.31 172 TYR B CA 1
ATOM 4672 C C . TYR B 1 172 ? -24.344 17.547 -2.496 1 95.31 172 TYR B C 1
ATOM 4674 O O . TYR B 1 172 ? -24.5 17.422 -1.28 1 95.31 172 TYR B O 1
ATOM 4682 N N . LYS B 1 173 ? -24.656 16.656 -3.371 1 91.69 173 LYS B N 1
ATOM 4683 C CA . LYS B 1 173 ? -24.859 15.273 -2.926 1 91.69 173 LYS B CA 1
ATOM 4684 C C . LYS B 1 173 ? -23.516 14.586 -2.648 1 91.69 173 LYS B C 1
ATOM 4686 O O . LYS B 1 173 ? -22.828 14.156 -3.576 1 91.69 173 LYS B O 1
ATOM 4691 N N . CYS B 1 174 ? -23.203 14.398 -1.375 1 96.31 174 CYS B N 1
ATOM 4692 C CA . CYS B 1 174 ? -21.875 13.938 -0.98 1 96.31 174 CYS B CA 1
ATOM 4693 C C . CYS B 1 174 ? -21.891 12.438 -0.701 1 96.31 174 CYS B C 1
ATOM 4695 O O . CYS B 1 174 ? -22.812 11.922 -0.077 1 96.31 174 CYS B O 1
ATOM 4697 N N . ALA B 1 175 ? -20.844 11.781 -1.206 1 97.5 175 ALA B N 1
ATOM 4698 C CA . ALA B 1 175 ? -20.656 10.359 -0.913 1 97.5 175 ALA B CA 1
ATOM 4699 C C . ALA B 1 175 ? -20.109 10.164 0.499 1 97.5 175 ALA B C 1
ATOM 4701 O O . ALA B 1 175 ? -20.359 9.133 1.127 1 97.5 175 ALA B O 1
ATOM 4702 N N . ALA B 1 176 ? -19.359 11.109 0.975 1 98.56 176 ALA B N 1
ATOM 4703 C CA . ALA B 1 176 ? -18.766 11.07 2.309 1 98.56 176 ALA B CA 1
ATOM 4704 C C . ALA B 1 176 ? -18.25 12.453 2.721 1 98.56 176 ALA B C 1
ATOM 4706 O O . ALA B 1 176 ? -18.156 13.359 1.891 1 98.56 176 ALA B O 1
ATOM 4707 N N . ILE B 1 177 ? -17.984 12.578 3.986 1 98.69 177 ILE B N 1
ATOM 4708 C CA . ILE B 1 177 ? -17.359 13.773 4.547 1 98.69 177 ILE B CA 1
ATOM 4709 C C . ILE B 1 177 ? -16.156 13.367 5.395 1 98.69 177 ILE B C 1
ATOM 4711 O O . ILE B 1 177 ? -16.219 12.406 6.16 1 98.69 177 ILE B O 1
ATOM 4715 N N . VAL B 1 178 ? -15.039 14.094 5.203 1 98.88 178 VAL B N 1
ATOM 4716 C CA . VAL B 1 178 ? -13.844 13.844 6.004 1 98.88 178 VAL B CA 1
ATOM 4717 C C . VAL B 1 178 ? -13.789 14.82 7.176 1 98.88 178 VAL B C 1
ATOM 4719 O O . VAL B 1 178 ? -13.938 16.031 6.988 1 98.88 178 VAL B O 1
ATOM 4722 N N . ILE B 1 179 ? -13.664 14.312 8.344 1 98.88 179 ILE B N 1
ATOM 4723 C CA . ILE B 1 179 ? -13.398 15.109 9.539 1 98.88 179 ILE B CA 1
ATOM 4724 C C . ILE B 1 179 ? -12.016 14.766 10.086 1 98.88 179 ILE B C 1
ATOM 4726 O O . ILE B 1 179 ? -11.719 13.602 10.352 1 98.88 179 ILE B O 1
ATOM 4730 N N . ASN B 1 180 ? -11.188 15.711 10.141 1 98.81 180 ASN B N 1
ATOM 4731 C CA . ASN B 1 180 ? -9.836 15.531 10.641 1 98.81 180 ASN B CA 1
ATOM 4732 C C . ASN B 1 180 ? -9.648 16.203 12 1 98.81 180 ASN B C 1
ATOM 4734 O O . ASN B 1 180 ? -9.641 17.438 12.094 1 98.81 180 ASN B O 1
ATOM 4738 N N . ASN B 1 181 ? -9.531 15.414 13.055 1 98.75 181 ASN B N 1
ATOM 4739 C CA . ASN B 1 181 ? -9.43 15.883 14.43 1 98.75 181 ASN B CA 1
ATOM 4740 C C . ASN B 1 181 ? -8.625 14.922 15.297 1 98.75 181 ASN B C 1
ATOM 4742 O O . ASN B 1 181 ? -8.984 13.758 15.438 1 98.75 181 ASN B O 1
ATOM 4746 N N . PRO B 1 182 ? -7.531 15.359 15.969 1 98.5 182 PRO B N 1
ATOM 4747 C CA . PRO B 1 182 ? -6.922 16.688 15.867 1 98.5 182 PRO B CA 1
ATOM 4748 C C . PRO B 1 182 ? -6.461 17.016 14.453 1 98.5 182 PRO B C 1
ATOM 4750 O O . PRO B 1 182 ? -6.266 16.109 13.633 1 98.5 182 PRO B O 1
ATOM 4753 N N . SER B 1 183 ? -6.281 18.281 14.219 1 98.38 183 SER B N 1
ATOM 4754 C CA . SER B 1 183 ? -6.281 18.734 12.836 1 98.38 183 SER B CA 1
ATOM 4755 C C . SER B 1 183 ? -4.863 18.953 12.32 1 98.38 183 SER B C 1
ATOM 4757 O O . SER B 1 183 ? -4.016 19.5 13.031 1 98.38 183 SER B O 1
ATOM 4759 N N . ASN B 1 184 ? -4.523 18.484 11.219 1 97.38 184 ASN B N 1
ATOM 4760 C CA . ASN B 1 184 ? -3.512 18.984 10.297 1 97.38 184 ASN B CA 1
ATOM 4761 C C . ASN B 1 184 ? -4.148 19.75 9.133 1 97.38 184 ASN B C 1
ATOM 4763 O O . ASN B 1 184 ? -4.922 19.188 8.359 1 97.38 184 ASN B O 1
ATOM 4767 N N . PRO B 1 185 ? -3.988 21 9.078 1 97.5 185 PRO B N 1
ATOM 4768 C CA . PRO B 1 185 ? -2.801 21.734 9.523 1 97.5 185 PRO B CA 1
ATOM 4769 C C . PRO B 1 185 ? -3.07 22.594 10.75 1 97.5 185 PRO B C 1
ATOM 4771 O O . PRO B 1 185 ? -2.182 23.328 11.203 1 97.5 185 PRO B O 1
ATOM 4774 N N . CYS B 1 186 ? -4.211 22.531 11.375 1 98.44 186 CYS B N 1
ATOM 4775 C CA . CYS B 1 186 ? -4.66 23.609 12.25 1 98.44 186 CYS B CA 1
ATOM 4776 C C . CYS B 1 186 ? -4.215 23.375 13.688 1 98.44 186 CYS B C 1
ATOM 4778 O O . CYS B 1 186 ? -4.141 24.328 14.477 1 98.44 186 CYS B O 1
ATOM 4780 N N . GLY B 1 187 ? -4 22.141 14.023 1 98.25 187 GLY B N 1
ATOM 4781 C CA . GLY B 1 187 ? -3.646 21.828 15.398 1 98.25 187 GLY B CA 1
ATOM 4782 C C . GLY B 1 187 ? -4.82 21.922 16.344 1 98.25 187 GLY B C 1
ATOM 4783 O O . GLY B 1 187 ? -4.645 21.859 17.562 1 98.25 187 GLY B O 1
ATOM 4784 N N . SER B 1 188 ? -6.004 22.031 15.859 1 98.5 188 SER B N 1
ATOM 4785 C CA . SER B 1 188 ? -7.199 22.125 16.688 1 98.5 188 SER B CA 1
ATOM 4786 C C . SER B 1 188 ? -7.605 20.766 17.234 1 98.5 188 SER B C 1
ATOM 4788 O O . SER B 1 188 ? -7.285 19.734 16.641 1 98.5 188 SER B O 1
ATOM 4790 N N . ASN B 1 189 ? -8.258 20.719 18.312 1 98.69 189 ASN B N 1
ATOM 4791 C CA . ASN B 1 189 ? -8.961 19.609 18.938 1 98.69 189 ASN B CA 1
ATOM 4792 C C . ASN B 1 189 ? -10.367 20 19.359 1 98.69 189 ASN B C 1
ATOM 4794 O O . ASN B 1 189 ? -10.539 20.875 20.219 1 98.69 189 ASN B O 1
ATOM 4798 N N . TYR B 1 190 ? -11.328 19.406 18.781 1 98.62 190 TYR B N 1
ATOM 4799 C CA . TYR B 1 190 ? -12.711 19.828 19 1 98.62 190 TYR B CA 1
ATOM 4800 C C . TYR B 1 190 ? -13.227 19.359 20.344 1 98.62 190 TYR B C 1
ATOM 4802 O O . TYR B 1 190 ? -12.922 18.25 20.781 1 98.62 190 TYR B O 1
ATOM 4810 N N . SER B 1 191 ? -14.047 20.203 20.984 1 97.88 191 SER B N 1
ATOM 4811 C CA . SER B 1 191 ? -14.742 19.797 22.203 1 97.88 191 SER B CA 1
ATOM 4812 C C . SER B 1 191 ? -15.797 18.734 21.906 1 97.88 191 SER B C 1
ATOM 4814 O O . SER B 1 191 ? -16.219 18.578 20.766 1 97.88 191 SER B O 1
ATOM 4816 N N . ILE B 1 192 ? -16.188 18.031 22.922 1 97.38 192 ILE B N 1
ATOM 4817 C CA . ILE B 1 192 ? -17.203 17 22.766 1 97.38 192 ILE B CA 1
ATOM 4818 C C . ILE B 1 192 ? -18.516 17.609 22.266 1 97.38 192 ILE B C 1
ATOM 4820 O O . ILE B 1 192 ? -19.234 17 21.484 1 97.38 192 ILE B O 1
ATOM 4824 N N . LEU B 1 193 ? -18.797 18.828 22.734 1 98.06 193 LEU B N 1
ATOM 4825 C CA . LEU B 1 193 ? -20.016 19.531 22.312 1 98.06 193 LEU B CA 1
ATOM 4826 C C . LEU B 1 193 ? -19.969 19.859 20.828 1 98.06 193 LEU B C 1
ATOM 4828 O O . LEU B 1 193 ? -20.953 19.672 20.109 1 98.06 193 LEU B O 1
ATOM 4832 N N . HIS B 1 194 ? -18.844 20.344 20.375 1 98.5 194 HIS B N 1
ATOM 4833 C CA . HIS B 1 194 ? -18.703 20.672 18.953 1 98.5 194 HIS B CA 1
ATOM 4834 C C . HIS B 1 194 ? -18.781 19.422 18.094 1 98.5 194 HIS B C 1
ATOM 4836 O O . HIS B 1 194 ? -19.375 19.438 17.016 1 98.5 194 HIS B O 1
ATOM 4842 N N . LEU B 1 195 ? -18.188 18.328 18.531 1 98.5 195 LEU B N 1
ATOM 4843 C CA . LEU B 1 195 ? -18.266 17.047 17.828 1 98.5 195 LEU B CA 1
ATOM 4844 C C . LEU B 1 195 ? -19.703 16.594 17.688 1 98.5 195 LEU B C 1
ATOM 4846 O O . LEU B 1 195 ? -20.109 16.094 16.625 1 98.5 195 LEU B O 1
ATOM 4850 N N . ARG B 1 196 ? -20.469 16.719 18.75 1 98.12 196 ARG B N 1
ATOM 4851 C CA . ARG B 1 196 ? -21.875 16.359 18.703 1 98.12 196 ARG B CA 1
ATOM 4852 C C . ARG B 1 196 ? -22.625 17.219 17.688 1 98.12 196 ARG B C 1
ATOM 4854 O O . ARG B 1 196 ? -23.453 16.703 16.922 1 98.12 196 ARG B O 1
ATOM 4861 N N . ASP B 1 197 ? -22.328 18.516 17.734 1 98.38 197 ASP B N 1
ATOM 4862 C CA . ASP B 1 197 ? -22.969 19.422 16.781 1 98.38 197 ASP B CA 1
ATOM 4863 C C . ASP B 1 197 ? -22.656 19.016 15.344 1 98.38 197 ASP B C 1
ATOM 4865 O O . ASP B 1 197 ? -23.531 19.062 14.469 1 98.38 197 ASP B O 1
ATOM 4869 N N . ILE B 1 198 ? -21.438 18.625 15.094 1 98.56 198 ILE B N 1
ATOM 4870 C CA . ILE B 1 198 ? -20.984 18.203 13.766 1 98.56 198 ILE B CA 1
ATOM 4871 C C . ILE B 1 198 ? -21.781 16.969 13.328 1 98.56 198 ILE B C 1
ATOM 4873 O O . ILE B 1 198 ? -22.359 16.953 12.25 1 98.56 198 ILE B O 1
ATOM 4877 N N . VAL B 1 199 ? -21.797 15.945 14.164 1 98.12 199 VAL B N 1
ATOM 4878 C CA . VAL B 1 199 ? -22.438 14.672 13.836 1 98.12 199 VAL B CA 1
ATOM 4879 C C . VAL B 1 199 ? -23.938 14.883 13.633 1 98.12 199 VAL B C 1
ATOM 4881 O O . VAL B 1 199 ? -24.531 14.32 12.719 1 98.12 199 VAL B O 1
ATOM 4884 N N . ASN B 1 200 ? -24.531 15.688 14.484 1 97.19 200 ASN B N 1
ATOM 4885 C CA . ASN B 1 200 ? -25.953 15.977 14.367 1 97.19 200 ASN B CA 1
ATOM 4886 C C . ASN B 1 200 ? -26.266 16.672 13.047 1 97.19 200 ASN B C 1
ATOM 4888 O O . ASN B 1 200 ? -27.297 16.375 12.414 1 97.19 200 ASN B O 1
ATOM 4892 N N . THR B 1 201 ? -25.438 17.609 12.703 1 96.88 201 THR B N 1
ATOM 4893 C CA . THR B 1 201 ? -25.625 18.297 11.438 1 96.88 201 THR B CA 1
ATOM 4894 C C . THR B 1 201 ? -25.531 17.328 10.266 1 96.88 201 THR B C 1
ATOM 4896 O O . THR B 1 201 ? -26.391 17.328 9.383 1 96.88 201 THR B O 1
ATOM 4899 N N . ILE B 1 202 ? -24.562 16.438 10.273 1 97.19 202 ILE B N 1
ATOM 4900 C CA . ILE B 1 202 ? -24.297 15.523 9.172 1 97.19 202 ILE B CA 1
ATOM 4901 C C . ILE B 1 202 ? -25.375 14.453 9.125 1 97.19 202 ILE B C 1
ATOM 4903 O O . ILE B 1 202 ? -25.781 14.023 8.039 1 97.19 202 ILE B O 1
ATOM 4907 N N . SER B 1 203 ? -25.859 14.062 10.273 1 96.25 203 SER B N 1
ATOM 4908 C CA . SER B 1 203 ? -26.875 13.016 10.391 1 96.25 203 SER B CA 1
ATOM 4909 C C . SER B 1 203 ? -28.125 13.367 9.578 1 96.25 203 SER B C 1
ATOM 4911 O O . SER B 1 203 ? -28.75 12.492 8.977 1 96.25 203 SER B O 1
ATOM 4913 N N . ARG B 1 204 ? -28.453 14.617 9.508 1 94.94 204 ARG B N 1
ATOM 4914 C CA . ARG B 1 204 ? -29.656 15.078 8.828 1 94.94 204 ARG B CA 1
ATOM 4915 C C . ARG B 1 204 ? -29.562 14.859 7.324 1 94.94 204 ARG B C 1
ATOM 4917 O O . ARG B 1 204 ? -30.578 14.82 6.625 1 94.94 204 ARG B O 1
ATOM 4924 N N . TYR B 1 205 ? -28.406 14.625 6.836 1 95.81 205 TYR B N 1
ATOM 4925 C CA . TYR B 1 205 ? -28.219 14.547 5.391 1 95.81 205 TYR B CA 1
ATOM 4926 C C . TYR B 1 205 ? -27.844 13.125 4.973 1 95.81 205 TYR B C 1
ATOM 4928 O O . TYR B 1 205 ? -27.641 12.859 3.785 1 95.81 205 TYR B O 1
ATOM 4936 N N . HIS B 1 206 ? -27.75 12.227 5.922 1 96.31 206 HIS B N 1
ATOM 4937 C CA . HIS B 1 206 ? -27.5 10.805 5.684 1 96.31 206 HIS B CA 1
ATOM 4938 C C . HIS B 1 206 ? -26.234 10.594 4.871 1 96.31 206 HIS B C 1
ATOM 4940 O O . HIS B 1 206 ? -26.234 9.883 3.865 1 96.31 206 HIS B O 1
ATOM 4946 N N . VAL B 1 207 ? -25.109 11.18 5.289 1 97.31 207 VAL B N 1
ATOM 4947 C CA . VAL B 1 207 ? -23.797 11.055 4.676 1 97.31 207 VAL B CA 1
ATOM 4948 C C . VAL B 1 207 ? -22.828 10.398 5.66 1 97.31 207 VAL B C 1
ATOM 4950 O O . VAL B 1 207 ? -22.734 10.812 6.82 1 97.31 207 VAL B O 1
ATOM 4953 N N . PRO B 1 208 ? -22.141 9.297 5.242 1 98.5 208 PRO B N 1
ATOM 4954 C CA . PRO B 1 208 ? -21.156 8.695 6.141 1 98.5 208 PRO B CA 1
ATOM 4955 C C . PRO B 1 208 ? -19.938 9.586 6.348 1 98.5 208 PRO B C 1
ATOM 4957 O O . PRO B 1 208 ? -19.703 10.508 5.562 1 98.5 208 PRO B O 1
ATOM 4960 N N . ILE B 1 209 ? -19.219 9.312 7.461 1 98.81 209 ILE B N 1
ATOM 4961 C CA . ILE B 1 209 ? -18.062 10.141 7.805 1 98.81 209 ILE B CA 1
ATOM 4962 C C . ILE B 1 209 ? -16.781 9.297 7.738 1 98.81 209 ILE B C 1
ATOM 4964 O O . ILE B 1 209 ? -16.766 8.148 8.188 1 98.81 209 ILE B O 1
ATOM 4968 N N . ILE B 1 210 ? -15.797 9.773 7.078 1 98.88 210 ILE B N 1
ATOM 4969 C CA . ILE B 1 210 ? -14.422 9.32 7.258 1 98.88 210 ILE B CA 1
ATOM 4970 C C . ILE B 1 210 ? -13.734 10.172 8.32 1 98.88 210 ILE B C 1
ATOM 4972 O O . ILE B 1 210 ? -13.492 11.367 8.102 1 98.88 210 ILE B O 1
ATOM 4976 N N . ALA B 1 211 ? -13.445 9.609 9.422 1 98.88 211 ALA B N 1
ATOM 4977 C CA . ALA B 1 211 ? -12.789 10.336 10.508 1 98.88 211 ALA B CA 1
ATOM 4978 C C . ALA B 1 211 ? -11.281 10.117 10.469 1 98.88 211 ALA B C 1
ATOM 4980 O O . ALA B 1 211 ? -10.789 9.039 10.82 1 98.88 211 ALA B O 1
ATOM 4981 N N . ASP B 1 212 ? -10.555 11.102 10.023 1 98.88 212 ASP B N 1
ATOM 4982 C CA . ASP B 1 212 ? -9.102 11.07 10.102 1 98.88 212 ASP B CA 1
ATOM 4983 C C . ASP B 1 212 ? -8.617 11.453 11.5 1 98.88 212 ASP B C 1
ATOM 4985 O O . ASP B 1 212 ? -8.523 12.641 11.828 1 98.88 212 ASP B O 1
ATOM 4989 N N . GLU B 1 213 ? -8.242 10.438 12.242 1 98.75 213 GLU B N 1
ATOM 4990 C CA . GLU B 1 213 ? -7.871 10.625 13.641 1 98.75 213 GLU B CA 1
ATOM 4991 C C . GLU B 1 213 ? -6.434 10.188 13.898 1 98.75 213 GLU B C 1
ATOM 4993 O O . GLU B 1 213 ? -6.129 9.617 14.953 1 98.75 213 GLU B O 1
ATOM 4998 N N . ILE B 1 214 ? -5.566 10.43 12.906 1 98.5 214 ILE B N 1
ATOM 4999 C CA . ILE B 1 214 ? -4.18 9.977 12.961 1 98.5 214 ILE B CA 1
ATOM 5000 C C . ILE B 1 214 ? -3.471 10.633 14.141 1 98.5 214 ILE B C 1
ATOM 5002 O O . ILE B 1 214 ? -2.516 10.07 14.688 1 98.5 214 ILE B O 1
ATOM 5006 N N . TYR B 1 215 ? -3.963 11.789 14.641 1 98.5 215 TYR B N 1
ATOM 5007 C CA . TYR B 1 215 ? -3.354 12.492 15.766 1 98.5 215 TYR B CA 1
ATOM 5008 C C . TYR B 1 215 ? -4.125 12.227 17.047 1 98.5 215 TYR B C 1
ATOM 5010 O O . TYR B 1 215 ? -4.035 13 18.016 1 98.5 215 TYR B O 1
ATOM 5018 N N . GLU B 1 216 ? -4.879 11.156 17.078 1 97.75 216 GLU B N 1
ATOM 5019 C CA . GLU B 1 216 ? -5.629 10.781 18.266 1 97.75 216 GLU B CA 1
ATOM 5020 C C . GLU B 1 216 ? -4.73 10.766 19.5 1 97.75 216 GLU B C 1
ATOM 5022 O O . GLU B 1 216 ? -3.586 10.312 19.438 1 97.75 216 GLU B O 1
ATOM 5027 N N . HIS B 1 217 ? -5.156 11.383 20.578 1 96.56 217 HIS B N 1
ATOM 5028 C CA . HIS B 1 217 ? -4.543 11.414 21.906 1 96.56 217 HIS B CA 1
ATOM 5029 C C . HIS B 1 217 ? -3.338 12.352 21.938 1 96.56 217 HIS B C 1
ATOM 5031 O O . HIS B 1 217 ? -2.727 12.547 22.984 1 96.56 217 HIS B O 1
ATOM 5037 N N . LEU B 1 218 ? -2.938 12.945 20.812 1 97.88 218 LEU B N 1
ATOM 5038 C CA . LEU B 1 218 ? -1.898 13.969 20.797 1 97.88 218 LEU B CA 1
ATOM 5039 C C . LEU B 1 218 ? -2.49 15.352 21.047 1 97.88 218 LEU B C 1
ATOM 5041 O O . LEU B 1 218 ? -2.432 16.219 20.172 1 97.88 218 LEU B O 1
ATOM 5045 N N . VAL B 1 219 ? -3.031 15.492 22.219 1 98.5 219 VAL B N 1
ATOM 5046 C CA . VAL B 1 219 ? -3.645 16.75 22.641 1 98.5 219 VAL B CA 1
ATOM 5047 C C . VAL B 1 219 ? -2.924 17.297 23.875 1 98.5 219 VAL B C 1
ATOM 5049 O O . VAL B 1 219 ? -2.428 16.531 24.703 1 98.5 219 VAL B O 1
ATOM 5052 N N . PHE B 1 220 ? -2.846 18.578 24 1 98.19 220 PHE B N 1
ATOM 5053 C CA . PHE B 1 220 ? -2.088 19.234 25.062 1 98.19 220 PHE B CA 1
ATOM 5054 C C . PHE B 1 220 ? -2.768 19.031 26.406 1 98.19 220 PHE B C 1
ATOM 5056 O O . PHE B 1 220 ? -3.969 18.766 26.469 1 98.19 220 PHE B O 1
ATOM 5063 N N . PRO B 1 221 ? -1.931 19.094 27.5 1 95.94 221 PRO B N 1
ATOM 5064 C CA . PRO B 1 221 ? -2.533 19 28.828 1 95.94 221 PRO B CA 1
ATOM 5065 C C . PRO B 1 221 ? -3.701 19.969 29.016 1 95.94 221 PRO B C 1
ATOM 5067 O O . PRO B 1 221 ? -3.629 21.125 28.578 1 95.94 221 PRO B O 1
ATOM 5070 N N . GLY B 1 222 ? -4.777 19.5 29.531 1 95.12 222 GLY B N 1
ATOM 5071 C CA . GLY B 1 222 ? -5.988 20.281 29.672 1 95.12 222 GLY B CA 1
ATOM 5072 C C . GLY B 1 222 ? -7.016 20 28.594 1 95.12 222 GLY B C 1
ATOM 5073 O O . GLY B 1 222 ? -8.203 20.297 28.766 1 95.12 222 GLY B O 1
ATOM 5074 N N . GLU B 1 223 ? -6.574 19.516 27.438 1 96.5 223 GLU B N 1
ATOM 5075 C CA . GLU B 1 223 ? -7.449 19.078 26.359 1 96.5 223 GLU B CA 1
ATOM 5076 C C . GLU B 1 223 ? -7.75 17.578 26.453 1 96.5 223 GLU B C 1
ATOM 5078 O O . GLU B 1 223 ? -6.992 16.828 27.062 1 96.5 223 GLU B O 1
ATOM 5083 N N . LYS B 1 224 ? -8.898 17.203 25.906 1 96.56 224 LYS B N 1
ATOM 5084 C CA . LYS B 1 224 ? -9.266 15.797 25.844 1 96.56 224 LYS B CA 1
ATOM 5085 C C . LYS B 1 224 ? -9.68 15.406 24.422 1 96.56 224 LYS B C 1
ATOM 5087 O O . LYS B 1 224 ? -10.461 16.109 23.781 1 96.56 224 LYS B O 1
ATOM 5092 N N . PHE B 1 225 ? -9.102 14.367 24 1 97.25 225 PHE B N 1
ATOM 5093 C CA . PHE B 1 225 ? -9.516 13.82 22.703 1 97.25 225 PHE B CA 1
ATOM 5094 C C . PHE B 1 225 ? -10.742 12.945 22.859 1 97.25 225 PHE B C 1
ATOM 5096 O O . PHE B 1 225 ? -10.797 12.086 23.734 1 97.25 225 PHE B O 1
ATOM 5103 N N . HIS B 1 226 ? -11.75 13.18 22.047 1 96.12 226 HIS B N 1
ATOM 5104 C CA . HIS B 1 226 ? -12.93 12.328 21.938 1 96.12 226 HIS B CA 1
ATOM 5105 C C . HIS B 1 226 ? -13.062 11.75 20.531 1 96.12 226 HIS B C 1
ATOM 5107 O O . HIS B 1 226 ? -13.172 12.492 19.562 1 96.12 226 HIS B O 1
ATOM 5113 N N . PRO B 1 227 ? -12.977 10.367 20.453 1 96.69 227 PRO B N 1
ATOM 5114 C CA . PRO B 1 227 ? -13.25 9.812 19.125 1 96.69 227 PRO B CA 1
ATOM 5115 C C . PRO B 1 227 ? -14.609 10.242 18.562 1 96.69 227 PRO B C 1
ATOM 5117 O O . PRO B 1 227 ? -15.602 10.266 19.297 1 96.69 227 PRO B O 1
ATOM 5120 N N . LEU B 1 228 ? -14.625 10.602 17.328 1 97.31 228 LEU B N 1
ATOM 5121 C CA . LEU B 1 228 ? -15.859 11.078 16.719 1 97.31 228 LEU B CA 1
ATOM 5122 C C . LEU B 1 228 ? -16.969 10.031 16.844 1 97.31 228 LEU B C 1
ATOM 5124 O O . LEU B 1 228 ? -18.125 10.375 17.062 1 97.31 228 LEU B O 1
ATOM 5128 N N . ALA B 1 229 ? -16.594 8.766 16.688 1 96 229 ALA B N 1
ATOM 5129 C CA . ALA B 1 229 ? -17.562 7.668 16.703 1 96 229 ALA B CA 1
ATOM 5130 C C . ALA B 1 229 ? -18.266 7.594 18.062 1 96 229 ALA B C 1
ATOM 5132 O O . ALA B 1 229 ? -19.406 7.129 18.141 1 96 229 ALA B O 1
ATOM 5133 N N . SER B 1 230 ? -17.672 8.062 19.109 1 94.12 230 SER B N 1
ATOM 5134 C CA . SER B 1 230 ? -18.219 7.953 20.453 1 94.12 230 SER B CA 1
ATOM 5135 C C . SER B 1 230 ? -19.453 8.844 20.609 1 94.12 230 SER B C 1
ATOM 5137 O O . SER B 1 230 ? -20.281 8.609 21.5 1 94.12 230 SER B O 1
ATOM 5139 N N . VAL B 1 231 ? -19.594 9.852 19.719 1 94.69 231 VAL B N 1
ATOM 5140 C CA . VAL B 1 231 ? -20.703 10.781 19.891 1 94.69 231 VAL B CA 1
ATOM 5141 C C . VAL B 1 231 ? -21.75 10.555 18.797 1 94.69 231 VAL B C 1
ATOM 5143 O O . VAL B 1 231 ? -22.75 11.273 18.719 1 94.69 231 VAL B O 1
ATOM 5146 N N . SER B 1 232 ? -21.469 9.625 17.938 1 94.81 232 SER B N 1
ATOM 5147 C CA . SER B 1 232 ? -22.422 9.336 16.875 1 94.81 232 SER B CA 1
ATOM 5148 C C . SER B 1 232 ? -23.5 8.359 17.328 1 94.81 232 SER B C 1
ATOM 5150 O O . SER B 1 232 ? -23.172 7.285 17.859 1 94.81 232 SER B O 1
ATOM 5152 N N . ALA B 1 233 ? -24.734 8.688 17.062 1 92.19 233 ALA B N 1
ATOM 5153 C CA . ALA B 1 233 ? -25.828 7.781 17.375 1 92.19 233 ALA B CA 1
ATOM 5154 C C . ALA B 1 233 ? -26.203 6.941 16.156 1 92.19 233 ALA B C 1
ATOM 5156 O O . ALA B 1 233 ? -26.594 5.777 16.297 1 92.19 233 ALA B O 1
ATOM 5157 N N . ASP B 1 234 ? -26.094 7.52 15.023 1 93.75 234 ASP B N 1
ATOM 5158 C CA . ASP B 1 234 ? -26.625 6.801 13.867 1 93.75 234 ASP B CA 1
ATOM 5159 C C . ASP B 1 234 ? -25.734 6.973 12.648 1 93.75 234 ASP B C 1
ATOM 5161 O O . ASP B 1 234 ? -25.844 6.211 11.68 1 93.75 234 ASP B O 1
ATOM 5165 N N . VAL B 1 235 ? -24.844 7.984 12.625 1 97.19 235 VAL B N 1
ATOM 5166 C CA . VAL B 1 235 ? -24 8.211 11.461 1 97.19 235 VAL B CA 1
ATOM 5167 C C . VAL B 1 235 ? -22.922 7.133 11.383 1 97.19 235 VAL B C 1
ATOM 5169 O O . VAL B 1 235 ? -22.156 6.941 12.336 1 97.19 235 VAL B O 1
ATOM 5172 N N . PRO B 1 236 ? -22.891 6.301 10.312 1 97.94 236 PRO B N 1
ATOM 5173 C CA . PRO B 1 236 ? -21.766 5.375 10.18 1 97.94 236 PRO B CA 1
ATOM 5174 C C . PRO B 1 236 ? -20.438 6.09 9.945 1 97.94 236 PRO B C 1
ATOM 5176 O O . PRO B 1 236 ? -20.391 7.066 9.195 1 97.94 236 PRO B O 1
ATOM 5179 N N . ILE B 1 237 ? -19.406 5.625 10.625 1 98.44 237 ILE B N 1
ATOM 5180 C CA . ILE B 1 237 ? -18.109 6.309 10.609 1 98.44 237 ILE B CA 1
ATOM 5181 C C . ILE B 1 237 ? -17 5.301 10.344 1 98.44 237 ILE B C 1
ATOM 5183 O O . ILE B 1 237 ? -16.969 4.227 10.945 1 98.44 237 ILE B O 1
ATOM 5187 N N . LEU B 1 238 ? -16.141 5.559 9.367 1 98.81 238 LEU B N 1
ATOM 5188 C CA . LEU B 1 238 ? -14.859 4.902 9.219 1 98.81 238 LEU B CA 1
ATOM 5189 C C . LEU B 1 238 ? -13.742 5.734 9.852 1 98.81 238 LEU B C 1
ATOM 5191 O O . LEU B 1 238 ? -13.32 6.746 9.281 1 98.81 238 LEU B O 1
ATOM 5195 N N . SER B 1 239 ? -13.273 5.281 11.016 1 98.69 239 SER B N 1
ATOM 5196 C CA . SER B 1 239 ? -12.188 5.984 11.695 1 98.69 239 SER B CA 1
ATOM 5197 C C . SER B 1 239 ? -10.828 5.477 11.242 1 98.69 239 SER B C 1
ATOM 5199 O O . SER B 1 239 ? -10.586 4.266 11.219 1 98.69 239 SER B O 1
ATOM 5201 N N . CYS B 1 240 ? -10.008 6.414 10.836 1 98.81 240 CYS B N 1
ATOM 5202 C CA . CYS B 1 240 ? -8.664 6.082 10.367 1 98.81 240 CYS B CA 1
ATOM 5203 C C . CYS B 1 240 ? -7.605 6.57 11.352 1 98.81 240 CYS B C 1
ATOM 5205 O O . CYS B 1 240 ? -7.672 7.707 11.82 1 98.81 240 CYS B O 1
ATOM 5207 N N . SER B 1 241 ? -6.672 5.738 11.711 1 98.69 241 SER B N 1
ATOM 5208 C CA . SER B 1 241 ? -5.547 6.062 12.586 1 98.69 241 SER B CA 1
ATOM 5209 C C . SER B 1 241 ? -4.352 5.16 12.305 1 98.69 241 SER B C 1
ATOM 5211 O O . SER B 1 241 ? -4.27 4.539 11.242 1 98.69 241 SER B O 1
ATOM 5213 N N . GLY B 1 242 ? -3.338 5.219 13.188 1 98.38 242 GLY B N 1
ATOM 5214 C CA . GLY B 1 242 ? -2.148 4.41 12.969 1 98.38 242 GLY B CA 1
ATOM 5215 C C . GLY B 1 242 ? -1.023 4.73 13.93 1 98.38 242 GLY B C 1
ATOM 5216 O O . GLY B 1 242 ? -1.226 5.449 14.914 1 98.38 242 GLY B O 1
ATOM 5217 N N . LEU B 1 243 ? 0.144 4.16 13.664 1 98.19 243 LEU B N 1
ATOM 5218 C CA . LEU B 1 243 ? 1.307 4.293 14.531 1 98.19 243 LEU B CA 1
ATOM 5219 C C . LEU B 1 243 ? 2.117 5.535 14.172 1 98.19 243 LEU B C 1
ATOM 5221 O O . LEU B 1 243 ? 2.969 5.973 14.953 1 98.19 243 LEU B O 1
ATOM 5225 N N . THR B 1 244 ? 1.851 6.156 13.141 1 95.5 244 THR B N 1
ATOM 5226 C CA . THR B 1 244 ? 2.729 7.086 12.438 1 95.5 244 THR B CA 1
ATOM 5227 C C . THR B 1 244 ? 3.01 8.32 13.297 1 95.5 244 THR B C 1
ATOM 5229 O O . THR B 1 244 ? 4.117 8.859 13.266 1 95.5 244 THR B O 1
ATOM 5232 N N . LYS B 1 245 ? 2.006 8.766 14.031 1 97.19 245 LYS B N 1
ATOM 5233 C CA . LYS B 1 245 ? 2.176 10.07 14.664 1 97.19 245 LYS B CA 1
ATOM 5234 C C . LYS B 1 245 ? 2.262 9.938 16.188 1 97.19 245 LYS B C 1
ATOM 5236 O O . LYS B 1 245 ? 3.268 10.312 16.797 1 97.19 245 LYS B O 1
ATOM 5241 N N . ARG B 1 246 ? 1.305 9.234 16.75 1 97.5 246 ARG B N 1
ATOM 5242 C CA . ARG B 1 246 ? 1.312 9.062 18.203 1 97.5 246 ARG B CA 1
ATOM 5243 C C . ARG B 1 246 ? 2.533 8.273 18.656 1 97.5 246 ARG B C 1
ATOM 5245 O O . ARG B 1 246 ? 3.1 8.539 19.719 1 97.5 246 ARG B O 1
ATOM 5252 N N . PHE B 1 247 ? 2.992 7.324 17.859 1 98.44 247 PHE B N 1
ATOM 5253 C CA . PHE B 1 247 ? 4.09 6.438 18.25 1 98.44 247 PHE B CA 1
ATOM 5254 C C . PHE B 1 247 ? 5.367 6.812 17.5 1 98.44 247 PHE B C 1
ATOM 5256 O O . PHE B 1 247 ? 6.371 6.105 17.594 1 98.44 247 PHE B O 1
ATOM 5263 N N . LEU B 1 248 ? 5.34 7.84 16.734 1 98 248 LEU B N 1
ATOM 5264 C CA . LEU B 1 248 ? 6.477 8.508 16.109 1 98 248 LEU B CA 1
ATOM 5265 C C . LEU B 1 248 ? 7.258 7.555 15.219 1 98 248 LEU B C 1
ATOM 5267 O O . LEU B 1 248 ? 8.484 7.457 15.328 1 98 248 LEU B O 1
ATOM 5271 N N . CYS B 1 249 ? 6.574 6.852 14.359 1 97.81 249 CYS B N 1
ATOM 5272 C CA . CYS B 1 249 ? 7.219 5.922 13.445 1 97.81 249 CYS B CA 1
ATOM 5273 C C . CYS B 1 249 ? 6.508 5.906 12.094 1 97.81 249 CYS B C 1
ATOM 5275 O O . CYS B 1 249 ? 6.098 4.848 11.617 1 97.81 249 CYS B O 1
ATOM 5277 N N . PRO B 1 250 ? 6.441 7.082 11.414 1 96.69 250 PRO B N 1
ATOM 5278 C CA . PRO B 1 250 ? 5.66 7.16 10.18 1 96.69 250 PRO B CA 1
ATOM 5279 C C . PRO B 1 250 ? 6.195 6.25 9.078 1 96.69 250 PRO B C 1
ATOM 5281 O O . PRO B 1 250 ? 5.426 5.746 8.258 1 96.69 250 PRO B O 1
ATOM 5284 N N . GLY B 1 251 ? 7.469 5.941 9.094 1 97.25 251 GLY B N 1
ATOM 5285 C CA . GLY B 1 251 ? 8.062 5.105 8.055 1 97.25 251 GLY B CA 1
ATOM 5286 C C . GLY B 1 251 ? 7.668 3.646 8.172 1 97.25 251 GLY B C 1
ATOM 5287 O O . GLY B 1 251 ? 7.824 2.879 7.219 1 97.25 251 GLY B O 1
ATOM 5288 N N . TRP B 1 252 ? 7.18 3.205 9.359 1 98.31 252 TRP B N 1
ATOM 5289 C CA . TRP B 1 252 ? 6.863 1.796 9.57 1 98.31 252 TRP B CA 1
ATOM 5290 C C . TRP B 1 252 ? 5.629 1.386 8.781 1 98.31 252 TRP B C 1
ATOM 5292 O O . TRP B 1 252 ? 5.406 0.197 8.539 1 98.31 252 TRP B O 1
ATOM 5302 N N . ARG B 1 253 ? 4.789 2.385 8.391 1 97.56 253 ARG B N 1
ATOM 5303 C CA . ARG B 1 253 ? 3.654 2.242 7.484 1 97.56 253 ARG B CA 1
ATOM 5304 C C . ARG B 1 253 ? 2.631 1.259 8.039 1 97.56 253 ARG B C 1
ATOM 5306 O O . ARG B 1 253 ? 2.234 0.314 7.355 1 97.56 253 ARG B O 1
ATOM 5313 N N . LEU B 1 254 ? 2.135 1.516 9.203 1 98.62 254 LEU B N 1
ATOM 5314 C CA . LEU B 1 254 ? 1.047 0.714 9.758 1 98.62 254 LEU B CA 1
ATOM 5315 C C . LEU B 1 254 ? -0.073 1.605 10.281 1 98.62 254 LEU B C 1
ATOM 5317 O O . LEU B 1 254 ? 0.167 2.484 11.109 1 98.62 254 LEU B O 1
ATOM 5321 N N . GLY B 1 255 ? -1.22 1.474 9.773 1 98.56 255 GLY B N 1
ATOM 5322 C CA . GLY B 1 255 ? -2.445 2.137 10.195 1 98.56 255 GLY B CA 1
ATOM 5323 C C . GLY B 1 255 ? -3.654 1.221 10.172 1 98.56 255 GLY B C 1
ATOM 5324 O O . GLY B 1 255 ? -3.521 0.011 9.977 1 98.56 255 GLY B O 1
ATOM 5325 N N . TRP B 1 256 ? -4.812 1.768 10.445 1 98.88 256 TRP B N 1
ATOM 5326 C CA . TRP B 1 256 ? -5.988 0.903 10.477 1 98.88 256 TRP B CA 1
ATOM 5327 C C . TRP B 1 256 ? -7.262 1.708 10.25 1 98.88 256 TRP B C 1
ATOM 5329 O O . TRP B 1 256 ? -7.258 2.936 10.383 1 98.88 256 TRP B O 1
ATOM 5339 N N . ILE B 1 257 ? -8.289 1.041 9.852 1 98.88 257 ILE B N 1
ATOM 5340 C CA . ILE B 1 257 ? -9.672 1.51 9.82 1 98.88 257 ILE B CA 1
ATOM 5341 C C . ILE B 1 257 ? -10.477 0.825 10.922 1 98.88 257 ILE B C 1
ATOM 5343 O O . ILE B 1 257 ? -10.367 -0.389 11.109 1 98.88 257 ILE B O 1
ATOM 5347 N N . VAL B 1 258 ? -11.18 1.523 11.688 1 98.75 258 VAL B N 1
ATOM 5348 C CA . VAL B 1 258 ? -12.227 0.98 12.555 1 98.75 258 VAL B CA 1
ATOM 5349 C C . VAL B 1 258 ? -13.602 1.331 11.984 1 98.75 258 VAL B C 1
ATOM 5351 O O . VAL B 1 258 ? -13.914 2.506 11.781 1 98.75 258 VAL B O 1
ATOM 5354 N N . ILE B 1 259 ? -14.422 0.37 11.734 1 98.31 259 ILE B N 1
ATOM 5355 C CA . ILE B 1 259 ? -15.75 0.53 11.172 1 98.31 259 ILE B CA 1
ATOM 5356 C C . ILE B 1 259 ? -16.781 0.694 12.297 1 98.31 259 ILE B C 1
ATOM 5358 O O . ILE B 1 259 ? -16.969 -0.217 13.102 1 98.31 259 ILE B O 1
ATOM 5362 N N . HIS B 1 260 ? -17.344 1.837 12.406 1 97.19 260 HIS B N 1
ATOM 5363 C CA . HIS B 1 260 ? -18.438 2.109 13.328 1 97.19 260 HIS B CA 1
ATOM 5364 C C . HIS B 1 260 ? -19.781 2.158 12.586 1 97.19 260 HIS B C 1
ATOM 5366 O O . HIS B 1 260 ? -20.047 3.104 11.844 1 97.19 260 HIS B O 1
ATOM 5372 N N . ASP B 1 261 ? -20.594 1.207 12.789 1 96 261 ASP B N 1
ATOM 5373 C CA . ASP B 1 261 ? -21.828 1.034 12.055 1 96 261 ASP B CA 1
ATOM 5374 C C . ASP B 1 261 ? -22.938 0.475 12.953 1 96 261 ASP B C 1
ATOM 5376 O O . ASP B 1 261 ? -23.406 -0.639 12.734 1 96 261 ASP B O 1
ATOM 5380 N N . ARG B 1 262 ? -23.5 1.322 13.805 1 93.06 262 ARG B N 1
ATOM 5381 C CA . ARG B 1 262 ? -24.406 0.904 14.875 1 93.06 262 ARG B CA 1
ATOM 5382 C C . ARG B 1 262 ? -25.734 0.423 14.305 1 93.06 262 ARG B C 1
ATOM 5384 O O . ARG B 1 262 ? -26.422 -0.398 14.922 1 93.06 262 ARG B O 1
ATOM 5391 N N . HIS B 1 263 ? -26.094 0.877 13.125 1 95.12 263 HIS B N 1
ATOM 5392 C CA . HIS B 1 263 ? -27.406 0.554 12.586 1 95.12 263 HIS B CA 1
ATOM 5393 C C . HIS B 1 263 ? -27.297 -0.248 11.289 1 95.12 263 HIS B C 1
ATOM 5395 O O . HIS B 1 263 ? -28.219 -0.257 10.477 1 95.12 263 HIS B O 1
ATOM 5401 N N . ASP B 1 264 ? -26.094 -0.841 11.031 1 95.56 264 ASP B N 1
ATOM 5402 C CA . ASP B 1 264 ? -25.844 -1.714 9.891 1 95.56 264 ASP B CA 1
ATOM 5403 C C . ASP B 1 264 ? -26.125 -0.995 8.578 1 95.56 264 ASP B C 1
ATOM 5405 O O . ASP B 1 264 ? -26.703 -1.575 7.656 1 95.56 264 ASP B O 1
ATOM 5409 N N . ILE B 1 265 ? -25.812 0.283 8.633 1 96.56 265 ILE B N 1
ATOM 5410 C CA . ILE B 1 265 ? -25.984 1.083 7.422 1 96.56 265 ILE B CA 1
ATOM 5411 C C . ILE B 1 265 ? -24.938 0.688 6.383 1 96.56 265 ILE B C 1
ATOM 5413 O O . ILE B 1 265 ? -25.266 0.51 5.207 1 96.56 265 ILE B O 1
ATOM 5417 N N . PHE B 1 266 ? -23.625 0.594 6.738 1 96.75 266 PHE B N 1
ATOM 5418 C CA . PHE B 1 266 ? -22.594 0.075 5.852 1 96.75 266 PHE B CA 1
ATOM 5419 C C . PHE B 1 266 ? -22.922 -1.348 5.414 1 96.75 266 PHE B C 1
ATOM 5421 O O . PHE B 1 266 ? -22.875 -1.665 4.223 1 96.75 266 PHE B O 1
ATOM 5428 N N . GLY B 1 267 ? -23.344 -2.166 6.406 1 95.38 267 GLY B N 1
ATOM 5429 C CA . GLY B 1 267 ? -23.75 -3.535 6.137 1 95.38 267 GLY B CA 1
ATOM 5430 C C . GLY B 1 267 ? -22.625 -4.398 5.586 1 95.38 267 GLY B C 1
ATOM 5431 O O . GLY B 1 267 ? -21.453 -4.047 5.703 1 95.38 267 GLY B O 1
ATOM 5432 N N . LYS B 1 268 ? -23.078 -5.547 5.129 1 94.69 268 LYS B N 1
ATOM 5433 C CA . LYS B 1 268 ? -22.125 -6.547 4.641 1 94.69 268 LYS B CA 1
ATOM 5434 C C . LYS B 1 268 ? -21.469 -6.098 3.34 1 94.69 268 LYS B C 1
ATOM 5436 O O . LYS B 1 268 ? -20.297 -6.387 3.096 1 94.69 268 LYS B O 1
ATOM 5441 N N . GLU B 1 269 ? -22.172 -5.379 2.594 1 94.94 269 GLU B N 1
ATOM 5442 C CA . GLU B 1 269 ? -21.672 -4.988 1.274 1 94.94 269 GLU B CA 1
ATOM 5443 C C . GLU B 1 269 ? -20.453 -4.074 1.383 1 94.94 269 GLU B C 1
ATOM 5445 O O . GLU B 1 269 ? -19.453 -4.293 0.707 1 94.94 269 GLU B O 1
ATOM 5450 N N . MET B 1 270 ? -20.578 -3.051 2.242 1 96.75 270 MET B N 1
ATOM 5451 C CA . MET B 1 270 ? -19.453 -2.137 2.422 1 96.75 270 MET B CA 1
ATOM 5452 C C . MET B 1 270 ? -18.25 -2.855 3.033 1 96.75 270 MET B C 1
ATOM 5454 O O . MET B 1 270 ? -17.109 -2.625 2.631 1 96.75 270 MET B O 1
ATOM 5458 N N . ARG B 1 271 ? -18.516 -3.715 3.961 1 95.88 271 ARG B N 1
ATOM 5459 C CA . ARG B 1 271 ? -17.453 -4.492 4.59 1 95.88 271 ARG B CA 1
ATOM 5460 C C . ARG B 1 271 ? -16.734 -5.371 3.566 1 95.88 271 ARG B C 1
ATOM 5462 O O . ARG B 1 271 ? -15.5 -5.449 3.561 1 95.88 271 ARG B O 1
ATOM 5469 N N . THR B 1 272 ? -17.469 -5.98 2.703 1 94.12 272 THR B N 1
ATOM 5470 C CA . THR B 1 272 ? -16.906 -6.793 1.632 1 94.12 272 THR B CA 1
ATOM 5471 C C . THR B 1 272 ? -16.109 -5.93 0.661 1 94.12 272 THR B C 1
ATOM 5473 O O . THR B 1 272 ? -15.039 -6.336 0.192 1 94.12 272 THR B O 1
ATOM 5476 N N . GLY B 1 273 ? -16.672 -4.762 0.346 1 95.88 273 GLY B N 1
ATOM 5477 C CA . GLY B 1 273 ? -15.953 -3.838 -0.518 1 95.88 273 GLY B CA 1
ATOM 5478 C C . GLY B 1 273 ? -14.594 -3.455 0.022 1 95.88 273 GLY B C 1
ATOM 5479 O O . GLY B 1 273 ? -13.602 -3.451 -0.716 1 95.88 273 GLY B O 1
ATOM 5480 N N . LEU B 1 274 ? -14.578 -3.143 1.324 1 97.25 274 LEU B N 1
ATOM 5481 C CA . LEU B 1 274 ? -13.32 -2.789 1.971 1 97.25 274 LEU B CA 1
ATOM 5482 C C . LEU B 1 274 ? -12.352 -3.971 1.961 1 97.25 274 LEU B C 1
ATOM 5484 O O . LEU B 1 274 ? -11.156 -3.797 1.718 1 97.25 274 LEU B O 1
ATOM 5488 N N . GLN B 1 275 ? -12.844 -5.113 2.193 1 93.88 275 GLN B N 1
ATOM 5489 C CA . GLN B 1 275 ? -12.047 -6.328 2.131 1 93.88 275 GLN B CA 1
ATOM 5490 C C . GLN B 1 275 ? -11.477 -6.539 0.73 1 93.88 275 GLN B C 1
ATOM 5492 O O . GLN B 1 275 ? -10.289 -6.852 0.576 1 93.88 275 GLN B O 1
ATOM 5497 N N . ASN B 1 276 ? -12.312 -6.406 -0.276 1 94.06 276 ASN B N 1
ATOM 5498 C CA . ASN B 1 276 ? -11.883 -6.539 -1.662 1 94.06 276 ASN B CA 1
ATOM 5499 C C . ASN B 1 276 ? -10.734 -5.582 -1.987 1 94.06 276 ASN B C 1
ATOM 5501 O O . ASN B 1 276 ? -9.727 -5.992 -2.561 1 94.06 276 ASN B O 1
ATOM 5505 N N . LEU B 1 277 ? -10.875 -4.402 -1.571 1 95.5 277 LEU B N 1
ATOM 5506 C CA . LEU B 1 277 ? -9.875 -3.379 -1.871 1 95.5 277 LEU B CA 1
ATOM 5507 C C . LEU B 1 277 ? -8.555 -3.689 -1.175 1 95.5 277 LEU B C 1
ATOM 5509 O O . LEU B 1 277 ? -7.484 -3.396 -1.71 1 95.5 277 LEU B O 1
ATOM 5513 N N . SER B 1 278 ? -8.609 -4.277 0.01 1 93.94 278 SER B N 1
ATOM 5514 C CA . SER B 1 278 ? -7.406 -4.59 0.774 1 93.94 278 SER B CA 1
ATOM 5515 C C . SER B 1 278 ? -6.574 -5.66 0.081 1 93.94 278 SER B C 1
ATOM 5517 O O . SER B 1 278 ? -5.387 -5.82 0.375 1 93.94 278 SER B O 1
ATOM 5519 N N . THR B 1 279 ? -7.152 -6.41 -0.837 1 91.62 279 THR B N 1
ATOM 5520 C CA . THR B 1 279 ? -6.449 -7.504 -1.495 1 91.62 279 THR B CA 1
ATOM 5521 C C . THR B 1 279 ? -5.57 -6.98 -2.625 1 91.62 279 THR B C 1
ATOM 5523 O O . THR B 1 279 ? -4.715 -7.703 -3.139 1 91.62 279 THR B O 1
ATOM 5526 N N . ARG B 1 280 ? -5.762 -5.758 -3.043 1 91.06 280 ARG B N 1
ATOM 5527 C CA . ARG B 1 280 ? -5.043 -5.223 -4.195 1 91.06 280 ARG B CA 1
ATOM 5528 C C . ARG B 1 280 ? -3.535 -5.242 -3.959 1 91.06 280 ARG B C 1
ATOM 5530 O O . ARG B 1 280 ? -2.77 -5.648 -4.836 1 91.06 280 ARG B O 1
ATOM 5537 N N . ILE B 1 281 ? -3.1 -4.875 -2.689 1 88.5 281 ILE B N 1
ATOM 5538 C CA . ILE B 1 281 ? -1.666 -4.902 -2.422 1 88.5 281 ILE B CA 1
ATOM 5539 C C . ILE B 1 281 ? -1.359 -5.961 -1.366 1 88.5 281 ILE B C 1
ATOM 5541 O O . ILE B 1 281 ? -0.253 -6.004 -0.822 1 88.5 281 ILE B O 1
ATOM 5545 N N . ILE B 1 282 ? -2.33 -6.719 -0.978 1 90.12 282 ILE B N 1
ATOM 5546 C CA . ILE B 1 282 ? -2.227 -7.91 -0.145 1 90.12 282 ILE B CA 1
ATOM 5547 C C . ILE B 1 282 ? -1.883 -7.512 1.288 1 90.12 282 ILE B C 1
ATOM 5549 O O . ILE B 1 282 ? -1.119 -8.203 1.965 1 90.12 282 ILE B O 1
ATOM 5553 N N . GLY B 1 283 ? -2.262 -6.309 1.699 1 91.31 283 GLY B N 1
ATOM 5554 C CA . GLY B 1 283 ? -2.217 -5.918 3.1 1 91.31 283 GLY B CA 1
ATOM 5555 C C . GLY B 1 283 ? -0.922 -5.227 3.486 1 91.31 283 GLY B C 1
ATOM 5556 O O . GLY B 1 283 ? -0.038 -5.043 2.648 1 91.31 283 GLY B O 1
ATOM 5557 N N . ALA B 1 284 ? -0.827 -4.836 4.809 1 96.38 284 ALA B N 1
ATOM 5558 C CA . ALA B 1 284 ? 0.328 -4.148 5.383 1 96.38 284 ALA B CA 1
ATOM 5559 C C . ALA B 1 284 ? 1.423 -5.141 5.762 1 96.38 284 ALA B C 1
ATOM 5561 O O . ALA B 1 284 ? 1.183 -6.352 5.809 1 96.38 284 ALA B O 1
ATOM 5562 N N . ASN B 1 285 ? 2.643 -4.645 6.004 1 97.75 285 ASN B N 1
ATOM 5563 C CA . ASN B 1 285 ? 3.766 -5.516 6.332 1 97.75 285 ASN B CA 1
ATOM 5564 C C . ASN B 1 285 ? 3.52 -6.281 7.629 1 97.75 285 ASN B C 1
ATOM 5566 O O . ASN B 1 285 ? 2.969 -5.734 8.586 1 97.75 285 ASN B O 1
ATOM 5570 N N . THR B 1 286 ? 3.939 -7.48 7.688 1 98 286 THR B N 1
ATOM 5571 C CA . THR B 1 286 ? 3.57 -8.391 8.773 1 98 286 THR B CA 1
ATOM 5572 C C . THR B 1 286 ? 4.523 -8.234 9.953 1 98 286 THR B C 1
ATOM 5574 O O . THR B 1 286 ? 4.191 -8.609 11.078 1 98 286 THR B O 1
ATOM 5577 N N . ILE B 1 287 ? 5.746 -7.672 9.75 1 98.44 287 ILE B N 1
ATOM 5578 C CA . ILE B 1 287 ? 6.699 -7.496 10.844 1 98.44 287 ILE B CA 1
ATOM 5579 C C . ILE B 1 287 ? 6.125 -6.531 11.875 1 98.44 287 ILE B C 1
ATOM 5581 O O . ILE B 1 287 ? 6.094 -6.836 13.07 1 98.44 287 ILE B O 1
ATOM 5585 N N . VAL B 1 288 ? 5.641 -5.414 11.383 1 98.75 288 VAL B N 1
ATOM 5586 C CA . VAL B 1 288 ? 5.102 -4.41 12.297 1 98.75 288 VAL B CA 1
ATOM 5587 C C . VAL B 1 288 ? 3.748 -4.871 12.836 1 98.75 288 VAL B C 1
ATOM 5589 O O . VAL B 1 288 ? 3.404 -4.598 13.984 1 98.75 288 VAL B O 1
ATOM 5592 N N . GLN B 1 289 ? 2.955 -5.602 12.023 1 98.69 289 GLN B N 1
ATOM 5593 C CA . GLN B 1 289 ? 1.716 -6.176 12.539 1 98.69 289 GLN B CA 1
ATOM 5594 C C . GLN B 1 289 ? 1.987 -7.086 13.734 1 98.69 289 GLN B C 1
ATOM 5596 O O . GLN B 1 289 ? 1.262 -7.043 14.727 1 98.69 289 GLN B O 1
ATOM 5601 N N . GLY B 1 290 ? 3.037 -7.934 13.586 1 98.69 290 GLY B N 1
ATOM 5602 C CA . GLY B 1 290 ? 3.398 -8.828 14.672 1 98.69 290 GLY B CA 1
ATOM 5603 C C . GLY B 1 290 ? 3.793 -8.094 15.945 1 98.69 290 GLY B C 1
ATOM 5604 O O . GLY B 1 290 ? 3.598 -8.609 17.047 1 98.69 290 GLY B O 1
ATOM 5605 N N . ALA B 1 291 ? 4.305 -6.902 15.812 1 98.81 291 ALA B N 1
ATOM 5606 C CA . ALA B 1 291 ? 4.773 -6.094 16.938 1 98.81 291 ALA B CA 1
ATOM 5607 C C . ALA B 1 291 ? 3.633 -5.289 17.547 1 98.81 291 ALA B C 1
ATOM 5609 O O . ALA B 1 291 ? 3.756 -4.777 18.672 1 98.81 291 ALA B O 1
ATOM 5610 N N . LEU B 1 292 ? 2.512 -5.156 16.859 1 98.75 292 LEU B N 1
ATOM 5611 C CA . LEU B 1 292 ? 1.47 -4.176 17.156 1 98.75 292 LEU B CA 1
ATOM 5612 C C . LEU B 1 292 ? 0.864 -4.418 18.531 1 98.75 292 LEU B C 1
ATOM 5614 O O . LEU B 1 292 ? 0.664 -3.475 19.297 1 98.75 292 LEU B O 1
ATOM 5618 N N . PRO B 1 293 ? 0.563 -5.723 18.938 1 98.75 293 PRO B N 1
ATOM 5619 C CA . PRO B 1 293 ? -0.007 -5.941 20.266 1 98.75 293 PRO B CA 1
ATOM 5620 C C . PRO B 1 293 ? 0.885 -5.406 21.391 1 98.75 293 PRO B C 1
ATOM 5622 O O . PRO B 1 293 ? 0.401 -4.727 22.297 1 98.75 293 PRO B O 1
ATOM 5625 N N . ASP B 1 294 ? 2.176 -5.633 21.281 1 98.69 294 ASP B N 1
ATOM 5626 C CA . ASP B 1 294 ? 3.115 -5.156 22.281 1 98.69 294 ASP B CA 1
ATOM 5627 C C . ASP B 1 294 ? 3.236 -3.635 22.25 1 98.69 294 ASP B C 1
ATOM 5629 O O . ASP B 1 294 ? 3.305 -2.988 23.297 1 98.69 294 ASP B O 1
ATOM 5633 N N . ILE B 1 295 ? 3.266 -3.059 21.062 1 98.81 295 ILE B N 1
ATOM 5634 C CA . ILE B 1 295 ? 3.41 -1.613 20.922 1 98.81 295 ILE B CA 1
ATOM 5635 C C . ILE B 1 295 ? 2.24 -0.91 21.609 1 98.81 295 ILE B C 1
ATOM 5637 O O . ILE B 1 295 ? 2.438 0.014 22.406 1 98.81 295 ILE B O 1
ATOM 5641 N N . LEU B 1 296 ? 1.021 -1.362 21.328 1 98.62 296 LEU B N 1
ATOM 5642 C CA . LEU B 1 296 ? -0.179 -0.697 21.812 1 98.62 296 LEU B CA 1
ATOM 5643 C C . LEU B 1 296 ? -0.351 -0.929 23.312 1 98.62 296 LEU B C 1
ATOM 5645 O O . LEU B 1 296 ? -0.908 -0.083 24.016 1 98.62 296 LEU B O 1
ATOM 5649 N N . ALA B 1 297 ? 0.223 -1.99 23.844 1 97.75 297 ALA B N 1
ATOM 5650 C CA . ALA B 1 297 ? -0.025 -2.363 25.234 1 97.75 297 ALA B CA 1
ATOM 5651 C C . ALA B 1 297 ? 1.112 -1.895 26.141 1 97.75 297 ALA B C 1
ATOM 5653 O O . ALA B 1 297 ? 0.895 -1.596 27.312 1 97.75 297 ALA B O 1
ATOM 5654 N N . LYS B 1 298 ? 2.357 -1.829 25.594 1 97.94 298 LYS B N 1
ATOM 5655 C CA . LYS B 1 298 ? 3.49 -1.818 26.516 1 97.94 298 LYS B CA 1
ATOM 5656 C C . LYS B 1 298 ? 4.23 -0.486 26.469 1 97.94 298 LYS B C 1
ATOM 5658 O O . LYS B 1 298 ? 5.031 -0.176 27.344 1 97.94 298 LYS B O 1
ATOM 5663 N N . VAL B 1 299 ? 4.098 0.301 25.453 1 98.44 299 VAL B N 1
ATOM 5664 C CA . VAL B 1 299 ? 4.727 1.617 25.469 1 98.44 299 VAL B CA 1
ATOM 5665 C C . VAL B 1 299 ? 4.242 2.406 26.688 1 98.44 299 VAL B C 1
ATOM 5667 O O . VAL B 1 299 ? 3.037 2.559 26.891 1 98.44 299 VAL B O 1
ATOM 5670 N N . PRO B 1 300 ? 5.094 2.91 27.469 1 98.19 300 PRO B N 1
ATOM 5671 C CA . PRO B 1 300 ? 4.695 3.525 28.734 1 98.19 300 PRO B CA 1
ATOM 5672 C C . PRO B 1 300 ? 4.02 4.883 28.547 1 98.19 300 PRO B C 1
ATOM 5674 O O . PRO B 1 300 ? 4.383 5.637 27.641 1 98.19 300 PRO B O 1
ATOM 5677 N N . GLU B 1 301 ? 3.145 5.191 29.438 1 97.69 301 GLU B N 1
ATOM 5678 C CA . GLU B 1 301 ? 2.428 6.465 29.422 1 97.69 301 GLU B CA 1
ATOM 5679 C C . GLU B 1 301 ? 3.395 7.645 29.469 1 97.69 301 GLU B C 1
ATOM 5681 O O . GLU B 1 301 ? 3.131 8.688 28.875 1 97.69 301 GLU B O 1
ATOM 5686 N N . GLU B 1 302 ? 4.551 7.43 30.156 1 98.12 302 GLU B N 1
ATOM 5687 C CA . GLU B 1 302 ? 5.559 8.477 30.281 1 98.12 302 GLU B CA 1
ATOM 5688 C C . GLU B 1 302 ? 6.074 8.906 28.906 1 98.12 302 GLU B C 1
ATOM 5690 O O . GLU B 1 302 ? 6.387 10.078 28.703 1 98.12 302 GLU B O 1
ATOM 5695 N N . PHE B 1 303 ? 6.234 7.977 28.062 1 98.19 303 PHE B N 1
ATOM 5696 C CA . PHE B 1 303 ? 6.652 8.281 26.688 1 98.19 303 PHE B CA 1
ATOM 5697 C C . PHE B 1 303 ? 5.699 9.281 26.047 1 98.19 303 PHE B C 1
ATOM 5699 O O . PHE B 1 303 ? 6.133 10.297 25.5 1 98.19 303 PHE B O 1
ATOM 5706 N N . PHE B 1 304 ? 4.383 9.008 26.109 1 98.25 304 PHE B N 1
ATOM 5707 C CA . PHE B 1 304 ? 3.367 9.859 25.5 1 98.25 304 PHE B CA 1
ATOM 5708 C C . PHE B 1 304 ? 3.316 11.219 26.172 1 98.25 304 PHE B C 1
ATOM 5710 O O . PHE B 1 304 ? 3.207 12.25 25.5 1 98.25 304 PHE B O 1
ATOM 5717 N N . ASP B 1 305 ? 3.414 11.234 27.469 1 97.81 305 ASP B N 1
ATOM 5718 C CA . ASP B 1 305 ? 3.424 12.484 28.219 1 97.81 305 ASP B CA 1
ATOM 5719 C C . ASP B 1 305 ? 4.594 13.375 27.797 1 97.81 305 ASP B C 1
ATOM 5721 O O . ASP B 1 305 ? 4.43 14.586 27.625 1 97.81 305 ASP B O 1
ATOM 5725 N N . ASN B 1 306 ? 5.738 12.75 27.641 1 97.81 306 ASN B N 1
ATOM 5726 C CA . ASN B 1 306 ? 6.93 13.492 27.234 1 97.81 306 ASN B CA 1
ATOM 5727 C C . ASN B 1 306 ? 6.766 14.102 25.844 1 97.81 306 ASN B C 1
ATOM 5729 O O . ASN B 1 306 ? 7.188 15.234 25.609 1 97.81 306 ASN B O 1
ATO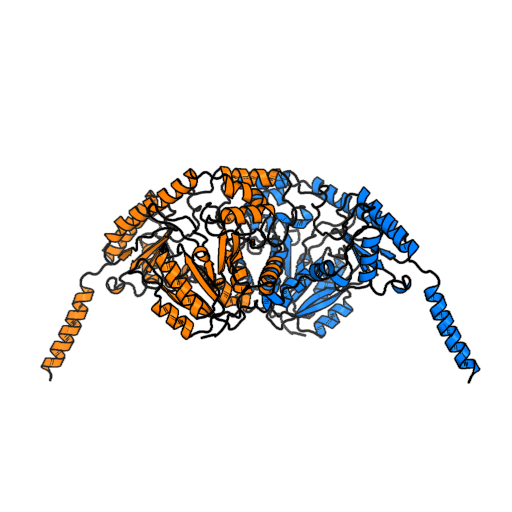M 5733 N N . VAL B 1 307 ? 6.203 13.344 24.938 1 97.94 307 VAL B N 1
ATOM 5734 C CA . VAL B 1 307 ? 5.973 13.844 23.594 1 97.94 307 VAL B CA 1
ATOM 5735 C C . VAL B 1 307 ? 5.012 15.031 23.641 1 97.94 307 VAL B C 1
ATOM 5737 O O . VAL B 1 307 ? 5.285 16.078 23.047 1 97.94 307 VAL B O 1
ATOM 5740 N N . ILE B 1 308 ? 3.916 14.891 24.375 1 98.25 308 ILE B N 1
ATOM 5741 C CA . ILE B 1 308 ? 2.887 15.914 24.484 1 98.25 308 ILE B CA 1
ATOM 5742 C C . ILE B 1 308 ? 3.467 17.172 25.141 1 98.25 308 ILE B C 1
ATOM 5744 O O . ILE B 1 308 ? 3.234 18.281 24.672 1 98.25 308 ILE B O 1
ATOM 5748 N N . ASP B 1 309 ? 4.25 16.969 26.156 1 97.94 309 ASP B N 1
ATOM 5749 C CA . ASP B 1 309 ? 4.875 18.078 26.859 1 97.94 309 ASP B CA 1
ATOM 5750 C C . ASP B 1 309 ? 5.828 18.844 25.922 1 97.94 309 ASP B C 1
ATOM 5752 O O . ASP B 1 309 ? 5.875 20.078 25.953 1 97.94 309 ASP B O 1
ATOM 5756 N N . THR B 1 310 ? 6.566 18.109 25.188 1 97.94 310 THR B N 1
ATOM 5757 C CA . THR B 1 310 ? 7.492 18.719 24.234 1 97.94 310 THR B CA 1
ATOM 5758 C C . THR B 1 310 ? 6.742 19.531 23.203 1 97.94 310 THR B C 1
ATOM 5760 O O . THR B 1 310 ? 7.098 20.688 22.922 1 97.94 310 THR B O 1
ATOM 5763 N N . LEU B 1 311 ? 5.688 18.984 22.641 1 98.06 311 LEU B N 1
ATOM 5764 C CA . LEU B 1 311 ? 4.918 19.672 21.609 1 98.06 311 LEU B CA 1
ATOM 5765 C C . LEU B 1 311 ? 4.234 20.906 22.172 1 98.06 311 LEU B C 1
ATOM 5767 O O . LEU B 1 311 ? 4.199 21.953 21.516 1 98.06 311 LEU B O 1
ATOM 5771 N N . GLN B 1 312 ? 3.701 20.766 23.344 1 98.44 312 GLN B N 1
ATOM 5772 C CA . GLN B 1 312 ? 3.064 21.922 23.969 1 98.44 312 GLN B CA 1
ATOM 5773 C C . GLN B 1 312 ? 4.082 23.031 24.25 1 98.44 312 GLN B C 1
ATOM 5775 O O . GLN B 1 312 ? 3.805 24.203 24.016 1 98.44 312 GLN B O 1
ATOM 5780 N N . LYS B 1 313 ? 5.176 22.641 24.812 1 98.44 313 LYS B N 1
ATOM 5781 C CA . LYS B 1 313 ? 6.23 23.609 25.078 1 98.44 313 LYS B CA 1
ATOM 5782 C C . LYS B 1 313 ? 6.641 24.344 23.812 1 98.44 313 LYS B C 1
ATOM 5784 O O . LYS B 1 313 ? 6.758 25.578 23.797 1 98.44 313 LYS B O 1
ATOM 5789 N N . HIS B 1 314 ? 6.906 23.594 22.781 1 98.5 314 HIS B N 1
ATOM 5790 C CA . HIS B 1 314 ? 7.273 24.172 21.484 1 98.5 314 HIS B CA 1
ATOM 5791 C C . HIS B 1 314 ? 6.18 25.109 20.969 1 98.5 314 HIS B C 1
ATOM 5793 O O . HIS B 1 314 ? 6.469 26.188 20.453 1 98.5 314 HIS B O 1
ATOM 5799 N N . ALA B 1 315 ? 4.926 24.672 21.109 1 98.62 315 ALA B N 1
ATOM 5800 C CA . ALA B 1 315 ? 3.797 25.484 20.672 1 98.62 315 ALA B CA 1
ATOM 5801 C C . ALA B 1 315 ? 3.771 26.828 21.422 1 98.62 315 ALA B C 1
ATOM 5803 O O . ALA B 1 315 ? 3.562 27.875 20.812 1 98.62 315 ALA B O 1
ATOM 5804 N N . LYS B 1 316 ? 3.955 26.766 22.672 1 98.56 316 LYS B N 1
ATOM 5805 C CA . LYS B 1 316 ? 3.941 27.969 23.5 1 98.56 316 LYS B CA 1
ATOM 5806 C C . LYS B 1 316 ? 5.078 28.906 23.109 1 98.56 316 LYS B C 1
ATOM 5808 O O . LYS B 1 316 ? 4.879 30.125 23 1 98.56 316 LYS B O 1
ATOM 5813 N N . VAL B 1 317 ? 6.234 28.328 22.922 1 98.38 317 VAL B N 1
ATOM 5814 C CA . VAL B 1 317 ? 7.402 29.109 22.531 1 98.38 317 VAL B CA 1
ATOM 5815 C C . VAL B 1 317 ? 7.137 29.812 21.203 1 98.38 317 VAL B C 1
ATOM 5817 O O . VAL B 1 317 ? 7.336 31.031 21.078 1 98.38 317 VAL B O 1
ATOM 5820 N N . ALA B 1 318 ? 6.699 29.094 20.25 1 98.75 318 ALA B N 1
ATOM 5821 C CA . ALA B 1 318 ? 6.418 29.672 18.922 1 98.75 318 ALA B CA 1
ATOM 5822 C C . ALA B 1 318 ? 5.316 30.719 19 1 98.75 318 ALA B C 1
ATOM 5824 O O . ALA B 1 318 ? 5.438 31.797 18.422 1 98.75 318 ALA B O 1
ATOM 5825 N N . TYR B 1 319 ? 4.254 30.344 19.719 1 98.69 319 TYR B N 1
ATOM 5826 C CA . TYR B 1 319 ? 3.125 31.266 19.859 1 98.69 319 TYR B CA 1
ATOM 5827 C C . TYR B 1 319 ? 3.559 32.562 20.5 1 98.69 319 TYR B C 1
ATOM 5829 O O . TYR B 1 319 ? 3.219 33.656 20 1 98.69 319 TYR B O 1
ATOM 5837 N N . ASP B 1 320 ? 4.273 32.469 21.562 1 98.38 320 ASP B N 1
ATOM 5838 C CA . ASP B 1 320 ? 4.703 33.656 22.297 1 98.38 320 ASP B CA 1
ATOM 5839 C C . ASP B 1 320 ? 5.598 34.562 21.438 1 98.38 320 ASP B C 1
ATOM 5841 O O . ASP B 1 320 ? 5.422 35.781 21.406 1 98.38 320 ASP B O 1
ATOM 5845 N N . LEU B 1 321 ? 6.492 34 20.75 1 98.19 321 LEU B N 1
ATOM 5846 C CA . LEU B 1 321 ? 7.43 34.75 19.922 1 98.19 321 LEU B CA 1
ATOM 5847 C C . LEU B 1 321 ? 6.734 35.312 18.703 1 98.19 321 LEU B C 1
ATOM 5849 O O . LEU B 1 321 ? 6.918 36.5 18.375 1 98.19 321 LEU B O 1
ATOM 5853 N N . LEU B 1 322 ? 5.891 34.594 18.062 1 98.5 322 LEU B N 1
ATOM 5854 C CA . LEU B 1 322 ? 5.266 35.031 16.828 1 98.5 322 LEU B CA 1
ATOM 5855 C C . LEU B 1 322 ? 4.125 36 17.094 1 98.5 322 LEU B C 1
ATOM 5857 O O . LEU B 1 322 ? 3.836 36.875 16.281 1 98.5 322 LEU B O 1
ATOM 5861 N N . SER B 1 323 ? 3.463 35.844 18.266 1 98 323 SER B N 1
ATOM 5862 C CA . SER B 1 323 ? 2.371 36.719 18.609 1 98 323 SER B CA 1
ATOM 5863 C C . SER B 1 323 ? 2.869 38.156 18.797 1 98 323 SER B C 1
ATOM 5865 O O . SER B 1 323 ? 2.094 39.125 18.688 1 98 323 SER B O 1
ATOM 5867 N N . GLN B 1 324 ? 4.145 38.281 19.016 1 96.94 324 GLN B N 1
ATOM 5868 C CA . GLN B 1 324 ? 4.746 39.594 19.234 1 96.94 324 GLN B CA 1
ATOM 5869 C C . GLN B 1 324 ? 5.293 40.156 17.922 1 96.94 324 GLN B C 1
ATOM 5871 O O . GLN B 1 324 ? 5.852 41.25 17.891 1 96.94 324 GLN B O 1
ATOM 5876 N N . THR B 1 325 ? 5.109 39.5 16.938 1 97.44 325 THR B N 1
ATOM 5877 C CA . THR B 1 325 ? 5.633 39.875 15.633 1 97.44 325 THR B CA 1
ATOM 5878 C C . THR B 1 325 ? 4.574 40.625 14.82 1 97.44 325 THR B C 1
ATOM 5880 O O . THR B 1 325 ? 3.449 40.156 14.672 1 97.44 325 THR B O 1
ATOM 5883 N N . LYS B 1 326 ? 4.949 41.719 14.273 1 95.94 326 LYS B N 1
ATOM 5884 C CA . LYS B 1 326 ? 4.012 42.531 13.508 1 95.94 326 LYS B CA 1
ATOM 5885 C C . LYS B 1 326 ? 3.586 41.812 12.219 1 95.94 326 LYS B C 1
ATOM 5887 O O . LYS B 1 326 ? 4.402 41.156 11.562 1 95.94 326 LYS B O 1
ATOM 5892 N N . GLY B 1 327 ? 2.299 41.938 11.977 1 96.62 327 GLY B N 1
ATOM 5893 C CA . GLY B 1 327 ? 1.804 41.531 10.664 1 96.62 327 GLY B CA 1
ATOM 5894 C C . GLY B 1 327 ? 1.465 40.062 10.578 1 96.62 327 GLY B C 1
ATOM 5895 O O . GLY B 1 327 ? 0.992 39.562 9.547 1 96.62 327 GLY B O 1
ATOM 5896 N N . ILE B 1 328 ? 1.783 39.312 11.609 1 97.31 328 ILE B N 1
ATOM 5897 C CA . ILE B 1 328 ? 1.416 37.906 11.602 1 97.31 328 ILE B CA 1
ATOM 5898 C C . ILE B 1 328 ? 0.667 37.562 12.883 1 97.31 328 ILE B C 1
ATOM 5900 O O . ILE B 1 328 ? 0.773 38.281 13.883 1 97.31 328 ILE B O 1
ATOM 5904 N N . LYS B 1 329 ? -0.125 36.594 12.82 1 97.56 329 LYS B N 1
ATOM 5905 C CA . LYS B 1 329 ? -0.97 36.188 13.938 1 97.56 329 LYS B CA 1
ATOM 5906 C C . LYS B 1 329 ? -1.044 34.656 14.047 1 97.56 329 LYS B C 1
ATOM 5908 O O . LYS B 1 329 ? -1.819 34 13.328 1 97.56 329 LYS B O 1
ATOM 5913 N N . PRO B 1 330 ? -0.318 34.062 14.945 1 98.38 330 PRO B N 1
ATOM 5914 C CA . PRO B 1 330 ? -0.423 32.625 15.148 1 98.38 330 PRO B CA 1
ATOM 5915 C C . PRO B 1 330 ? -1.721 32.219 15.844 1 98.38 330 PRO B C 1
ATOM 5917 O O . PRO B 1 330 ? -2.279 33 16.625 1 98.38 330 PRO B O 1
ATOM 5920 N N . VAL B 1 331 ? -2.248 31.062 15.539 1 98.25 331 VAL B N 1
ATOM 5921 C CA . VAL B 1 331 ? -3.363 30.469 16.25 1 98.25 331 VAL B CA 1
ATOM 5922 C C . VAL B 1 331 ? -2.857 29.328 17.141 1 98.25 331 VAL B C 1
ATOM 5924 O O . VAL B 1 331 ? -2.297 28.344 16.641 1 98.25 331 VAL B O 1
ATOM 5927 N N . MET B 1 332 ? -2.984 29.516 18.438 1 98.25 332 MET B N 1
ATOM 5928 C CA . MET B 1 332 ? -2.465 28.531 19.375 1 98.25 332 MET B CA 1
ATOM 5929 C C . MET B 1 332 ? -3.113 27.156 19.141 1 98.25 332 MET B C 1
ATOM 5931 O O . MET B 1 332 ? -4.34 27.047 19.172 1 98.25 332 MET B O 1
ATOM 5935 N N . PRO B 1 333 ? -2.357 26.141 18.828 1 98.38 333 PRO B N 1
ATOM 5936 C CA . PRO B 1 333 ? -2.938 24.797 18.688 1 98.38 333 PRO B CA 1
ATOM 5937 C C . PRO B 1 333 ? -3.344 24.172 20.016 1 98.38 333 PRO B C 1
ATOM 5939 O O . PRO B 1 333 ? -2.928 24.656 21.078 1 98.38 333 PRO B O 1
ATOM 5942 N N . GLN B 1 334 ? -4.176 23.188 19.938 1 98.44 334 GLN B N 1
ATOM 5943 C CA . GLN B 1 334 ? -4.621 22.438 21.109 1 98.44 334 GLN B CA 1
ATOM 5944 C C . GLN B 1 334 ? -4.062 21.016 21.094 1 98.44 334 GLN B C 1
ATOM 5946 O O . GLN B 1 334 ? -4.227 20.281 22.062 1 98.44 334 GLN B O 1
ATOM 5951 N N . GLY B 1 335 ? -3.395 20.641 20.031 1 98 335 GLY B N 1
ATOM 5952 C CA . GLY B 1 335 ? -2.832 19.312 19.828 1 98 335 GLY B CA 1
ATOM 5953 C C . GLY B 1 335 ? -2.135 19.156 18.5 1 98 335 GLY B C 1
ATOM 5954 O O . GLY B 1 335 ? -1.717 20.141 17.891 1 98 335 GLY B O 1
ATOM 5955 N N . ALA B 1 336 ? -1.913 17.922 18.078 1 97.69 336 ALA B N 1
ATOM 5956 C CA . ALA B 1 336 ? -1.207 17.578 16.844 1 97.69 336 ALA B CA 1
ATOM 5957 C C . ALA B 1 336 ? 0.221 18.109 16.859 1 97.69 336 ALA B C 1
ATOM 5959 O O . ALA B 1 336 ? 0.915 18.016 17.875 1 97.69 336 ALA B O 1
ATOM 5960 N N . MET B 1 337 ? 0.721 18.547 15.688 1 97.94 337 MET B N 1
ATOM 5961 C CA . MET B 1 337 ? 2.143 18.875 15.609 1 97.94 337 MET B CA 1
ATOM 5962 C C . MET B 1 337 ? 2.365 20.172 14.836 1 97.94 337 MET B C 1
ATOM 5964 O O . MET B 1 337 ? 3.453 20.391 14.305 1 97.94 337 MET B O 1
ATOM 5968 N N . TYR B 1 338 ? 1.274 21.016 14.75 1 97.94 338 TYR B N 1
ATOM 5969 C CA . TYR B 1 338 ? 1.339 22.125 13.797 1 97.94 338 TYR B CA 1
ATOM 5970 C C . TYR B 1 338 ? 0.781 23.406 14.398 1 97.94 338 TYR B C 1
ATOM 5972 O O . TYR B 1 338 ? 0.056 23.359 15.398 1 97.94 338 TYR B O 1
ATOM 5980 N N . MET B 1 339 ? 1.188 24.469 13.812 1 98.5 339 MET B N 1
ATOM 5981 C CA . MET B 1 339 ? 0.625 25.781 14.109 1 98.5 339 MET B CA 1
ATOM 5982 C C . MET B 1 339 ? 0.431 26.594 12.828 1 98.5 339 MET B C 1
ATOM 5984 O O . MET B 1 339 ? 1.348 26.703 12.016 1 98.5 339 MET B O 1
ATOM 5988 N N . MET B 1 340 ? -0.797 27.031 12.641 1 98.62 340 MET B N 1
ATOM 5989 C CA . MET B 1 340 ? -1.092 27.938 11.547 1 98.62 340 MET B CA 1
ATOM 5990 C C . MET B 1 340 ? -0.858 29.391 11.969 1 98.62 340 MET B C 1
ATOM 5992 O O . MET B 1 340 ? -1.257 29.797 13.062 1 98.62 340 MET B O 1
ATOM 5996 N N . VAL B 1 341 ? -0.184 30.125 11.109 1 98.56 341 VAL B N 1
ATOM 5997 C CA . VAL B 1 341 ? 0.139 31.516 11.375 1 98.56 341 VAL B CA 1
ATOM 5998 C C . VAL B 1 341 ? -0.422 32.406 10.258 1 98.56 341 VAL B C 1
ATOM 6000 O O . VAL B 1 341 ? -0.034 32.25 9.094 1 98.56 341 VAL B O 1
ATOM 6003 N N . GLY B 1 342 ? -1.308 33.25 10.625 1 97.88 342 GLY B N 1
ATOM 6004 C CA . GLY B 1 342 ? -1.866 34.188 9.664 1 97.88 342 GLY B CA 1
ATOM 6005 C C . GLY B 1 342 ? -0.899 35.281 9.266 1 97.88 342 GLY B C 1
ATOM 6006 O O . GLY B 1 342 ? -0.114 35.75 10.094 1 97.88 342 GLY B O 1
ATOM 6007 N N . VAL B 1 343 ? -0.979 35.688 8.055 1 97.12 343 VAL B N 1
ATOM 6008 C CA . VAL B 1 343 ? -0.192 36.812 7.523 1 97.12 343 VAL B CA 1
ATOM 6009 C C . VAL B 1 343 ? -1.123 37.906 7.051 1 97.12 343 VAL B C 1
ATOM 6011 O O . VAL B 1 343 ? -1.965 37.688 6.176 1 97.12 343 VAL B O 1
ATOM 6014 N N . ASP B 1 344 ? -1.003 39 7.656 1 94.5 344 ASP B N 1
ATOM 6015 C CA . ASP B 1 344 ? -1.724 40.188 7.164 1 94.5 344 ASP B CA 1
ATOM 6016 C C . ASP B 1 344 ? -1.037 40.781 5.934 1 94.5 344 ASP B C 1
ATOM 6018 O O . ASP B 1 344 ? -0.372 41.812 6.023 1 94.5 344 ASP B O 1
ATOM 6022 N N . ILE B 1 345 ? -1.365 40.219 4.855 1 91.94 345 ILE B N 1
ATOM 6023 C CA . ILE B 1 345 ? -0.623 40.5 3.625 1 91.94 345 ILE B CA 1
ATOM 6024 C C . ILE B 1 345 ? -0.748 41.969 3.25 1 91.94 345 ILE B C 1
ATOM 6026 O O . ILE B 1 345 ? 0.146 42.531 2.613 1 91.94 345 ILE B O 1
ATOM 6030 N N . ASP B 1 346 ? -1.812 42.594 3.684 1 90.38 346 ASP B N 1
ATOM 6031 C CA . ASP B 1 346 ? -2.045 44 3.377 1 90.38 346 ASP B CA 1
ATOM 6032 C C . ASP B 1 346 ? -0.961 44.875 3.996 1 90.38 346 ASP B C 1
ATOM 6034 O O . ASP B 1 346 ? -0.688 45.969 3.5 1 90.38 346 ASP B O 1
ATOM 6038 N N . HIS B 1 347 ? -0.358 44.406 4.973 1 94.25 347 HIS B N 1
ATOM 6039 C CA . HIS B 1 347 ? 0.681 45.188 5.656 1 94.25 347 HIS B CA 1
ATOM 6040 C C . HIS B 1 347 ? 2.07 44.781 5.18 1 94.25 347 HIS B C 1
ATOM 6042 O O . HIS B 1 347 ? 3.078 45.188 5.746 1 94.25 347 HIS B O 1
ATOM 6048 N N . PHE B 1 348 ? 2.078 43.938 4.215 1 95.31 348 PHE B N 1
ATOM 6049 C CA . PHE B 1 348 ? 3.311 43.531 3.543 1 95.31 348 PHE B CA 1
ATOM 6050 C C . PHE B 1 348 ? 3.227 43.812 2.049 1 95.31 348 PHE B C 1
ATOM 6052 O O . PHE B 1 348 ? 3.178 42.906 1.233 1 95.31 348 PHE B O 1
ATOM 6059 N N . PRO B 1 349 ? 3.305 45.031 1.662 1 92.56 349 PRO B N 1
ATOM 6060 C CA . PRO B 1 349 ? 3.021 45.438 0.286 1 92.56 349 PRO B CA 1
ATOM 6061 C C . PRO B 1 349 ? 4.012 44.875 -0.721 1 92.56 349 PRO B C 1
ATOM 6063 O O . PRO B 1 349 ? 3.727 44.844 -1.92 1 92.56 349 PRO B O 1
ATOM 6066 N N . ASP B 1 350 ? 5.098 44.375 -0.252 1 93.25 350 ASP B N 1
ATOM 6067 C CA . ASP B 1 350 ? 6.113 43.844 -1.149 1 93.25 350 ASP B CA 1
ATOM 6068 C C . ASP B 1 350 ? 5.711 42.469 -1.659 1 93.25 350 ASP B C 1
ATOM 6070 O O . ASP B 1 350 ? 6.301 41.969 -2.615 1 93.25 350 ASP B O 1
ATOM 6074 N N . PHE B 1 351 ? 4.742 41.938 -1.007 1 93.69 351 PHE B N 1
ATOM 6075 C CA . PHE B 1 351 ? 4.359 40.562 -1.362 1 93.69 351 PHE B CA 1
ATOM 6076 C C . PHE B 1 351 ? 2.9 40.5 -1.802 1 93.69 351 PHE B C 1
ATOM 6078 O O . PHE B 1 351 ? 2.033 41.125 -1.176 1 93.69 351 PHE B O 1
ATOM 6085 N N . SER B 1 352 ? 2.607 39.75 -2.875 1 90.62 352 SER B N 1
ATOM 6086 C CA . SER B 1 352 ? 1.256 39.656 -3.418 1 90.62 352 SER B CA 1
ATOM 6087 C C . SER B 1 352 ? 0.531 38.406 -2.873 1 90.62 352 SER B C 1
ATOM 6089 O O . SER B 1 352 ? -0.681 38.281 -3.051 1 90.62 352 SER B O 1
ATOM 6091 N N . SER B 1 353 ? 1.349 37.531 -2.238 1 89.75 353 SER B N 1
ATOM 6092 C CA . SER B 1 353 ? 0.761 36.312 -1.743 1 89.75 353 SER B CA 1
ATOM 6093 C C . SER B 1 353 ? 1.594 35.719 -0.612 1 89.75 353 SER B C 1
ATOM 6095 O O . SER B 1 353 ? 2.744 36.094 -0.41 1 89.75 353 SER B O 1
ATOM 6097 N N . ASP B 1 354 ? 0.926 34.75 0.072 1 89.25 354 ASP B N 1
ATOM 6098 C CA . ASP B 1 354 ? 1.654 34 1.097 1 89.25 354 ASP B CA 1
ATOM 6099 C C . ASP B 1 354 ? 2.791 33.188 0.481 1 89.25 354 ASP B C 1
ATOM 6101 O O . ASP B 1 354 ? 3.814 32.938 1.128 1 89.25 354 ASP B O 1
ATOM 6105 N N . LEU B 1 355 ? 2.645 32.812 -0.749 1 91.62 355 LEU B N 1
ATOM 6106 C CA . LEU B 1 355 ? 3.693 32.062 -1.448 1 91.62 355 LEU B CA 1
ATOM 6107 C C . LEU B 1 355 ? 4.945 32.938 -1.609 1 91.62 355 LEU B C 1
ATOM 6109 O O . LEU B 1 355 ? 6.051 32.469 -1.31 1 91.62 355 LEU B O 1
ATOM 6113 N N . GLU B 1 356 ? 4.727 34.094 -2.102 1 92.75 356 GLU B N 1
ATOM 6114 C CA . GLU B 1 356 ? 5.855 35 -2.281 1 92.75 356 GLU B CA 1
ATOM 6115 C C . GLU B 1 356 ? 6.496 35.344 -0.942 1 92.75 356 GLU B C 1
ATOM 6117 O O . GLU B 1 356 ? 7.719 35.469 -0.846 1 92.75 356 GLU B O 1
ATOM 6122 N N . PHE B 1 357 ? 5.633 35.594 0.014 1 95.12 357 PHE B N 1
ATOM 6123 C CA . PHE B 1 357 ? 6.09 35.906 1.368 1 95.12 357 PHE B CA 1
ATOM 6124 C C . PHE B 1 357 ? 7.023 34.812 1.872 1 95.12 357 PHE B C 1
ATOM 6126 O O . PHE B 1 357 ? 8.125 35.094 2.344 1 95.12 357 PHE B O 1
ATOM 6133 N N . VAL B 1 358 ? 6.656 33.531 1.769 1 95 358 VAL B N 1
ATOM 6134 C CA . VAL B 1 358 ? 7.414 32.375 2.252 1 95 358 VAL B CA 1
ATOM 6135 C C . VAL B 1 358 ? 8.688 32.219 1.429 1 95 358 VAL B C 1
ATOM 6137 O O . VAL B 1 358 ? 9.758 31.938 1.976 1 95 358 VAL B O 1
ATOM 6140 N N . GLU B 1 359 ? 8.555 32.406 0.119 1 94.5 359 GLU B N 1
ATOM 6141 C CA . GLU B 1 359 ? 9.711 32.312 -0.756 1 94.5 359 GLU B CA 1
ATOM 6142 C C . GLU B 1 359 ? 10.805 33.281 -0.346 1 94.5 359 GLU B C 1
ATOM 6144 O O . GLU B 1 359 ? 11.977 32.938 -0.24 1 94.5 359 GLU B O 1
ATOM 6149 N N . LYS B 1 360 ? 10.383 34.5 -0.189 1 95.69 360 LYS B N 1
ATOM 6150 C CA . LYS B 1 360 ? 11.328 35.562 0.2 1 95.69 360 LYS B CA 1
ATOM 6151 C C . LYS B 1 360 ? 11.922 35.281 1.577 1 95.69 360 LYS B C 1
ATOM 6153 O O . LYS B 1 360 ? 13.102 35.531 1.812 1 95.69 360 LYS B O 1
ATOM 6158 N N . MET B 1 361 ? 11.133 34.812 2.449 1 96.94 361 MET B N 1
ATOM 6159 C CA . MET B 1 361 ? 11.594 34.469 3.791 1 96.94 361 MET B CA 1
ATOM 6160 C C . MET B 1 361 ? 12.656 33.375 3.742 1 96.94 361 MET B C 1
ATOM 6162 O O . MET B 1 361 ? 13.664 33.438 4.445 1 96.94 361 MET B O 1
ATOM 6166 N N . VAL B 1 362 ? 12.477 32.344 2.896 1 96.19 362 VAL B N 1
ATOM 6167 C CA . VAL B 1 362 ? 13.477 31.297 2.73 1 96.19 362 VAL B CA 1
ATOM 6168 C C . VAL B 1 362 ? 14.766 31.891 2.18 1 96.19 362 VAL B C 1
ATOM 6170 O O . VAL B 1 362 ? 15.859 31.562 2.66 1 96.19 362 VAL B O 1
ATOM 6173 N N . GLY B 1 363 ? 14.648 32.688 1.214 1 96 363 GLY B N 1
ATOM 6174 C CA . GLY B 1 363 ? 15.805 33.25 0.555 1 96 363 GLY B CA 1
ATOM 6175 C C . GLY B 1 363 ? 16.625 34.156 1.473 1 96 363 GLY B C 1
ATOM 6176 O O . GLY B 1 363 ? 17.859 34.188 1.348 1 96 363 GLY B O 1
ATOM 6177 N N . GLU B 1 364 ? 15.953 34.812 2.408 1 97.19 364 GLU B N 1
ATOM 6178 C CA . GLU B 1 364 ? 16.656 35.781 3.238 1 97.19 364 GLU B CA 1
ATOM 6179 C C . GLU B 1 364 ? 17.031 35.188 4.594 1 97.19 364 GLU B C 1
ATOM 6181 O O . GLU B 1 364 ? 18.078 35.5 5.156 1 97.19 364 GLU B O 1
ATOM 6186 N N . GLU B 1 365 ? 16.109 34.344 5.086 1 98 365 GLU B N 1
ATOM 6187 C CA . GLU B 1 365 ? 16.266 33.938 6.48 1 98 365 GLU B CA 1
ATOM 6188 C C . GLU B 1 365 ? 16.5 32.438 6.59 1 98 365 GLU B C 1
ATOM 6190 O O . GLU B 1 365 ? 16.797 31.922 7.676 1 98 365 GLU B O 1
ATOM 6195 N N . SER B 1 366 ? 16.406 31.703 5.516 1 97.75 366 SER B N 1
ATOM 6196 C CA . SER B 1 366 ? 16.594 30.25 5.484 1 97.75 366 SER B CA 1
ATOM 6197 C C . SER B 1 366 ? 15.648 29.547 6.449 1 97.75 366 SER B C 1
ATOM 6199 O O . SER B 1 366 ? 16.062 28.641 7.18 1 97.75 366 SER B O 1
ATOM 6201 N N . VAL B 1 367 ? 14.461 30.047 6.523 1 97.75 367 VAL B N 1
ATOM 6202 C CA . VAL B 1 367 ? 13.359 29.422 7.254 1 97.75 367 VAL B CA 1
ATOM 6203 C C . VAL B 1 367 ? 12.25 29.031 6.281 1 97.75 367 VAL B C 1
ATOM 6205 O O . VAL B 1 367 ? 11.727 29.875 5.555 1 97.75 367 VAL B O 1
ATOM 6208 N N . PHE B 1 368 ? 11.945 27.766 6.266 1 96 368 PHE B N 1
ATOM 6209 C CA . PHE B 1 368 ? 10.953 27.297 5.305 1 96 368 PHE B CA 1
ATOM 6210 C C . PHE B 1 368 ? 9.703 26.797 6.02 1 96 368 PHE B C 1
ATOM 6212 O O . PHE B 1 368 ? 9.727 25.75 6.676 1 96 368 PHE B O 1
ATOM 6219 N N . CYS B 1 369 ? 8.641 27.547 5.914 1 96 369 CYS B N 1
ATOM 6220 C CA . CYS B 1 369 ? 7.301 27.172 6.363 1 96 369 CYS B CA 1
ATOM 6221 C C . CYS B 1 369 ? 6.43 26.75 5.188 1 96 369 CYS B C 1
ATOM 6223 O O . CYS B 1 369 ? 6.711 27.094 4.039 1 96 369 CYS B O 1
ATOM 6225 N N . LEU B 1 370 ? 5.418 26.031 5.441 1 95.31 370 LEU B N 1
ATOM 6226 C CA . LEU B 1 370 ? 4.527 25.625 4.359 1 95.31 370 LEU B CA 1
ATOM 6227 C C . LEU B 1 370 ? 3.455 26.688 4.117 1 95.31 370 LEU B C 1
ATOM 6229 O O . LEU B 1 370 ? 2.689 27.016 5.023 1 95.31 370 LEU B O 1
ATOM 6233 N N . PRO B 1 371 ? 3.398 27.188 2.9 1 94.44 371 PRO B N 1
ATOM 6234 C CA . PRO B 1 371 ? 2.377 28.188 2.615 1 94.44 371 PRO B CA 1
ATOM 6235 C C . PRO B 1 371 ? 0.956 27.656 2.754 1 94.44 371 PRO B C 1
ATOM 6237 O O . PRO B 1 371 ? 0.703 26.484 2.439 1 94.44 371 PRO B O 1
ATOM 6240 N N . GLY B 1 372 ? 0.065 28.516 3.191 1 94.88 372 GLY B N 1
ATOM 6241 C CA . GLY B 1 372 ? -1.325 28.141 3.393 1 94.88 372 GLY B CA 1
ATOM 6242 C C . GLY B 1 372 ? -2 27.656 2.125 1 94.88 372 GLY B C 1
ATOM 6243 O O . GLY B 1 372 ? -2.93 26.844 2.182 1 94.88 372 GLY B O 1
ATOM 6244 N N . LYS B 1 373 ? -1.53 28.062 0.968 1 92.81 373 LYS B N 1
ATOM 6245 C CA . LYS B 1 373 ? -2.049 27.609 -0.321 1 92.81 373 LYS B CA 1
ATOM 6246 C C . LYS B 1 373 ? -2.016 26.094 -0.427 1 92.81 373 LYS B C 1
ATOM 6248 O O . LYS B 1 373 ? -2.875 25.484 -1.073 1 92.81 373 LYS B O 1
ATOM 6253 N N . CYS B 1 374 ? -1.065 25.453 0.258 1 92.62 374 CYS B N 1
ATOM 6254 C CA . CYS B 1 374 ? -0.945 24 0.261 1 92.62 374 CYS B CA 1
ATOM 6255 C C . CYS B 1 374 ? -2.176 23.359 0.884 1 92.62 374 CYS B C 1
ATOM 6257 O O . CYS B 1 374 ? -2.459 22.188 0.631 1 92.62 374 CYS B O 1
ATOM 6259 N N . PHE B 1 375 ? -2.906 24.078 1.668 1 95.69 375 PHE B N 1
ATOM 6260 C CA . PHE B 1 375 ? -4.059 23.562 2.402 1 95.69 375 PHE B CA 1
ATOM 6261 C C . PHE B 1 375 ? -5.34 24.25 1.943 1 95.69 375 PHE B C 1
ATOM 6263 O O . PHE B 1 375 ? -6.348 24.219 2.65 1 95.69 375 PHE B O 1
ATOM 6270 N N . ASP B 1 376 ? -5.234 24.984 0.813 1 94.38 376 ASP B N 1
ATOM 6271 C CA . ASP B 1 376 ? -6.344 25.719 0.219 1 94.38 376 ASP B CA 1
ATOM 6272 C C . ASP B 1 376 ? -6.816 26.844 1.146 1 94.38 376 ASP B C 1
ATOM 6274 O O . ASP B 1 376 ? -8.023 27.047 1.32 1 94.38 376 ASP B O 1
ATOM 6278 N N . TYR B 1 377 ? -5.844 27.453 1.791 1 96.06 377 TYR B N 1
ATOM 6279 C CA . TYR B 1 377 ? -6.148 28.531 2.717 1 96.06 377 TYR B CA 1
ATOM 6280 C C . TYR B 1 377 ? -5.078 29.609 2.662 1 96.06 377 TYR B C 1
ATOM 6282 O O . TYR B 1 377 ? -4.172 29.641 3.498 1 96.06 377 TYR B O 1
ATOM 6290 N N . PRO B 1 378 ? -5.23 30.547 1.793 1 93.38 378 PRO B N 1
ATOM 6291 C CA . PRO B 1 378 ? -4.195 31.562 1.584 1 93.38 378 PRO B CA 1
ATOM 6292 C C . PRO B 1 378 ? -4.035 32.5 2.781 1 93.38 378 PRO B C 1
ATOM 6294 O O . PRO B 1 378 ? -4.875 32.5 3.686 1 93.38 378 PRO B O 1
ATOM 6297 N N . SER B 1 379 ? -3.008 33.188 2.812 1 95.19 379 SER B N 1
ATOM 6298 C CA . SER B 1 379 ? -2.662 34.219 3.791 1 95.19 379 SER B CA 1
ATOM 6299 C C . SER B 1 379 ? -2.342 33.594 5.148 1 95.19 379 SER B C 1
ATOM 6301 O O . SER B 1 379 ? -2.633 34.188 6.188 1 95.19 379 SER B O 1
ATOM 6303 N N . TYR B 1 380 ? -1.947 32.406 5.105 1 97.19 380 TYR B N 1
ATOM 6304 C CA . TYR B 1 380 ? -1.396 31.703 6.254 1 97.19 380 TYR B CA 1
ATOM 6305 C C . TYR B 1 380 ? -0.14 30.922 5.871 1 97.19 380 TYR B C 1
ATOM 6307 O O . TYR B 1 380 ? 0.143 30.734 4.684 1 97.19 380 TYR B O 1
ATOM 6315 N N . PHE B 1 381 ? 0.62 30.547 6.785 1 97.12 381 PHE B N 1
ATOM 6316 C CA . PHE B 1 381 ? 1.587 29.469 6.648 1 97.12 381 PHE B CA 1
ATOM 6317 C C . PHE B 1 381 ? 1.541 28.547 7.855 1 97.12 381 PHE B C 1
ATOM 6319 O O . PHE B 1 381 ? 1.061 28.938 8.922 1 97.12 381 PHE B O 1
ATOM 6326 N N . ARG B 1 382 ? 1.948 27.312 7.68 1 97.75 382 ARG B N 1
ATOM 6327 C CA . ARG B 1 382 ? 1.998 26.312 8.75 1 97.75 382 ARG B CA 1
ATOM 6328 C C . ARG B 1 382 ? 3.436 26.047 9.18 1 97.75 382 ARG B C 1
ATOM 6330 O O . ARG B 1 382 ? 4.332 25.938 8.344 1 97.75 382 ARG B O 1
ATOM 6337 N N . ILE B 1 383 ? 3.656 25.953 10.43 1 98.06 383 ILE B N 1
ATOM 6338 C CA . ILE B 1 383 ? 4.949 25.516 10.945 1 98.06 383 ILE B CA 1
ATOM 6339 C C . ILE B 1 383 ? 4.781 24.203 11.719 1 98.06 383 ILE B C 1
ATOM 6341 O O . ILE B 1 383 ? 3.711 23.938 12.258 1 98.06 383 ILE B O 1
ATOM 6345 N N . VAL B 1 384 ? 5.809 23.438 11.727 1 97.38 384 VAL B N 1
ATOM 6346 C CA . VAL B 1 384 ? 5.82 22.203 12.5 1 97.38 384 VAL B CA 1
ATOM 6347 C C . VAL B 1 384 ? 6.422 22.469 13.883 1 97.38 384 VAL B C 1
ATOM 6349 O O . VAL B 1 384 ? 7.293 23.328 14.031 1 97.38 384 VAL B O 1
ATOM 6352 N N . LEU B 1 385 ? 5.992 21.703 14.844 1 97.81 385 LEU B N 1
ATOM 6353 C CA . LEU B 1 385 ? 6.395 21.922 16.234 1 97.81 385 LEU B CA 1
ATOM 6354 C C . LEU B 1 385 ? 7.336 20.812 16.703 1 97.81 385 LEU B C 1
ATOM 6356 O O . LEU B 1 385 ? 7.691 20.75 17.875 1 97.81 385 LEU B O 1
ATOM 6360 N N . THR B 1 386 ? 7.75 19.953 15.766 1 96.62 386 THR B N 1
ATOM 6361 C CA . THR B 1 386 ? 8.539 18.781 16.125 1 96.62 386 THR B CA 1
ATOM 6362 C C . THR B 1 386 ? 10.031 19.078 16.047 1 96.62 386 THR B C 1
ATOM 6364 O O . THR B 1 386 ? 10.859 18.234 16.391 1 96.62 386 THR B O 1
ATOM 6367 N N . VAL B 1 387 ? 10.414 20.297 15.633 1 96 387 VAL B N 1
ATOM 6368 C CA . VAL B 1 387 ? 11.82 20.703 15.523 1 96 387 VAL B CA 1
ATOM 6369 C C . VAL B 1 387 ? 12.391 20.953 16.922 1 96 387 VAL B C 1
ATOM 6371 O O . VAL B 1 387 ? 11.656 21.344 17.828 1 96 387 VAL B O 1
ATOM 6374 N N . PRO B 1 388 ? 13.695 20.734 17.062 1 96.75 388 PRO B N 1
ATOM 6375 C CA . PRO B 1 388 ? 14.289 21.031 18.359 1 96.75 388 PRO B CA 1
ATOM 6376 C C . PRO B 1 388 ? 14.008 22.469 18.812 1 96.75 388 PRO B C 1
ATOM 6378 O O . PRO B 1 388 ? 13.984 23.391 17.984 1 96.75 388 PRO B O 1
ATOM 6381 N N . GLU B 1 389 ? 13.898 22.609 20.078 1 97.44 389 GLU B N 1
ATOM 6382 C CA . GLU B 1 389 ? 13.453 23.875 20.656 1 97.44 389 GLU B CA 1
ATOM 6383 C C . GLU B 1 389 ? 14.367 25.016 20.219 1 97.44 389 GLU B C 1
ATOM 6385 O O . GLU B 1 389 ? 13.883 26.109 19.875 1 97.44 389 GLU B O 1
ATOM 6390 N N . HIS B 1 390 ? 15.68 24.797 20.234 1 97.81 390 HIS B N 1
ATOM 6391 C CA . HIS B 1 390 ? 16.609 25.859 19.906 1 97.81 390 HIS B CA 1
ATOM 6392 C C . HIS B 1 390 ? 16.469 26.281 18.438 1 97.81 390 HIS B C 1
ATOM 6394 O O . HIS B 1 390 ? 16.594 27.469 18.125 1 97.81 390 HIS B O 1
ATOM 6400 N N . LEU B 1 391 ? 16.172 25.344 17.578 1 97.62 391 LEU B N 1
ATOM 6401 C CA . LEU B 1 391 ? 15.961 25.656 16.172 1 97.62 391 LEU B CA 1
ATOM 6402 C C . LEU B 1 391 ? 14.625 26.375 15.977 1 97.62 391 LEU B C 1
ATOM 6404 O O . LEU B 1 391 ? 14.523 27.281 15.141 1 97.62 391 LEU B O 1
ATOM 6408 N N . LEU B 1 392 ? 13.641 25.984 16.766 1 98.06 392 LEU B N 1
ATOM 6409 C CA . LEU B 1 392 ? 12.344 26.641 16.703 1 98.06 392 LEU B CA 1
ATOM 6410 C C . LEU B 1 392 ? 12.453 28.094 17.125 1 98.06 392 LEU B C 1
ATOM 6412 O O . LEU B 1 392 ? 11.898 28.984 16.469 1 98.06 392 LEU B O 1
ATOM 6416 N N . LYS B 1 393 ? 13.141 28.344 18.188 1 98.44 393 LYS B N 1
ATOM 6417 C CA . LYS B 1 393 ? 13.352 29.703 18.672 1 98.44 393 LYS B CA 1
ATOM 6418 C C . LYS B 1 393 ? 14.086 30.547 17.641 1 98.44 393 LYS B C 1
ATOM 6420 O O . LYS B 1 393 ? 13.703 31.688 17.359 1 98.44 393 LYS B O 1
ATOM 6425 N N . GLU B 1 394 ? 15.125 29.922 17.109 1 98.56 394 GLU B N 1
ATOM 6426 C CA . GLU B 1 394 ? 15.891 30.609 16.078 1 98.56 394 GLU B CA 1
ATOM 6427 C C . GLU B 1 394 ? 15.016 30.953 14.875 1 98.56 394 GLU B C 1
ATOM 6429 O O . GLU B 1 394 ? 15.07 32.062 14.359 1 98.56 394 GLU B O 1
ATOM 6434 N N . ALA B 1 395 ? 14.234 30.031 14.453 1 98.5 395 ALA B N 1
ATOM 6435 C CA . ALA B 1 395 ? 13.344 30.234 13.312 1 98.5 395 ALA B CA 1
ATOM 6436 C C . ALA B 1 395 ? 12.352 31.375 13.594 1 98.5 395 ALA B C 1
ATOM 6438 O O . ALA B 1 395 ? 12.109 32.219 12.734 1 98.5 395 ALA B O 1
ATOM 6439 N N . CYS B 1 396 ? 11.773 31.375 14.773 1 98.62 396 CYS B N 1
ATOM 6440 C CA . CYS B 1 396 ? 10.812 32.406 15.141 1 98.62 396 CYS B CA 1
ATOM 6441 C C . CYS B 1 396 ? 11.469 33.781 15.156 1 98.62 396 CYS B C 1
ATOM 6443 O O . CYS B 1 396 ? 10.859 34.781 14.734 1 98.62 396 CYS B O 1
ATOM 6445 N N . GLN B 1 397 ? 12.68 33.844 15.617 1 98.38 397 GLN B N 1
ATOM 6446 C CA . GLN B 1 397 ? 13.414 35.094 15.633 1 98.38 397 GLN B CA 1
ATOM 6447 C C . GLN B 1 397 ? 13.672 35.594 14.211 1 98.38 397 GLN B C 1
ATOM 6449 O O . GLN B 1 397 ? 13.547 36.781 13.93 1 98.38 397 GLN B O 1
ATOM 6454 N N . ARG B 1 398 ? 14.016 34.719 13.391 1 98.56 398 ARG B N 1
ATOM 6455 C CA . ARG B 1 398 ? 14.266 35.062 12 1 98.56 398 ARG B CA 1
ATOM 6456 C C . ARG B 1 398 ? 12.984 35.5 11.312 1 98.56 398 ARG B C 1
ATOM 6458 O O . ARG B 1 398 ? 13 36.438 10.508 1 98.56 398 ARG B O 1
ATOM 6465 N N 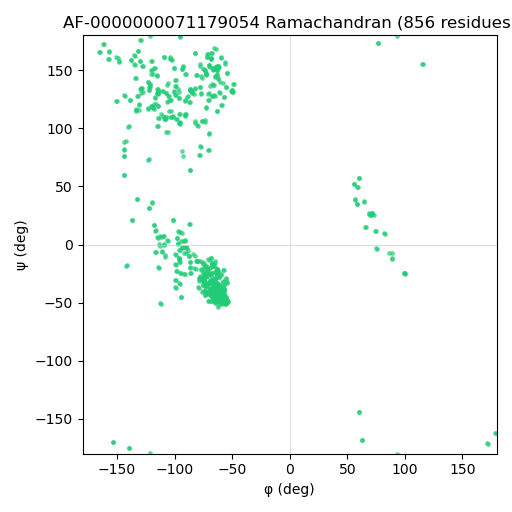. ILE B 1 399 ? 11.906 34.875 11.609 1 98.5 399 ILE B N 1
ATOM 6466 C CA . ILE B 1 399 ? 10.609 35.281 11.078 1 98.5 399 ILE B CA 1
ATOM 6467 C C . ILE B 1 399 ? 10.273 36.688 11.555 1 98.5 399 ILE B C 1
ATOM 6469 O O . ILE B 1 399 ? 9.812 37.531 10.773 1 98.5 399 ILE B O 1
ATOM 6473 N N . ARG B 1 400 ? 10.5 36.938 12.805 1 98.06 400 ARG B N 1
ATOM 6474 C CA . ARG B 1 400 ? 10.258 38.25 13.375 1 98.06 400 ARG B CA 1
ATOM 6475 C C . ARG B 1 400 ? 11.094 39.312 12.664 1 98.06 400 ARG B C 1
ATOM 6477 O O . ARG B 1 400 ? 10.578 40.375 12.297 1 98.06 400 ARG B O 1
ATOM 6484 N N . SER B 1 401 ? 12.367 39 12.484 1 97.75 401 SER B N 1
ATOM 6485 C CA . SER B 1 401 ? 13.258 39.938 11.797 1 97.75 401 SER B CA 1
ATOM 6486 C C . SER B 1 401 ? 12.766 40.219 10.375 1 97.75 401 SER B C 1
ATOM 6488 O O . SER B 1 401 ? 12.789 41.375 9.922 1 97.75 401 SER B O 1
ATOM 6490 N N . PHE B 1 402 ? 12.383 39.25 9.703 1 98.06 402 PHE B N 1
ATOM 6491 C CA . PHE B 1 402 ? 11.875 39.375 8.344 1 98.06 402 PHE B CA 1
ATOM 6492 C C . PHE B 1 402 ? 10.633 40.25 8.297 1 98.06 402 PHE B C 1
ATOM 6494 O O . PHE B 1 402 ? 10.523 41.125 7.461 1 98.06 402 PHE B O 1
ATOM 6501 N N . CYS B 1 403 ? 9.695 39.938 9.234 1 97.75 403 CYS B N 1
ATOM 6502 C CA . CYS B 1 403 ? 8.461 40.688 9.297 1 97.75 403 CYS B CA 1
ATOM 6503 C C . CYS B 1 403 ? 8.742 42.156 9.625 1 97.75 403 CYS B C 1
ATOM 6505 O O . CYS B 1 403 ? 8.133 43.062 9.039 1 97.75 403 CYS B O 1
ATOM 6507 N N . ASN B 1 404 ? 9.641 42.375 10.531 1 96.56 404 ASN B N 1
ATOM 6508 C CA . ASN B 1 404 ? 9.984 43.75 10.898 1 96.56 404 ASN B CA 1
ATOM 6509 C C . ASN B 1 404 ? 10.562 44.5 9.711 1 96.56 404 ASN B C 1
ATOM 6511 O O . ASN B 1 404 ? 10.352 45.719 9.586 1 96.56 404 ASN B O 1
ATOM 6515 N N . LYS B 1 405 ? 11.25 43.781 8.961 1 96.75 405 LYS B N 1
ATOM 6516 C CA . LYS B 1 405 ? 11.898 44.406 7.805 1 96.75 405 LYS B CA 1
ATOM 6517 C C . LYS B 1 405 ? 10.875 44.844 6.762 1 96.75 405 LYS B C 1
ATOM 6519 O O . LYS B 1 405 ? 11.023 45.875 6.125 1 96.75 405 LYS B O 1
ATOM 6524 N N . TYR B 1 406 ? 9.883 44.062 6.602 1 96.56 406 TYR B N 1
ATOM 6525 C CA . TYR B 1 406 ? 9.016 44.281 5.441 1 96.56 406 TYR B CA 1
ATOM 6526 C C . TYR B 1 406 ? 7.66 44.844 5.867 1 96.56 406 TYR B C 1
ATOM 6528 O O . TYR B 1 406 ? 6.875 45.281 5.023 1 96.56 406 TYR B O 1
ATOM 6536 N N . TYR B 1 407 ? 7.453 44.844 7.199 1 95.62 407 TYR B N 1
ATOM 6537 C CA . TYR B 1 407 ? 6.168 45.312 7.691 1 95.62 407 TYR B CA 1
ATOM 6538 C C . TYR B 1 407 ? 6.012 46.812 7.434 1 95.62 407 TYR B C 1
ATOM 6540 O O . TYR B 1 407 ? 6.934 47.594 7.68 1 95.62 407 TYR B O 1
ATOM 6548 N N . ASP B 1 408 ? 4.961 47.188 6.832 1 91.25 408 ASP B N 1
ATOM 6549 C CA . ASP B 1 408 ? 4.625 48.594 6.609 1 91.25 408 ASP B CA 1
ATOM 6550 C C . ASP B 1 408 ? 3.406 49 7.434 1 91.25 408 ASP B C 1
ATOM 6552 O O . ASP B 1 408 ? 2.297 48.531 7.191 1 91.25 408 ASP B O 1
ATOM 6556 N N . GLU B 1 409 ? 3.576 49.938 8.508 1 80 409 GLU B N 1
ATOM 6557 C CA . GLU B 1 409 ? 2.514 50.375 9.398 1 80 409 GLU B CA 1
ATOM 6558 C C . GLU B 1 409 ? 1.452 51.188 8.648 1 80 409 GLU B C 1
ATOM 6560 O O . GLU B 1 409 ? 0.259 51.062 8.938 1 80 409 GLU B O 1
ATOM 6565 N N . ASP B 1 410 ? 1.862 52.281 7.758 1 65.62 410 ASP B N 1
ATOM 6566 C CA . ASP B 1 410 ? 1.049 53.344 7.168 1 65.62 410 ASP B CA 1
ATOM 6567 C C . ASP B 1 410 ? 0.184 52.812 6.035 1 65.62 410 ASP B C 1
ATOM 6569 O O . ASP B 1 410 ? -0.646 53.531 5.48 1 65.62 410 ASP B O 1
ATOM 6573 N N . LYS B 1 411 ? 0.324 51.781 5.48 1 58.94 411 LYS B N 1
ATOM 6574 C CA . LYS B 1 411 ? -0.479 51.469 4.301 1 58.94 411 LYS B CA 1
ATOM 6575 C C . LYS B 1 411 ? -1.949 51.312 4.672 1 58.94 411 LYS B C 1
ATOM 6577 O O . LYS B 1 411 ? -2.832 51.469 3.832 1 58.94 411 LYS B O 1
ATOM 6582 N N . LYS B 1 412 ? -2.467 50.938 5.758 1 53.62 412 LYS B N 1
ATOM 6583 C CA . LYS B 1 412 ? -3.91 51.062 5.918 1 53.62 412 LYS B CA 1
ATOM 6584 C C . LYS B 1 412 ? -4.316 52.531 5.969 1 53.62 412 LYS B C 1
ATOM 6586 O O . LYS B 1 412 ? -5.383 52.906 5.469 1 53.62 412 LYS B O 1
ATOM 6591 N N . MET B 1 413 ? -3.482 53.312 6.508 1 47.78 413 MET B N 1
ATOM 6592 C CA . MET B 1 413 ? -3.85 54.719 6.672 1 47.78 413 MET B CA 1
ATOM 6593 C C . MET B 1 413 ? -3.783 55.469 5.34 1 47.78 413 MET B C 1
ATOM 6595 O O . MET B 1 413 ? -4.52 56.438 5.125 1 47.78 413 MET B O 1
ATOM 6599 N N . ASN B 1 414 ? -2.887 55.125 4.527 1 47 414 ASN B N 1
ATOM 6600 C CA . ASN B 1 414 ? -2.781 55.875 3.273 1 47 414 ASN B CA 1
ATOM 6601 C C . ASN B 1 414 ? -3.889 55.469 2.299 1 47 414 ASN B C 1
ATOM 6603 O O . ASN B 1 414 ? -4.258 56.25 1.425 1 47 414 ASN B O 1
ATOM 6607 N N . GLU B 1 415 ? -4.348 54.25 2.371 1 46.69 415 GLU B N 1
ATOM 6608 C CA . GLU B 1 415 ? -5.477 53.938 1.502 1 46.69 415 GLU B CA 1
ATOM 6609 C C . GLU B 1 415 ? -6.77 54.562 2.037 1 46.69 415 GLU B C 1
ATOM 6611 O O . GLU B 1 415 ? -7.633 54.969 1.263 1 46.69 415 GLU B O 1
ATOM 6616 N N . ILE B 1 416 ? -6.973 54.719 3.355 1 48.94 416 ILE B N 1
ATOM 6617 C CA . ILE B 1 416 ? -8.094 55.469 3.926 1 48.94 416 ILE B CA 1
ATOM 6618 C C . ILE B 1 416 ? -7.922 56.938 3.643 1 48.94 416 ILE B C 1
ATOM 6620 O O . ILE B 1 416 ? -8.875 57.625 3.244 1 48.94 416 ILE B O 1
ATOM 6624 N N . ASN B 1 417 ? -6.73 57.375 3.715 1 47.88 417 ASN B N 1
ATOM 6625 C CA . ASN B 1 417 ? -6.496 58.781 3.416 1 47.88 417 ASN B CA 1
ATOM 6626 C C . ASN B 1 417 ? -6.621 59.062 1.922 1 47.88 417 ASN B C 1
ATOM 6628 O O . ASN B 1 417 ? -7.039 60.156 1.526 1 47.88 417 ASN B O 1
ATOM 6632 N N . MET B 1 418 ? -6.223 58.125 1.13 1 50.06 418 MET B N 1
ATOM 6633 C CA . MET B 1 418 ? -6.422 58.312 -0.302 1 50.06 418 MET B CA 1
ATOM 6634 C C . MET B 1 418 ? -7.895 58.188 -0.673 1 50.06 418 MET B C 1
ATOM 6636 O O . MET B 1 418 ? -8.406 58.938 -1.493 1 50.06 418 MET B O 1
ATOM 6640 N N . ASN B 1 419 ? -8.508 57.188 -0.033 1 50.03 419 ASN B N 1
ATOM 6641 C CA . ASN B 1 419 ? -9.938 57.062 -0.272 1 50.03 419 ASN B CA 1
ATOM 6642 C C . ASN B 1 419 ? -10.719 58.219 0.365 1 50.03 419 ASN B C 1
ATOM 6644 O O . ASN B 1 419 ? -11.711 58.688 -0.191 1 50.03 419 ASN B O 1
ATOM 6648 N N . THR B 1 420 ? -10.297 58.656 1.518 1 50.91 420 THR B N 1
ATOM 6649 C CA . THR B 1 420 ? -10.883 59.844 2.135 1 50.91 420 THR B CA 1
ATOM 6650 C C . THR B 1 420 ? -10.516 61.094 1.348 1 50.91 420 THR B C 1
ATOM 6652 O O . THR B 1 420 ? -11.344 61.969 1.17 1 50.91 420 THR B O 1
ATOM 6655 N N . TYR B 1 421 ? -9.359 61.094 0.752 1 50.72 421 TYR B N 1
ATOM 6656 C CA . TYR B 1 421 ? -8.922 62.219 -0.091 1 50.72 421 TYR B CA 1
ATOM 6657 C C . TYR B 1 421 ? -9.633 62.188 -1.439 1 50.72 421 TYR B C 1
ATOM 6659 O O . TYR B 1 421 ? -10.055 63.219 -1.948 1 50.72 421 TYR B O 1
ATOM 6667 N N . ASN B 1 422 ? -9.758 61 -1.943 1 52.47 422 ASN B N 1
ATOM 6668 C CA . ASN B 1 422 ? -10.492 60.906 -3.199 1 52.47 422 ASN B CA 1
ATOM 6669 C C . ASN B 1 422 ? -11.984 61.188 -3.004 1 52.47 422 ASN B C 1
ATOM 6671 O O . ASN B 1 422 ? -12.641 61.719 -3.898 1 52.47 422 ASN B O 1
ATOM 6675 N N . ASN B 1 423 ? -12.516 60.812 -1.875 1 53.47 423 ASN B N 1
ATOM 6676 C CA . ASN B 1 423 ? -13.914 61.125 -1.573 1 53.47 423 ASN B CA 1
ATOM 6677 C C . ASN B 1 423 ? -14.094 62.594 -1.211 1 53.47 423 ASN B C 1
ATOM 6679 O O . ASN B 1 423 ? -15.18 63.156 -1.378 1 53.47 423 ASN B O 1
ATOM 6683 N N . ILE B 1 424 ? -13.141 63.25 -0.63 1 53.16 424 ILE B N 1
ATOM 6684 C CA . ILE B 1 424 ? -13.195 64.688 -0.333 1 53.16 424 ILE B CA 1
ATOM 6685 C C . ILE B 1 424 ? -13.023 65.5 -1.621 1 53.16 424 ILE B C 1
ATOM 6687 O O . ILE B 1 424 ? -13.75 66.438 -1.856 1 53.16 424 ILE B O 1
ATOM 6691 N N . ASN B 1 425 ? -12.133 65 -2.42 1 49.19 425 ASN B N 1
ATOM 6692 C CA . ASN B 1 425 ? -11.906 65.75 -3.658 1 49.19 425 ASN B CA 1
ATOM 6693 C C . ASN B 1 425 ? -13.055 65.562 -4.641 1 49.19 425 ASN B C 1
ATOM 6695 O O . ASN B 1 425 ? -13.219 66.375 -5.57 1 49.19 425 ASN B O 1
ATOM 6699 N N . THR B 1 426 ? -13.727 64.438 -4.562 1 50.81 426 THR B N 1
ATOM 6700 C CA . THR B 1 426 ? -14.898 64.25 -5.426 1 50.81 426 THR B CA 1
ATOM 6701 C C . THR B 1 426 ? -16.062 65.125 -4.91 1 50.81 426 THR B C 1
ATOM 6703 O O . THR B 1 426 ? -16.984 65.438 -5.668 1 50.81 426 THR B O 1
ATOM 6706 N N . GLN B 1 427 ? -16.109 65.438 -3.592 1 47.31 427 GLN B N 1
ATOM 6707 C CA . GLN B 1 427 ? -17.203 66.25 -3.094 1 47.31 427 GLN B CA 1
ATOM 6708 C C . GLN B 1 427 ? -16.984 67.688 -3.414 1 47.31 427 GLN B C 1
ATOM 6710 O O . GLN B 1 427 ? -17.922 68.5 -3.338 1 47.31 427 GLN B O 1
ATOM 6715 N N . THR B 1 428 ? -15.648 68.062 -3.545 1 44.5 428 THR B N 1
ATOM 6716 C CA . THR B 1 428 ? -15.484 69.5 -3.777 1 44.5 428 THR B CA 1
ATOM 6717 C C . THR B 1 428 ? -15.891 69.812 -5.203 1 44.5 428 THR B C 1
ATOM 6719 O O . THR B 1 428 ? -15.969 71 -5.543 1 44.5 428 THR B O 1
ATOM 6722 N N . TYR B 1 429 ? -15.789 68.812 -6.125 1 42.72 429 TYR B N 1
ATOM 6723 C CA . TYR B 1 429 ? -16.109 69.25 -7.48 1 42.72 429 TYR B CA 1
ATOM 6724 C C . TYR B 1 429 ? -17.594 69.125 -7.77 1 42.72 429 TYR B C 1
ATOM 6726 O O . TYR B 1 429 ? -18.062 69.438 -8.867 1 42.72 429 TYR B O 1
ATOM 6734 N N . THR B 1 430 ? -18.422 68.5 -6.773 1 33.19 430 THR B N 1
ATOM 6735 C CA . THR B 1 430 ? -19.828 68.625 -7.129 1 33.19 430 THR B CA 1
ATOM 6736 C C . THR B 1 430 ? -20.422 69.938 -6.531 1 33.19 430 THR B C 1
ATOM 6738 O O . THR B 1 430 ? -20.156 70.25 -5.375 1 33.19 430 THR B O 1
#

InterPro domains:
  IPR004839 Aminotransferase, class I/classII, large domain [PF00155] (36-399)
  IPR005957 Tyrosine aminotransferase [TIGR01264] (5-407)
  IPR005958 Tyrosine/nicotianamine aminotransferase [PIRSF000517] (4-413)
  IPR005958 Tyrosine/nicotianamine aminotransferase [TIGR01265] (5-406)
  IPR015421 Pyridoxal phosphate-dependent transferase, major domain [G3DSA:3.40.640.10] (56-300)
  IPR015422 Pyridoxal phosphate-dependent transferase, small domain [G3DSA:3.90.1150.10] (39-403)
  IPR015424 Pyridoxal phosphate-dependent transferase [SSF53383] (9-406)

Sequence (860 aa):
MPDKWSVKPSLIARSTFNPIRDIVDNLKIEPNPSKEFIPLSLGDPTVFGNLGPAQEAVDAVIKSAASYGHNGYTASTGNMKAREAVAQYSSTDEYTVKPEDVIICSGCSGALDLCITALANPGDTILVPRPGFSIYRTQAEGLGIKIRSYNLLPSKGWEIDLINLENQLEKYKCAAIVINNPSNPCGSNYSILHLRDIVNTISRYHVPIIADEIYEHLVFPGEKFHPLASVSADVPILSCSGLTKRFLCPGWRLGWIVIHDRHDIFGKEMRTGLQNLSTRIIGANTIVQGALPDILAKVPEEFFDNVIDTLQKHAKVAYDLLSQTKGIKPVMPQGAMYMMVGVDIDHFPDFSSDLEFVEKMVGEESVFCLPGKCFDYPSYFRIVLTVPEHLLKEACQRIRSFCNKYYDEDKKMNEINMNTYNNINTQTYTMPDKWSVKPSLIARSTFNPIRDIVDNLKIEPNPSKEFIPLSLGDPTVFGNLGPAQEAVDAVIKSAASYGHNGYTASTGNMKAREAVAQYSSTDEYTVKPEDVIICSGCSGALDLCITALANPGDTILVPRPGFSIYRTQAEGLGIKIRSYNLLPSKGWEIDLINLENQLEKYKCAAIVINNPSNPCGSNYSILHLRDIVNTISRYHVPIIADEIYEHLVFPGEKFHPLASVSADVPILSCSGLTKRFLCPGWRLGWIVIHDRHDIFGKEMRTGLQNLSTRIIGANTIVQGALPDILAKVPEEFFDNVIDTLQKHAKVAYDLLSQTKGIKPVMPQGAMYMMVGVDIDHFPDFSSDLEFVEKMVGEESVFCLPGKCFDYPSYFRIVLTVPEHLLKEACQRIRSFCNKYYDEDKKMNEINMNTYNNINTQTYT

pLDDT: mean 93.33, std 11.05, range [33.19, 98.94]